Protein 6AJ5 (pdb70)

Radius of gyration: 39.09 Å; Cα contacts (8 Å, |Δi|>4): 3264; chains: 4; bounding box: 102×78×102 Å

Structure (mmCIF, N/CA/C/O backbone):
data_6AJ5
#
_entry.id   6AJ5
#
_cell.length_a   248.808
_cell.length_b   248.808
_cell.length_c   248.808
_cell.angle_alpha   90.00
_cell.angle_beta   90.00
_cell.angle_gamma   90.00
#
_symmetry.space_group_name_H-M   'I 2 3'
#
loop_
_entity.id
_entity.type
_entity.pdbx_description
1 polymer 'Dihydroorotate dehydrogenase (quinone), mitochondrial'
2 non-polymer 'FLAVIN MONONUCLEOTIDE'
3 non-polymer 'OROTIC ACID'
#
loop_
_atom_site.group_PDB
_atom_site.id
_atom_site.type_symbol
_atom_site.label_atom_id
_atom_site.label_alt_id
_atom_site.label_comp_id
_atom_site.label_asym_id
_atom_site.label_entity_id
_atom_site.label_seq_id
_atom_site.pdbx_PDB_ins_code
_atom_site.Cartn_x
_atom_site.Cartn_y
_atom_site.Cartn_z
_atom_site.occupancy
_atom_site.B_iso_or_equiv
_atom_site.auth_seq_id
_atom_site.auth_comp_id
_atom_site.auth_asym_id
_atom_site.auth_atom_id
_atom_site.pdbx_PDB_model_num
ATOM 1 N N . ASP A 1 40 ? 23.163 252.009 263.902 1.00 75.50 18 ASP A N 1
ATOM 2 C CA . ASP A 1 40 ? 23.767 253.174 264.641 1.00 74.28 18 ASP A CA 1
ATOM 3 C C . ASP A 1 40 ? 23.572 252.950 266.134 1.00 72.61 18 ASP A C 1
ATOM 4 O O . ASP A 1 40 ? 22.471 252.595 266.547 1.00 72.42 18 ASP A O 1
ATOM 9 N N . PRO A 1 41 ? 24.637 253.144 266.942 1.00 71.58 19 PRO A N 1
ATOM 10 C CA . PRO A 1 41 ? 24.465 253.015 268.396 1.00 70.02 19 PRO A CA 1
ATOM 11 C C . PRO A 1 41 ? 23.699 254.152 269.088 1.00 67.49 19 PRO A C 1
ATOM 12 O O . PRO A 1 41 ? 23.072 253.892 270.120 1.00 67.75 19 PRO A O 1
ATOM 16 N N . GLU A 1 42 ? 23.763 255.378 268.557 1.00 64.40 20 GLU A N 1
ATOM 17 C CA . GLU A 1 42 ? 23.170 256.555 269.223 1.00 62.21 20 GLU A CA 1
ATOM 18 C C . GLU A 1 42 ? 21.683 256.413 269.522 1.00 61.50 20 GLU A C 1
ATOM 19 O O . GLU A 1 42 ? 21.247 256.681 270.640 1.00 61.00 20 GLU A O 1
ATOM 25 N N . LEU A 1 43 ? 20.911 256.008 268.521 1.00 61.59 21 LEU A N 1
ATOM 26 C CA . LEU A 1 43 ? 19.468 255.814 268.690 1.00 61.80 21 LEU A CA 1
ATOM 27 C C . LEU A 1 43 ? 19.101 254.390 269.129 1.00 61.33 21 LEU A C 1
ATOM 28 O O . LEU A 1 43 ? 18.011 254.175 269.659 1.00 61.04 21 LEU A O 1
ATOM 33 N N . ALA A 1 44 ? 20.005 253.430 268.924 1.00 60.70 22 ALA A N 1
ATOM 34 C CA . ALA A 1 44 ? 19.903 252.118 269.563 1.00 59.57 22 ALA A CA 1
ATOM 35 C C . ALA A 1 44 ? 19.947 252.319 271.066 1.00 58.76 22 ALA A C 1
ATOM 36 O O . ALA A 1 44 ? 19.113 251.789 271.788 1.00 58.78 22 ALA A O 1
ATOM 38 N N . HIS A 1 45 ? 20.914 253.104 271.532 1.00 58.42 23 HIS A N 1
ATOM 39 C CA . HIS A 1 45 ? 20.951 253.504 272.924 1.00 58.09 23 HIS A CA 1
ATOM 40 C C . HIS A 1 45 ? 19.666 254.210 273.304 1.00 59.51 23 HIS A C 1
ATOM 41 O O . HIS A 1 45 ? 19.054 253.864 274.307 1.00 60.70 23 HIS A O 1
ATOM 48 N N . ASP A 1 46 ? 19.259 255.189 272.506 1.00 61.45 24 ASP A N 1
ATOM 49 C CA . ASP A 1 46 ? 18.088 256.005 272.854 1.00 64.22 24 ASP A CA 1
ATOM 50 C C . ASP A 1 46 ? 16.692 255.329 272.740 1.00 67.11 24 ASP A C 1
ATOM 51 O O . ASP A 1 46 ? 15.837 255.581 273.599 1.00 69.17 24 ASP A O 1
ATOM 56 N N . MET A 1 47 ? 16.436 254.486 271.733 1.00 68.94 25 MET A N 1
ATOM 57 C CA . MET A 1 47 ? 15.117 253.803 271.640 1.00 70.42 25 MET A CA 1
ATOM 58 C C . MET A 1 47 ? 14.974 252.712 272.708 1.00 67.84 25 MET A C 1
ATOM 59 O O . MET A 1 47 ? 13.912 252.578 273.305 1.00 67.63 25 MET A O 1
ATOM 64 N N . VAL A 1 48 ? 16.061 251.991 272.985 1.00 64.94 26 VAL A N 1
ATOM 65 C CA . VAL A 1 48 ? 16.123 251.016 274.086 1.00 62.49 26 VAL A CA 1
ATOM 66 C C . VAL A 1 48 ? 15.848 251.692 275.432 1.00 60.10 26 VAL A C 1
ATOM 67 O O . VAL A 1 48 ? 15.162 251.143 276.283 1.00 59.17 26 VAL A O 1
ATOM 71 N N . MET A 1 49 ? 16.397 252.882 275.609 1.00 58.82 27 MET A N 1
ATOM 72 C CA . MET A 1 49 ? 16.078 253.732 276.750 1.00 58.74 27 MET A CA 1
ATOM 73 C C . MET A 1 49 ? 14.616 254.235 276.741 1.00 59.95 27 MET A C 1
ATOM 74 O O . MET A 1 49 ? 14.010 254.391 277.807 1.00 60.03 27 MET A O 1
ATOM 79 N N . TRP A 1 50 ? 14.075 254.524 275.553 1.00 60.66 28 TRP A N 1
ATOM 80 C CA . TRP A 1 50 ? 12.676 254.935 275.405 1.00 61.97 28 TRP A CA 1
ATOM 81 C C . TRP A 1 50 ? 11.715 253.777 275.612 1.00 61.99 28 TRP A C 1
ATOM 82 O O . TRP A 1 50 ? 10.733 253.907 276.340 1.00 62.73 28 TRP A O 1
ATOM 93 N N . LEU A 1 51 ? 11.977 252.669 274.925 1.00 61.17 29 LEU A N 1
ATOM 94 C CA . LEU A 1 51 ? 11.228 251.427 275.116 1.00 61.08 29 LEU A CA 1
ATOM 95 C C . LEU A 1 51 ? 11.319 250.977 276.588 1.00 61.20 29 LEU A C 1
ATOM 96 O O . LEU A 1 51 ? 10.367 250.404 277.121 1.00 62.81 29 LEU A O 1
ATOM 101 N N . ALA A 1 52 ? 12.455 251.242 277.241 1.00 60.10 30 ALA A N 1
ATOM 102 C CA . ALA A 1 52 ? 12.593 251.006 278.682 1.00 59.36 30 ALA A CA 1
ATOM 103 C C . ALA A 1 52 ? 11.781 252.008 279.500 1.00 59.84 30 ALA A C 1
ATOM 104 O O . ALA A 1 52 ? 11.116 251.606 280.447 1.00 60.32 30 ALA A O 1
ATOM 106 N N . ALA A 1 53 ? 11.838 253.295 279.130 1.00 60.16 31 ALA A N 1
ATOM 107 C CA . ALA A 1 53 ? 11.162 254.400 279.863 1.00 60.41 31 ALA A CA 1
ATOM 108 C C . ALA A 1 53 ? 9.648 254.232 280.008 1.00 61.83 31 ALA A C 1
ATOM 109 O O . ALA A 1 53 ? 9.095 254.482 281.075 1.00 61.33 31 ALA A O 1
ATOM 111 N N . LYS A 1 54 ? 8.993 253.808 278.933 1.00 63.79 32 LYS A N 1
ATOM 112 C CA . LYS A 1 54 ? 7.570 253.438 278.965 1.00 66.06 32 LYS A CA 1
ATOM 113 C C . LYS A 1 54 ? 7.389 251.940 279.300 1.00 67.19 32 LYS A C 1
ATOM 114 O O . LYS A 1 54 ? 6.289 251.500 279.661 1.00 68.47 32 LYS A O 1
ATOM 120 N N . GLY A 1 55 ? 8.465 251.164 279.148 1.00 66.91 33 GLY A N 1
ATOM 121 C CA . GLY A 1 55 ? 8.583 249.831 279.738 1.00 66.66 33 GLY A CA 1
ATOM 122 C C . GLY A 1 55 ? 8.178 248.672 278.868 1.00 67.67 33 GLY A C 1
ATOM 123 O O . GLY A 1 55 ? 8.028 247.554 279.346 1.00 68.20 33 GLY A O 1
ATOM 124 N N . TYR A 1 56 ? 8.058 248.923 277.575 1.00 68.62 34 TYR A N 1
ATOM 125 C CA . TYR A 1 56 ? 7.534 247.930 276.660 1.00 70.43 34 TYR A CA 1
ATOM 126 C C . TYR A 1 56 ? 8.497 246.737 276.395 1.00 70.46 34 TYR A C 1
ATOM 127 O O . TYR A 1 56 ? 8.063 245.714 275.849 1.00 71.70 34 TYR A O 1
ATOM 136 N N . LEU A 1 57 ? 9.775 246.862 276.794 1.00 68.80 35 LEU A N 1
ATOM 137 C CA . LEU A 1 57 ? 10.795 245.789 276.643 1.00 67.61 35 LEU A CA 1
ATOM 138 C C . LEU A 1 57 ? 10.482 244.536 277.496 1.00 68.20 35 LEU A C 1
ATOM 139 O O . LEU A 1 57 ? 9.715 244.631 278.457 1.00 67.56 35 LEU A O 1
ATOM 144 N N . PRO A 1 58 ? 11.072 243.362 277.139 1.00 69.20 36 PRO A N 1
ATOM 145 C CA . PRO A 1 58 ? 10.619 242.114 277.753 1.00 70.06 36 PRO A CA 1
ATOM 146 C C . PRO A 1 58 ? 11.185 241.949 279.148 1.00 68.89 36 PRO A C 1
ATOM 147 O O . PRO A 1 58 ? 12.344 242.281 279.379 1.00 67.35 36 PRO A O 1
ATOM 151 N N . TYR A 1 59 ? 10.370 241.438 280.061 1.00 69.85 37 TYR A N 1
ATOM 152 C CA . TYR A 1 59 ? 10.751 241.364 281.466 1.00 69.76 37 TYR A CA 1
ATOM 153 C C . TYR A 1 59 ? 11.374 240.029 281.797 1.00 72.61 37 TYR A C 1
ATOM 154 O O . TYR A 1 59 ? 11.346 239.082 280.993 1.00 74.90 37 TYR A O 1
ATOM 163 N N . ASP A 1 60 ? 11.946 239.971 282.994 1.00 73.56 38 ASP A N 1
ATOM 164 C CA . ASP A 1 60 ? 12.452 238.730 283.548 1.00 75.21 38 ASP A CA 1
ATOM 165 C C . ASP A 1 60 ? 11.263 237.935 284.090 1.00 78.30 38 ASP A C 1
ATOM 166 O O . ASP A 1 60 ? 10.114 238.386 283.994 1.00 79.24 38 ASP A O 1
ATOM 171 N N . LEU A 1 61 ? 11.520 236.751 284.636 1.00 79.97 39 LEU A N 1
ATOM 172 C CA . LEU A 1 61 ? 10.448 235.959 285.214 1.00 82.73 39 LEU A CA 1
ATOM 173 C C . LEU A 1 61 ? 10.928 234.997 286.279 1.00 83.03 39 LEU A C 1
ATOM 174 O O . LEU A 1 61 ? 10.629 235.224 287.449 1.00 84.56 39 LEU A O 1
ATOM 179 N N . GLU A 1 62 ? 11.715 233.981 285.885 1.00 83.56 40 GLU A N 1
ATOM 180 C CA . GLU A 1 62 ? 12.088 232.779 286.732 1.00 82.32 40 GLU A CA 1
ATOM 181 C C . GLU A 1 62 ? 12.643 233.024 288.171 1.00 78.58 40 GLU A C 1
ATOM 182 O O . GLU A 1 62 ? 12.965 232.075 288.895 1.00 76.40 40 GLU A O 1
ATOM 188 N N . ARG A 1 63 ? 12.779 234.299 288.540 1.00 75.91 41 ARG A N 1
ATOM 189 C CA . ARG A 1 63 ? 13.070 234.771 289.897 1.00 72.89 41 ARG A CA 1
ATOM 190 C C . ARG A 1 63 ? 14.472 234.416 290.379 1.00 70.19 41 ARG A C 1
ATOM 191 O O . ARG A 1 63 ? 14.747 234.538 291.578 1.00 71.59 41 ARG A O 1
ATOM 199 N N . ASP A 1 64 ? 15.346 233.995 289.450 1.00 65.96 42 ASP A N 1
ATOM 200 C CA . ASP A 1 64 ? 16.794 233.917 289.669 1.00 60.94 42 ASP A CA 1
ATOM 201 C C . ASP A 1 64 ? 17.170 233.076 290.889 1.00 57.55 42 ASP A C 1
ATOM 202 O O . ASP A 1 64 ? 16.763 233.357 292.020 1.00 56.35 42 ASP A O 1
ATOM 207 N N . ASP A 1 65 ? 17.962 232.043 290.656 1.00 54.85 43 ASP A N 1
ATOM 208 C CA . ASP A 1 65 ? 18.315 231.141 291.736 1.00 52.87 43 ASP A CA 1
ATOM 209 C C . ASP A 1 65 ? 19.214 231.863 292.724 1.00 50.23 43 ASP A C 1
ATOM 210 O O . ASP A 1 65 ? 19.902 232.829 292.362 1.00 49.55 43 ASP A O 1
ATOM 215 N N . PRO A 1 66 ? 19.175 231.431 293.986 1.00 48.24 44 PRO A N 1
ATOM 216 C CA . PRO A 1 66 ? 19.904 232.143 295.011 1.00 46.44 44 PRO A CA 1
ATOM 217 C C . PRO A 1 66 ? 21.422 231.944 294.979 1.00 45.29 44 PRO A C 1
ATOM 218 O O . PRO A 1 66 ? 22.118 232.626 295.727 1.00 44.69 44 PRO A O 1
ATOM 222 N N . GLU A 1 67 ? 21.931 231.046 294.129 1.00 45.10 45 GLU A N 1
ATOM 223 C CA . GLU A 1 67 ? 23.376 230.959 293.834 1.00 44.44 45 GLU A CA 1
ATOM 224 C C . GLU A 1 67 ? 23.981 232.327 293.491 1.00 42.29 45 GLU A C 1
ATOM 225 O O . GLU A 1 67 ? 25.087 232.661 293.910 1.00 41.78 45 GLU A O 1
ATOM 231 N N . LEU A 1 68 ? 23.227 233.121 292.745 1.00 40.88 46 LEU A N 1
ATOM 232 C CA . LEU A 1 68 ? 23.645 234.471 292.388 1.00 39.10 46 LEU A CA 1
ATOM 233 C C . LEU A 1 68 ? 23.633 235.500 293.536 1.00 37.06 46 LEU A C 1
ATOM 234 O O . LEU A 1 68 ? 24.239 236.546 293.381 1.00 36.40 46 LEU A O 1
ATOM 239 N N . SER A 1 69 ? 22.968 235.233 294.665 1.00 35.78 47 SER A N 1
ATOM 240 C CA . SER A 1 69 ? 22.928 236.194 295.784 1.00 34.17 47 SER A CA 1
ATOM 241 C C . SER A 1 69 ? 24.365 236.618 296.065 1.00 32.80 47 SER A C 1
ATOM 242 O O . SER A 1 69 ? 25.220 235.749 296.199 1.00 33.12 47 SER A O 1
ATOM 245 N N . VAL A 1 70 ? 24.644 237.928 296.068 1.00 31.16 48 VAL A N 1
ATOM 246 C CA . VAL A 1 70 ? 25.981 238.474 296.417 1.00 30.02 48 VAL A CA 1
ATOM 247 C C . VAL A 1 70 ? 25.873 239.612 297.424 1.00 29.20 48 VAL A C 1
ATOM 248 O O . VAL A 1 70 ? 25.339 240.701 297.133 1.00 28.80 48 VAL A O 1
ATOM 252 N N . ASN A 1 71 ? 26.385 239.340 298.616 1.00 28.79 49 ASN A N 1
ATOM 253 C CA . ASN A 1 71 ? 26.494 240.342 299.625 1.00 28.22 49 ASN A CA 1
ATOM 254 C C . ASN A 1 71 ? 27.808 240.949 299.410 1.00 27.57 49 ASN A C 1
ATOM 255 O O . ASN A 1 71 ? 28.785 240.225 299.263 1.00 27.72 49 ASN A O 1
ATOM 260 N N . ILE A 1 72 ? 27.826 242.277 299.437 1.00 26.87 50 ILE A N 1
ATOM 261 C CA . ILE A 1 72 ? 29.004 243.060 299.094 1.00 26.37 50 ILE A CA 1
ATOM 262 C C . ILE A 1 72 ? 29.031 244.289 300.020 1.00 26.16 50 ILE A C 1
ATOM 263 O O . ILE A 1 72 ? 28.177 245.141 299.941 1.00 25.95 50 ILE A O 1
ATOM 268 N N . LYS A 1 73 ? 29.993 244.281 300.950 1.00 26.36 51 LYS A N 1
ATOM 269 C CA . LYS A 1 73 ? 30.099 245.157 302.146 1.00 26.49 51 LYS A CA 1
ATOM 270 C C . LYS A 1 73 ? 28.775 245.637 302.827 1.00 26.65 51 LYS A C 1
ATOM 271 O O . LYS A 1 73 ? 28.686 246.759 303.358 1.00 26.75 51 LYS A O 1
ATOM 277 N N . GLY A 1 74 ? 27.783 244.737 302.858 1.00 26.79 52 GLY A N 1
ATOM 278 C CA . GLY A 1 74 ? 26.452 245.014 303.420 1.00 27.07 52 GLY A CA 1
ATOM 279 C C . GLY A 1 74 ? 25.329 245.313 302.422 1.00 26.95 52 GLY A C 1
ATOM 280 O O . GLY A 1 74 ? 24.190 245.561 302.836 1.00 27.21 52 GLY A O 1
ATOM 281 N N . LEU A 1 75 ? 25.633 245.315 301.124 1.00 26.65 53 LEU A N 1
ATOM 282 C CA . LEU A 1 75 ? 24.636 245.529 300.094 1.00 26.62 53 LEU A CA 1
ATOM 283 C C . LEU A 1 75 ? 24.361 244.157 299.503 1.00 26.89 53 LEU A C 1
ATOM 284 O O . LEU A 1 75 ? 25.260 243.498 298.981 1.00 26.87 53 LEU A O 1
ATOM 289 N N . THR A 1 76 ? 23.131 243.701 299.661 1.00 27.38 54 THR A N 1
ATOM 290 C CA . THR A 1 76 ? 22.639 242.484 299.035 1.00 27.72 54 THR A CA 1
ATOM 291 C C . THR A 1 76 ? 22.232 242.708 297.572 1.00 27.71 54 THR A C 1
ATOM 292 O O . THR A 1 76 ? 21.210 243.350 297.282 1.00 27.76 54 THR A O 1
ATOM 296 N N . PHE A 1 77 ? 23.048 242.187 296.659 1.00 27.73 55 PHE A N 1
ATOM 297 C CA . PHE A 1 77 ? 22.745 242.206 295.228 1.00 27.99 55 PHE A CA 1
ATOM 298 C C . PHE A 1 77 ? 22.110 240.871 294.882 1.00 29.24 55 PHE A C 1
ATOM 299 O O . PHE A 1 77 ? 22.660 239.838 295.268 1.00 29.72 55 PHE A O 1
ATOM 307 N N . HIS A 1 78 ? 20.995 240.854 294.148 1.00 30.28 56 HIS A N 1
ATOM 308 C CA . HIS A 1 78 ? 20.402 239.565 293.728 1.00 31.51 56 HIS A CA 1
ATOM 309 C C . HIS A 1 78 ? 21.172 238.921 292.627 1.00 31.48 56 HIS A C 1
ATOM 310 O O . HIS A 1 78 ? 21.388 237.702 292.657 1.00 32.02 56 HIS A O 1
ATOM 317 N N . THR A 1 79 ? 21.541 239.740 291.638 1.00 30.90 57 THR A N 1
ATOM 318 C CA . THR A 1 79 ? 22.311 239.280 290.491 1.00 30.82 57 THR A CA 1
ATOM 319 C C . THR A 1 79 ? 23.606 240.095 290.422 1.00 29.82 57 THR A C 1
ATOM 320 O O . THR A 1 79 ? 23.556 241.311 290.592 1.00 29.16 57 THR A O 1
ATOM 324 N N . PRO A 1 80 ? 24.767 239.418 290.193 1.00 29.64 58 PRO A N 1
ATOM 325 C CA . PRO A 1 80 ? 26.072 240.098 289.977 1.00 29.03 58 PRO A CA 1
ATOM 326 C C . PRO A 1 80 ? 26.202 240.865 288.652 1.00 28.68 58 PRO A C 1
ATOM 327 O O . PRO A 1 80 ? 27.035 241.761 288.544 1.00 28.14 58 PRO A O 1
ATOM 331 N N . VAL A 1 81 ? 25.413 240.475 287.658 1.00 28.96 59 VAL A N 1
ATOM 332 C CA . VAL A 1 81 ? 25.232 241.247 286.429 1.00 28.82 59 VAL A CA 1
ATOM 333 C C . VAL A 1 81 ? 24.432 242.507 286.761 1.00 28.28 59 VAL A C 1
ATOM 334 O O . VAL A 1 81 ? 23.494 242.435 287.543 1.00 28.42 59 VAL A O 1
ATOM 338 N N . GLY A 1 82 ? 24.815 243.655 286.195 1.00 27.80 60 GLY A N 1
ATOM 339 C CA . GLY A 1 82 ? 24.008 244.900 286.276 1.00 27.46 60 GLY A CA 1
ATOM 340 C C . GLY A 1 82 ? 24.042 245.709 284.981 1.00 27.45 60 GLY A C 1
ATOM 341 O O . GLY A 1 82 ? 24.490 245.199 283.959 1.00 27.93 60 GLY A O 1
ATOM 342 N N . LEU A 1 83 ? 23.546 246.947 284.992 1.00 27.06 61 LEU A N 1
ATOM 343 C CA . LEU A 1 83 ? 23.761 247.879 283.865 1.00 26.91 61 LEU A CA 1
ATOM 344 C C . LEU A 1 83 ? 24.836 248.922 284.174 1.00 26.44 61 LEU A C 1
ATOM 345 O O . LEU A 1 83 ? 24.902 249.468 285.268 1.00 26.00 61 LEU A O 1
ATOM 350 N N . ALA A 1 84 ? 25.669 249.199 283.185 1.00 26.69 62 ALA A N 1
ATOM 351 C CA . ALA A 1 84 ? 26.873 249.993 283.392 1.00 26.71 62 ALA A CA 1
ATOM 352 C C . ALA A 1 84 ? 26.584 251.453 283.416 1.00 26.89 62 ALA A C 1
ATOM 353 O O . ALA A 1 84 ? 25.538 251.888 282.939 1.00 27.25 62 ALA A O 1
ATOM 355 N N . ALA A 1 85 ? 27.547 252.229 283.898 1.00 27.03 63 ALA A N 1
ATOM 356 C CA . ALA A 1 85 ? 27.284 253.628 284.237 1.00 27.32 63 ALA A CA 1
ATOM 357 C C . ALA A 1 85 ? 27.197 254.598 283.012 1.00 27.96 63 ALA A C 1
ATOM 358 O O . ALA A 1 85 ? 27.713 255.703 283.069 1.00 28.05 63 ALA A O 1
ATOM 360 N N . GLY A 1 86 ? 26.534 254.202 281.919 1.00 28.66 64 GLY A N 1
ATOM 361 C CA . GLY A 1 86 ? 26.267 255.132 280.778 1.00 29.22 64 GLY A CA 1
ATOM 362 C C . GLY A 1 86 ? 24.936 255.048 280.012 1.00 29.76 64 GLY A C 1
ATOM 363 O O . GLY A 1 86 ? 24.669 255.864 279.102 1.00 29.64 64 GLY A O 1
ATOM 364 N N . PHE A 1 87 ? 24.112 254.062 280.375 1.00 30.17 65 PHE A N 1
ATOM 365 C CA . PHE A 1 87 ? 22.942 253.732 279.608 1.00 30.93 65 PHE A CA 1
ATOM 366 C C . PHE A 1 87 ? 21.817 254.606 280.075 1.00 31.02 65 PHE A C 1
ATOM 367 O O . PHE A 1 87 ? 21.277 255.372 279.268 1.00 31.90 65 PHE A O 1
ATOM 375 N N . ASP A 1 88 ? 21.474 254.512 281.363 1.00 30.17 66 ASP A N 1
ATOM 376 C CA . ASP A 1 88 ? 20.414 255.339 281.898 1.00 30.02 66 ASP A CA 1
ATOM 377 C C . ASP A 1 88 ? 20.969 256.592 282.565 1.00 29.40 66 ASP A C 1
ATOM 378 O O . ASP A 1 88 ? 20.986 256.714 283.796 1.00 29.05 66 ASP A O 1
ATOM 383 N N . LYS A 1 89 ? 21.380 257.528 281.705 1.00 29.19 67 LYS A N 1
ATOM 384 C CA . LYS A 1 89 ? 22.048 258.788 282.084 1.00 28.81 67 LYS A CA 1
ATOM 385 C C . LYS A 1 89 ? 21.340 259.605 283.139 1.00 28.74 67 LYS A C 1
ATOM 386 O O . LYS A 1 89 ? 21.928 259.967 284.141 1.00 28.33 67 LYS A O 1
ATOM 392 N N . ASN A 1 90 ? 20.078 259.913 282.878 1.00 29.21 68 ASN A N 1
ATOM 393 C CA . ASN A 1 90 ? 19.352 260.915 283.646 1.00 29.67 68 ASN A CA 1
ATOM 394 C C . ASN A 1 90 ? 18.236 260.281 284.445 1.00 30.06 68 ASN A C 1
ATOM 395 O O . ASN A 1 90 ? 17.134 260.803 284.528 1.00 30.60 68 ASN A O 1
ATOM 400 N N . ALA A 1 91 ? 18.582 259.143 285.044 1.00 29.87 69 ALA A N 1
ATOM 401 C CA . ALA A 1 91 ? 17.761 258.442 286.012 1.00 30.35 69 ALA A CA 1
ATOM 402 C C . ALA A 1 91 ? 16.380 258.042 285.511 1.00 31.34 69 ALA A C 1
ATOM 403 O O . ALA A 1 91 ? 15.444 257.916 286.301 1.00 32.01 69 ALA A O 1
ATOM 405 N N . GLU A 1 92 ? 16.276 257.785 284.211 1.00 31.84 70 GLU A N 1
ATOM 406 C CA . GLU A 1 92 ? 14.977 257.683 283.535 1.00 32.92 70 GLU A CA 1
ATOM 407 C C . GLU A 1 92 ? 14.218 256.434 284.016 1.00 33.41 70 GLU A C 1
ATOM 408 O O . GLU A 1 92 ? 13.185 256.557 284.671 1.00 34.33 70 GLU A O 1
ATOM 414 N N . ALA A 1 93 ? 14.741 255.247 283.731 1.00 33.17 71 ALA A N 1
ATOM 415 C CA . ALA A 1 93 ? 13.981 254.025 283.904 1.00 33.79 71 ALA A CA 1
ATOM 416 C C . ALA A 1 93 ? 14.797 252.958 284.577 1.00 33.44 71 ALA A C 1
ATOM 417 O O . ALA A 1 93 ? 14.791 251.816 284.124 1.00 33.62 71 ALA A O 1
ATOM 419 N N . PRO A 1 94 ? 15.488 253.309 285.684 1.00 33.24 72 PRO A N 1
ATOM 420 C CA . PRO A 1 94 ? 16.368 252.296 286.291 1.00 32.93 72 PRO A CA 1
ATOM 421 C C . PRO A 1 94 ? 15.636 250.985 286.516 1.00 33.87 72 PRO A C 1
ATOM 422 O O . PRO A 1 94 ? 16.048 249.958 285.978 1.00 33.72 72 PRO A O 1
ATOM 426 N N . LEU A 1 95 ? 14.503 251.076 287.215 1.00 35.19 73 LEU A N 1
ATOM 427 C CA . LEU A 1 95 ? 13.769 249.918 287.739 1.00 36.26 73 LEU A CA 1
ATOM 428 C C . LEU A 1 95 ? 13.206 249.020 286.649 1.00 37.45 73 LEU A C 1
ATOM 429 O O . LEU A 1 95 ? 12.978 247.833 286.896 1.00 37.70 73 LEU A O 1
ATOM 434 N N . ASN A 1 96 ? 12.986 249.574 285.456 1.00 38.46 74 ASN A N 1
ATOM 435 C CA . ASN A 1 96 ? 12.631 248.742 284.300 1.00 39.90 74 ASN A CA 1
ATOM 436 C C . ASN A 1 96 ? 13.736 247.736 283.911 1.00 40.00 74 ASN A C 1
ATOM 437 O O . ASN A 1 96 ? 13.537 246.526 284.060 1.00 40.76 74 ASN A O 1
ATOM 442 N N . PHE A 1 97 ? 14.888 248.233 283.448 1.00 39.64 75 PHE A N 1
ATOM 443 C CA . PHE A 1 97 ? 16.060 247.391 283.148 1.00 39.52 75 PHE A CA 1
ATOM 444 C C . PHE A 1 97 ? 16.310 246.412 284.284 1.00 39.87 75 PHE A C 1
ATOM 445 O O . PHE A 1 97 ? 16.601 245.251 284.052 1.00 40.36 75 PHE A O 1
ATOM 453 N N . CYS A 1 98 ? 16.193 246.905 285.514 1.00 40.19 76 CYS A N 1
ATOM 454 C CA . CYS A 1 98 ? 16.195 246.077 286.725 1.00 40.54 76 CYS A CA 1
ATOM 455 C C . CYS A 1 98 ? 15.243 244.901 286.716 1.00 40.82 76 CYS A C 1
ATOM 456 O O . CYS A 1 98 ? 15.674 243.767 286.876 1.00 40.73 76 CYS A O 1
ATOM 459 N N . LYS A 1 99 ? 13.952 245.176 286.544 1.00 41.19 77 LYS A N 1
ATOM 460 C CA . LYS A 1 99 ? 12.946 244.116 286.426 1.00 42.06 77 LYS A CA 1
ATOM 461 C C . LYS A 1 99 ? 13.166 243.210 285.191 1.00 42.18 77 LYS A C 1
ATOM 462 O O . LYS A 1 99 ? 12.690 242.063 285.181 1.00 43.33 77 LYS A O 1
ATOM 468 N N . MET A 1 100 ? 13.877 243.730 284.172 1.00 41.07 78 MET A N 1
ATOM 469 C CA . MET A 1 100 ? 14.310 242.970 282.970 1.00 40.79 78 MET A CA 1
ATOM 470 C C . MET A 1 100 ? 15.508 242.007 283.132 1.00 39.48 78 MET A C 1
ATOM 471 O O . MET A 1 100 ? 15.967 241.450 282.140 1.00 39.51 78 MET A O 1
ATOM 476 N N . GLY A 1 101 ? 16.045 241.833 284.341 1.00 38.04 79 GLY A N 1
ATOM 477 C CA . GLY A 1 101 ? 17.036 240.775 284.610 1.00 37.23 79 GLY A CA 1
ATOM 478 C C . GLY A 1 101 ? 18.376 241.228 285.160 1.00 35.61 79 GLY A C 1
ATOM 479 O O . GLY A 1 101 ? 19.197 240.386 285.551 1.00 35.60 79 GLY A O 1
ATOM 480 N N . PHE A 1 102 ? 18.624 242.541 285.159 1.00 34.16 80 PHE A N 1
ATOM 481 C CA . PHE A 1 102 ? 19.785 243.109 285.847 1.00 32.58 80 PHE A CA 1
ATOM 482 C C . PHE A 1 102 ? 19.492 243.153 287.312 1.00 31.77 80 PHE A C 1
ATOM 483 O O . PHE A 1 102 ? 18.442 243.625 287.710 1.00 32.08 80 PHE A O 1
ATOM 491 N N . GLY A 1 103 ? 20.433 242.684 288.110 1.00 30.76 81 GLY A N 1
ATOM 492 C CA . GLY A 1 103 ? 20.336 242.808 289.551 1.00 29.96 81 GLY A CA 1
ATOM 493 C C . GLY A 1 103 ? 20.561 244.233 289.995 1.00 28.83 81 GLY A C 1
ATOM 494 O O . GLY A 1 103 ? 20.174 244.578 291.101 1.00 28.68 81 GLY A O 1
ATOM 495 N N . PHE A 1 104 ? 21.207 245.050 289.159 1.00 27.92 82 PHE A N 1
ATOM 496 C CA . PHE A 1 104 ? 21.358 246.486 289.435 1.00 27.17 82 PHE A CA 1
ATOM 497 C C . PHE A 1 104 ? 21.505 247.344 288.180 1.00 26.79 82 PHE A C 1
ATOM 498 O O . PHE A 1 104 ? 21.882 246.844 287.116 1.00 27.01 82 PHE A O 1
ATOM 506 N N . VAL A 1 105 ? 21.160 248.623 288.296 1.00 26.22 83 VAL A N 1
ATOM 507 C CA . VAL A 1 105 ? 21.600 249.599 287.309 1.00 25.83 83 VAL A CA 1
ATOM 508 C C . VAL A 1 105 ? 22.403 250.656 288.032 1.00 25.23 83 VAL A C 1
ATOM 509 O O . VAL A 1 105 ? 22.444 250.689 289.284 1.00 25.13 83 VAL A O 1
ATOM 513 N N . GLU A 1 106 ? 23.061 251.487 287.221 1.00 24.80 84 GLU A N 1
ATOM 514 C CA . GLU A 1 106 ? 23.934 252.540 287.708 1.00 24.36 84 GLU A CA 1
ATOM 515 C C . GLU A 1 106 ? 23.662 253.825 286.903 1.00 24.33 84 GLU A C 1
ATOM 516 O O . GLU A 1 106 ? 24.108 253.939 285.748 1.00 24.38 84 GLU A O 1
ATOM 522 N N . VAL A 1 107 ? 22.953 254.781 287.525 1.00 24.27 85 VAL A N 1
ATOM 523 C CA . VAL A 1 107 ? 22.391 255.939 286.802 1.00 24.41 85 VAL A CA 1
ATOM 524 C C . VAL A 1 107 ? 23.452 256.957 286.290 1.00 24.30 85 VAL A C 1
ATOM 525 O O . VAL A 1 107 ? 24.120 257.642 287.086 1.00 24.24 85 VAL A O 1
ATOM 529 N N . GLY A 1 108 ? 23.613 256.986 284.950 1.00 24.31 86 GLY A N 1
ATOM 530 C CA . GLY A 1 108 ? 24.396 257.979 284.175 1.00 24.25 86 GLY A CA 1
ATOM 531 C C . GLY A 1 108 ? 25.762 258.280 284.663 1.00 23.93 86 GLY A C 1
ATOM 532 O O . GLY A 1 108 ? 26.430 257.394 285.125 1.00 23.87 86 GLY A O 1
ATOM 533 N N . THR A 1 109 ? 26.206 259.507 284.461 1.00 23.94 87 THR A N 1
ATOM 534 C CA . THR A 1 109 ? 26.988 260.202 285.469 1.00 23.90 87 THR A CA 1
ATOM 535 C C . THR A 1 109 ? 26.102 261.387 285.614 1.00 24.15 87 THR A C 1
ATOM 536 O O . THR A 1 109 ? 25.649 261.930 284.612 1.00 24.41 87 THR A O 1
ATOM 540 N N . ILE A 1 110 ? 25.826 261.785 286.837 1.00 24.18 88 ILE A N 1
ATOM 541 C CA . ILE A 1 110 ? 25.074 262.999 287.070 1.00 24.57 88 ILE A CA 1
ATOM 542 C C . ILE A 1 110 ? 26.058 264.113 287.397 1.00 24.80 88 ILE A C 1
ATOM 543 O O . ILE A 1 110 ? 26.785 264.077 288.386 1.00 24.89 88 ILE A O 1
ATOM 548 N N . THR A 1 111 ? 26.097 265.106 286.537 1.00 24.99 89 THR A N 1
ATOM 549 C CA . THR A 1 111 ? 26.829 266.315 286.832 1.00 25.39 89 THR A CA 1
ATOM 550 C C . THR A 1 111 ? 25.896 267.207 287.683 1.00 25.90 89 THR A C 1
ATOM 551 O O . THR A 1 111 ? 24.717 266.867 287.874 1.00 25.92 89 THR A O 1
ATOM 555 N N . PRO A 1 112 ? 26.403 268.331 288.213 1.00 26.39 90 PRO A N 1
ATOM 556 C CA . PRO A 1 112 ? 25.514 269.167 289.032 1.00 27.03 90 PRO A CA 1
ATOM 557 C C . PRO A 1 112 ? 24.644 270.177 288.233 1.00 27.57 90 PRO A C 1
ATOM 558 O O . PRO A 1 112 ? 23.431 270.282 288.489 1.00 27.87 90 PRO A O 1
ATOM 562 N N . LYS A 1 113 ? 25.275 270.930 287.322 1.00 27.70 91 LYS A N 1
ATOM 563 C CA . LYS A 1 113 ? 24.582 271.758 286.317 1.00 28.06 91 LYS A CA 1
ATOM 564 C C . LYS A 1 113 ? 24.400 270.994 285.004 1.00 27.35 91 LYS A C 1
ATOM 565 O O . LYS A 1 113 ? 25.310 270.289 284.596 1.00 26.71 91 LYS A O 1
ATOM 571 N N . PRO A 1 114 ? 23.237 271.156 284.328 1.00 27.58 92 PRO A N 1
ATOM 572 C CA . PRO A 1 114 ? 22.979 270.528 283.018 1.00 27.18 92 PRO A CA 1
ATOM 573 C C . PRO A 1 114 ? 24.027 270.780 281.940 1.00 27.08 92 PRO A C 1
ATOM 574 O O . PRO A 1 114 ? 24.474 271.913 281.783 1.00 27.59 92 PRO A O 1
ATOM 578 N N . GLN A 1 115 ? 24.381 269.717 281.207 1.00 26.52 93 GLN A N 1
ATOM 579 C CA . GLN A 1 115 ? 25.338 269.772 280.100 1.00 26.47 93 GLN A CA 1
ATOM 580 C C . GLN A 1 115 ? 24.808 269.123 278.842 1.00 26.33 93 GLN A C 1
ATOM 581 O O . GLN A 1 115 ? 23.973 268.204 278.891 1.00 26.06 93 GLN A O 1
ATOM 587 N N . LEU A 1 116 ? 25.324 269.626 277.722 1.00 26.61 94 LEU A N 1
ATOM 588 C CA . LEU A 1 116 ? 24.987 269.143 276.388 1.00 26.68 94 LEU A CA 1
ATOM 589 C C . LEU A 1 116 ? 26.135 268.347 275.784 1.00 26.41 94 LEU A C 1
ATOM 590 O O . LEU A 1 116 ? 25.939 267.592 274.821 1.00 26.35 94 LEU A O 1
ATOM 595 N N . GLY A 1 117 ? 27.326 268.494 276.359 1.00 26.40 95 GLY A N 1
ATOM 596 C CA . GLY A 1 117 ? 28.462 267.716 275.931 1.00 26.29 95 GLY A CA 1
ATOM 597 C C . GLY A 1 117 ? 28.893 268.103 274.529 1.00 26.91 95 GLY A C 1
ATOM 598 O O . GLY A 1 117 ? 28.827 269.283 274.130 1.00 27.50 95 GLY A O 1
ATOM 599 N N . ASN A 1 118 ? 29.312 267.101 273.766 1.00 26.95 96 ASN A N 1
ATOM 600 C CA . ASN A 1 118 ? 29.967 267.351 272.502 1.00 27.52 96 ASN A CA 1
ATOM 601 C C . ASN A 1 118 ? 29.057 267.134 271.362 1.00 28.03 96 ASN A C 1
ATOM 602 O O . ASN A 1 118 ? 28.129 266.340 271.461 1.00 27.87 96 ASN A O 1
ATOM 607 N N . PRO A 1 119 ? 29.338 267.814 270.257 1.00 28.89 97 PRO A N 1
ATOM 608 C CA . PRO A 1 119 ? 28.496 267.665 269.096 1.00 29.59 97 PRO A CA 1
ATOM 609 C C . PRO A 1 119 ? 28.425 266.236 268.641 1.00 29.81 97 PRO A C 1
ATOM 610 O O . PRO A 1 119 ? 29.364 265.487 268.858 1.00 29.52 97 PRO A O 1
ATOM 614 N N . LYS A 1 120 ? 27.303 265.883 268.030 1.00 30.69 98 LYS A N 1
ATOM 615 C CA . LYS A 1 120 ? 27.111 264.588 267.372 1.00 31.35 98 LYS A CA 1
ATOM 616 C C . LYS A 1 120 ? 27.793 264.672 265.974 1.00 32.31 98 LYS A C 1
ATOM 617 O O . LYS A 1 120 ? 27.921 265.781 265.430 1.00 32.67 98 LYS A O 1
ATOM 623 N N . PRO A 1 121 ? 28.264 263.556 265.392 1.00 33.04 99 PRO A N 1
ATOM 624 C CA . PRO A 1 121 ? 28.145 262.175 265.894 1.00 33.04 99 PRO A CA 1
ATOM 625 C C . PRO A 1 121 ? 29.200 261.788 266.945 1.00 32.91 99 PRO A C 1
ATOM 626 O O . PRO A 1 121 ? 30.388 261.798 266.638 1.00 33.05 99 PRO A O 1
ATOM 630 N N . ARG A 1 122 ? 28.769 261.388 268.141 1.00 33.00 100 ARG A N 1
ATOM 631 C CA . ARG A 1 122 ? 29.673 261.353 269.318 1.00 33.08 100 ARG A CA 1
ATOM 632 C C . ARG A 1 122 ? 29.970 259.937 269.892 1.00 33.34 100 ARG A C 1
ATOM 633 O O . ARG A 1 122 ? 30.543 259.771 270.986 1.00 32.72 100 ARG A O 1
ATOM 641 N N . ILE A 1 123 ? 29.644 258.915 269.113 1.00 34.47 101 ILE A N 1
ATOM 642 C CA . ILE A 1 123 ? 29.633 257.558 269.619 1.00 34.89 101 ILE A CA 1
ATOM 643 C C . ILE A 1 123 ? 29.410 256.621 268.444 1.00 36.19 101 ILE A C 1
ATOM 644 O O . ILE A 1 123 ? 28.363 256.655 267.799 1.00 36.80 101 ILE A O 1
ATOM 649 N N . PHE A 1 124 ? 30.390 255.767 268.202 1.00 37.12 102 PHE A N 1
ATOM 650 C CA . PHE A 1 124 ? 30.468 254.993 266.984 1.00 38.75 102 PHE A CA 1
ATOM 651 C C . PHE A 1 124 ? 30.396 253.543 267.377 1.00 40.23 102 PHE A C 1
ATOM 652 O O . PHE A 1 124 ? 30.875 253.187 268.445 1.00 39.74 102 PHE A O 1
ATOM 660 N N . ARG A 1 125 ? 29.776 252.708 266.551 1.00 42.73 103 ARG A N 1
ATOM 661 C CA . ARG A 1 125 ? 29.980 251.282 266.693 1.00 44.72 103 ARG A CA 1
ATOM 662 C C . ARG A 1 125 ? 31.276 250.934 265.963 1.00 46.52 103 ARG A C 1
ATOM 663 O O . ARG A 1 125 ? 31.579 251.542 264.933 1.00 47.04 103 ARG A O 1
ATOM 671 N N . LEU A 1 126 ? 32.047 250.003 266.541 1.00 48.25 104 LEU A N 1
ATOM 672 C CA . LEU A 1 126 ? 33.213 249.366 265.892 1.00 50.71 104 LEU A CA 1
ATOM 673 C C . LEU A 1 126 ? 32.896 247.871 265.642 1.00 53.13 104 LEU A C 1
ATOM 674 O O . LEU A 1 126 ? 33.708 246.978 265.970 1.00 54.35 104 LEU A O 1
ATOM 679 N N . ALA A 1 127 ? 31.725 247.638 265.020 1.00 54.74 105 ALA A N 1
ATOM 680 C CA . ALA A 1 127 ? 31.121 246.304 264.756 1.00 55.92 105 ALA A CA 1
ATOM 681 C C . ALA A 1 127 ? 32.112 245.149 264.643 1.00 56.63 105 ALA A C 1
ATOM 682 O O . ALA A 1 127 ? 32.025 244.165 265.391 1.00 56.80 105 ALA A O 1
ATOM 684 N N . LYS A 1 128 ? 33.067 245.312 263.727 1.00 57.13 106 LYS A N 1
ATOM 685 C CA . LYS A 1 128 ? 34.014 244.253 263.363 1.00 57.69 106 LYS A CA 1
ATOM 686 C C . LYS A 1 128 ? 34.805 243.647 264.530 1.00 56.06 106 LYS A C 1
ATOM 687 O O . LYS A 1 128 ? 35.249 242.508 264.424 1.00 57.29 106 LYS A O 1
ATOM 693 N N . ASP A 1 129 ? 34.949 244.355 265.643 1.00 53.56 107 ASP A N 1
ATOM 694 C CA . ASP A 1 129 ? 35.552 243.742 266.836 1.00 52.78 107 ASP A CA 1
ATOM 695 C C . ASP A 1 129 ? 34.746 243.992 268.117 1.00 50.28 107 ASP A C 1
ATOM 696 O O . ASP A 1 129 ? 35.314 244.047 269.210 1.00 49.67 107 ASP A O 1
ATOM 701 N N . HIS A 1 130 ? 33.423 244.093 267.968 1.00 48.63 108 HIS A N 1
ATOM 702 C CA . HIS A 1 130 ? 32.483 244.274 269.083 1.00 46.74 108 HIS A CA 1
ATOM 703 C C . HIS A 1 130 ? 32.961 245.334 270.063 1.00 44.50 108 HIS A C 1
ATOM 704 O O . HIS A 1 130 ? 33.266 245.045 271.223 1.00 43.97 108 HIS A O 1
ATOM 711 N N . ALA A 1 131 ? 33.029 246.564 269.572 1.00 42.82 109 ALA A N 1
ATOM 712 C CA . ALA A 1 131 ? 33.574 247.671 270.344 1.00 40.98 109 ALA A CA 1
ATOM 713 C C . ALA A 1 131 ? 32.824 248.973 270.031 1.00 39.54 109 ALA A C 1
ATOM 714 O O . ALA A 1 131 ? 32.154 249.053 269.000 1.00 39.87 109 ALA A O 1
ATOM 716 N N . ILE A 1 132 ? 32.917 249.951 270.950 1.00 37.55 110 ILE A N 1
ATOM 717 C CA . ILE A 1 132 ? 32.279 251.281 270.837 1.00 36.22 110 ILE A CA 1
ATOM 718 C C . ILE A 1 132 ? 33.254 252.358 271.327 1.00 35.55 110 ILE A C 1
ATOM 719 O O . ILE A 1 132 ? 33.603 252.371 272.505 1.00 35.20 110 ILE A O 1
ATOM 724 N N . ILE A 1 133 ? 33.706 253.236 270.426 1.00 35.46 111 ILE A N 1
ATOM 725 C CA . ILE A 1 133 ? 34.353 254.503 270.796 1.00 34.73 111 ILE A CA 1
ATOM 726 C C . ILE A 1 133 ? 33.193 255.441 271.089 1.00 33.99 111 ILE A C 1
ATOM 727 O O . ILE A 1 133 ? 32.198 255.442 270.348 1.00 34.32 111 ILE A O 1
ATOM 732 N N . ASN A 1 134 ? 33.300 256.208 272.176 1.00 33.01 112 ASN A N 1
ATOM 733 C CA . ASN A 1 134 ? 32.300 257.239 272.510 1.00 32.26 112 ASN A CA 1
ATOM 734 C C . ASN A 1 134 ? 32.947 258.498 273.027 1.00 31.85 112 ASN A C 1
ATOM 735 O O . ASN A 1 134 ? 34.044 258.453 273.579 1.00 31.80 112 ASN A O 1
ATOM 740 N N . ARG A 1 135 ? 32.257 259.614 272.845 1.00 31.54 113 ARG A N 1
ATOM 741 C CA . ARG A 1 135 ? 32.748 260.903 273.303 1.00 31.33 113 ARG A CA 1
ATOM 742 C C . ARG A 1 135 ? 31.565 261.804 273.636 1.00 30.98 113 ARG A C 1
ATOM 743 O O . ARG A 1 135 ? 31.349 262.853 273.022 1.00 31.24 113 ARG A O 1
ATOM 751 N N . CYS A 1 136 ? 30.796 261.374 274.630 1.00 30.31 114 CYS A N 1
ATOM 752 C CA . CYS A 1 136 ? 29.720 262.197 275.168 1.00 30.13 114 CYS A CA 1
ATOM 753 C C . CYS A 1 136 ? 30.221 263.364 276.054 1.00 30.05 114 CYS A C 1
ATOM 754 O O . CYS A 1 136 ? 29.463 264.291 276.335 1.00 30.10 114 CYS A O 1
ATOM 757 N N . GLY A 1 137 ? 31.495 263.334 276.453 1.00 30.00 115 GLY A N 1
ATOM 758 C CA . GLY A 1 137 ? 32.118 264.400 277.249 1.00 30.20 115 GLY A CA 1
ATOM 759 C C . GLY A 1 137 ? 31.285 264.881 278.420 1.00 30.09 115 GLY A C 1
ATOM 760 O O . GLY A 1 137 ? 31.284 266.088 278.722 1.00 30.51 115 GLY A O 1
ATOM 761 N N . PHE A 1 138 ? 30.613 263.916 279.078 1.00 29.57 116 PHE A N 1
ATOM 762 C CA . PHE A 1 138 ? 29.460 264.125 279.981 1.00 29.27 116 PHE A CA 1
ATOM 763 C C . PHE A 1 138 ? 28.310 264.901 279.312 1.00 29.21 116 PHE A C 1
ATOM 764 O O . PHE A 1 138 ? 28.564 265.778 278.485 1.00 29.58 116 PHE A O 1
ATOM 772 N N . ASN A 1 139 ? 27.053 264.561 279.634 1.00 28.74 117 ASN A N 1
ATOM 773 C CA . ASN A 1 139 ? 25.876 265.312 279.096 1.00 28.91 117 ASN A CA 1
ATOM 774 C C . ASN A 1 139 ? 24.542 265.207 279.883 1.00 28.81 117 ASN A C 1
ATOM 775 O O . ASN A 1 139 ? 23.462 265.042 279.306 1.00 29.05 117 ASN A O 1
ATOM 780 N N . SER A 1 140 ? 24.642 265.399 281.199 1.00 28.58 118 SER A N 1
ATOM 781 C CA . SER A 1 140 ? 23.508 265.246 282.136 1.00 28.53 118 SER A CA 1
ATOM 782 C C . SER A 1 140 ? 22.476 266.398 282.043 1.00 29.04 118 SER A C 1
ATOM 783 O O . SER A 1 140 ? 22.681 267.404 281.359 1.00 29.30 118 SER A O 1
ATOM 786 N N . ALA A 1 141 ? 21.363 266.182 282.736 1.00 29.11 119 ALA A N 1
ATOM 787 C CA . ALA A 1 141 ? 20.322 267.155 282.942 1.00 29.79 119 ALA A CA 1
ATOM 788 C C . ALA A 1 141 ? 20.552 267.929 284.259 1.00 30.11 119 ALA A C 1
ATOM 789 O O . ALA A 1 141 ? 20.121 269.077 284.385 1.00 30.90 119 ALA A O 1
ATOM 791 N N . GLY A 1 142 ? 21.198 267.301 285.246 1.00 29.64 120 GLY A N 1
ATOM 792 C CA . GLY A 1 142 ? 21.636 267.992 286.470 1.00 29.95 120 GLY A CA 1
ATOM 793 C C . GLY A 1 142 ? 21.035 267.442 287.738 1.00 30.01 120 GLY A C 1
ATOM 794 O O . GLY A 1 142 ? 20.009 266.766 287.705 1.00 29.99 120 GLY A O 1
ATOM 795 N N . LEU A 1 143 ? 21.666 267.754 288.866 1.00 30.23 121 LEU A N 1
ATOM 796 C CA . LEU A 1 143 ? 21.134 267.351 290.170 1.00 30.51 121 LEU A CA 1
ATOM 797 C C . LEU A 1 143 ? 19.822 268.056 290.497 1.00 31.67 121 LEU A C 1
ATOM 798 O O . LEU A 1 143 ? 19.112 267.598 291.378 1.00 31.99 121 LEU A O 1
ATOM 803 N N . ASP A 1 144 ? 19.519 269.179 289.834 1.00 32.56 122 ASP A N 1
ATOM 804 C CA . ASP A 1 144 ? 18.189 269.794 289.951 1.00 33.68 122 ASP A CA 1
ATOM 805 C C . ASP A 1 144 ? 17.113 268.912 289.357 1.00 33.55 122 ASP A C 1
ATOM 806 O O . ASP A 1 144 ? 15.984 268.924 289.844 1.00 34.24 122 ASP A O 1
ATOM 811 N N . VAL A 1 145 ? 17.472 268.169 288.304 1.00 32.84 123 VAL A N 1
ATOM 812 C CA . VAL A 1 145 ? 16.526 267.386 287.490 1.00 32.80 123 VAL A CA 1
ATOM 813 C C . VAL A 1 145 ? 16.378 265.934 287.963 1.00 32.36 123 VAL A C 1
ATOM 814 O O . VAL A 1 145 ? 15.264 265.393 287.988 1.00 32.70 123 VAL A O 1
ATOM 818 N N . VAL A 1 146 ? 17.500 265.318 288.329 1.00 31.72 124 VAL A N 1
ATOM 819 C CA . VAL A 1 146 ? 17.543 263.914 288.726 1.00 31.27 124 VAL A CA 1
ATOM 820 C C . VAL A 1 146 ? 17.177 263.710 290.222 1.00 31.84 124 VAL A C 1
ATOM 821 O O . VAL A 1 146 ? 16.671 262.649 290.596 1.00 31.80 124 VAL A O 1
ATOM 825 N N . GLU A 1 147 ? 17.396 264.724 291.062 1.00 32.60 125 GLU A N 1
ATOM 826 C CA . GLU A 1 147 ? 17.042 264.667 292.494 1.00 33.25 125 GLU A CA 1
ATOM 827 C C . GLU A 1 147 ? 15.609 264.160 292.751 1.00 33.95 125 GLU A C 1
ATOM 828 O O . GLU A 1 147 ? 15.433 263.169 293.470 1.00 33.62 125 GLU A O 1
ATOM 834 N N . PRO A 1 148 ? 14.590 264.822 292.150 1.00 35.06 126 PRO A N 1
ATOM 835 C CA . PRO A 1 148 ? 13.234 264.262 292.255 1.00 35.86 126 PRO A CA 1
ATOM 836 C C . PRO A 1 148 ? 12.992 262.981 291.441 1.00 35.52 126 PRO A C 1
ATOM 837 O O . PRO A 1 148 ? 12.034 262.274 291.736 1.00 36.03 126 PRO A O 1
ATOM 841 N N . ARG A 1 149 ? 13.799 262.715 290.407 1.00 35.02 127 ARG A N 1
ATOM 842 C CA . ARG A 1 149 ? 13.697 261.463 289.617 1.00 34.74 127 ARG A CA 1
ATOM 843 C C . ARG A 1 149 ? 14.091 260.258 290.427 1.00 34.41 127 ARG A C 1
ATOM 844 O O . ARG A 1 149 ? 13.609 259.166 290.146 1.00 34.23 127 ARG A O 1
ATOM 852 N N . LEU A 1 150 ? 15.001 260.478 291.385 1.00 34.56 128 LEU A N 1
ATOM 853 C CA . LEU A 1 150 ? 15.376 259.495 292.409 1.00 34.58 128 LEU A CA 1
ATOM 854 C C . LEU A 1 150 ? 14.393 259.530 293.575 1.00 35.92 128 LEU A C 1
ATOM 855 O O . LEU A 1 150 ? 13.917 258.482 293.985 1.00 36.12 128 LEU A O 1
ATOM 860 N N . GLU A 1 151 ? 14.070 260.713 294.096 1.00 37.29 129 GLU A N 1
ATOM 861 C CA . GLU A 1 151 ? 12.952 260.843 295.038 1.00 39.01 129 GLU A CA 1
ATOM 862 C C . GLU A 1 151 ? 11.756 259.983 294.611 1.00 39.64 129 GLU A C 1
ATOM 863 O O . GLU A 1 151 ? 11.225 259.232 295.403 1.00 39.97 129 GLU A O 1
ATOM 869 N N . LYS A 1 152 ? 11.355 260.126 293.346 1.00 40.18 130 LYS A N 1
ATOM 870 C CA . LYS A 1 152 ? 10.382 259.252 292.660 1.00 40.64 130 LYS A CA 1
ATOM 871 C C . LYS A 1 152 ? 10.765 257.775 292.787 1.00 40.65 130 LYS A C 1
ATOM 872 O O . LYS A 1 152 ? 10.021 257.003 293.392 1.00 41.51 130 LYS A O 1
ATOM 878 N N . VAL A 1 153 ? 11.921 257.393 292.238 1.00 40.25 131 VAL A N 1
ATOM 879 C CA . VAL A 1 153 ? 12.363 255.985 292.257 1.00 40.23 131 VAL A CA 1
ATOM 880 C C . VAL A 1 153 ? 12.581 255.470 293.690 1.00 40.84 131 VAL A C 1
ATOM 881 O O . VAL A 1 153 ? 12.306 254.306 293.956 1.00 41.05 131 VAL A O 1
ATOM 885 N N . SER A 1 154 ? 12.999 256.335 294.612 1.00 41.81 132 SER A N 1
ATOM 886 C CA . SER A 1 154 ? 13.250 255.920 295.989 1.00 42.78 132 SER A CA 1
ATOM 887 C C . SER A 1 154 ? 11.960 255.556 296.702 1.00 45.39 132 SER A C 1
ATOM 888 O O . SER A 1 154 ? 11.944 254.609 297.475 1.00 46.29 132 SER A O 1
ATOM 891 N N . ARG A 1 155 ? 10.892 256.313 296.460 1.00 48.10 133 ARG A N 1
ATOM 892 C CA . ARG A 1 155 ? 9.586 256.031 297.089 1.00 50.77 133 ARG A CA 1
ATOM 893 C C . ARG A 1 155 ? 8.866 254.854 296.430 1.00 50.49 133 ARG A C 1
ATOM 894 O O . ARG A 1 155 ? 8.315 254.004 297.131 1.00 51.06 133 ARG A O 1
ATOM 902 N N . ASP A 1 156 ? 8.866 254.814 295.098 1.00 49.86 134 ASP A N 1
ATOM 903 C CA . ASP A 1 156 ? 8.022 253.878 294.364 1.00 50.41 134 ASP A CA 1
ATOM 904 C C . ASP A 1 156 ? 8.647 252.508 294.179 1.00 49.93 134 ASP A C 1
ATOM 905 O O . ASP A 1 156 ? 7.960 251.591 293.734 1.00 49.95 134 ASP A O 1
ATOM 910 N N . ARG A 1 157 ? 9.938 252.371 294.499 1.00 49.96 135 ARG A N 1
ATOM 911 C CA . ARG A 1 157 ? 10.636 251.071 294.369 1.00 50.62 135 ARG A CA 1
ATOM 912 C C . ARG A 1 157 ? 10.179 250.004 295.375 1.00 52.22 135 ARG A C 1
ATOM 913 O O . ARG A 1 157 ? 10.358 248.812 295.136 1.00 52.04 135 ARG A O 1
ATOM 921 N N . TRP A 1 158 ? 9.598 250.443 296.488 1.00 54.30 136 TRP A N 1
ATOM 922 C CA . TRP A 1 158 ? 9.174 249.551 297.562 1.00 55.97 136 TRP A CA 1
ATOM 923 C C . TRP A 1 158 ? 7.740 249.033 297.375 1.00 59.26 136 TRP A C 1
ATOM 924 O O . TRP A 1 158 ? 7.410 247.933 297.826 1.00 59.47 136 TRP A O 1
ATOM 935 N N . HIS A 1 159 ? 6.916 249.798 296.666 1.00 62.62 137 HIS A N 1
ATOM 936 C CA . HIS A 1 159 ? 5.489 249.529 296.579 1.00 66.61 137 HIS A CA 1
ATOM 937 C C . HIS A 1 159 ? 5.220 248.271 295.746 1.00 69.22 137 HIS A C 1
ATOM 938 O O . HIS A 1 159 ? 5.537 247.168 296.193 1.00 68.74 137 HIS A O 1
ATOM 945 N N . ASP A 1 160 ? 4.691 248.432 294.533 1.00 73.35 138 ASP A N 1
ATOM 946 C CA . ASP A 1 160 ? 4.082 247.321 293.791 1.00 77.07 138 ASP A CA 1
ATOM 947 C C . ASP A 1 160 ? 5.114 246.238 293.442 1.00 79.22 138 ASP A C 1
ATOM 948 O O . ASP A 1 160 ? 6.343 246.487 293.431 1.00 76.83 138 ASP A O 1
ATOM 953 N N . ARG A 1 161 ? 4.592 245.020 293.249 1.00 83.07 139 ARG A N 1
ATOM 954 C CA . ARG A 1 161 ? 5.381 243.831 292.915 1.00 84.12 139 ARG A CA 1
ATOM 955 C C . ARG A 1 161 ? 6.220 243.335 294.110 1.00 82.00 139 ARG A C 1
ATOM 956 O O . ARG A 1 161 ? 6.816 242.266 294.024 1.00 80.93 139 ARG A O 1
ATOM 964 N N . LEU A 1 162 ? 6.250 244.100 295.210 1.00 81.18 140 LEU A N 1
ATOM 965 C CA . LEU A 1 162 ? 6.824 243.669 296.467 1.00 80.24 140 LEU A CA 1
ATOM 966 C C . LEU A 1 162 ? 8.220 243.127 296.152 1.00 80.78 140 LEU A C 1
ATOM 967 O O . LEU A 1 162 ? 8.502 241.930 296.298 1.00 81.71 140 LEU A O 1
ATOM 972 N N . GLU A 1 163 ? 9.075 244.039 295.682 1.00 81.52 141 GLU A N 1
ATOM 973 C CA . GLU A 1 163 ? 10.358 243.678 295.028 1.00 80.46 141 GLU A CA 1
ATOM 974 C C . GLU A 1 163 ? 11.417 242.956 295.886 1.00 79.45 141 GLU A C 1
ATOM 975 O O . GLU A 1 163 ? 11.625 243.256 297.075 1.00 78.67 141 GLU A O 1
ATOM 981 N N . ARG A 1 164 ? 12.092 242.019 295.210 1.00 77.82 142 ARG A N 1
ATOM 982 C CA . ARG A 1 164 ? 13.340 241.404 295.658 1.00 72.94 142 ARG A CA 1
ATOM 983 C C . ARG A 1 164 ? 14.375 242.481 295.244 1.00 67.38 142 ARG A C 1
ATOM 984 O O . ARG A 1 164 ? 15.104 242.323 294.249 1.00 65.35 142 ARG A O 1
ATOM 992 N N . HIS A 1 165 ? 14.390 243.585 296.008 1.00 62.39 143 HIS A N 1
ATOM 993 C CA . HIS A 1 165 ? 14.942 244.863 295.555 1.00 58.91 143 HIS A CA 1
ATOM 994 C C . HIS A 1 165 ? 16.154 244.728 294.614 1.00 54.27 143 HIS A C 1
ATOM 995 O O . HIS A 1 165 ? 17.210 244.199 294.994 1.00 53.79 143 HIS A O 1
ATOM 1002 N N . CYS A 1 166 ? 15.969 245.202 293.387 1.00 49.38 144 CYS A N 1
ATOM 1003 C CA . CYS A 1 166 ? 17.071 245.470 292.490 1.00 45.44 144 CYS A CA 1
ATOM 1004 C C . CYS A 1 166 ? 17.835 246.746 292.931 1.00 41.75 144 CYS A C 1
ATOM 1005 O O . CYS A 1 166 ? 17.281 247.838 292.946 1.00 41.34 144 CYS A O 1
ATOM 1008 N N . VAL A 1 167 ? 19.127 246.569 293.202 1.00 38.18 145 VAL A N 1
ATOM 1009 C CA . VAL A 1 167 ? 20.052 247.572 293.759 1.00 35.58 145 VAL A CA 1
ATOM 1010 C C . VAL A 1 167 ? 20.250 248.794 292.833 1.00 33.68 145 VAL A C 1
ATOM 1011 O O . VAL A 1 167 ? 20.303 248.640 291.615 1.00 33.44 145 VAL A O 1
ATOM 1015 N N . LEU A 1 168 ? 20.366 249.994 293.415 1.00 31.80 146 LEU A N 1
ATOM 1016 C CA . LEU A 1 168 ? 20.601 251.259 292.662 1.00 30.31 146 LEU A CA 1
ATOM 1017 C C . LEU A 1 168 ? 21.961 251.918 292.912 1.00 29.16 146 LEU A C 1
ATOM 1018 O O . LEU A 1 168 ? 22.252 252.352 294.024 1.00 28.95 146 LEU A O 1
ATOM 1023 N N . GLY A 1 169 ? 22.767 252.032 291.860 1.00 28.18 147 GLY A N 1
ATOM 1024 C CA . GLY A 1 169 ? 24.026 252.775 291.924 1.00 27.48 147 GLY A CA 1
ATOM 1025 C C . GLY A 1 169 ? 23.911 254.183 291.388 1.00 27.15 147 GLY A C 1
ATOM 1026 O O . GLY A 1 169 ? 23.472 254.370 290.266 1.00 27.10 147 GLY A O 1
ATOM 1027 N N . VAL A 1 170 ? 24.311 255.183 292.156 1.00 26.89 148 VAL A N 1
ATOM 1028 C CA . VAL A 1 170 ? 24.282 256.548 291.639 1.00 26.97 148 VAL A CA 1
ATOM 1029 C C . VAL A 1 170 ? 25.679 256.995 291.247 1.00 26.91 148 VAL A C 1
ATOM 1030 O O . VAL A 1 170 ? 26.560 257.052 292.101 1.00 27.07 148 VAL A O 1
ATOM 1034 N N . ASN A 1 171 ? 25.877 257.319 289.961 1.00 26.86 149 ASN A N 1
ATOM 1035 C CA . ASN A 1 171 ? 27.186 257.770 289.435 1.00 26.73 149 ASN A CA 1
ATOM 1036 C C . ASN A 1 171 ? 27.219 259.297 289.211 1.00 27.07 149 ASN A C 1
ATOM 1037 O O . ASN A 1 171 ? 26.327 259.842 288.562 1.00 27.15 149 ASN A O 1
ATOM 1042 N N . ILE A 1 172 ? 28.258 259.967 289.725 1.00 27.35 150 ILE A N 1
ATOM 1043 C CA . ILE A 1 172 ? 28.291 261.441 289.803 1.00 27.93 150 ILE A CA 1
ATOM 1044 C C . ILE A 1 172 ? 29.630 262.094 289.409 1.00 28.47 150 ILE A C 1
ATOM 1045 O O . ILE A 1 172 ? 30.693 261.574 289.711 1.00 28.44 150 ILE A O 1
ATOM 1050 N N . GLY A 1 173 ? 29.568 263.242 288.737 1.00 29.34 151 GLY A N 1
ATOM 1051 C CA . GLY A 1 173 ? 30.766 263.842 288.141 1.00 30.19 151 GLY A CA 1
ATOM 1052 C C . GLY A 1 173 ? 30.734 265.352 288.053 1.00 31.44 151 GLY A C 1
ATOM 1053 O O . GLY A 1 173 ? 29.901 265.987 288.697 1.00 31.67 151 GLY A O 1
ATOM 1054 N N . LYS A 1 174 ? 31.643 265.908 287.241 1.00 32.64 152 LYS A N 1
ATOM 1055 C CA . LYS A 1 174 ? 31.885 267.364 287.164 1.00 34.26 152 LYS A CA 1
ATOM 1056 C C . LYS A 1 174 ? 31.460 268.016 285.831 1.00 35.09 152 LYS A C 1
ATOM 1057 O O . LYS A 1 174 ? 31.537 267.392 284.753 1.00 34.52 152 LYS A O 1
ATOM 1063 N N . ASN A 1 175 ? 31.032 269.282 285.936 1.00 36.60 153 ASN A N 1
ATOM 1064 C CA . ASN A 1 175 ? 30.717 270.105 284.775 1.00 37.73 153 ASN A CA 1
ATOM 1065 C C . ASN A 1 175 ? 32.020 270.446 284.042 1.00 39.15 153 ASN A C 1
ATOM 1066 O O . ASN A 1 175 ? 32.852 271.185 284.568 1.00 39.58 153 ASN A O 1
ATOM 1071 N N . LYS A 1 176 ? 32.180 269.906 282.829 1.00 40.55 154 LYS A N 1
ATOM 1072 C CA . LYS A 1 176 ? 33.397 270.032 281.985 1.00 42.29 154 LYS A CA 1
ATOM 1073 C C . LYS A 1 176 ? 34.507 270.862 282.622 1.00 43.74 154 LYS A C 1
ATOM 1074 O O . LYS A 1 176 ? 35.585 270.360 282.964 1.00 43.74 154 LYS A O 1
ATOM 1080 N N . ASP A 1 177 ? 34.156 272.119 282.853 1.00 45.48 155 ASP A N 1
ATOM 1081 C CA . ASP A 1 177 ? 35.089 273.203 283.051 1.00 47.50 155 ASP A CA 1
ATOM 1082 C C . ASP A 1 177 ? 34.991 273.721 284.472 1.00 48.41 155 ASP A C 1
ATOM 1083 O O . ASP A 1 177 ? 35.190 274.904 284.724 1.00 48.80 155 ASP A O 1
ATOM 1088 N N . THR A 1 178 ? 34.707 272.826 285.413 1.00 49.20 156 THR A N 1
ATOM 1089 C CA . THR A 1 178 ? 34.630 273.233 286.805 1.00 50.99 156 THR A CA 1
ATOM 1090 C C . THR A 1 178 ? 36.035 273.457 287.375 1.00 52.99 156 THR A C 1
ATOM 1091 O O . THR A 1 178 ? 36.880 272.535 287.383 1.00 52.05 156 THR A O 1
ATOM 1095 N N . VAL A 1 179 ? 36.252 274.717 287.779 1.00 55.76 157 VAL A N 1
ATOM 1096 C CA . VAL A 1 179 ? 37.269 275.166 288.773 1.00 57.88 157 VAL A CA 1
ATOM 1097 C C . VAL A 1 179 ? 37.849 274.057 289.732 1.00 58.26 157 VAL A C 1
ATOM 1098 O O . VAL A 1 179 ? 38.755 273.298 289.336 1.00 57.18 157 VAL A O 1
ATOM 1102 N N . ASN A 1 180 ? 37.333 273.959 290.966 1.00 58.97 158 ASN A N 1
ATOM 1103 C CA . ASN A 1 180 ? 37.798 272.979 291.936 1.00 58.41 158 ASN A CA 1
ATOM 1104 C C . ASN A 1 180 ? 36.793 271.828 291.844 1.00 56.44 158 ASN A C 1
ATOM 1105 O O . ASN A 1 180 ? 35.612 271.980 292.187 1.00 55.50 158 ASN A O 1
ATOM 1110 N N . ALA A 1 181 ? 37.257 270.692 291.333 1.00 55.56 159 ALA A N 1
ATOM 1111 C CA . ALA A 1 181 ? 36.429 269.480 291.236 1.00 54.47 159 ALA A CA 1
ATOM 1112 C C . ALA A 1 181 ? 36.063 268.900 292.598 1.00 54.44 159 ALA A C 1
ATOM 1113 O O . ALA A 1 181 ? 35.139 268.096 292.670 1.00 54.31 159 ALA A O 1
ATOM 1115 N N . GLU A 1 182 ? 36.780 269.296 293.665 1.00 55.10 160 GLU A N 1
ATOM 1116 C CA . GLU A 1 182 ? 36.408 268.943 295.053 1.00 54.18 160 GLU A CA 1
ATOM 1117 C C . GLU A 1 182 ? 35.045 269.540 295.434 1.00 53.17 160 GLU A C 1
ATOM 1118 O O . GLU A 1 182 ? 34.374 268.991 296.298 1.00 52.85 160 GLU A O 1
ATOM 1124 N N . ASP A 1 183 ? 34.635 270.620 294.750 1.00 52.37 161 ASP A N 1
ATOM 1125 C CA . ASP A 1 183 ? 33.357 271.332 295.001 1.00 51.71 161 ASP A CA 1
ATOM 1126 C C . ASP A 1 183 ? 32.121 270.707 294.315 1.00 48.79 161 ASP A C 1
ATOM 1127 O O . ASP A 1 183 ? 30.991 270.929 294.767 1.00 48.34 161 ASP A O 1
ATOM 1132 N N . ASP A 1 184 ? 32.334 269.970 293.219 1.00 45.84 162 ASP A N 1
ATOM 1133 C CA . ASP A 1 184 ? 31.237 269.342 292.454 1.00 43.53 162 ASP A CA 1
ATOM 1134 C C . ASP A 1 184 ? 30.895 267.924 292.893 1.00 41.45 162 ASP A C 1
ATOM 1135 O O . ASP A 1 184 ? 29.739 267.520 292.778 1.00 41.01 162 ASP A O 1
ATOM 1140 N N . ILE A 1 185 ? 31.884 267.166 293.368 1.00 39.93 163 ILE A N 1
ATOM 1141 C CA . ILE A 1 185 ? 31.627 265.831 293.909 1.00 38.38 163 ILE A CA 1
ATOM 1142 C C . ILE A 1 185 ? 30.789 266.012 295.185 1.00 38.35 163 ILE A C 1
ATOM 1143 O O . ILE A 1 185 ? 29.818 265.275 295.420 1.00 37.69 163 ILE A O 1
ATOM 1148 N N . ARG A 1 186 ? 31.166 267.029 295.972 1.00 38.67 164 ARG A N 1
ATOM 1149 C CA . ARG A 1 186 ? 30.482 267.440 297.221 1.00 38.75 164 ARG A CA 1
ATOM 1150 C C . ARG A 1 186 ? 28.999 267.710 297.121 1.00 38.00 164 ARG A C 1
ATOM 1151 O O . ARG A 1 186 ? 28.334 267.715 298.144 1.00 38.28 164 ARG A O 1
ATOM 1159 N N . GLU A 1 187 ? 28.516 268.034 295.920 1.00 37.04 165 GLU A N 1
ATOM 1160 C CA . GLU A 1 187 ? 27.094 268.293 295.662 1.00 36.64 165 GLU A CA 1
ATOM 1161 C C . GLU A 1 187 ? 26.346 267.028 295.275 1.00 35.04 165 GLU A C 1
ATOM 1162 O O . GLU A 1 187 ? 25.218 266.827 295.693 1.00 34.95 165 GLU A O 1
ATOM 1168 N N . GLY A 1 188 ? 26.961 266.178 294.468 1.00 33.67 166 GLY A N 1
ATOM 1169 C CA . GLY A 1 188 ? 26.356 264.891 294.158 1.00 32.64 166 GLY A CA 1
ATOM 1170 C C . GLY A 1 188 ? 26.037 264.068 295.405 1.00 32.34 166 GLY A C 1
ATOM 1171 O O . GLY A 1 188 ? 25.056 263.322 295.435 1.00 32.04 166 GLY A O 1
ATOM 1172 N N . VAL A 1 189 ? 26.874 264.203 296.433 1.00 32.40 167 VAL A N 1
ATOM 1173 C CA . VAL A 1 189 ? 26.643 263.546 297.719 1.00 32.19 167 VAL A CA 1
ATOM 1174 C C . VAL A 1 189 ? 25.536 264.321 298.430 1.00 32.57 167 VAL A C 1
ATOM 1175 O O . VAL A 1 189 ? 24.433 263.800 298.569 1.00 32.48 167 VAL A O 1
ATOM 1179 N N . LYS A 1 190 ? 25.806 265.567 298.828 1.00 33.08 168 LYS A N 1
ATOM 1180 C CA . LYS A 1 190 ? 24.785 266.444 299.454 1.00 33.83 168 LYS A CA 1
ATOM 1181 C C . LYS A 1 190 ? 23.379 266.253 298.826 1.00 33.40 168 LYS A C 1
ATOM 1182 O O . LYS A 1 190 ? 22.389 266.135 299.557 1.00 33.88 168 LYS A O 1
ATOM 1188 N N . ARG A 1 191 ? 23.304 266.176 297.495 1.00 32.47 169 ARG A N 1
ATOM 1189 C CA . ARG A 1 191 ? 22.022 266.034 296.796 1.00 32.15 169 ARG A CA 1
ATOM 1190 C C . ARG A 1 191 ? 21.590 264.549 296.651 1.00 31.23 169 ARG A C 1
ATOM 1191 O O . ARG A 1 191 ? 20.884 264.007 297.519 1.00 31.42 169 ARG A O 1
ATOM 1199 N N . VAL A 1 192 ? 22.074 263.883 295.608 1.00 30.27 170 VAL A N 1
ATOM 1200 C CA . VAL A 1 192 ? 21.525 262.601 295.154 1.00 29.67 170 VAL A CA 1
ATOM 1201 C C . VAL A 1 192 ? 22.164 261.351 295.775 1.00 29.13 170 VAL A C 1
ATOM 1202 O O . VAL A 1 192 ? 21.977 260.234 295.286 1.00 28.45 170 VAL A O 1
ATOM 1206 N N . GLY A 1 193 ? 22.915 261.551 296.849 1.00 29.50 171 GLY A N 1
ATOM 1207 C CA . GLY A 1 193 ? 23.693 260.500 297.481 1.00 29.23 171 GLY A CA 1
ATOM 1208 C C . GLY A 1 193 ? 22.944 259.761 298.556 1.00 29.54 171 GLY A C 1
ATOM 1209 O O . GLY A 1 193 ? 23.291 258.640 298.873 1.00 29.14 171 GLY A O 1
ATOM 1210 N N . ARG A 1 194 ? 21.926 260.392 299.131 1.00 30.37 172 ARG A N 1
ATOM 1211 C CA . ARG A 1 194 ? 21.079 259.708 300.108 1.00 30.81 172 ARG A CA 1
ATOM 1212 C C . ARG A 1 194 ? 20.079 258.756 299.489 1.00 30.44 172 ARG A C 1
ATOM 1213 O O . ARG A 1 194 ? 19.462 257.996 300.208 1.00 30.57 172 ARG A O 1
ATOM 1221 N N . PHE A 1 195 ? 19.914 258.809 298.169 1.00 30.13 173 PHE A N 1
ATOM 1222 C CA . PHE A 1 195 ? 19.014 257.902 297.434 1.00 29.98 173 PHE A CA 1
ATOM 1223 C C . PHE A 1 195 ? 19.745 256.620 296.956 1.00 29.10 173 PHE A C 1
ATOM 1224 O O . PHE A 1 195 ? 19.104 255.686 296.442 1.00 28.92 173 PHE A O 1
ATOM 1232 N N . ALA A 1 196 ? 21.066 256.570 297.155 1.00 28.58 174 ALA A N 1
ATOM 1233 C CA . ALA A 1 196 ? 21.922 255.556 296.537 1.00 27.90 174 ALA A CA 1
ATOM 1234 C C . ALA A 1 196 ? 22.102 254.274 297.365 1.00 27.75 174 ALA A C 1
ATOM 1235 O O . ALA A 1 196 ? 22.288 254.313 298.585 1.00 28.07 174 ALA A O 1
ATOM 1237 N N . ASP A 1 197 ? 22.050 253.135 296.686 1.00 27.32 175 ASP A N 1
ATOM 1238 C CA . ASP A 1 197 ? 22.565 251.918 297.260 1.00 27.16 175 ASP A CA 1
ATOM 1239 C C . ASP A 1 197 ? 24.098 251.924 297.174 1.00 26.79 175 ASP A C 1
ATOM 1240 O O . ASP A 1 197 ? 24.755 251.335 298.043 1.00 26.96 175 ASP A O 1
ATOM 1245 N N . TYR A 1 198 ? 24.670 252.594 296.164 1.00 26.42 176 TYR A N 1
ATOM 1246 C CA . TYR A 1 198 ? 26.125 252.838 296.126 1.00 26.16 176 TYR A CA 1
ATOM 1247 C C . TYR A 1 198 ? 26.513 254.018 295.208 1.00 26.34 176 TYR A C 1
ATOM 1248 O O . TYR A 1 198 ? 26.146 254.037 294.032 1.00 26.14 176 TYR A O 1
ATOM 1257 N N . LEU A 1 199 ? 27.238 255.002 295.763 1.00 26.94 177 LEU A N 1
ATOM 1258 C CA . LEU A 1 199 ? 27.637 256.241 295.037 1.00 27.30 177 LEU A CA 1
ATOM 1259 C C . LEU A 1 199 ? 28.925 256.026 294.316 1.00 27.45 177 LEU A C 1
ATOM 1260 O O . LEU A 1 199 ? 29.859 255.515 294.886 1.00 27.67 177 LEU A O 1
ATOM 1265 N N . VAL A 1 200 ? 29.015 256.452 293.077 1.00 27.76 178 VAL A N 1
ATOM 1266 C CA . VAL A 1 200 ? 30.229 256.198 292.350 1.00 28.14 178 VAL A CA 1
ATOM 1267 C C . VAL A 1 200 ? 30.782 257.514 291.861 1.00 28.75 178 VAL A C 1
ATOM 1268 O O . VAL A 1 200 ? 30.209 258.152 290.979 1.00 28.59 178 VAL A O 1
ATOM 1272 N N . ILE A 1 201 ? 31.905 257.902 292.455 1.00 29.61 179 ILE A N 1
ATOM 1273 C CA . ILE A 1 201 ? 32.598 259.110 292.072 1.00 30.51 179 ILE A CA 1
ATOM 1274 C C . ILE A 1 201 ? 33.273 258.754 290.757 1.00 31.01 179 ILE A C 1
ATOM 1275 O O . ILE A 1 201 ? 34.114 257.862 290.723 1.00 30.89 179 ILE A O 1
ATOM 1280 N N . ASN A 1 202 ? 32.862 259.422 289.675 1.00 32.04 180 ASN A N 1
ATOM 1281 C CA . ASN A 1 202 ? 33.450 259.211 288.338 1.00 32.83 180 ASN A CA 1
ATOM 1282 C C . ASN A 1 202 ? 34.655 260.109 288.113 1.00 34.37 180 ASN A C 1
ATOM 1283 O O . ASN A 1 202 ? 34.518 261.341 288.041 1.00 34.93 180 ASN A O 1
ATOM 1288 N N . LEU A 1 203 ? 35.812 259.464 287.966 1.00 35.67 181 LEU A N 1
ATOM 1289 C CA . LEU A 1 203 ? 37.087 260.132 287.854 1.00 37.29 181 LEU A CA 1
ATOM 1290 C C . LEU A 1 203 ? 37.926 259.491 286.721 1.00 38.78 181 LEU A C 1
ATOM 1291 O O . LEU A 1 203 ? 39.142 259.288 286.868 1.00 40.03 181 LEU A O 1
ATOM 1296 N N . SER A 1 204 ? 37.292 259.176 285.589 1.00 39.57 182 SER A N 1
ATOM 1297 C CA . SER A 1 204 ? 38.019 258.461 284.516 1.00 41.03 182 SER A CA 1
ATOM 1298 C C . SER A 1 204 ? 37.422 258.456 283.089 1.00 42.62 182 SER A C 1
ATOM 1299 O O . SER A 1 204 ? 37.891 257.713 282.205 1.00 42.43 182 SER A O 1
ATOM 1302 N N . SER A 1 205 ? 36.410 259.289 282.856 1.00 45.01 183 SER A N 1
ATOM 1303 C CA . SER A 1 205 ? 35.876 259.492 281.522 1.00 47.04 183 SER A CA 1
ATOM 1304 C C . SER A 1 205 ? 36.957 260.180 280.731 1.00 49.48 183 SER A C 1
ATOM 1305 O O . SER A 1 205 ? 37.316 261.325 281.033 1.00 50.25 183 SER A O 1
ATOM 1308 N N . PRO A 1 206 ? 37.477 259.501 279.703 1.00 51.89 184 PRO A N 1
ATOM 1309 C CA . PRO A 1 206 ? 38.569 260.102 278.958 1.00 53.76 184 PRO A CA 1
ATOM 1310 C C . PRO A 1 206 ? 38.148 261.346 278.153 1.00 55.47 184 PRO A C 1
ATOM 1311 O O . PRO A 1 206 ? 39.021 262.008 277.569 1.00 56.96 184 PRO A O 1
ATOM 1315 N N . ASN A 1 207 ? 36.845 261.669 278.160 1.00 56.43 185 ASN A N 1
ATOM 1316 C CA . ASN A 1 207 ? 36.262 262.742 277.339 1.00 58.15 185 ASN A CA 1
ATOM 1317 C C . ASN A 1 207 ? 35.888 264.069 278.054 1.00 59.02 185 ASN A C 1
ATOM 1318 O O . ASN A 1 207 ? 35.356 264.996 277.415 1.00 58.48 185 ASN A O 1
ATOM 1323 N N . THR A 1 208 ? 36.168 264.169 279.353 1.00 59.71 186 THR A N 1
ATOM 1324 C CA . THR A 1 208 ? 35.884 265.385 280.100 1.00 60.90 186 THR A CA 1
ATOM 1325 C C . THR A 1 208 ? 37.203 266.063 280.490 1.00 63.27 186 THR A C 1
ATOM 1326 O O . THR A 1 208 ? 38.230 265.395 280.662 1.00 63.57 186 THR A O 1
ATOM 1330 N N . LYS A 1 209 ? 37.154 267.393 280.602 1.00 65.99 187 LYS A N 1
ATOM 1331 C CA . LYS A 1 209 ? 38.350 268.260 280.641 1.00 68.96 187 LYS A CA 1
ATOM 1332 C C . LYS A 1 209 ? 39.296 267.966 281.812 1.00 69.73 187 LYS A C 1
ATOM 1333 O O . LYS A 1 209 ? 39.089 268.446 282.943 1.00 68.34 187 LYS A O 1
ATOM 1339 N N . GLY A 1 210 ? 40.332 267.178 281.513 1.00 71.19 188 GLY A N 1
ATOM 1340 C CA . GLY A 1 210 ? 41.350 266.781 282.491 1.00 73.01 188 GLY A CA 1
ATOM 1341 C C . GLY A 1 210 ? 40.796 266.088 283.729 1.00 73.16 188 GLY A C 1
ATOM 1342 O O . GLY A 1 210 ? 41.258 266.342 284.854 1.00 72.83 188 GLY A O 1
ATOM 1343 N N . LEU A 1 211 ? 39.806 265.217 283.513 1.00 72.56 189 LEU A N 1
ATOM 1344 C CA . LEU A 1 211 ? 39.102 264.533 284.605 1.00 71.63 189 LEU A CA 1
ATOM 1345 C C . LEU A 1 211 ? 39.837 263.259 285.039 1.00 72.25 189 LEU A C 1
ATOM 1346 O O . LEU A 1 211 ? 39.979 262.985 286.237 1.00 71.85 189 LEU A O 1
ATOM 1351 N N . ARG A 1 212 ? 40.281 262.479 284.052 1.00 72.33 190 ARG A N 1
ATOM 1352 C CA . ARG A 1 212 ? 41.142 261.310 284.303 1.00 71.47 190 ARG A CA 1
ATOM 1353 C C . ARG A 1 212 ? 42.441 261.621 285.096 1.00 71.47 190 ARG A C 1
ATOM 1354 O O . ARG A 1 212 ? 43.065 260.696 285.592 1.00 74.55 190 ARG A O 1
ATOM 1362 N N . THR A 1 213 ? 42.828 262.895 285.235 1.00 69.82 191 THR A N 1
ATOM 1363 C CA . THR A 1 213 ? 44.019 263.293 286.004 1.00 69.58 191 THR A CA 1
ATOM 1364 C C . THR A 1 213 ? 43.786 263.533 287.496 1.00 67.18 191 THR A C 1
ATOM 1365 O O . THR A 1 213 ? 44.702 263.957 288.205 1.00 66.50 191 THR A O 1
ATOM 1369 N N . LEU A 1 214 ? 42.574 263.263 287.976 1.00 65.56 192 LEU A N 1
ATOM 1370 C CA . LEU A 1 214 ? 42.228 263.448 289.404 1.00 65.33 192 LEU A CA 1
ATOM 1371 C C . LEU A 1 214 ? 42.619 262.244 290.314 1.00 63.77 192 LEU A C 1
ATOM 1372 O O . LEU A 1 214 ? 42.534 262.353 291.546 1.00 63.82 192 LEU A O 1
ATOM 1377 N N . GLN A 1 215 ? 43.109 261.145 289.711 1.00 61.36 193 GLN A N 1
ATOM 1378 C CA . GLN A 1 215 ? 43.372 259.852 290.398 1.00 59.24 193 GLN A CA 1
ATOM 1379 C C . GLN A 1 215 ? 44.799 259.737 291.030 1.00 59.11 193 GLN A C 1
ATOM 1380 O O . GLN A 1 215 ? 45.327 258.625 291.205 1.00 58.23 193 GLN A O 1
ATOM 1386 N N . GLN A 1 216 ? 45.392 260.885 291.375 1.00 58.70 194 GLN A N 1
ATOM 1387 C CA . GLN A 1 216 ? 46.725 260.979 291.973 1.00 58.76 194 GLN A CA 1
ATOM 1388 C C . GLN A 1 216 ? 46.619 260.944 293.487 1.00 56.73 194 GLN A C 1
ATOM 1389 O O . GLN A 1 216 ? 45.757 261.603 294.066 1.00 56.92 194 GLN A O 1
ATOM 1395 N N . ARG A 1 217 ? 47.537 260.241 294.134 1.00 54.83 195 ARG A N 1
ATOM 1396 C CA . ARG A 1 217 ? 47.507 260.064 295.585 1.00 53.54 195 ARG A CA 1
ATOM 1397 C C . ARG A 1 217 ? 46.953 261.262 296.348 1.00 52.50 195 ARG A C 1
ATOM 1398 O O . ARG A 1 217 ? 46.129 261.098 297.232 1.00 51.29 195 ARG A O 1
ATOM 1406 N N . ASP A 1 218 ? 47.407 262.463 295.998 1.00 52.50 196 ASP A N 1
ATOM 1407 C CA . ASP A 1 218 ? 47.013 263.679 296.730 1.00 52.51 196 ASP A CA 1
ATOM 1408 C C . ASP A 1 218 ? 45.625 264.141 296.336 1.00 50.54 196 ASP A C 1
ATOM 1409 O O . ASP A 1 218 ? 44.865 264.544 297.201 1.00 50.48 196 ASP A O 1
ATOM 1414 N N . HIS A 1 219 ? 45.293 264.099 295.052 1.00 49.10 197 HIS A N 1
ATOM 1415 C CA . HIS A 1 219 ? 43.952 264.516 294.626 1.00 48.03 197 HIS A CA 1
ATOM 1416 C C . HIS A 1 219 ? 42.883 263.490 294.979 1.00 46.13 197 HIS A C 1
ATOM 1417 O O . HIS A 1 219 ? 41.824 263.839 295.490 1.00 45.51 197 HIS A O 1
ATOM 1424 N N . LEU A 1 220 ? 43.177 262.226 294.720 1.00 45.23 198 LEU A N 1
ATOM 1425 C CA . LEU A 1 220 ? 42.247 261.120 294.978 1.00 43.76 198 LEU A CA 1
ATOM 1426 C C . LEU A 1 220 ? 41.776 261.112 296.426 1.00 43.64 198 LEU A C 1
ATOM 1427 O O . LEU A 1 220 ? 40.587 261.111 296.701 1.00 43.04 198 LEU A O 1
ATOM 1432 N N . ARG A 1 221 ? 42.744 261.148 297.331 1.00 44.43 199 ARG A N 1
ATOM 1433 C CA . ARG A 1 221 ? 42.536 261.217 298.789 1.00 44.63 199 ARG A CA 1
ATOM 1434 C C . ARG A 1 221 ? 41.681 262.386 299.248 1.00 43.61 199 ARG A C 1
ATOM 1435 O O . ARG A 1 221 ? 40.885 262.247 300.157 1.00 43.03 199 ARG A O 1
ATOM 1443 N N . SER A 1 222 ? 41.866 263.531 298.610 1.00 43.23 200 SER A N 1
ATOM 1444 C CA . SER A 1 222 ? 41.091 264.737 298.909 1.00 43.18 200 SER A CA 1
ATOM 1445 C C . SER A 1 222 ? 39.613 264.561 298.528 1.00 41.48 200 SER A C 1
ATOM 1446 O O . SER A 1 222 ? 38.712 264.846 299.324 1.00 41.44 200 SER A O 1
ATOM 1449 N N . ILE A 1 223 ? 39.385 264.082 297.308 1.00 39.82 201 ILE A N 1
ATOM 1450 C CA . ILE A 1 223 ? 38.042 263.895 296.790 1.00 38.20 201 ILE A CA 1
ATOM 1451 C C . ILE A 1 223 ? 37.319 262.801 297.539 1.00 36.96 201 ILE A C 1
ATOM 1452 O O . ILE A 1 223 ? 36.167 262.987 297.855 1.00 36.66 201 ILE A O 1
ATOM 1457 N N . ILE A 1 224 ? 37.990 261.683 297.822 1.00 36.26 202 ILE A N 1
ATOM 1458 C CA . ILE A 1 224 ? 37.400 260.597 298.615 1.00 35.45 202 ILE A CA 1
ATOM 1459 C C . ILE A 1 224 ? 37.042 261.085 300.028 1.00 36.07 202 ILE A C 1
ATOM 1460 O O . ILE A 1 224 ? 35.975 260.740 300.536 1.00 35.59 202 ILE A O 1
ATOM 1465 N N . THR A 1 225 ? 37.927 261.860 300.664 1.00 37.14 203 THR A N 1
ATOM 1466 C CA . THR A 1 225 ? 37.667 262.347 302.027 1.00 38.16 203 THR A CA 1
ATOM 1467 C C . THR A 1 225 ? 36.503 263.306 302.038 1.00 38.53 203 THR A C 1
ATOM 1468 O O . THR A 1 225 ? 35.575 263.134 302.814 1.00 38.70 203 THR A O 1
ATOM 1472 N N . ALA A 1 226 ? 36.579 264.318 301.177 1.00 39.13 204 ALA A N 1
ATOM 1473 C CA . ALA A 1 226 ? 35.519 265.331 301.000 1.00 39.48 204 ALA A CA 1
ATOM 1474 C C . ALA A 1 226 ? 34.153 264.722 300.742 1.00 38.83 204 ALA A C 1
ATOM 1475 O O . ALA A 1 226 ? 33.161 265.217 301.258 1.00 39.14 204 ALA A O 1
ATOM 1477 N N . ALA A 1 227 ? 34.119 263.658 299.935 1.00 38.39 205 ALA A N 1
ATOM 1478 C CA . ALA A 1 227 ? 32.899 262.877 299.676 1.00 38.18 205 ALA A CA 1
ATOM 1479 C C . ALA A 1 227 ? 32.394 262.211 300.935 1.00 39.09 205 ALA A C 1
ATOM 1480 O O . ALA A 1 227 ? 31.229 262.380 301.302 1.00 39.42 205 ALA A O 1
ATOM 1482 N N . GLN A 1 228 ? 33.269 261.463 301.605 1.00 40.00 206 GLN A N 1
ATOM 1483 C CA . GLN A 1 228 ? 32.879 260.829 302.877 1.00 40.82 206 GLN A CA 1
ATOM 1484 C C . GLN A 1 228 ? 32.736 261.792 304.091 1.00 42.26 206 GLN A C 1
ATOM 1485 O O . GLN A 1 228 ? 32.151 261.416 305.108 1.00 43.07 206 GLN A O 1
ATOM 1491 N N . SER A 1 229 ? 33.211 263.032 303.962 1.00 43.22 207 SER A N 1
ATOM 1492 C CA . SER A 1 229 ? 32.793 264.135 304.841 1.00 44.49 207 SER A CA 1
ATOM 1493 C C . SER A 1 229 ? 31.339 264.502 304.590 1.00 44.11 207 SER A C 1
ATOM 1494 O O . SER A 1 229 ? 30.623 264.856 305.522 1.00 44.89 207 SER A O 1
ATOM 1497 N N . GLU A 1 230 ? 30.914 264.465 303.329 1.00 43.21 208 GLU A N 1
ATOM 1498 C CA . GLU A 1 230 ? 29.520 264.750 302.998 1.00 43.33 208 GLU A CA 1
ATOM 1499 C C . GLU A 1 230 ? 28.543 263.634 303.385 1.00 43.55 208 GLU A C 1
ATOM 1500 O O . GLU A 1 230 ? 27.446 263.920 303.861 1.00 44.38 208 GLU A O 1
ATOM 1506 N N . LEU A 1 231 ? 28.931 262.371 303.212 1.00 43.30 209 LEU A N 1
ATOM 1507 C CA . LEU A 1 231 ? 28.092 261.238 303.654 1.00 43.00 209 LEU A CA 1
ATOM 1508 C C . LEU A 1 231 ? 27.946 261.261 305.164 1.00 44.78 209 LEU A C 1
ATOM 1509 O O . LEU A 1 231 ? 26.950 260.795 305.703 1.00 45.26 209 LEU A O 1
ATOM 1514 N N . GLU A 1 232 ? 28.941 261.834 305.837 1.00 46.46 210 GLU A N 1
ATOM 1515 C CA . GLU A 1 232 ? 28.822 262.212 307.245 1.00 48.07 210 GLU A CA 1
ATOM 1516 C C . GLU A 1 232 ? 27.744 263.258 307.550 1.00 48.78 210 GLU A C 1
ATOM 1517 O O . GLU A 1 232 ? 27.604 263.643 308.699 1.00 49.97 210 GLU A O 1
ATOM 1523 N N . LYS A 1 233 ? 26.988 263.716 306.560 1.00 48.57 211 LYS A N 1
ATOM 1524 C CA . LYS A 1 233 ? 25.747 264.430 306.839 1.00 49.95 211 LYS A CA 1
ATOM 1525 C C . LYS A 1 233 ? 24.621 263.411 307.058 1.00 49.90 211 LYS A C 1
ATOM 1526 O O . LYS A 1 233 ? 23.903 263.020 306.122 1.00 48.28 211 LYS A O 1
ATOM 1532 N N . LEU A 1 234 ? 24.538 262.961 308.317 1.00 51.55 212 LEU A N 1
ATOM 1533 C CA . LEU A 1 234 ? 23.454 262.118 308.832 1.00 51.96 212 LEU A CA 1
ATOM 1534 C C . LEU A 1 234 ? 22.555 262.930 309.745 1.00 53.80 212 LEU A C 1
ATOM 1535 O O . LEU A 1 234 ? 23.020 263.561 310.700 1.00 54.27 212 LEU A O 1
ATOM 1540 N N . GLU A 1 235 ? 21.261 262.873 309.426 1.00 54.62 213 GLU A N 1
ATOM 1541 C CA . GLU A 1 235 ? 20.245 263.732 309.990 1.00 56.12 213 GLU A CA 1
ATOM 1542 C C . GLU A 1 235 ? 19.030 262.868 310.443 1.00 57.68 213 GLU A C 1
ATOM 1543 O O . GLU A 1 235 ? 19.028 261.631 310.268 1.00 55.31 213 GLU A O 1
ATOM 1549 N N . GLU A 1 236 ? 18.022 263.545 311.022 1.00 61.23 214 GLU A N 1
ATOM 1550 C CA . GLU A 1 236 ? 16.959 262.952 311.877 1.00 63.14 214 GLU A CA 1
ATOM 1551 C C . GLU A 1 236 ? 15.577 262.770 311.222 1.00 65.31 214 GLU A C 1
ATOM 1552 O O . GLU A 1 236 ? 15.319 263.245 310.121 1.00 65.01 214 GLU A O 1
ATOM 1558 N N . ARG A 1 237 ? 14.694 262.065 311.921 1.00 68.79 215 ARG A N 1
ATOM 1559 C CA . ARG A 1 237 ? 13.359 261.743 311.399 1.00 71.58 215 ARG A CA 1
ATOM 1560 C C . ARG A 1 237 ? 12.425 261.322 312.554 1.00 75.26 215 ARG A C 1
ATOM 1561 O O . ARG A 1 237 ? 12.868 260.633 313.495 1.00 76.13 215 ARG A O 1
ATOM 1569 N N . SER A 1 238 ? 11.152 261.760 312.480 1.00 77.50 216 SER A N 1
ATOM 1570 C CA . SER A 1 238 ? 10.169 261.685 313.597 1.00 78.59 216 SER A CA 1
ATOM 1571 C C . SER A 1 238 ? 10.676 262.345 314.907 1.00 80.66 216 SER A C 1
ATOM 1572 O O . SER A 1 238 ? 10.067 262.166 315.970 1.00 82.52 216 SER A O 1
ATOM 1575 N N . ARG A 1 239 ? 11.748 263.148 314.793 1.00 80.70 217 ARG A N 1
ATOM 1576 C CA . ARG A 1 239 ? 12.575 263.618 315.914 1.00 81.01 217 ARG A CA 1
ATOM 1577 C C . ARG A 1 239 ? 12.700 265.141 315.846 1.00 82.01 217 ARG A C 1
ATOM 1578 O O . ARG A 1 239 ? 12.003 265.801 315.064 1.00 81.82 217 ARG A O 1
ATOM 1586 N N . ALA A 1 266 ? 11.626 250.369 303.100 1.00 71.75 244 ALA A N 1
ATOM 1587 C CA . ALA A 1 266 ? 12.182 251.522 303.817 1.00 71.16 244 ALA A CA 1
ATOM 1588 C C . ALA A 1 266 ? 11.366 252.820 303.537 1.00 69.95 244 ALA A C 1
ATOM 1589 O O . ALA A 1 266 ? 11.087 253.593 304.459 1.00 69.32 244 ALA A O 1
ATOM 1591 N N . GLU A 1 267 ? 11.002 253.019 302.264 1.00 68.13 245 GLU A N 1
ATOM 1592 C CA . GLU A 1 267 ? 9.932 253.945 301.769 1.00 67.58 245 GLU A CA 1
ATOM 1593 C C . GLU A 1 267 ? 9.992 255.424 302.202 1.00 66.22 245 GLU A C 1
ATOM 1594 O O . GLU A 1 267 ? 10.154 256.301 301.356 1.00 64.69 245 GLU A O 1
ATOM 1600 N N . GLN A 1 268 ? 9.859 255.690 303.501 1.00 65.73 246 GLN A N 1
ATOM 1601 C CA . GLN A 1 268 ? 10.109 257.018 304.084 1.00 64.37 246 GLN A CA 1
ATOM 1602 C C . GLN A 1 268 ? 11.604 257.010 304.388 1.00 62.08 246 GLN A C 1
ATOM 1603 O O . GLN A 1 268 ? 12.313 256.054 304.025 1.00 59.31 246 GLN A O 1
ATOM 1609 N N . PHE A 1 269 ? 12.074 258.058 305.066 1.00 61.73 247 PHE A N 1
ATOM 1610 C CA . PHE A 1 269 ? 13.494 258.222 305.433 1.00 61.01 247 PHE A CA 1
ATOM 1611 C C . PHE A 1 269 ? 14.494 258.032 304.263 1.00 56.56 247 PHE A C 1
ATOM 1612 O O . PHE A 1 269 ? 14.077 257.792 303.137 1.00 56.58 247 PHE A O 1
ATOM 1620 N N . PHE A 1 270 ? 15.793 258.192 304.515 1.00 52.31 248 PHE A N 1
ATOM 1621 C CA . PHE A 1 270 ? 16.824 258.105 303.455 1.00 48.56 248 PHE A CA 1
ATOM 1622 C C . PHE A 1 270 ? 17.052 256.619 303.009 1.00 45.82 248 PHE A C 1
ATOM 1623 O O . PHE A 1 270 ? 17.946 255.943 303.534 1.00 43.89 248 PHE A O 1
ATOM 1631 N N . PRO A 1 271 ? 16.263 256.136 302.000 1.00 44.12 249 PRO A N 1
ATOM 1632 C CA . PRO A 1 271 ? 15.834 254.743 301.888 1.00 43.11 249 PRO A CA 1
ATOM 1633 C C . PRO A 1 271 ? 16.616 253.905 300.895 1.00 41.23 249 PRO A C 1
ATOM 1634 O O . PRO A 1 271 ? 16.501 254.150 299.704 1.00 40.74 249 PRO A O 1
ATOM 1638 N N . THR A 1 272 ? 17.343 252.887 301.347 1.00 39.97 250 THR A N 1
ATOM 1639 C CA . THR A 1 272 ? 18.323 252.263 300.453 1.00 38.69 250 THR A CA 1
ATOM 1640 C C . THR A 1 272 ? 18.606 250.780 300.711 1.00 37.84 250 THR A C 1
ATOM 1641 O O . THR A 1 272 ? 19.736 250.326 300.513 1.00 37.50 250 THR A O 1
ATOM 1645 N N . GLN A 1 273 ? 17.596 250.018 301.128 1.00 37.40 251 GLN A N 1
ATOM 1646 C CA . GLN A 1 273 ? 17.791 248.582 301.381 1.00 36.54 251 GLN A CA 1
ATOM 1647 C C . GLN A 1 273 ? 18.854 248.535 302.468 1.00 36.16 251 GLN A C 1
ATOM 1648 O O . GLN A 1 273 ? 19.926 248.004 302.271 1.00 35.84 251 GLN A O 1
ATOM 1654 N N . THR A 1 274 ? 18.544 249.176 303.588 1.00 36.36 252 THR A N 1
ATOM 1655 C CA . THR A 1 274 ? 19.466 249.530 304.689 1.00 36.15 252 THR A CA 1
ATOM 1656 C C . THR A 1 274 ? 18.945 250.849 305.272 1.00 36.78 252 THR A C 1
ATOM 1657 O O . THR A 1 274 ? 18.140 251.561 304.629 1.00 36.82 252 THR A O 1
ATOM 1661 N N . GLY A 1 275 ? 19.390 251.146 306.494 1.00 37.17 253 GLY A N 1
ATOM 1662 C CA . GLY A 1 275 ? 19.276 252.477 307.072 1.00 37.79 253 GLY A CA 1
ATOM 1663 C C . GLY A 1 275 ? 19.666 253.483 306.012 1.00 37.50 253 GLY A C 1
ATOM 1664 O O . GLY A 1 275 ? 18.787 253.963 305.279 1.00 37.73 253 GLY A O 1
ATOM 1665 N N . LYS A 1 276 ? 20.966 253.780 305.901 1.00 37.11 254 LYS A N 1
ATOM 1666 C CA . LYS A 1 276 ? 21.475 254.605 304.771 1.00 36.74 254 LYS A CA 1
ATOM 1667 C C . LYS A 1 276 ? 23.027 254.580 304.630 1.00 36.20 254 LYS A C 1
ATOM 1668 O O . LYS A 1 276 ? 23.649 253.602 305.044 1.00 36.21 254 LYS A O 1
ATOM 1674 N N . ARG A 1 277 ? 23.593 255.636 304.012 1.00 35.76 255 ARG A N 1
ATOM 1675 C CA . ARG A 1 277 ? 25.015 255.891 303.816 1.00 35.17 255 ARG A CA 1
ATOM 1676 C C . ARG A 1 277 ? 25.462 254.923 302.763 1.00 33.84 255 ARG A C 1
ATOM 1677 O O . ARG A 1 277 ? 25.856 253.823 303.074 1.00 33.81 255 ARG A O 1
ATOM 1685 N N . PRO A 1 278 ? 25.347 255.310 301.492 1.00 33.00 256 PRO A N 1
ATOM 1686 C CA . PRO A 1 278 ? 25.717 254.402 300.412 1.00 32.08 256 PRO A CA 1
ATOM 1687 C C . PRO A 1 278 ? 27.154 253.948 300.497 1.00 31.51 256 PRO A C 1
ATOM 1688 O O . PRO A 1 278 ? 28.052 254.732 300.813 1.00 31.80 256 PRO A O 1
ATOM 1692 N N . LEU A 1 279 ? 27.368 252.692 300.175 1.00 30.67 257 LEU A N 1
ATOM 1693 C CA . LEU A 1 279 ? 28.701 252.183 300.131 1.00 30.39 257 LEU A CA 1
ATOM 1694 C C . LEU A 1 279 ? 29.371 252.967 299.007 1.00 30.04 257 LEU A C 1
ATOM 1695 O O . LEU A 1 279 ? 28.964 252.855 297.860 1.00 29.62 257 LEU A O 1
ATOM 1700 N N . LEU A 1 280 ? 30.336 253.814 299.357 1.00 30.22 258 LEU A N 1
ATOM 1701 C CA . LEU A 1 280 ? 31.018 254.680 298.383 1.00 30.07 258 LEU A CA 1
ATOM 1702 C C . LEU A 1 280 ? 31.911 253.924 297.377 1.00 29.86 258 LEU A C 1
ATOM 1703 O O . LEU A 1 280 ? 32.349 252.806 297.624 1.00 29.85 258 LEU A O 1
ATOM 1708 N N . PHE A 1 281 ? 32.139 254.543 296.222 1.00 29.86 259 PHE A N 1
ATOM 1709 C CA . PHE A 1 281 ? 32.923 253.955 295.156 1.00 29.79 259 PHE A CA 1
ATOM 1710 C C . PHE A 1 281 ? 33.631 254.987 294.325 1.00 30.30 259 PHE A C 1
ATOM 1711 O O . PHE A 1 281 ? 33.116 256.106 294.135 1.00 30.23 259 PHE A O 1
ATOM 1719 N N . VAL A 1 282 ? 34.788 254.561 293.797 1.00 30.87 260 VAL A N 1
ATOM 1720 C CA . VAL A 1 282 ? 35.577 255.331 292.820 1.00 31.37 260 VAL A CA 1
ATOM 1721 C C . VAL A 1 282 ? 35.683 254.565 291.494 1.00 31.20 260 VAL A C 1
ATOM 1722 O O . VAL A 1 282 ? 35.877 253.353 291.485 1.00 31.20 260 VAL A O 1
ATOM 1726 N N . LYS A 1 283 ? 35.537 255.284 290.384 1.00 31.33 261 LYS A N 1
ATOM 1727 C CA . LYS A 1 283 ? 35.707 254.712 289.061 1.00 31.54 261 LYS A CA 1
ATOM 1728 C C . LYS A 1 283 ? 37.062 255.137 288.513 1.00 32.36 261 LYS A C 1
ATOM 1729 O O . LYS A 1 283 ? 37.375 256.331 288.501 1.00 32.76 261 LYS A O 1
ATOM 1735 N N . ILE A 1 284 ? 37.849 254.169 288.044 1.00 32.94 262 ILE A N 1
ATOM 1736 C CA . ILE A 1 284 ? 39.202 254.427 287.546 1.00 33.92 262 ILE A CA 1
ATOM 1737 C C . ILE A 1 284 ? 39.301 253.929 286.136 1.00 34.50 262 ILE A C 1
ATOM 1738 O O . ILE A 1 284 ? 38.601 252.974 285.758 1.00 33.95 262 ILE A O 1
ATOM 1743 N N . ALA A 1 285 ? 40.179 254.577 285.369 1.00 35.86 263 ALA A N 1
ATOM 1744 C CA . ALA A 1 285 ? 40.426 254.199 283.978 1.00 36.82 263 ALA A CA 1
ATOM 1745 C C . ALA A 1 285 ? 41.243 252.911 283.967 1.00 38.13 263 ALA A C 1
ATOM 1746 O O . ALA A 1 285 ? 42.037 252.682 284.894 1.00 38.80 263 ALA A O 1
ATOM 1748 N N . PRO A 1 286 ? 41.050 252.055 282.932 1.00 39.05 264 PRO A N 1
ATOM 1749 C CA . PRO A 1 286 ? 41.965 250.925 282.675 1.00 40.00 264 PRO A CA 1
ATOM 1750 C C . PRO A 1 286 ? 43.400 251.395 282.359 1.00 41.10 264 PRO A C 1
ATOM 1751 O O . PRO A 1 286 ? 44.377 250.674 282.651 1.00 41.81 264 PRO A O 1
ATOM 1755 N N . ASP A 1 287 ? 43.500 252.625 281.837 1.00 41.23 265 ASP A N 1
ATOM 1756 C CA . ASP A 1 287 ? 44.751 253.244 281.427 1.00 42.12 265 ASP A CA 1
ATOM 1757 C C . ASP A 1 287 ? 45.553 253.817 282.584 1.00 43.30 265 ASP A C 1
ATOM 1758 O O . ASP A 1 287 ? 46.150 254.875 282.467 1.00 43.46 265 ASP A O 1
ATOM 1763 N N . LEU A 1 288 ? 45.588 253.103 283.700 1.00 44.60 266 LEU A N 1
ATOM 1764 C CA . LEU A 1 288 ? 46.431 253.486 284.798 1.00 46.27 266 LEU A CA 1
ATOM 1765 C C . LEU A 1 288 ? 47.790 252.841 284.630 1.00 49.16 266 LEU A C 1
ATOM 1766 O O . LEU A 1 288 ? 47.934 251.808 283.972 1.00 49.27 266 LEU A O 1
ATOM 1771 N N . THR A 1 289 ? 48.784 253.492 285.224 1.00 52.35 267 THR A N 1
ATOM 1772 C CA . THR A 1 289 ? 50.097 252.905 285.447 1.00 55.41 267 THR A CA 1
ATOM 1773 C C . THR A 1 289 ? 50.050 251.892 286.608 1.00 56.91 267 THR A C 1
ATOM 1774 O O . THR A 1 289 ? 49.032 251.744 287.302 1.00 56.15 267 THR A O 1
ATOM 1778 N N . ASP A 1 290 ? 51.185 251.225 286.811 1.00 59.35 268 ASP A N 1
ATOM 1779 C CA . ASP A 1 290 ? 51.381 250.226 287.870 1.00 59.89 268 ASP A CA 1
ATOM 1780 C C . ASP A 1 290 ? 52.049 250.902 289.059 1.00 60.87 268 ASP A C 1
ATOM 1781 O O . ASP A 1 290 ? 51.785 250.549 290.212 1.00 60.76 268 ASP A O 1
ATOM 1786 N N . GLU A 1 291 ? 52.941 251.844 288.739 1.00 62.17 269 GLU A N 1
ATOM 1787 C CA . GLU A 1 291 ? 53.294 252.982 289.599 1.00 62.99 269 GLU A CA 1
ATOM 1788 C C . GLU A 1 291 ? 52.071 253.538 290.354 1.00 60.47 269 GLU A C 1
ATOM 1789 O O . GLU A 1 291 ? 52.124 253.729 291.564 1.00 60.26 269 GLU A O 1
ATOM 1795 N N . GLU A 1 292 ? 50.973 253.777 289.644 1.00 58.42 270 GLU A N 1
ATOM 1796 C CA . GLU A 1 292 ? 49.857 254.540 290.200 1.00 57.59 270 GLU A CA 1
ATOM 1797 C C . GLU A 1 292 ? 48.658 253.714 290.658 1.00 55.69 270 GLU A C 1
ATOM 1798 O O . GLU A 1 292 ? 47.900 254.162 291.522 1.00 54.58 270 GLU A O 1
ATOM 1804 N N . LYS A 1 293 ? 48.472 252.524 290.091 1.00 54.83 271 LYS A N 1
ATOM 1805 C CA . LYS A 1 293 ? 47.512 251.582 290.659 1.00 53.94 271 LYS A CA 1
ATOM 1806 C C . LYS A 1 293 ? 47.919 251.286 292.090 1.00 55.17 271 LYS A C 1
ATOM 1807 O O . LYS A 1 293 ? 47.046 251.126 292.933 1.00 55.57 271 LYS A O 1
ATOM 1813 N N . ARG A 1 294 ? 49.233 251.215 292.356 1.00 56.65 272 ARG A N 1
ATOM 1814 C CA . ARG A 1 294 ? 49.755 250.985 293.720 1.00 57.24 272 ARG A CA 1
ATOM 1815 C C . ARG A 1 294 ? 49.487 252.140 294.669 1.00 56.49 272 ARG A C 1
ATOM 1816 O O . ARG A 1 294 ? 49.196 251.911 295.839 1.00 55.90 272 ARG A O 1
ATOM 1824 N N . ASP A 1 295 ? 49.570 253.367 294.156 1.00 56.50 273 ASP A N 1
ATOM 1825 C CA . ASP A 1 295 ? 49.121 254.563 294.891 1.00 56.49 273 ASP A CA 1
ATOM 1826 C C . ASP A 1 295 ? 47.620 254.503 295.162 1.00 54.67 273 ASP A C 1
ATOM 1827 O O . ASP A 1 295 ? 47.195 254.426 296.316 1.00 54.65 273 ASP A O 1
ATOM 1832 N N . ILE A 1 296 ? 46.830 254.509 294.085 1.00 52.95 274 ILE A N 1
ATOM 1833 C CA . ILE A 1 296 ? 45.366 254.434 294.153 1.00 50.91 274 ILE A CA 1
ATOM 1834 C C . ILE A 1 296 ? 44.925 253.441 295.222 1.00 50.04 274 ILE A C 1
ATOM 1835 O O . ILE A 1 296 ? 44.030 253.737 296.002 1.00 49.81 274 ILE A O 1
ATOM 1840 N N . ALA A 1 297 ? 45.578 252.281 295.255 1.00 49.67 275 ALA A N 1
ATOM 1841 C CA . ALA A 1 297 ? 45.324 251.266 296.273 1.00 49.09 275 ALA A CA 1
ATOM 1842 C C . ALA A 1 297 ? 45.804 251.707 297.637 1.00 49.12 275 ALA A C 1
ATOM 1843 O O . ALA A 1 297 ? 45.026 251.725 298.590 1.00 48.39 275 ALA A O 1
ATOM 1845 N N . ASP A 1 298 ? 47.071 252.092 297.735 1.00 49.92 276 ASP A N 1
ATOM 1846 C CA . ASP A 1 298 ? 47.616 252.517 299.031 1.00 51.25 276 ASP A CA 1
ATOM 1847 C C . ASP A 1 298 ? 46.832 253.707 299.646 1.00 51.05 276 ASP A C 1
ATOM 1848 O O . ASP A 1 298 ? 46.924 253.948 300.865 1.00 51.57 276 ASP A O 1
ATOM 1853 N N . VAL A 1 299 ? 46.048 254.405 298.801 1.00 50.03 277 VAL A N 1
ATOM 1854 C CA . VAL A 1 299 ? 45.038 255.393 299.229 1.00 48.92 277 VAL A CA 1
ATOM 1855 C C . VAL A 1 299 ? 43.801 254.700 299.767 1.00 47.90 277 VAL A C 1
ATOM 1856 O O . VAL A 1 299 ? 43.377 254.993 300.880 1.00 48.09 277 VAL A O 1
ATOM 1860 N N . ALA A 1 300 ? 43.214 253.816 298.954 1.00 46.99 278 ALA A N 1
ATOM 1861 C CA . ALA A 1 300 ? 41.859 253.267 299.196 1.00 46.28 278 ALA A CA 1
ATOM 1862 C C . ALA A 1 300 ? 41.680 252.586 300.561 1.00 46.91 278 ALA A C 1
ATOM 1863 O O . ALA A 1 300 ? 40.688 252.857 301.261 1.00 46.90 278 ALA A O 1
ATOM 1865 N N . LEU A 1 301 ? 42.640 251.725 300.927 1.00 47.46 279 LEU A N 1
ATOM 1866 C CA . LEU A 1 301 ? 42.628 251.005 302.223 1.00 47.58 279 LEU A CA 1
ATOM 1867 C C . LEU A 1 301 ? 42.590 252.024 303.348 1.00 48.13 279 LEU A C 1
ATOM 1868 O O . LEU A 1 301 ? 41.723 251.946 304.234 1.00 47.39 279 LEU A O 1
ATOM 1873 N N . GLU A 1 302 ? 43.541 252.973 303.242 1.00 49.20 280 GLU A N 1
ATOM 1874 C CA . GLU A 1 302 ? 43.847 254.064 304.206 1.00 50.00 280 GLU A CA 1
ATOM 1875 C C . GLU A 1 302 ? 42.710 255.096 304.319 1.00 48.80 280 GLU A C 1
ATOM 1876 O O . GLU A 1 302 ? 42.381 255.560 305.420 1.00 49.57 280 GLU A O 1
ATOM 1882 N N . THR A 1 303 ? 42.112 255.450 303.189 1.00 46.79 281 THR A N 1
ATOM 1883 C CA . THR A 1 303 ? 40.912 256.269 303.210 1.00 45.76 281 THR A CA 1
ATOM 1884 C C . THR A 1 303 ? 39.686 255.478 303.683 1.00 44.45 281 THR A C 1
ATOM 1885 O O . THR A 1 303 ? 38.693 256.077 304.071 1.00 44.52 281 THR A O 1
ATOM 1889 N N . GLY A 1 304 ? 39.744 254.150 303.644 1.00 43.30 282 GLY A N 1
ATOM 1890 C CA . GLY A 1 304 ? 38.603 253.331 304.007 1.00 42.22 282 GLY A CA 1
ATOM 1891 C C . GLY A 1 304 ? 37.539 253.495 302.946 1.00 40.95 282 GLY A C 1
ATOM 1892 O O . GLY A 1 304 ? 36.356 253.604 303.256 1.00 40.43 282 GLY A O 1
ATOM 1893 N N . LEU A 1 305 ? 37.981 253.545 301.688 1.00 40.48 283 LEU A N 1
ATOM 1894 C CA . LEU A 1 305 ? 37.079 253.573 300.543 1.00 39.45 283 LEU A CA 1
ATOM 1895 C C . LEU A 1 305 ? 36.326 252.250 300.514 1.00 38.57 283 LEU A C 1
ATOM 1896 O O . LEU A 1 305 ? 36.935 251.191 300.714 1.00 38.68 283 LEU A O 1
ATOM 1901 N N . ASP A 1 306 ? 35.011 252.308 300.293 1.00 37.58 284 ASP A N 1
ATOM 1902 C CA . ASP A 1 306 ? 34.192 251.084 300.273 1.00 36.92 284 ASP A CA 1
ATOM 1903 C C . ASP A 1 306 ? 34.596 250.165 299.106 1.00 36.40 284 ASP A C 1
ATOM 1904 O O . ASP A 1 306 ? 35.028 249.019 299.332 1.00 36.72 284 ASP A O 1
ATOM 1909 N N . GLY A 1 307 ? 34.494 250.671 297.876 1.00 35.56 285 GLY A N 1
ATOM 1910 C CA . GLY A 1 307 ? 34.958 249.919 296.714 1.00 34.83 285 GLY A CA 1
ATOM 1911 C C . GLY A 1 307 ? 35.359 250.717 295.487 1.00 34.29 285 GLY A C 1
ATOM 1912 O O . GLY A 1 307 ? 35.175 251.927 295.407 1.00 34.21 285 GLY A O 1
ATOM 1913 N N . LEU A 1 308 ? 35.898 250.000 294.515 1.00 33.83 286 LEU A N 1
ATOM 1914 C CA . LEU A 1 308 ? 36.378 250.580 293.284 1.00 33.52 286 LEU A CA 1
ATOM 1915 C C . LEU A 1 308 ? 35.616 249.941 292.166 1.00 33.29 286 LEU A C 1
ATOM 1916 O O . LEU A 1 308 ? 35.615 248.733 292.039 1.00 33.51 286 LEU A O 1
ATOM 1921 N N . ILE A 1 309 ? 34.941 250.737 291.358 1.00 33.30 287 ILE A N 1
ATOM 1922 C CA . ILE A 1 309 ? 34.431 250.221 290.102 1.00 33.42 287 ILE A CA 1
ATOM 1923 C C . ILE A 1 309 ? 35.603 250.254 289.175 1.00 33.96 287 ILE A C 1
ATOM 1924 O O . ILE A 1 309 ? 36.068 251.330 288.827 1.00 34.20 287 ILE A O 1
ATOM 1929 N N . VAL A 1 310 ? 36.069 249.085 288.765 1.00 34.57 288 VAL A N 1
ATOM 1930 C CA . VAL A 1 310 ? 37.443 248.970 288.313 1.00 35.59 288 VAL A CA 1
ATOM 1931 C C . VAL A 1 310 ? 37.574 248.939 286.777 1.00 36.18 288 VAL A C 1
ATOM 1932 O O . VAL A 1 310 ? 38.430 248.232 286.247 1.00 37.41 288 VAL A O 1
ATOM 1936 N N . THR A 1 311 ? 36.754 249.715 286.058 1.00 35.91 289 THR A N 1
ATOM 1937 C CA . THR A 1 311 ? 36.993 249.969 284.627 1.00 35.90 289 THR A CA 1
ATOM 1938 C C . THR A 1 311 ? 36.081 250.976 284.004 1.00 35.52 289 THR A C 1
ATOM 1939 O O . THR A 1 311 ? 34.897 250.693 283.804 1.00 35.51 289 THR A O 1
ATOM 1943 N N . ASN A 1 312 ? 36.616 252.140 283.664 1.00 35.39 290 ASN A N 1
ATOM 1944 C CA . ASN A 1 312 ? 35.933 252.994 282.692 1.00 35.15 290 ASN A CA 1
ATOM 1945 C C . ASN A 1 312 ? 36.288 252.483 281.266 1.00 35.47 290 ASN A C 1
ATOM 1946 O O . ASN A 1 312 ? 36.693 251.308 281.123 1.00 35.97 290 ASN A O 1
ATOM 1951 N N . THR A 1 313 ? 36.100 253.304 280.228 1.00 35.16 291 THR A N 1
ATOM 1952 C CA . THR A 1 313 ? 36.668 253.015 278.912 1.00 35.65 291 THR A CA 1
ATOM 1953 C C . THR A 1 313 ? 38.162 253.307 278.816 1.00 36.24 291 THR A C 1
ATOM 1954 O O . THR A 1 313 ? 38.749 253.960 279.687 1.00 36.13 291 THR A O 1
ATOM 1958 N N . THR A 1 314 ? 38.758 252.812 277.733 1.00 36.92 292 THR A N 1
ATOM 1959 C CA . THR A 1 314 ? 40.160 253.018 277.456 1.00 37.67 292 THR A CA 1
ATOM 1960 C C . THR A 1 314 ? 40.348 253.969 276.272 1.00 38.77 292 THR A C 1
ATOM 1961 O O . THR A 1 314 ? 39.589 253.947 275.291 1.00 38.64 292 THR A O 1
ATOM 1965 N N . ILE A 1 315 ? 41.373 254.808 276.406 1.00 40.05 293 ILE A N 1
ATOM 1966 C CA . ILE A 1 315 ? 41.822 255.716 275.358 1.00 41.14 293 ILE A CA 1
ATOM 1967 C C . ILE A 1 315 ? 42.634 254.959 274.321 1.00 42.94 293 ILE A C 1
ATOM 1968 O O . ILE A 1 315 ? 42.740 255.401 273.176 1.00 43.44 293 ILE A O 1
ATOM 1973 N N . GLN A 1 316 ? 43.185 253.816 274.733 1.00 44.54 294 GLN A N 1
ATOM 1974 C CA . GLN A 1 316 ? 44.105 253.029 273.912 1.00 46.80 294 GLN A CA 1
ATOM 1975 C C . GLN A 1 316 ? 43.447 252.497 272.620 1.00 48.56 294 GLN A C 1
ATOM 1976 O O . GLN A 1 316 ? 42.214 252.343 272.533 1.00 47.74 294 GLN A O 1
ATOM 1982 N N . ARG A 1 317 ? 44.301 252.268 271.620 1.00 51.44 295 ARG A N 1
ATOM 1983 C CA . ARG A 1 317 ? 43.894 251.894 270.267 1.00 53.15 295 ARG A CA 1
ATOM 1984 C C . ARG A 1 317 ? 44.795 250.751 269.825 1.00 55.48 295 ARG A C 1
ATOM 1985 O O . ARG A 1 317 ? 45.769 250.973 269.106 1.00 56.48 295 ARG A O 1
ATOM 1993 N N . PRO A 1 318 ? 44.490 249.522 270.281 1.00 57.09 296 PRO A N 1
ATOM 1994 C CA . PRO A 1 318 ? 45.404 248.419 270.019 1.00 59.80 296 PRO A CA 1
ATOM 1995 C C . PRO A 1 318 ? 45.452 247.995 268.549 1.00 63.19 296 PRO A C 1
ATOM 1996 O O . PRO A 1 318 ? 44.458 248.114 267.834 1.00 63.16 296 PRO A O 1
ATOM 2000 N N . GLU A 1 319 ? 46.625 247.535 268.119 1.00 67.45 297 GLU A N 1
ATOM 2001 C CA . GLU A 1 319 ? 46.793 246.863 266.830 1.00 71.66 297 GLU A CA 1
ATOM 2002 C C . GLU A 1 319 ? 45.966 245.564 266.826 1.00 72.29 297 GLU A C 1
ATOM 2003 O O . GLU A 1 319 ? 45.793 244.927 267.877 1.00 72.24 297 GLU A O 1
ATOM 2009 N N . SER A 1 320 ? 45.482 245.192 265.635 1.00 72.51 298 SER A N 1
ATOM 2010 C CA . SER A 1 320 ? 44.582 244.035 265.386 1.00 71.38 298 SER A CA 1
ATOM 2011 C C . SER A 1 320 ? 43.085 244.420 265.420 1.00 67.99 298 SER A C 1
ATOM 2012 O O . SER A 1 320 ? 42.211 243.549 265.526 1.00 67.43 298 SER A O 1
ATOM 2015 N N . LEU A 1 321 ? 42.823 245.720 265.263 1.00 65.00 299 LEU A N 1
ATOM 2016 C CA . LEU A 1 321 ? 41.489 246.319 265.309 1.00 62.86 299 LEU A CA 1
ATOM 2017 C C . LEU A 1 321 ? 41.039 246.555 263.852 1.00 62.89 299 LEU A C 1
ATOM 2018 O O . LEU A 1 321 ? 41.846 247.028 263.047 1.00 63.54 299 LEU A O 1
ATOM 2023 N N . ARG A 1 322 ? 39.785 246.228 263.499 1.00 61.81 300 ARG A N 1
ATOM 2024 C CA . ARG A 1 322 ? 39.302 246.374 262.093 1.00 61.54 300 ARG A CA 1
ATOM 2025 C C . ARG A 1 322 ? 38.341 247.550 261.766 1.00 59.09 300 ARG A C 1
ATOM 2026 O O . ARG A 1 322 ? 38.728 248.405 260.968 1.00 59.54 300 ARG A O 1
ATOM 2034 N N . SER A 1 323 ? 37.123 247.613 262.336 1.00 56.17 301 SER A N 1
ATOM 2035 C CA . SER A 1 323 ? 36.074 248.527 261.772 1.00 54.27 301 SER A CA 1
ATOM 2036 C C . SER A 1 323 ? 36.653 249.934 261.621 1.00 53.09 301 SER A C 1
ATOM 2037 O O . SER A 1 323 ? 37.188 250.477 262.585 1.00 52.66 301 SER A O 1
ATOM 2040 N N . GLU A 1 324 ? 36.538 250.495 260.411 1.00 52.47 302 GLU A N 1
ATOM 2041 C CA . GLU A 1 324 ? 37.398 251.597 259.929 1.00 51.70 302 GLU A CA 1
ATOM 2042 C C . GLU A 1 324 ? 37.365 252.863 260.771 1.00 49.62 302 GLU A C 1
ATOM 2043 O O . GLU A 1 324 ? 38.316 253.637 260.753 1.00 49.40 302 GLU A O 1
ATOM 2049 N N . SER A 1 325 ? 36.277 253.058 261.511 1.00 47.90 303 SER A N 1
ATOM 2050 C CA . SER A 1 325 ? 36.185 254.113 262.529 1.00 46.33 303 SER A CA 1
ATOM 2051 C C . SER A 1 325 ? 37.166 253.997 263.720 1.00 44.96 303 SER A C 1
ATOM 2052 O O . SER A 1 325 ? 37.270 254.922 264.508 1.00 44.05 303 SER A O 1
ATOM 2055 N N . LYS A 1 326 ? 37.884 252.886 263.837 1.00 44.86 304 LYS A N 1
ATOM 2056 C CA . LYS A 1 326 ? 38.871 252.626 264.916 1.00 44.39 304 LYS A CA 1
ATOM 2057 C C . LYS A 1 326 ? 39.916 253.688 265.322 1.00 44.22 304 LYS A C 1
ATOM 2058 O O . LYS A 1 326 ? 40.672 253.466 266.261 1.00 43.78 304 LYS A O 1
ATOM 2064 N N . HIS A 1 327 ? 39.931 254.838 264.653 1.00 44.51 305 HIS A N 1
ATOM 2065 C CA . HIS A 1 327 ? 40.922 255.918 264.860 1.00 44.53 305 HIS A CA 1
ATOM 2066 C C . HIS A 1 327 ? 40.353 257.127 265.633 1.00 43.39 305 HIS A C 1
ATOM 2067 O O . HIS A 1 327 ? 41.061 258.114 265.883 1.00 42.98 305 HIS A O 1
ATOM 2074 N N . GLU A 1 328 ? 39.071 257.031 265.996 1.00 42.68 306 GLU A N 1
ATOM 2075 C CA . GLU A 1 328 ? 38.274 258.166 266.460 1.00 42.01 306 GLU A CA 1
ATOM 2076 C C . GLU A 1 328 ? 38.579 258.550 267.905 1.00 41.40 306 GLU A C 1
ATOM 2077 O O . GLU A 1 328 ? 38.793 257.669 268.758 1.00 41.25 306 GLU A O 1
ATOM 2083 N N . THR A 1 329 ? 38.581 259.867 268.166 1.00 40.91 307 THR A N 1
ATOM 2084 C CA . THR A 1 329 ? 38.831 260.409 269.498 1.00 39.88 307 THR A CA 1
ATOM 2085 C C . THR A 1 329 ? 37.658 260.058 270.354 1.00 38.87 307 THR A C 1
ATOM 2086 O O . THR A 1 329 ? 36.540 260.451 270.052 1.00 38.43 307 THR A O 1
ATOM 2090 N N . GLY A 1 330 ? 37.920 259.293 271.406 1.00 38.59 308 GLY A N 1
ATOM 2091 C CA . GLY A 1 330 ? 36.871 258.872 272.329 1.00 37.92 308 GLY A CA 1
ATOM 2092 C C . GLY A 1 330 ? 37.300 257.771 273.278 1.00 37.57 308 GLY A C 1
ATOM 2093 O O . GLY A 1 330 ? 38.486 257.403 273.310 1.00 38.06 308 GLY A O 1
ATOM 2094 N N . GLY A 1 331 ? 36.330 257.263 274.046 1.00 36.69 309 GLY A N 1
ATOM 2095 C CA . GLY A 1 331 ? 36.523 256.136 274.966 1.00 36.24 309 GLY A CA 1
ATOM 2096 C C . GLY A 1 331 ? 36.203 254.805 274.311 1.00 36.22 309 GLY A C 1
ATOM 2097 O O . GLY A 1 331 ? 35.040 254.494 274.075 1.00 35.88 309 GLY A O 1
ATOM 2098 N N . LEU A 1 332 ? 37.230 254.016 274.015 1.00 36.54 310 LEU A N 1
ATOM 2099 C CA . LEU A 1 332 ? 37.014 252.701 273.440 1.00 36.93 310 LEU A CA 1
ATOM 2100 C C . LEU A 1 332 ? 36.463 251.728 274.501 1.00 36.89 310 LEU A C 1
ATOM 2101 O O . LEU A 1 332 ? 37.097 251.504 275.531 1.00 36.98 310 LEU A O 1
ATOM 2106 N N . SER A 1 333 ? 35.282 251.164 274.240 1.00 37.00 311 SER A N 1
ATOM 2107 C CA . SER A 1 333 ? 34.686 250.100 275.066 1.00 36.78 311 SER A CA 1
ATOM 2108 C C . SER A 1 333 ? 34.584 248.769 274.280 1.00 37.54 311 SER A C 1
ATOM 2109 O O . SER A 1 333 ? 34.989 248.695 273.113 1.00 38.34 311 SER A O 1
ATOM 2112 N N . GLY A 1 334 ? 34.077 247.723 274.932 1.00 37.40 312 GLY A N 1
ATOM 2113 C CA . GLY A 1 334 ? 33.850 246.423 274.292 1.00 38.23 312 GLY A CA 1
ATOM 2114 C C . GLY A 1 334 ? 34.930 245.343 274.429 1.00 39.07 312 GLY A C 1
ATOM 2115 O O . GLY A 1 334 ? 35.689 245.291 275.408 1.00 38.66 312 GLY A O 1
ATOM 2116 N N . ARG A 1 335 ? 34.976 244.470 273.422 1.00 40.30 313 ARG A N 1
ATOM 2117 C CA . ARG A 1 335 ? 35.822 243.270 273.421 1.00 41.30 313 ARG A CA 1
ATOM 2118 C C . ARG A 1 335 ? 37.281 243.568 273.753 1.00 41.13 313 ARG A C 1
ATOM 2119 O O . ARG A 1 335 ? 37.818 242.980 274.672 1.00 41.02 313 ARG A O 1
ATOM 2127 N N . PRO A 1 336 ? 37.910 244.526 273.055 1.00 41.26 314 PRO A N 1
ATOM 2128 C CA . PRO A 1 336 ? 39.322 244.784 273.334 1.00 41.43 314 PRO A CA 1
ATOM 2129 C C . PRO A 1 336 ? 39.548 245.551 274.619 1.00 40.07 314 PRO A C 1
ATOM 2130 O O . PRO A 1 336 ? 40.666 245.974 274.891 1.00 40.19 314 PRO A O 1
ATOM 2134 N N . LEU A 1 337 ? 38.500 245.744 275.397 1.00 38.82 315 LEU A N 1
ATOM 2135 C CA . LEU A 1 337 ? 38.671 246.177 276.748 1.00 38.24 315 LEU A CA 1
ATOM 2136 C C . LEU A 1 337 ? 38.596 245.025 277.751 1.00 38.38 315 LEU A C 1
ATOM 2137 O O . LEU A 1 337 ? 38.619 245.279 278.941 1.00 37.78 315 LEU A O 1
ATOM 2142 N N . LYS A 1 338 ? 38.541 243.767 277.289 1.00 39.37 316 LYS A N 1
ATOM 2143 C CA . LYS A 1 338 ? 38.414 242.582 278.183 1.00 39.42 316 LYS 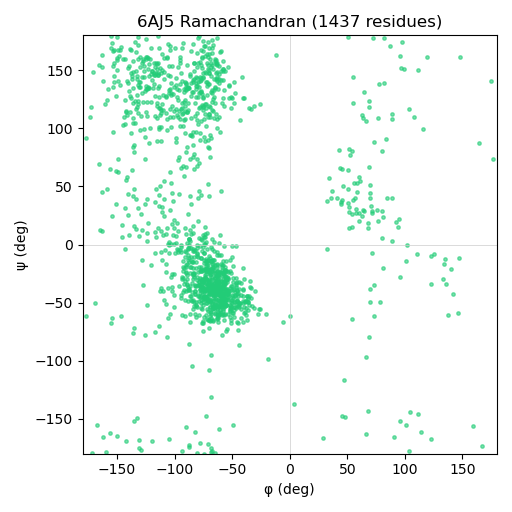A CA 1
ATOM 2144 C C . LYS A 1 338 ? 39.736 242.290 278.906 1.00 39.78 316 LYS A C 1
ATOM 2145 O O . LYS A 1 338 ? 39.815 242.368 280.126 1.00 39.22 316 LYS A O 1
ATOM 2151 N N . ALA A 1 339 ? 40.771 241.980 278.139 1.00 40.86 317 ALA A N 1
ATOM 2152 C CA . ALA A 1 339 ? 42.077 241.634 278.690 1.00 41.74 317 ALA A CA 1
ATOM 2153 C C . ALA A 1 339 ? 42.667 242.796 279.508 1.00 41.28 317 ALA A C 1
ATOM 2154 O O . ALA A 1 339 ? 43.088 242.625 280.652 1.00 41.15 317 ALA A O 1
ATOM 2156 N N . MET A 1 340 ? 42.730 243.959 278.865 1.00 41.18 318 MET A N 1
ATOM 2157 C CA . MET A 1 340 ? 42.864 245.276 279.506 1.00 40.70 318 MET A CA 1
ATOM 2158 C C . MET A 1 340 ? 42.286 245.362 280.933 1.00 40.54 318 MET A C 1
ATOM 2159 O O . MET A 1 340 ? 43.004 245.657 281.871 1.00 40.41 318 MET A O 1
ATOM 2164 N N . SER A 1 341 ? 40.982 245.090 281.046 1.00 40.94 319 SER A N 1
ATOM 2165 C CA . SER A 1 341 ? 40.160 245.290 282.256 1.00 40.97 319 SER A CA 1
ATOM 2166 C C . SER A 1 341 ? 40.254 244.171 283.274 1.00 42.64 319 SER A C 1
ATOM 2167 O O . SER A 1 341 ? 40.279 244.410 284.485 1.00 42.65 319 SER A O 1
ATOM 2170 N N . THR A 1 342 ? 40.240 242.945 282.758 1.00 44.71 320 THR A N 1
ATOM 2171 C CA . THR A 1 342 ? 40.272 241.736 283.568 1.00 46.22 320 THR A CA 1
ATOM 2172 C C . THR A 1 342 ? 41.601 241.592 284.354 1.00 48.04 320 THR A C 1
ATOM 2173 O O . THR A 1 342 ? 41.632 240.995 285.435 1.00 48.12 320 THR A O 1
ATOM 2177 N N . LYS A 1 343 ? 42.687 242.140 283.807 1.00 50.07 321 LYS A N 1
ATOM 2178 C CA . LYS A 1 343 ? 43.986 242.155 284.495 1.00 51.71 321 LYS A CA 1
ATOM 2179 C C . LYS A 1 343 ? 44.052 243.280 285.513 1.00 52.01 321 LYS A C 1
ATOM 2180 O O . LYS A 1 343 ? 44.754 243.166 286.521 1.00 52.77 321 LYS A O 1
ATOM 2186 N N . CYS A 1 344 ? 43.296 244.342 285.256 1.00 52.11 322 CYS A N 1
ATOM 2187 C CA . CYS A 1 344 ? 43.253 245.505 286.127 1.00 53.01 322 CYS A CA 1
ATOM 2188 C C . CYS A 1 344 ? 42.175 245.422 287.231 1.00 51.99 322 CYS A C 1
ATOM 2189 O O . CYS A 1 344 ? 42.115 246.275 288.108 1.00 51.50 322 CYS A O 1
ATOM 2192 N N . VAL A 1 345 ? 41.337 244.388 287.189 1.00 51.92 323 VAL A N 1
ATOM 2193 C CA . VAL A 1 345 ? 40.630 243.915 288.385 1.00 51.58 323 VAL A CA 1
ATOM 2194 C C . VAL A 1 345 ? 41.676 243.286 289.292 1.00 53.17 323 VAL A C 1
ATOM 2195 O O . VAL A 1 345 ? 41.968 243.834 290.346 1.00 52.99 323 VAL A O 1
ATOM 2199 N N . SER A 1 346 ? 42.259 242.170 288.821 1.00 55.36 324 SER A N 1
ATOM 2200 C CA . SER A 1 346 ? 43.217 241.304 289.554 1.00 57.02 324 SER A CA 1
ATOM 2201 C C . SER A 1 346 ? 44.241 242.051 290.388 1.00 57.89 324 SER A C 1
ATOM 2202 O O . SER A 1 346 ? 44.438 241.733 291.562 1.00 58.22 324 SER A O 1
ATOM 2205 N N . ASP A 1 347 ? 44.871 243.050 289.770 1.00 58.39 325 ASP A N 1
ATOM 2206 C CA . ASP A 1 347 ? 45.901 243.872 290.428 1.00 58.92 325 ASP A CA 1
ATOM 2207 C C . ASP A 1 347 ? 45.340 244.805 291.519 1.00 57.89 325 ASP A C 1
ATOM 2208 O O . ASP A 1 347 ? 46.099 245.423 292.245 1.00 57.66 325 ASP A O 1
ATOM 2213 N N . MET A 1 348 ? 44.022 244.930 291.610 1.00 56.89 326 MET A N 1
ATOM 2214 C CA . MET A 1 348 ? 43.390 245.734 292.637 1.00 57.03 326 MET A CA 1
ATOM 2215 C C . MET A 1 348 ? 42.747 244.876 293.741 1.00 56.49 326 MET A C 1
ATOM 2216 O O . MET A 1 348 ? 42.785 245.243 294.914 1.00 56.78 326 MET A O 1
ATOM 2221 N N . TYR A 1 349 ? 42.156 243.743 293.388 1.00 55.25 327 TYR A N 1
ATOM 2222 C CA . TYR A 1 349 ? 41.679 242.842 294.406 1.00 54.90 327 TYR A CA 1
ATOM 2223 C C . TYR A 1 349 ? 42.867 242.400 295.256 1.00 56.74 327 TYR A C 1
ATOM 2224 O O . TYR A 1 349 ? 42.831 242.554 296.478 1.00 58.59 327 TYR A O 1
ATOM 2233 N N . LYS A 1 350 ? 43.931 241.900 294.615 1.00 57.49 328 LYS A N 1
ATOM 2234 C CA . LYS A 1 350 ? 45.125 241.380 295.344 1.00 57.86 328 LYS A CA 1
ATOM 2235 C C . LYS A 1 350 ? 46.255 242.386 295.654 1.00 56.24 328 LYS A C 1
ATOM 2236 O O . LYS A 1 350 ? 47.347 241.989 296.068 1.00 56.76 328 LYS A O 1
ATOM 2242 N N . MET A 1 351 ? 46.002 243.668 295.425 1.00 53.71 329 MET A N 1
ATOM 2243 C CA . MET A 1 351 ? 46.838 244.736 295.949 1.00 53.12 329 MET A CA 1
ATOM 2244 C C . MET A 1 351 ? 46.074 245.440 297.069 1.00 51.57 329 MET A C 1
ATOM 2245 O O . MET A 1 351 ? 46.491 246.494 297.534 1.00 51.57 329 MET A O 1
ATOM 2250 N N . THR A 1 352 ? 44.937 244.869 297.479 1.00 49.70 330 THR A N 1
ATOM 2251 C CA . THR A 1 352 ? 44.138 245.405 298.574 1.00 48.24 330 THR A CA 1
ATOM 2252 C C . THR A 1 352 ? 43.646 244.336 299.552 1.00 47.71 330 THR A C 1
ATOM 2253 O O . THR A 1 352 ? 42.764 244.620 300.352 1.00 47.03 330 THR A O 1
ATOM 2257 N N . ASN A 1 353 ? 44.237 243.133 299.518 1.00 47.88 331 ASN A N 1
ATOM 2258 C CA . ASN A 1 353 ? 43.792 241.969 300.320 1.00 47.56 331 ASN A CA 1
ATOM 2259 C C . ASN A 1 353 ? 42.328 241.564 300.091 1.00 45.83 331 ASN A C 1
ATOM 2260 O O . ASN A 1 353 ? 41.676 241.020 300.993 1.00 45.56 331 ASN A O 1
ATOM 2265 N N . GLY A 1 354 ? 41.803 241.860 298.905 1.00 44.42 332 GLY A N 1
ATOM 2266 C CA . GLY A 1 354 ? 40.363 241.867 298.677 1.00 42.89 332 GLY A CA 1
ATOM 2267 C C . GLY A 1 354 ? 39.536 242.685 299.676 1.00 42.00 332 GLY A C 1
ATOM 2268 O O . GLY A 1 354 ? 38.323 242.523 299.711 1.00 41.68 332 GLY A O 1
ATOM 2269 N N . GLN A 1 355 ? 40.164 243.553 300.481 1.00 41.61 333 GLN A N 1
ATOM 2270 C CA . GLN A 1 355 ? 39.456 244.345 301.500 1.00 40.93 333 GLN A CA 1
ATOM 2271 C C . GLN A 1 355 ? 38.593 245.447 300.853 1.00 38.98 333 GLN A C 1
ATOM 2272 O O . GLN A 1 355 ? 37.540 245.795 301.381 1.00 38.70 333 GLN A O 1
ATOM 2278 N N . VAL A 1 356 ? 39.049 246.004 299.732 1.00 37.32 334 VAL A N 1
ATOM 2279 C CA . VAL A 1 356 ? 38.334 247.058 299.037 1.00 35.55 334 VAL A CA 1
ATOM 2280 C C . VAL A 1 356 ? 37.506 246.396 297.967 1.00 34.21 334 VAL A C 1
ATOM 2281 O O . VAL A 1 356 ? 38.075 245.808 297.062 1.00 34.12 334 VAL A O 1
ATOM 2285 N N . ALA A 1 357 ? 36.178 246.497 298.062 1.00 33.13 335 ALA A N 1
ATOM 2286 C CA . ALA A 1 357 ? 35.256 245.768 297.158 1.00 32.39 335 ALA A CA 1
ATOM 2287 C C . ALA A 1 357 ? 35.426 246.241 295.732 1.00 31.99 335 ALA A C 1
ATOM 2288 O O . ALA A 1 357 ? 35.913 247.350 295.528 1.00 32.29 335 ALA A O 1
ATOM 2290 N N . ILE A 1 358 ? 35.061 245.406 294.752 1.00 31.51 336 ILE A N 1
ATOM 2291 C CA . ILE A 1 358 ? 35.286 245.727 293.327 1.00 31.17 336 ILE A CA 1
ATOM 2292 C C . ILE A 1 358 ? 34.104 245.359 292.450 1.00 31.10 336 ILE A C 1
ATOM 2293 O O . ILE A 1 358 ? 33.670 244.214 292.453 1.00 31.45 336 ILE A O 1
ATOM 2298 N N . ILE A 1 359 ? 33.604 246.327 291.687 1.00 31.04 337 ILE A N 1
ATOM 2299 C CA . ILE A 1 359 ? 32.630 246.062 290.630 1.00 31.21 337 ILE A CA 1
ATOM 2300 C C . ILE A 1 359 ? 33.375 246.404 289.359 1.00 31.77 337 ILE A C 1
ATOM 2301 O O . ILE A 1 359 ? 33.925 247.494 289.264 1.00 32.10 337 ILE A O 1
ATOM 2306 N N . ALA A 1 360 ? 33.423 245.478 288.396 1.00 32.27 338 ALA A N 1
ATOM 2307 C CA . ALA A 1 360 ? 34.196 245.682 287.160 1.00 32.61 338 ALA A CA 1
ATOM 2308 C C . ALA A 1 360 ? 33.307 245.720 285.937 1.00 32.64 338 ALA A C 1
ATOM 2309 O O . ALA A 1 360 ? 32.280 245.057 285.895 1.00 32.20 338 ALA A O 1
ATOM 2311 N N . SER A 1 361 ? 33.723 246.510 284.951 1.00 33.20 339 SER A N 1
ATOM 2312 C CA . SER A 1 361 ? 33.115 246.515 283.611 1.00 33.81 339 SER A CA 1
ATOM 2313 C C . SER A 1 361 ? 34.217 246.407 282.538 1.00 34.74 339 SER A C 1
ATOM 2314 O O . SER A 1 361 ? 35.377 246.085 282.860 1.00 35.31 339 SER A O 1
ATOM 2317 N N . GLY A 1 362 ? 33.845 246.644 281.277 1.00 35.20 340 GLY A N 1
ATOM 2318 C CA . GLY A 1 362 ? 34.750 246.471 280.146 1.00 36.04 340 GLY A CA 1
ATOM 2319 C C . GLY A 1 362 ? 34.702 245.048 279.609 1.00 37.01 340 GLY A C 1
ATOM 2320 O O . GLY A 1 362 ? 35.132 244.100 280.284 1.00 37.16 340 GLY A O 1
ATOM 2321 N N . GLY A 1 363 ? 34.180 244.909 278.390 1.00 37.84 341 GLY A N 1
ATOM 2322 C CA . GLY A 1 363 ? 34.075 243.627 277.703 1.00 39.03 341 GLY A CA 1
ATOM 2323 C C . GLY A 1 363 ? 33.595 242.492 278.586 1.00 39.52 341 GLY A C 1
ATOM 2324 O O . GLY A 1 363 ? 34.365 241.576 278.875 1.00 40.42 341 GLY A O 1
ATOM 2325 N N . ILE A 1 364 ? 32.350 242.570 279.057 1.00 39.36 342 ILE A N 1
ATOM 2326 C CA . ILE A 1 364 ? 31.699 241.417 279.707 1.00 39.80 342 ILE A CA 1
ATOM 2327 C C . ILE A 1 364 ? 30.420 241.084 278.930 1.00 40.71 342 ILE A C 1
ATOM 2328 O O . ILE A 1 364 ? 29.391 241.763 279.096 1.00 40.66 342 ILE A O 1
ATOM 2333 N N . GLU A 1 365 ? 30.496 240.058 278.072 1.00 41.73 343 GLU A N 1
ATOM 2334 C CA . GLU A 1 365 ? 29.395 239.718 277.147 1.00 42.27 343 GLU A CA 1
ATOM 2335 C C . GLU A 1 365 ? 28.871 238.280 277.249 1.00 42.70 343 GLU A C 1
ATOM 2336 O O . GLU A 1 365 ? 27.967 237.894 276.498 1.00 43.29 343 GLU A O 1
ATOM 2342 N N . THR A 1 366 ? 29.413 237.514 278.193 1.00 42.37 344 THR A N 1
ATOM 2343 C CA . THR A 1 366 ? 29.121 236.084 278.336 1.00 43.15 344 THR A CA 1
ATOM 2344 C C . THR A 1 366 ? 29.307 235.662 279.794 1.00 42.20 344 THR A C 1
ATOM 2345 O O . THR A 1 366 ? 30.215 236.165 280.468 1.00 41.85 344 THR A O 1
ATOM 2349 N N . GLY A 1 367 ? 28.480 234.735 280.279 1.00 41.63 345 GLY A N 1
ATOM 2350 C CA . GLY A 1 367 ? 28.739 234.108 281.577 1.00 40.82 345 GLY A CA 1
ATOM 2351 C C . GLY A 1 367 ? 30.205 233.754 281.776 1.00 40.32 345 GLY A C 1
ATOM 2352 O O . GLY A 1 367 ? 30.770 234.025 282.838 1.00 39.45 345 GLY A O 1
ATOM 2353 N N . LEU A 1 368 ? 30.831 233.194 280.737 1.00 40.59 346 LEU A N 1
ATOM 2354 C CA . LEU A 1 368 ? 32.251 232.834 280.796 1.00 40.45 346 LEU A CA 1
ATOM 2355 C C . LEU A 1 368 ? 33.126 234.047 280.964 1.00 39.32 346 LEU A C 1
ATOM 2356 O O . LEU A 1 368 ? 34.086 233.991 281.715 1.00 39.04 346 LEU A O 1
ATOM 2361 N N . ASP A 1 369 ? 32.806 235.124 280.246 1.00 38.61 347 ASP A N 1
ATOM 2362 C CA . ASP A 1 369 ? 33.474 236.412 280.458 1.00 37.59 347 ASP A CA 1
ATOM 2363 C C . ASP A 1 369 ? 33.325 236.796 281.917 1.00 36.57 347 ASP A C 1
ATOM 2364 O O . ASP A 1 369 ? 34.305 237.175 282.561 1.00 36.35 347 ASP A O 1
ATOM 2369 N N . ALA A 1 370 ? 32.100 236.685 282.428 1.00 36.06 348 ALA A N 1
ATOM 2370 C CA . ALA A 1 370 ? 31.776 237.188 283.749 1.00 35.15 348 ALA A CA 1
ATOM 2371 C C . ALA A 1 370 ? 32.469 236.390 284.815 1.00 35.40 348 ALA A C 1
ATOM 2372 O O . ALA A 1 370 ? 33.268 236.961 285.563 1.00 34.99 348 ALA A O 1
ATOM 2374 N N . TYR A 1 371 ? 32.186 235.081 284.865 1.00 36.21 349 TYR A N 1
ATOM 2375 C CA . TYR A 1 371 ? 32.808 234.145 285.844 1.00 36.58 349 TYR A CA 1
ATOM 2376 C C . TYR A 1 371 ? 34.334 234.290 285.864 1.00 36.73 349 TYR A C 1
ATOM 2377 O O . TYR A 1 371 ? 34.956 234.381 286.931 1.00 36.36 349 TYR A O 1
ATOM 2386 N N . LYS A 1 372 ? 34.904 234.296 284.661 1.00 37.23 350 LYS A N 1
ATOM 2387 C CA . LYS A 1 372 ? 36.310 234.579 284.449 1.00 37.53 350 LYS A CA 1
ATOM 2388 C C . LYS A 1 372 ? 36.728 235.763 285.268 1.00 36.74 350 LYS A C 1
ATOM 2389 O O . LYS A 1 372 ? 37.683 235.676 286.012 1.00 36.94 350 LYS A O 1
ATOM 2395 N N . ARG A 1 373 ? 35.991 236.863 285.140 1.00 36.18 351 ARG A N 1
ATOM 2396 C CA . ARG A 1 373 ? 36.312 238.117 285.839 1.00 35.73 351 ARG A CA 1
ATOM 2397 C C . ARG A 1 373 ? 35.892 238.117 287.301 1.00 35.43 351 ARG A C 1
ATOM 2398 O O . ARG A 1 373 ? 36.562 238.767 288.132 1.00 35.32 351 ARG A O 1
ATOM 2406 N N . ILE A 1 374 ? 34.790 237.404 287.598 1.00 35.35 352 ILE A N 1
ATOM 2407 C CA . ILE A 1 374 ? 34.247 237.260 288.963 1.00 34.89 352 ILE A CA 1
ATOM 2408 C C . ILE A 1 374 ? 35.260 236.561 289.868 1.00 35.42 352 ILE A C 1
ATOM 2409 O O . ILE A 1 374 ? 35.606 237.078 290.951 1.00 35.19 352 ILE A O 1
ATOM 2414 N N . ARG A 1 375 ? 35.714 235.386 289.419 1.00 36.13 353 ARG A N 1
ATOM 2415 C CA . ARG A 1 375 ? 36.878 234.725 290.003 1.00 36.52 353 ARG A CA 1
ATOM 2416 C C . ARG A 1 375 ? 37.967 235.719 290.335 1.00 35.84 353 ARG A C 1
ATOM 2417 O O . ARG A 1 375 ? 38.416 235.775 291.470 1.00 35.86 353 ARG A O 1
ATOM 2425 N N . ALA A 1 376 ? 38.346 236.512 289.328 1.00 35.18 354 ALA A N 1
ATOM 2426 C CA . ALA A 1 376 ? 39.489 237.422 289.389 1.00 34.83 354 ALA A CA 1
ATOM 2427 C C . ALA A 1 376 ? 39.454 238.412 290.533 1.00 33.91 354 ALA A C 1
ATOM 2428 O O . ALA A 1 376 ? 40.514 238.835 290.980 1.00 34.20 354 ALA A O 1
ATOM 2430 N N . GLY A 1 377 ? 38.257 238.785 290.991 1.00 32.87 355 GLY A N 1
ATOM 2431 C CA . GLY A 1 377 ? 38.108 239.679 292.153 1.00 32.20 355 GLY A CA 1
ATOM 2432 C C . GLY A 1 377 ? 36.924 240.648 292.179 1.00 31.20 355 GLY A C 1
ATOM 2433 O O . GLY A 1 377 ? 36.660 241.285 293.219 1.00 30.93 355 GLY A O 1
ATOM 2434 N N . ALA A 1 378 ? 36.226 240.801 291.056 1.00 30.65 356 ALA A N 1
ATOM 2435 C CA . ALA A 1 378 ? 34.966 241.543 291.043 1.00 29.80 356 ALA A CA 1
ATOM 2436 C C . ALA A 1 378 ? 33.871 240.739 291.743 1.00 29.53 356 ALA A C 1
ATOM 2437 O O . ALA A 1 378 ? 33.796 239.537 291.527 1.00 30.17 356 ALA A O 1
ATOM 2439 N N . SER A 1 379 ? 33.049 241.371 292.587 1.00 28.75 357 SER A N 1
ATOM 2440 C CA . SER A 1 379 ? 31.827 240.719 293.098 1.00 28.54 357 SER A CA 1
ATOM 2441 C C . SER A 1 379 ? 30.611 241.076 292.243 1.00 28.36 357 SER A C 1
ATOM 2442 O O . SER A 1 379 ? 29.493 240.634 292.542 1.00 28.38 357 SER A O 1
ATOM 2445 N N . ALA A 1 380 ? 30.810 241.898 291.208 1.00 28.24 358 ALA A N 1
ATOM 2446 C CA . ALA A 1 380 ? 29.721 242.237 290.277 1.00 28.20 358 ALA A CA 1
ATOM 2447 C C . ALA A 1 380 ? 30.239 242.620 288.898 1.00 28.21 358 ALA A C 1
ATOM 2448 O O . ALA A 1 380 ? 31.432 242.884 288.720 1.00 28.23 358 ALA A O 1
ATOM 2450 N N . VAL A 1 381 ? 29.313 242.663 287.941 1.00 28.23 359 VAL A N 1
ATOM 2451 C CA . VAL A 1 381 ? 29.641 242.860 286.535 1.00 28.42 359 VAL A CA 1
ATOM 2452 C C . VAL A 1 381 ? 28.617 243.763 285.795 1.00 28.28 359 VAL A C 1
ATOM 2453 O O . VAL A 1 381 ? 27.451 243.404 285.600 1.00 28.35 359 VAL A O 1
ATOM 2457 N N . GLU A 1 382 ? 29.102 244.953 285.424 1.00 28.10 360 GLU A N 1
ATOM 2458 C CA . GLU A 1 382 ? 28.393 245.941 284.609 1.00 28.01 360 GLU A CA 1
ATOM 2459 C C . GLU A 1 382 ? 28.579 245.705 283.086 1.00 28.64 360 GLU A C 1
ATOM 2460 O O . GLU A 1 382 ? 29.652 245.275 282.615 1.00 28.89 360 GLU A O 1
ATOM 2466 N N . VAL A 1 383 ? 27.530 246.032 282.332 1.00 29.03 361 VAL A N 1
ATOM 2467 C CA . VAL A 1 383 ? 27.436 245.751 280.904 1.00 29.82 361 VAL A CA 1
ATOM 2468 C C . VAL A 1 383 ? 26.869 246.962 280.151 1.00 30.10 361 VAL A C 1
ATOM 2469 O O . VAL A 1 383 ? 26.042 247.683 280.680 1.00 29.81 361 VAL A O 1
ATOM 2473 N N . TYR A 1 384 ? 27.336 247.189 278.926 1.00 30.91 362 TYR A N 1
ATOM 2474 C CA . TYR A 1 384 ? 26.751 248.206 278.064 1.00 31.48 362 TYR A CA 1
ATOM 2475 C C . TYR A 1 384 ? 27.004 247.836 276.615 1.00 32.76 362 TYR A C 1
ATOM 2476 O O . TYR A 1 384 ? 26.059 247.601 275.868 1.00 33.30 362 TYR A O 1
ATOM 2485 N N . THR A 1 385 ? 28.267 247.788 276.213 1.00 33.65 363 THR A N 1
ATOM 2486 C CA . THR A 1 385 ? 28.614 247.448 274.826 1.00 35.22 363 THR A CA 1
ATOM 2487 C C . THR A 1 385 ? 28.066 246.066 274.415 1.00 36.63 363 THR A C 1
ATOM 2488 O O . THR A 1 385 ? 27.623 245.873 273.288 1.00 37.21 363 THR A O 1
ATOM 2492 N N . SER A 1 386 ? 28.087 245.118 275.343 1.00 37.50 364 SER A N 1
ATOM 2493 C CA . SER A 1 386 ? 27.360 243.856 275.175 1.00 39.03 364 SER A CA 1
ATOM 2494 C C . SER A 1 386 ? 25.881 244.128 274.925 1.00 39.82 364 SER A C 1
ATOM 2495 O O . SER A 1 386 ? 25.307 243.653 273.950 1.00 40.66 364 SER A O 1
ATOM 2498 N N . MET A 1 387 ? 25.294 244.913 275.825 1.00 39.93 365 MET A N 1
ATOM 2499 C CA . MET A 1 387 ? 23.881 245.289 275.782 1.00 40.86 365 MET A CA 1
ATOM 2500 C C . MET A 1 387 ? 23.431 245.920 274.450 1.00 42.09 365 MET A C 1
ATOM 2501 O O . MET A 1 387 ? 22.281 245.769 274.077 1.00 42.70 365 MET A O 1
ATOM 2506 N N . ILE A 1 388 ? 24.331 246.590 273.730 1.00 43.24 366 ILE A N 1
ATOM 2507 C CA . ILE A 1 388 ? 24.052 247.083 272.355 1.00 44.87 366 ILE A CA 1
ATOM 2508 C C . ILE A 1 388 ? 24.122 245.999 271.271 1.00 46.97 366 ILE A C 1
ATOM 2509 O O . ILE A 1 388 ? 23.300 246.008 270.351 1.00 47.52 366 ILE A O 1
ATOM 2514 N N . TYR A 1 389 ? 25.091 245.083 271.373 1.00 48.59 367 TYR A N 1
ATOM 2515 C CA . TYR A 1 389 ? 25.216 243.960 270.415 1.00 50.93 367 TYR A CA 1
ATOM 2516 C C . TYR A 1 389 ? 24.265 242.790 270.732 1.00 53.27 367 TYR A C 1
ATOM 2517 O O . TYR A 1 389 ? 23.381 242.492 269.924 1.00 54.96 367 TYR A O 1
ATOM 2526 N N . ARG A 1 390 ? 24.424 242.148 271.895 1.00 54.43 368 ARG A N 1
ATOM 2527 C CA . ARG A 1 390 ? 23.517 241.040 272.306 1.00 56.33 368 ARG A CA 1
ATOM 2528 C C . ARG A 1 390 ? 22.067 241.440 272.654 1.00 56.33 368 ARG A C 1
ATOM 2529 O O . ARG A 1 390 ? 21.235 240.553 272.800 1.00 57.22 368 ARG A O 1
ATOM 2537 N N . GLY A 1 391 ? 21.766 242.736 272.793 1.00 55.78 369 GLY A N 1
ATOM 2538 C CA . GLY A 1 391 ? 20.414 243.199 273.144 1.00 56.16 369 GLY A CA 1
ATOM 2539 C C . GLY A 1 391 ? 20.216 243.321 274.659 1.00 55.97 369 GLY A C 1
ATOM 2540 O O . GLY A 1 391 ? 21.196 243.290 275.413 1.00 55.61 369 GLY A O 1
ATOM 2541 N N . PRO A 1 392 ? 18.949 243.453 275.126 1.00 56.43 370 PRO A N 1
ATOM 2542 C CA . PRO A 1 392 ? 18.661 243.583 276.574 1.00 55.96 370 PRO A CA 1
ATOM 2543 C C . PRO A 1 392 ? 18.618 242.257 277.356 1.00 56.02 370 PRO A C 1
ATOM 2544 O O . PRO A 1 392 ? 18.464 242.271 278.586 1.00 54.69 370 PRO A O 1
ATOM 2548 N N . ILE A 1 393 ? 18.747 241.140 276.639 1.00 56.85 371 ILE A N 1
ATOM 2549 C CA . ILE A 1 393 ? 18.675 239.810 277.216 1.00 57.68 371 ILE A CA 1
ATOM 2550 C C . ILE A 1 393 ? 20.105 239.329 277.533 1.00 57.23 371 ILE A C 1
ATOM 2551 O O . ILE A 1 393 ? 20.296 238.252 278.106 1.00 58.12 371 ILE A O 1
ATOM 2556 N N . VAL A 1 394 ? 21.107 240.151 277.202 1.00 56.13 372 VAL A N 1
ATOM 2557 C CA . VAL A 1 394 ? 22.477 239.979 277.710 1.00 54.93 372 VAL A CA 1
ATOM 2558 C C . VAL A 1 394 ? 22.523 239.794 279.226 1.00 54.02 372 VAL A C 1
ATOM 2559 O O . VAL A 1 394 ? 23.433 239.162 279.726 1.00 53.98 372 VAL A O 1
ATOM 2563 N N . ALA A 1 395 ? 21.554 240.365 279.944 1.00 53.78 373 ALA A N 1
ATOM 2564 C CA . ALA A 1 395 ? 21.414 240.163 281.395 1.00 53.58 373 ALA A CA 1
ATOM 2565 C C . ALA A 1 395 ? 21.086 238.718 281.767 1.00 54.22 373 ALA A C 1
ATOM 2566 O O . ALA A 1 395 ? 21.795 238.125 282.588 1.00 53.11 373 ALA A O 1
ATOM 2568 N N . ARG A 1 396 ? 20.022 238.172 281.163 1.00 55.62 374 ARG A N 1
ATOM 2569 C CA . ARG A 1 396 ? 19.578 236.793 281.438 1.00 57.31 374 ARG A CA 1
ATOM 2570 C C . ARG A 1 396 ? 20.451 235.740 280.765 1.00 57.82 374 ARG A C 1
ATOM 2571 O O . ARG A 1 396 ? 20.611 234.643 281.302 1.00 57.77 374 ARG A O 1
ATOM 2579 N N . ARG A 1 397 ? 21.000 236.060 279.598 1.00 58.04 375 ARG A N 1
ATOM 2580 C CA . ARG A 1 397 ? 21.918 235.152 278.915 1.00 58.90 375 ARG A CA 1
ATOM 2581 C C . ARG A 1 397 ? 23.256 235.017 279.655 1.00 57.05 375 ARG A C 1
ATOM 2582 O O . ARG A 1 397 ? 23.838 233.947 279.668 1.00 57.63 375 ARG A O 1
ATOM 2590 N N . VAL A 1 398 ? 23.732 236.101 280.262 1.00 54.89 376 VAL A N 1
ATOM 2591 C CA . VAL A 1 398 ? 24.953 236.078 281.083 1.00 53.66 376 VAL A CA 1
ATOM 2592 C C . VAL A 1 398 ? 24.694 235.404 282.442 1.00 52.46 376 VAL A C 1
ATOM 2593 O O . VAL A 1 398 ? 25.518 234.606 282.901 1.00 52.69 376 VAL A O 1
ATOM 2597 N N . LYS A 1 399 ? 23.576 235.740 283.086 1.00 50.62 377 LYS A N 1
ATOM 2598 C CA . LYS A 1 399 ? 23.144 235.037 284.304 1.00 49.67 377 LYS A CA 1
ATOM 2599 C C . LYS A 1 399 ? 23.188 233.527 284.124 1.00 50.84 377 LYS A C 1
ATOM 2600 O O . LYS A 1 399 ? 23.737 232.831 284.977 1.00 51.43 377 LYS A O 1
ATOM 2606 N N . ASP A 1 400 ? 22.603 233.038 283.022 1.00 51.64 378 ASP A N 1
ATOM 2607 C CA . ASP A 1 400 ? 22.457 231.588 282.766 1.00 52.68 378 ASP A CA 1
ATOM 2608 C C . ASP A 1 400 ? 23.780 230.901 282.527 1.00 53.04 378 ASP A C 1
ATOM 2609 O O . ASP A 1 400 ? 24.053 229.871 283.129 1.00 54.25 378 ASP A O 1
ATOM 2614 N N . GLU A 1 401 ? 24.578 231.455 281.623 1.00 52.71 379 GLU A N 1
ATOM 2615 C CA . GLU A 1 401 ? 25.927 230.957 281.382 1.00 53.07 379 GLU A CA 1
ATOM 2616 C C . GLU A 1 401 ? 26.747 231.012 282.683 1.00 52.06 379 GLU A C 1
ATOM 2617 O O . GLU A 1 401 ? 27.391 230.033 283.031 1.00 53.29 379 GLU A O 1
ATOM 2623 N N . LEU A 1 402 ? 26.692 232.126 283.415 1.00 50.03 380 LEU A N 1
ATOM 2624 C CA . LEU A 1 402 ? 27.418 232.246 284.685 1.00 48.98 380 LEU A CA 1
ATOM 2625 C C . LEU A 1 402 ? 27.096 231.111 285.661 1.00 49.28 380 LEU A C 1
ATOM 2626 O O . LEU A 1 402 ? 27.999 230.575 286.289 1.00 49.46 380 LEU A O 1
ATOM 2631 N N . LEU A 1 403 ? 25.816 230.748 285.750 1.00 49.47 381 LEU A N 1
ATOM 2632 C CA . LEU A 1 403 ? 25.319 229.676 286.642 1.00 49.92 381 LEU A CA 1
ATOM 2633 C C . LEU A 1 403 ? 25.904 228.291 286.310 1.00 51.18 381 LEU A C 1
ATOM 2634 O O . LEU A 1 403 ? 26.448 227.608 287.193 1.00 51.05 381 LEU A O 1
ATOM 2639 N N . ASN A 1 404 ? 25.787 227.893 285.041 1.00 52.05 382 ASN A N 1
ATOM 2640 C CA . ASN A 1 404 ? 26.321 226.614 284.552 1.00 53.80 382 ASN A CA 1
ATOM 2641 C C . ASN A 1 404 ? 27.813 226.491 284.846 1.00 54.36 382 ASN A C 1
ATOM 2642 O O . ASN A 1 404 ? 28.257 225.437 285.298 1.00 54.86 382 ASN A O 1
ATOM 2647 N N . ILE A 1 405 ? 28.562 227.579 284.639 1.00 54.69 383 ILE A N 1
ATOM 2648 C CA . ILE A 1 405 ? 30.003 227.622 284.961 1.00 56.10 383 ILE A CA 1
ATOM 2649 C C . ILE A 1 405 ? 30.278 227.435 286.459 1.00 57.14 383 ILE A C 1
ATOM 2650 O O . ILE A 1 405 ? 31.409 227.140 286.833 1.00 57.64 383 ILE A O 1
ATOM 2655 N N . LEU A 1 406 ? 29.272 227.606 287.314 1.00 58.19 384 LEU A N 1
ATOM 2656 C CA . LEU A 1 406 ? 29.440 227.360 288.746 1.00 59.41 384 LEU A CA 1
ATOM 2657 C C . LEU A 1 406 ? 29.307 225.872 289.101 1.00 61.88 384 LEU A C 1
ATOM 2658 O O . LEU A 1 406 ? 30.040 225.363 289.969 1.00 62.33 384 LEU A O 1
ATOM 2663 N N . ASN A 1 407 ? 28.414 225.167 288.402 1.00 64.01 385 ASN A N 1
ATOM 2664 C CA . ASN A 1 407 ? 28.212 223.722 288.621 1.00 65.58 385 ASN A CA 1
ATOM 2665 C C . ASN A 1 407 ? 29.408 222.918 288.078 1.00 66.01 385 ASN A C 1
ATOM 2666 O O . ASN A 1 407 ? 30.136 222.307 288.854 1.00 64.17 385 ASN A O 1
ATOM 2671 N N . GLN A 1 408 ? 29.615 222.981 286.759 1.00 67.80 386 GLN A N 1
ATOM 2672 C CA . GLN A 1 408 ? 30.833 222.482 286.061 1.00 70.47 386 GLN A CA 1
ATOM 2673 C C . GLN A 1 408 ? 32.162 222.694 286.804 1.00 69.42 386 GLN A C 1
ATOM 2674 O O . GLN A 1 408 ? 33.004 221.796 286.812 1.00 69.91 386 GLN A O 1
ATOM 2680 N N . ALA A 1 409 ? 32.359 223.888 287.375 1.00 67.97 387 ALA A N 1
ATOM 2681 C CA . ALA A 1 409 ? 33.611 224.242 288.087 1.00 67.27 387 ALA A CA 1
ATOM 2682 C C . ALA A 1 409 ? 33.720 223.542 289.436 1.00 66.62 387 ALA A C 1
ATOM 2683 O O . ALA A 1 409 ? 34.795 223.017 289.786 1.00 67.28 387 ALA A O 1
ATOM 2685 N N . GLY A 1 410 ? 32.615 223.561 290.188 1.00 64.31 388 GLY A N 1
ATOM 2686 C CA . GLY A 1 410 ? 32.483 222.766 291.406 1.00 63.59 388 GLY A CA 1
ATOM 2687 C C . GLY A 1 410 ? 31.834 223.549 292.512 1.00 61.28 388 GLY A C 1
ATOM 2688 O O . GLY A 1 410 ? 30.784 223.159 293.034 1.00 61.41 388 GLY A O 1
ATOM 2689 N N . ILE A 1 411 ? 32.492 224.638 292.890 1.00 59.10 389 ILE A N 1
ATOM 2690 C CA . ILE A 1 411 ? 31.880 225.629 293.783 1.00 57.18 389 ILE A CA 1
ATOM 2691 C C . ILE A 1 411 ? 30.688 226.321 293.108 1.00 55.79 389 ILE A C 1
ATOM 2692 O O . ILE A 1 411 ? 30.841 227.127 292.196 1.00 55.04 389 ILE A O 1
ATOM 2697 N N . TYR A 1 412 ? 29.496 225.984 293.591 1.00 55.19 390 TYR A N 1
ATOM 2698 C CA . TYR A 1 412 ? 28.252 226.608 293.162 1.00 54.02 390 TYR A CA 1
ATOM 2699 C C . TYR A 1 412 ? 28.278 228.035 293.666 1.00 51.76 390 TYR A C 1
ATOM 2700 O O . TYR A 1 412 ? 29.241 228.431 294.308 1.00 51.17 390 TYR A O 1
ATOM 2709 N N . ASN A 1 413 ? 27.222 228.799 293.418 1.00 50.66 391 ASN A N 1
ATOM 2710 C CA . ASN A 1 413 ? 27.108 230.178 293.950 1.00 49.86 391 ASN A CA 1
ATOM 2711 C C . ASN A 1 413 ? 28.050 231.127 293.249 1.00 49.13 391 ASN A C 1
ATOM 2712 O O . ASN A 1 413 ? 28.866 230.721 292.430 1.00 50.30 391 ASN A O 1
ATOM 2717 N N . VAL A 1 414 ? 27.974 232.393 293.626 1.00 47.56 392 VAL A N 1
ATOM 2718 C CA . VAL A 1 414 ? 28.900 233.372 293.118 1.00 46.77 392 VAL A CA 1
ATOM 2719 C C . VAL A 1 414 ? 29.872 233.816 294.226 1.00 46.64 392 VAL A C 1
ATOM 2720 O O . VAL A 1 414 ? 31.081 233.834 293.983 1.00 47.22 392 VAL A O 1
ATOM 2724 N N . GLN A 1 415 ? 29.372 234.155 295.421 1.00 46.09 393 GLN A N 1
ATOM 2725 C CA . GLN A 1 415 ? 30.232 234.618 296.530 1.00 46.07 393 GLN A CA 1
ATOM 2726 C C . GLN A 1 415 ? 31.500 233.761 296.719 1.00 47.81 393 GLN A C 1
ATOM 2727 O O . GLN A 1 415 ? 32.595 234.288 296.955 1.00 48.08 393 GLN A O 1
ATOM 2733 N N . ASP A 1 416 ? 31.329 232.440 296.619 1.00 49.30 394 ASP A N 1
ATOM 2734 C CA . ASP A 1 416 ? 32.429 231.479 296.717 0.50 50.40 394 ASP A CA 1
ATOM 2735 C C . ASP A 1 416 ? 33.505 231.711 295.663 1.00 50.50 394 ASP A C 1
ATOM 2736 O O . ASP A 1 416 ? 34.695 231.699 295.969 1.00 50.79 394 ASP A O 1
ATOM 2741 N N . ALA A 1 417 ? 33.075 231.929 294.427 1.00 50.50 395 ALA A N 1
ATOM 2742 C CA . ALA A 1 417 ? 33.994 232.140 293.306 1.00 51.06 395 ALA A CA 1
ATOM 2743 C C . ALA A 1 417 ? 34.810 233.433 293.345 1.00 50.59 395 ALA A C 1
ATOM 2744 O O . ALA A 1 417 ? 35.735 233.559 292.555 1.00 50.78 395 ALA A O 1
ATOM 2746 N N . ILE A 1 418 ? 34.467 234.398 294.208 1.00 50.00 396 ILE A N 1
ATOM 2747 C CA . ILE A 1 418 ? 35.211 235.678 294.284 1.00 49.51 396 ILE A CA 1
ATOM 2748 C C . ILE A 1 418 ? 36.609 235.449 294.812 1.00 50.21 396 ILE A C 1
ATOM 2749 O O . ILE A 1 418 ? 36.767 234.821 295.852 1.00 50.59 396 ILE A O 1
ATOM 2754 N N . GLY A 1 419 ? 37.604 235.993 294.111 1.00 50.86 397 GLY A N 1
ATOM 2755 C CA . GLY A 1 419 ? 39.007 235.955 294.562 1.00 51.81 397 GLY A CA 1
ATOM 2756 C C . GLY A 1 419 ? 39.733 234.629 294.379 1.00 52.88 397 GLY A C 1
ATOM 2757 O O . GLY A 1 419 ? 40.771 234.398 295.006 1.00 53.52 397 GLY A O 1
ATOM 2758 N N . LEU A 1 420 ? 39.215 233.791 293.482 1.00 52.95 398 LEU A N 1
ATOM 2759 C CA . LEU A 1 420 ? 39.601 232.383 293.387 1.00 53.55 398 LEU A CA 1
ATOM 2760 C C . LEU A 1 420 ? 40.924 232.235 292.658 1.00 53.97 398 LEU A C 1
ATOM 2761 O O . LEU A 1 420 ? 41.568 231.205 292.782 1.00 54.78 398 LEU A O 1
ATOM 2766 N N . ASP A 1 421 ? 41.311 233.258 291.891 1.00 53.63 399 ASP A N 1
ATOM 2767 C CA . ASP A 1 421 ? 42.654 233.345 291.303 1.00 54.82 399 ASP A CA 1
ATOM 2768 C C . ASP A 1 421 ? 43.758 233.628 292.341 1.00 56.87 399 ASP A C 1
ATOM 2769 O O . ASP A 1 421 ? 44.936 233.404 292.042 1.00 58.45 399 ASP A O 1
ATOM 2774 N N . HIS A 1 422 ? 43.381 234.146 293.522 1.00 57.72 400 HIS A N 1
ATOM 2775 C CA . HIS A 1 422 ? 44.314 234.525 294.612 1.00 58.91 400 HIS A CA 1
ATOM 2776 C C . HIS A 1 422 ? 44.031 233.842 295.971 1.00 60.67 400 HIS A C 1
ATOM 2777 O O . HIS A 1 422 ? 44.619 234.206 296.995 1.00 60.47 400 HIS A O 1
ATOM 2784 N N . ARG A 1 423 ? 43.133 232.860 295.968 1.00 63.25 401 ARG A N 1
ATOM 2785 C CA . ARG A 1 423 ? 42.677 232.181 297.190 1.00 65.76 401 ARG A CA 1
ATOM 2786 C C . ARG A 1 423 ? 43.894 231.486 297.818 1.00 67.82 401 ARG A C 1
ATOM 2787 O O . ARG A 1 423 ? 44.686 230.890 297.075 1.00 69.96 401 ARG A O 1
ATOM 2795 N N . PRO A 1 424 ? 44.096 231.634 299.156 1.00 67.78 402 PRO A N 1
ATOM 2796 C CA . PRO A 1 424 ? 45.037 230.767 299.892 1.00 68.27 402 PRO A CA 1
ATOM 2797 C C . PRO A 1 424 ? 44.367 229.486 300.389 1.00 67.63 402 PRO A C 1
ATOM 2798 O O . PRO A 1 424 ? 44.309 228.501 299.649 1.00 67.20 402 PRO A O 1
ATOM 2802 N N . ASP B 1 40 ? 24.138 231.333 344.950 1.00 59.34 18 ASP B N 1
ATOM 2803 C CA . ASP B 1 40 ? 24.301 230.215 343.972 1.00 58.48 18 ASP B CA 1
ATOM 2804 C C . ASP B 1 40 ? 23.752 230.585 342.583 1.00 58.13 18 ASP B C 1
ATOM 2805 O O . ASP B 1 40 ? 22.576 230.943 342.479 1.00 59.51 18 ASP B O 1
ATOM 2810 N N . PRO B 1 41 ? 24.577 230.455 341.515 1.00 56.97 19 PRO B N 1
ATOM 2811 C CA . PRO B 1 41 ? 24.152 230.772 340.149 1.00 55.88 19 PRO B CA 1
ATOM 2812 C C . PRO B 1 41 ? 23.671 229.599 339.253 1.00 54.99 19 PRO B C 1
ATOM 2813 O O . PRO B 1 41 ? 23.250 229.870 338.121 1.00 54.86 19 PRO B O 1
ATOM 2817 N N . GLU B 1 42 ? 23.734 228.335 339.693 1.00 54.18 20 GLU B N 1
ATOM 2818 C CA . GLU B 1 42 ? 23.086 227.269 338.913 1.00 53.25 20 GLU B CA 1
ATOM 2819 C C . GLU B 1 42 ? 21.576 227.413 339.071 1.00 53.68 20 GLU B C 1
ATOM 2820 O O . GLU B 1 42 ? 20.872 227.441 338.069 1.00 53.42 20 GLU B O 1
ATOM 2826 N N . LEU B 1 43 ? 21.086 227.526 340.309 1.00 54.62 21 LEU B N 1
ATOM 2827 C CA . LEU B 1 43 ? 19.633 227.626 340.559 1.00 55.94 21 LEU B CA 1
ATOM 2828 C C . LEU B 1 43 ? 19.076 229.015 340.224 1.00 56.31 21 LEU B C 1
ATOM 2829 O O . LEU B 1 43 ? 17.902 229.132 339.838 1.00 56.88 21 LEU B O 1
ATOM 2834 N N . ALA B 1 44 ? 19.897 230.060 340.367 1.00 55.79 22 ALA B N 1
ATOM 2835 C CA . ALA B 1 44 ? 19.528 231.371 339.826 1.00 55.88 22 ALA B CA 1
ATOM 2836 C C . ALA B 1 44 ? 19.316 231.261 338.306 1.00 55.73 22 ALA B C 1
ATOM 2837 O O . ALA B 1 44 ? 18.198 231.472 337.835 1.00 56.51 22 ALA B O 1
ATOM 2839 N N . HIS B 1 45 ? 20.362 230.864 337.564 1.00 55.13 23 HIS B N 1
ATOM 2840 C CA . HIS B 1 45 ? 20.295 230.702 336.098 1.00 53.88 23 HIS B CA 1
ATOM 2841 C C . HIS B 1 45 ? 19.059 229.962 335.656 1.00 54.66 23 HIS B C 1
ATOM 2842 O O . HIS B 1 45 ? 18.397 230.413 334.750 1.00 55.63 23 HIS B O 1
ATOM 2849 N N . ASP B 1 46 ? 18.741 228.837 336.282 1.00 55.68 24 ASP B N 1
ATOM 2850 C CA . ASP B 1 46 ? 17.515 228.113 335.916 1.00 57.38 24 ASP B CA 1
ATOM 2851 C C . ASP B 1 46 ? 16.315 229.025 336.109 1.00 57.89 24 ASP B C 1
ATOM 2852 O O . ASP B 1 46 ? 15.468 229.134 335.220 1.00 57.55 24 ASP B O 1
ATOM 2857 N N . MET B 1 47 ? 16.280 229.716 337.244 1.00 58.57 25 MET B N 1
ATOM 2858 C CA . MET B 1 47 ? 15.221 230.679 337.507 1.00 60.33 25 MET B CA 1
ATOM 2859 C C . MET B 1 47 ? 15.271 231.944 336.609 1.00 59.64 25 MET B C 1
ATOM 2860 O O . MET B 1 47 ? 14.308 232.696 336.604 1.00 61.32 25 MET B O 1
ATOM 2865 N N . VAL B 1 48 ? 16.383 232.198 335.897 1.00 57.55 26 VAL B N 1
ATOM 2866 C CA . VAL B 1 48 ? 16.445 233.161 334.746 1.00 55.77 26 VAL B CA 1
ATOM 2867 C C . VAL B 1 48 ? 15.949 232.502 333.465 1.00 54.58 26 VAL B C 1
ATOM 2868 O O . VAL B 1 48 ? 15.262 233.117 332.664 1.00 54.16 26 VAL B O 1
ATOM 2872 N N . MET B 1 49 ? 16.341 231.245 333.302 1.00 53.92 27 MET B N 1
ATOM 2873 C CA . MET B 1 49 ? 16.287 230.507 332.056 1.00 53.13 27 MET B CA 1
ATOM 2874 C C . MET B 1 49 ? 14.901 229.966 331.787 1.00 53.20 27 MET B C 1
ATOM 2875 O O . MET B 1 49 ? 14.340 230.188 330.721 1.00 53.29 27 MET B O 1
ATOM 2880 N N . TRP B 1 50 ? 14.354 229.240 332.749 1.00 53.18 28 TRP B N 1
ATOM 2881 C CA . TRP B 1 50 ? 12.998 228.733 332.608 1.00 53.90 28 TRP B CA 1
ATOM 2882 C C . TRP B 1 50 ? 12.019 229.923 332.662 1.00 54.90 28 TRP B C 1
ATOM 2883 O O . TRP B 1 50 ? 10.978 229.902 332.002 1.00 55.81 28 TRP B O 1
ATOM 2894 N N . LEU B 1 51 ? 12.350 230.933 333.476 1.00 54.84 29 LEU B N 1
ATOM 2895 C CA . LEU B 1 51 ? 11.472 232.087 333.713 1.00 55.48 29 LEU B CA 1
ATOM 2896 C C . LEU B 1 51 ? 11.250 232.894 332.448 1.00 54.89 29 LEU B C 1
ATOM 2897 O O . LEU B 1 51 ? 10.197 233.483 332.280 1.00 55.52 29 LEU B O 1
ATOM 2902 N N . ALA B 1 52 ? 12.254 232.905 331.573 1.00 53.76 30 ALA B N 1
ATOM 2903 C CA . ALA B 1 52 ? 12.159 233.496 330.243 1.00 53.39 30 ALA B CA 1
ATOM 2904 C C . ALA B 1 52 ? 11.222 232.725 329.354 1.00 53.95 30 ALA B C 1
ATOM 2905 O O . ALA B 1 52 ? 10.346 233.320 328.741 1.00 55.59 30 ALA B O 1
ATOM 2907 N N . ALA B 1 53 ? 11.411 231.412 329.269 1.00 53.74 31 ALA B N 1
ATOM 2908 C CA . ALA B 1 53 ? 10.628 230.575 328.339 1.00 54.52 31 ALA B CA 1
ATOM 2909 C C . ALA B 1 53 ? 9.095 230.544 328.589 1.00 56.80 31 ALA B C 1
ATOM 2910 O O . ALA B 1 53 ? 8.339 230.305 327.648 1.00 57.41 31 ALA B O 1
ATOM 2912 N N . LYS B 1 54 ? 8.638 230.786 329.827 1.00 58.49 32 LYS B N 1
ATOM 2913 C CA . LYS B 1 54 ? 7.194 230.820 330.145 1.00 60.24 32 LYS B CA 1
ATOM 2914 C C . LYS B 1 54 ? 6.698 232.256 330.304 1.00 61.86 32 LYS B C 1
ATOM 2915 O O . LYS B 1 54 ? 6.065 232.605 331.306 1.00 62.69 32 LYS B O 1
ATOM 2921 N N . GLY B 1 55 ? 6.984 233.065 329.279 1.00 62.59 33 GLY B N 1
ATOM 2922 C CA . GLY B 1 55 ? 6.560 234.465 329.195 1.00 64.81 33 GLY B CA 1
ATOM 2923 C C . GLY B 1 55 ? 7.201 235.362 330.236 1.00 66.28 33 GLY B C 1
ATOM 2924 O O . GLY B 1 55 ? 8.286 235.905 330.003 1.00 64.42 33 GLY B O 1
ATOM 2925 N N . TYR B 1 56 ? 6.463 235.576 331.333 1.00 70.11 34 TYR B N 1
ATOM 2926 C CA . TYR B 1 56 ? 6.944 236.015 332.665 1.00 72.12 34 TYR B CA 1
ATOM 2927 C C . TYR B 1 56 ? 8.171 236.969 332.854 1.00 72.79 34 TYR B C 1
ATOM 2928 O O . TYR B 1 56 ? 8.447 237.342 334.003 1.00 73.84 34 TYR B O 1
ATOM 2937 N N . LEU B 1 57 ? 8.887 237.371 331.791 1.00 72.76 35 LEU B N 1
ATOM 2938 C CA . LEU B 1 57 ? 10.053 238.277 331.903 1.00 72.76 35 LEU B CA 1
ATOM 2939 C C . LEU B 1 57 ? 9.772 239.543 331.106 1.00 74.99 35 LEU B C 1
ATOM 2940 O O . LEU B 1 57 ? 9.069 239.484 330.088 1.00 77.13 35 LEU B O 1
ATOM 2945 N N . PRO B 1 58 ? 10.336 240.691 331.546 1.00 76.06 36 PRO B N 1
ATOM 2946 C CA . PRO B 1 58 ? 9.937 241.981 330.986 1.00 76.90 36 PRO B CA 1
ATOM 2947 C C . PRO B 1 58 ? 10.357 242.143 329.528 1.00 75.86 36 PRO B C 1
ATOM 2948 O O . PRO B 1 58 ? 11.021 241.270 328.968 1.00 74.53 36 PRO B O 1
ATOM 2952 N N . TYR B 1 59 ? 9.969 243.248 328.910 1.00 76.69 37 TYR B N 1
ATOM 2953 C CA . TYR B 1 59 ? 10.502 243.563 327.594 1.00 76.22 37 TYR B CA 1
ATOM 2954 C C . TYR B 1 59 ? 11.262 244.890 327.582 1.00 75.31 37 TYR B C 1
ATOM 2955 O O . TYR B 1 59 ? 10.992 245.810 328.373 1.00 75.86 37 TYR B O 1
ATOM 2964 N N . ASP B 1 60 ? 12.260 244.938 326.706 1.00 72.94 38 ASP B N 1
ATOM 2965 C CA . ASP B 1 60 ? 12.888 246.176 326.311 1.00 72.38 38 ASP B CA 1
ATOM 2966 C C . ASP B 1 60 ? 12.067 246.554 325.089 1.00 71.85 38 ASP B C 1
ATOM 2967 O O . ASP B 1 60 ? 11.762 245.700 324.255 1.00 70.62 38 ASP B O 1
ATOM 2972 N N . LEU B 1 61 ? 11.621 247.804 325.047 1.00 72.63 39 LEU B N 1
ATOM 2973 C CA . LEU B 1 61 ? 10.882 248.343 323.909 1.00 72.95 39 LEU B CA 1
ATOM 2974 C C . LEU B 1 61 ? 11.634 249.567 323.435 1.00 72.80 39 LEU B C 1
ATOM 2975 O O . LEU B 1 61 ? 11.048 250.577 323.050 1.00 72.34 39 LEU B O 1
ATOM 2980 N N . GLU B 1 62 ? 12.961 249.427 323.475 1.00 73.40 40 GLU B N 1
ATOM 2981 C CA . GLU B 1 62 ? 13.921 250.394 322.958 1.00 74.40 40 GLU B CA 1
ATOM 2982 C C . GLU B 1 62 ? 13.571 250.692 321.502 1.00 74.61 40 GLU B C 1
ATOM 2983 O O . GLU B 1 62 ? 12.973 249.856 320.813 1.00 74.91 40 GLU B O 1
ATOM 2989 N N . ARG B 1 63 ? 13.932 251.890 321.044 1.00 75.07 41 ARG B N 1
ATOM 2990 C CA . ARG B 1 63 ? 13.812 252.224 319.631 1.00 74.29 41 ARG B CA 1
ATOM 2991 C C . ARG B 1 63 ? 14.856 251.376 318.868 1.00 70.05 41 ARG B C 1
ATOM 2992 O O . ARG B 1 63 ? 14.553 250.858 317.791 1.00 69.49 41 ARG B O 1
ATOM 3000 N N . ASP B 1 64 ? 16.043 251.189 319.464 1.00 66.19 42 ASP B N 1
ATOM 3001 C CA . ASP B 1 64 ? 17.210 250.581 318.800 1.00 62.89 42 ASP B CA 1
ATOM 3002 C C . ASP B 1 64 ? 17.454 251.332 317.501 1.00 61.38 42 ASP B C 1
ATOM 3003 O O . ASP B 1 64 ? 17.073 250.876 316.413 1.00 60.68 42 ASP B O 1
ATOM 3008 N N . ASP B 1 65 ? 18.046 252.514 317.629 1.00 59.82 43 ASP B N 1
ATOM 3009 C CA . ASP B 1 65 ? 18.245 253.374 316.478 1.00 58.21 43 ASP B CA 1
ATOM 3010 C C . ASP B 1 65 ? 19.405 252.840 315.673 1.00 55.90 43 ASP B C 1
ATOM 3011 O O . ASP B 1 65 ? 20.376 252.375 316.255 1.00 56.03 43 ASP B O 1
ATOM 3016 N N . PRO B 1 66 ? 19.323 252.924 314.334 1.00 54.12 44 PRO B N 1
ATOM 3017 C CA . PRO B 1 66 ? 20.155 252.164 313.379 1.00 52.59 44 PRO B CA 1
ATOM 3018 C C . PRO B 1 66 ? 21.683 252.391 313.447 1.00 51.25 44 PRO B C 1
ATOM 3019 O O . PRO B 1 66 ? 22.424 251.937 312.558 1.00 50.79 44 PRO B O 1
ATOM 3023 N N . GLU B 1 67 ? 22.134 253.122 314.467 1.00 50.29 45 GLU B N 1
ATOM 3024 C CA . GLU B 1 67 ? 23.546 253.210 314.835 1.00 48.72 45 GLU B CA 1
ATOM 3025 C C . GLU B 1 67 ? 24.065 251.861 315.382 1.00 46.03 45 GLU B C 1
ATOM 3026 O O . GLU B 1 67 ? 25.187 251.449 315.071 1.00 45.15 45 GLU B O 1
ATOM 3032 N N . LEU B 1 68 ? 23.225 251.171 316.151 1.00 44.06 46 LEU B N 1
ATOM 3033 C CA . LEU B 1 68 ? 23.569 249.870 316.718 1.00 42.27 46 LEU B CA 1
ATOM 3034 C C . LEU B 1 68 ? 23.718 248.762 315.658 1.00 40.91 46 LEU B C 1
ATOM 3035 O O . LEU B 1 68 ? 24.470 247.814 315.883 1.00 40.43 46 LEU B O 1
ATOM 3040 N N . SER B 1 69 ? 23.019 248.866 314.520 1.00 39.99 47 SER B N 1
ATOM 3041 C CA . SER B 1 69 ? 23.110 247.845 313.437 1.00 38.65 47 SER B CA 1
ATOM 3042 C C . SER B 1 69 ? 24.515 247.657 312.857 1.00 37.21 47 SER B C 1
ATOM 3043 O O . SER B 1 69 ? 25.260 248.623 312.658 1.00 37.10 47 SER B O 1
ATOM 3046 N N . VAL B 1 70 ? 24.833 246.400 312.571 1.00 35.79 48 VAL B N 1
ATOM 3047 C CA . VAL B 1 70 ? 26.160 245.981 312.159 1.00 35.05 48 VAL B CA 1
ATOM 3048 C C . VAL B 1 70 ? 26.002 245.020 311.006 1.00 34.43 48 VAL B C 1
ATOM 3049 O O . VAL B 1 70 ? 24.956 244.403 310.870 1.00 34.41 48 VAL B O 1
ATOM 3053 N N . ASN B 1 71 ? 27.050 244.864 310.206 1.00 34.04 49 ASN B N 1
ATOM 3054 C CA . ASN B 1 71 ? 27.074 243.871 309.130 1.00 33.82 49 ASN B CA 1
ATOM 3055 C C . ASN B 1 71 ? 28.273 242.950 309.235 1.00 33.53 49 ASN B C 1
ATOM 3056 O O . ASN B 1 71 ? 29.351 243.249 308.718 1.00 33.72 49 ASN B O 1
ATOM 3061 N N . ILE B 1 72 ? 28.083 241.826 309.916 1.00 33.16 50 ILE B N 1
ATOM 3062 C CA . ILE B 1 72 ? 29.082 240.777 309.906 1.00 32.93 50 ILE B CA 1
ATOM 3063 C C . ILE B 1 72 ? 28.780 239.955 308.665 1.00 32.96 50 ILE B C 1
ATOM 3064 O O . ILE B 1 72 ? 27.757 239.299 308.557 1.00 32.53 50 ILE B O 1
ATOM 3069 N N . LYS B 1 73 ? 29.677 240.097 307.707 1.00 33.56 51 LYS B N 1
ATOM 3070 C CA . LYS B 1 73 ? 29.698 239.339 306.460 1.00 34.11 51 LYS B CA 1
ATOM 3071 C C . LYS B 1 73 ? 28.333 238.986 305.827 1.00 34.08 51 LYS B C 1
ATOM 3072 O O . LYS B 1 73 ? 28.174 237.898 305.288 1.00 34.37 51 LYS B O 1
ATOM 3078 N N . GLY B 1 74 ? 27.383 239.922 305.862 1.00 33.88 52 GLY B N 1
ATOM 3079 C CA . GLY B 1 74 ? 26.103 239.765 305.164 1.00 34.22 52 GLY B CA 1
ATOM 3080 C C . GLY B 1 74 ? 24.944 239.358 306.038 1.00 34.32 52 GLY B C 1
ATOM 3081 O O . GLY B 1 74 ? 23.779 239.423 305.625 1.00 34.69 52 GLY B O 1
ATOM 3082 N N . LEU B 1 75 ? 25.281 238.910 307.242 1.00 34.22 53 LEU B N 1
ATOM 3083 C CA . LEU B 1 75 ? 24.359 238.842 308.364 1.00 34.21 53 LEU B CA 1
ATOM 3084 C C . LEU B 1 75 ? 24.092 240.285 308.803 1.00 34.59 53 LEU B C 1
ATOM 3085 O O . LEU B 1 75 ? 24.960 241.141 308.598 1.00 34.87 53 LEU B O 1
ATOM 3090 N N . THR B 1 76 ? 22.939 240.559 309.422 1.00 34.93 54 THR B N 1
ATOM 3091 C CA . THR B 1 76 ? 22.615 241.918 309.906 1.00 35.23 54 THR B CA 1
ATOM 3092 C C . THR B 1 76 ? 22.245 241.831 311.368 1.00 35.30 54 THR B C 1
ATOM 3093 O O . THR B 1 76 ? 21.126 241.478 311.707 1.00 35.40 54 THR B O 1
ATOM 3097 N N . PHE B 1 77 ? 23.204 242.149 312.228 1.00 35.56 55 PHE B N 1
ATOM 3098 C CA . PHE B 1 77 ? 22.966 242.197 313.671 1.00 36.10 55 PHE B CA 1
ATOM 3099 C C . PHE B 1 77 ? 22.376 243.552 314.037 1.00 36.77 55 PHE B C 1
ATOM 3100 O O . PHE B 1 77 ? 23.110 244.528 314.212 1.00 36.72 55 PHE B O 1
ATOM 3108 N N . HIS B 1 78 ? 21.053 243.612 314.149 1.00 37.55 56 HIS B N 1
ATOM 3109 C CA . HIS B 1 78 ? 20.396 244.850 314.522 1.00 38.54 56 HIS B CA 1
ATOM 3110 C C . HIS B 1 78 ? 21.037 245.475 315.758 1.00 37.62 56 HIS B C 1
ATOM 3111 O O . HIS B 1 78 ? 21.284 246.672 315.753 1.00 37.81 56 HIS B O 1
ATOM 3118 N N . THR B 1 79 ? 21.325 244.660 316.782 1.00 36.41 57 THR B N 1
ATOM 3119 C CA . THR B 1 79 ? 22.055 245.091 317.990 1.00 35.70 57 THR B CA 1
ATOM 3120 C C . THR B 1 79 ? 23.330 244.250 318.084 1.00 34.68 57 THR B C 1
ATOM 3121 O O . THR B 1 79 ? 23.289 243.057 317.762 1.00 34.20 57 THR B O 1
ATOM 3125 N N . PRO B 1 80 ? 24.471 244.868 318.503 1.00 34.34 58 PRO B N 1
ATOM 3126 C CA . PRO B 1 80 ? 25.767 244.167 318.634 1.00 33.63 58 PRO B CA 1
ATOM 3127 C C . PRO B 1 80 ? 25.995 243.468 319.968 1.00 33.23 58 PRO B C 1
ATOM 3128 O O . PRO B 1 80 ? 26.793 242.544 320.020 1.00 32.88 58 PRO B O 1
ATOM 3132 N N . VAL B 1 81 ? 25.329 243.906 321.031 1.00 33.34 59 VAL B N 1
ATOM 3133 C CA . VAL B 1 81 ? 25.202 243.073 322.239 1.00 33.27 59 VAL B CA 1
ATOM 3134 C C . VAL B 1 81 ? 24.413 241.785 321.930 1.00 32.74 59 VAL B C 1
ATOM 3135 O O . VAL B 1 81 ? 23.483 241.787 321.127 1.00 32.86 59 VAL B O 1
ATOM 3139 N N . GLY B 1 82 ? 24.804 240.691 322.567 1.00 32.20 60 GLY B N 1
ATOM 3140 C CA . GLY B 1 82 ? 24.098 239.429 322.428 1.00 31.86 60 GLY B CA 1
ATOM 3141 C C . GLY B 1 82 ? 24.423 238.520 323.585 1.00 31.73 60 GLY B C 1
ATOM 3142 O O . GLY B 1 82 ? 25.167 238.902 324.490 1.00 32.06 60 GLY B O 1
ATOM 3143 N N . LEU B 1 83 ? 23.858 237.319 323.570 1.00 31.39 61 LEU B N 1
ATOM 3144 C CA . LEU B 1 83 ? 23.965 236.396 324.709 1.00 31.23 61 LEU B CA 1
ATOM 3145 C C . LEU B 1 83 ? 24.899 235.222 324.411 1.00 30.41 61 LEU B C 1
ATOM 3146 O O . LEU B 1 83 ? 24.563 234.340 323.619 1.00 30.09 61 LEU B O 1
ATOM 3151 N N . ALA B 1 84 ? 26.025 235.184 325.123 1.00 30.07 62 ALA B N 1
ATOM 3152 C CA . ALA B 1 84 ? 27.092 234.216 324.874 1.00 29.58 62 ALA B CA 1
ATOM 3153 C C . ALA B 1 84 ? 26.654 232.807 325.217 1.00 29.32 62 ALA B C 1
ATOM 3154 O O . ALA B 1 84 ? 25.620 232.585 325.842 1.00 29.42 62 ALA B O 1
ATOM 3156 N N . ALA B 1 85 ? 27.481 231.861 324.812 1.00 29.00 63 ALA B N 1
ATOM 3157 C CA . ALA B 1 85 ? 27.092 230.464 324.800 1.00 28.98 63 ALA B CA 1
ATOM 3158 C C . ALA B 1 85 ? 26.964 229.783 326.180 1.00 29.20 63 ALA B C 1
ATOM 3159 O O . ALA B 1 85 ? 27.562 230.186 327.187 1.00 29.28 63 ALA B O 1
ATOM 3161 N N . GLY B 1 86 ? 26.167 228.727 326.183 1.00 29.32 64 GLY B N 1
ATOM 3162 C CA . GLY B 1 86 ? 25.942 227.928 327.357 1.00 29.74 64 GLY B CA 1
ATOM 3163 C C . GLY B 1 86 ? 25.096 228.636 328.396 1.00 30.22 64 GLY B C 1
ATOM 3164 O O . GLY B 1 86 ? 25.240 228.355 329.579 1.00 30.65 64 GLY B O 1
ATOM 3165 N N . PHE B 1 87 ? 24.238 229.568 327.975 1.00 30.30 65 PHE B N 1
ATOM 3166 C CA . PHE B 1 87 ? 23.161 230.058 328.828 1.00 30.82 65 PHE B CA 1
ATOM 3167 C C . PHE B 1 87 ? 21.974 229.192 328.462 1.00 31.10 65 PHE B C 1
ATOM 3168 O O . PHE B 1 87 ? 21.476 228.438 329.288 1.00 31.38 65 PHE B O 1
ATOM 3176 N N . ASP B 1 88 ? 21.574 229.263 327.196 1.00 31.06 66 ASP B N 1
ATOM 3177 C CA . ASP B 1 88 ? 20.495 228.438 326.652 1.00 31.61 66 ASP B CA 1
ATOM 3178 C C . ASP B 1 88 ? 21.132 227.177 326.044 1.00 31.35 66 ASP B C 1
ATOM 3179 O O . ASP B 1 88 ? 21.114 226.940 324.830 1.00 31.09 66 ASP B O 1
ATOM 3184 N N . LYS B 1 89 ? 21.687 226.355 326.924 1.00 31.47 67 LYS B N 1
ATOM 3185 C CA . LYS B 1 89 ? 22.271 225.079 326.523 1.00 31.37 67 LYS B CA 1
ATOM 3186 C C . LYS B 1 89 ? 21.391 224.242 325.584 1.00 31.49 67 LYS B C 1
ATOM 3187 O O . LYS B 1 89 ? 21.909 223.478 324.775 1.00 31.40 67 LYS B O 1
ATOM 3193 N N . ASN B 1 90 ? 20.078 224.381 325.677 1.00 31.84 68 ASN B N 1
ATOM 3194 C CA . ASN B 1 90 ? 19.208 223.481 324.952 1.00 32.31 68 ASN B CA 1
ATOM 3195 C C . ASN B 1 90 ? 18.324 224.120 323.898 1.00 32.49 68 ASN B C 1
ATOM 3196 O O . ASN B 1 90 ? 17.686 223.406 323.121 1.00 32.84 68 ASN B O 1
ATOM 3201 N N . ALA B 1 91 ? 18.333 225.448 323.848 1.00 32.28 69 ALA B N 1
ATOM 3202 C CA . ALA B 1 91 ? 17.519 226.242 322.916 1.00 32.67 69 ALA B CA 1
ATOM 3203 C C . ALA B 1 91 ? 16.092 226.436 323.368 1.00 33.60 69 ALA B C 1
ATOM 3204 O O . ALA B 1 91 ? 15.217 226.708 322.555 1.00 34.01 69 ALA B O 1
ATOM 3206 N N . GLU B 1 92 ? 15.860 226.337 324.665 1.00 34.23 70 GLU B N 1
ATOM 3207 C CA . GLU B 1 92 ? 14.502 226.408 325.179 1.00 35.68 70 GLU B CA 1
ATOM 3208 C C . GLU B 1 92 ? 13.765 227.703 324.803 1.00 36.46 70 GLU B C 1
ATOM 3209 O O . GLU B 1 92 ? 12.538 227.671 324.605 1.00 37.37 70 GLU B O 1
ATOM 3215 N N . ALA B 1 93 ? 14.508 228.816 324.685 1.00 36.29 71 ALA B N 1
ATOM 3216 C CA . ALA B 1 93 ? 13.912 230.146 324.439 1.00 37.03 71 ALA B CA 1
ATOM 3217 C C . ALA B 1 93 ? 14.926 231.233 324.001 1.00 36.39 71 ALA B C 1
ATOM 3218 O O . ALA B 1 93 ? 15.191 232.171 324.753 1.00 36.29 71 ALA B O 1
ATOM 3220 N N . PRO B 1 94 ? 15.474 231.119 322.775 1.00 36.16 72 PRO B N 1
ATOM 3221 C CA . PRO B 1 94 ? 16.418 232.097 322.225 1.00 35.63 72 PRO B CA 1
ATOM 3222 C C . PRO B 1 94 ? 15.772 233.207 321.396 1.00 36.28 72 PRO B C 1
ATOM 3223 O O . PRO B 1 94 ? 16.407 234.212 321.175 1.00 35.94 72 PRO B O 1
ATOM 3227 N N . LEU B 1 95 ? 14.552 233.017 320.906 1.00 37.75 73 LEU B N 1
ATOM 3228 C CA . LEU B 1 95 ? 13.750 234.133 320.382 1.00 38.98 73 LEU B CA 1
ATOM 3229 C C . LEU B 1 95 ? 13.402 235.136 321.485 1.00 40.19 73 LEU B C 1
ATOM 3230 O O . LEU B 1 95 ? 13.384 236.331 321.228 1.00 40.29 73 LEU B O 1
ATOM 3235 N N . ASN B 1 96 ? 13.156 234.637 322.701 1.00 41.65 74 ASN B N 1
ATOM 3236 C CA . ASN B 1 96 ? 12.621 235.433 323.832 1.00 43.43 74 ASN B CA 1
ATOM 3237 C C . ASN B 1 96 ? 13.605 236.339 324.571 1.00 44.17 74 ASN B C 1
ATOM 3238 O O . ASN B 1 96 ? 13.263 237.467 324.929 1.00 44.70 74 ASN B O 1
ATOM 3243 N N . PHE B 1 97 ? 14.788 235.805 324.875 1.00 44.87 75 PHE B N 1
ATOM 3244 C CA . PHE B 1 97 ? 15.902 236.602 325.425 1.00 45.85 75 PHE B CA 1
ATOM 3245 C C . PHE B 1 97 ? 16.190 237.726 324.470 1.00 46.93 75 PHE B C 1
ATOM 3246 O O . PHE B 1 97 ? 16.412 238.869 324.843 1.00 47.43 75 PHE B O 1
ATOM 3254 N N . CYS B 1 98 ? 16.200 237.338 323.216 1.00 48.28 76 CYS B N 1
ATOM 3255 C CA . CYS B 1 98 ? 16.456 238.211 322.130 1.00 49.99 76 CYS B CA 1
ATOM 3256 C C . CYS B 1 98 ? 15.378 239.319 322.036 1.00 50.94 76 CYS B C 1
ATOM 3257 O O . CYS B 1 98 ? 15.720 240.493 321.856 1.00 50.82 76 CYS B O 1
ATOM 3260 N N . LYS B 1 99 ? 14.100 238.960 322.216 1.00 52.31 77 LYS B N 1
ATOM 3261 C CA . LYS B 1 99 ? 12.989 239.956 322.351 1.00 53.88 77 LYS B CA 1
ATOM 3262 C C . LYS B 1 99 ? 13.153 240.877 323.576 1.00 53.53 77 LYS B C 1
ATOM 3263 O O . LYS B 1 99 ? 12.647 242.012 323.607 1.00 54.08 77 LYS B O 1
ATOM 3269 N N . MET B 1 100 ? 13.829 240.328 324.586 1.00 52.41 78 MET B N 1
ATOM 3270 C CA . MET B 1 100 ? 14.228 241.015 325.824 1.00 51.91 78 MET B CA 1
ATOM 3271 C C . MET B 1 100 ? 15.358 242.050 325.667 1.00 50.10 78 MET B C 1
ATOM 3272 O O . MET B 1 100 ? 15.705 242.685 326.653 1.00 50.78 78 MET B O 1
ATOM 3277 N N . GLY B 1 101 ? 15.952 242.203 324.476 1.00 48.05 79 GLY B N 1
ATOM 3278 C CA . GLY B 1 101 ? 17.005 243.215 324.236 1.00 46.57 79 GLY B CA 1
ATOM 3279 C C . GLY B 1 101 ? 18.266 242.758 323.500 1.00 44.42 79 GLY B C 1
ATOM 3280 O O . GLY B 1 101 ? 18.905 243.571 322.820 1.00 44.36 79 GLY B O 1
ATOM 3281 N N . PHE B 1 102 ? 18.651 241.487 323.648 1.00 42.19 80 PHE B N 1
ATOM 3282 C CA . PHE B 1 102 ? 19.817 240.955 322.943 1.00 40.02 80 PHE B CA 1
ATOM 3283 C C . PHE B 1 102 ? 19.517 240.934 321.456 1.00 38.88 80 PHE B C 1
ATOM 3284 O O . PHE B 1 102 ? 18.531 240.354 321.024 1.00 39.00 80 PHE B O 1
ATOM 3292 N N . GLY B 1 103 ? 20.374 241.569 320.672 1.00 37.59 81 GLY B N 1
ATOM 3293 C CA . GLY B 1 103 ? 20.282 241.496 319.220 1.00 36.50 81 GLY B CA 1
ATOM 3294 C C . GLY B 1 103 ? 20.522 240.104 318.695 1.00 35.20 81 GLY B C 1
ATOM 3295 O O . GLY B 1 103 ? 20.064 239.777 317.613 1.00 35.22 81 GLY B O 1
ATOM 3296 N N . PHE B 1 104 ? 21.257 239.287 319.442 1.00 34.01 82 PHE B N 1
ATOM 3297 C CA . PHE B 1 104 ? 21.439 237.899 319.060 1.00 33.21 82 PHE B CA 1
ATOM 3298 C C . PHE B 1 104 ? 21.725 236.961 320.235 1.00 32.53 82 PHE B C 1
ATOM 3299 O O . PHE B 1 104 ? 22.233 237.389 321.271 1.00 32.41 82 PHE B O 1
ATOM 3307 N N . VAL B 1 105 ? 21.373 235.687 320.061 1.00 31.86 83 VAL B N 1
ATOM 3308 C CA . VAL B 1 105 ? 21.540 234.694 321.098 1.00 31.50 83 VAL B CA 1
ATOM 3309 C C . VAL B 1 105 ? 22.173 233.425 320.524 1.00 30.95 83 VAL B C 1
ATOM 3310 O O . VAL B 1 105 ? 21.584 232.764 319.673 1.00 30.85 83 VAL B O 1
ATOM 3314 N N . GLU B 1 106 ? 23.377 233.118 321.020 1.00 30.54 84 GLU B N 1
ATOM 3315 C CA . GLU B 1 106 ? 24.215 231.981 320.599 1.00 30.23 84 GLU B CA 1
ATOM 3316 C C . GLU B 1 106 ? 23.842 230.822 321.492 1.00 30.27 84 GLU B C 1
ATOM 3317 O O . GLU B 1 106 ? 24.014 230.910 322.700 1.00 30.36 84 GLU B O 1
ATOM 3323 N N . VAL B 1 107 ? 23.352 229.731 320.925 1.00 30.32 85 VAL B N 1
ATOM 3324 C CA . VAL B 1 107 ? 22.652 228.731 321.734 1.00 30.64 85 VAL B CA 1
ATOM 3325 C C . VAL B 1 107 ? 23.595 227.661 322.247 1.00 30.77 85 VAL B C 1
ATOM 3326 O O . VAL B 1 107 ? 24.318 227.034 321.470 1.00 30.56 85 VAL B O 1
ATOM 3330 N N . GLY B 1 108 ? 23.576 227.512 323.580 1.00 31.27 86 GLY B N 1
ATOM 3331 C CA . GLY B 1 108 ? 24.212 226.425 324.332 1.00 31.50 86 GLY B CA 1
ATOM 3332 C C . GLY B 1 108 ? 25.623 226.022 323.979 1.00 31.51 86 GLY B C 1
ATOM 3333 O O . GLY B 1 108 ? 26.449 226.848 323.632 1.00 31.70 86 GLY B O 1
ATOM 3334 N N . THR B 1 109 ? 25.908 224.743 324.152 1.00 31.75 87 THR B N 1
ATOM 3335 C CA . THR B 1 109 ? 26.770 224.003 323.226 1.00 31.75 87 THR B CA 1
ATOM 3336 C C . THR B 1 109 ? 25.868 222.787 322.912 1.00 32.03 87 THR B C 1
ATOM 3337 O O . THR B 1 109 ? 24.957 222.479 323.688 1.00 32.43 87 THR B O 1
ATOM 3341 N N . ILE B 1 110 ? 26.046 222.123 321.780 1.00 32.05 88 ILE B N 1
ATOM 3342 C CA . ILE B 1 110 ? 25.231 220.930 321.529 1.00 32.45 88 ILE B CA 1
ATOM 3343 C C . ILE B 1 110 ? 26.061 219.710 321.099 1.00 32.68 88 ILE B C 1
ATOM 3344 O O . ILE B 1 110 ? 26.427 219.543 319.907 1.00 32.76 88 ILE B O 1
ATOM 3349 N N . THR B 1 111 ? 26.327 218.854 322.091 1.00 32.74 89 THR B N 1
ATOM 3350 C CA . THR B 1 111 ? 27.017 217.589 321.876 1.00 33.15 89 THR B CA 1
ATOM 3351 C C . THR B 1 111 ? 26.080 216.605 321.176 1.00 33.77 89 THR B C 1
ATOM 3352 O O . THR B 1 111 ? 24.902 216.580 321.502 1.00 33.82 89 THR B O 1
ATOM 3356 N N . PRO B 1 112 ? 26.585 215.816 320.206 1.00 34.34 90 PRO B N 1
ATOM 3357 C CA . PRO B 1 112 ? 25.682 214.996 319.443 1.00 35.16 90 PRO B CA 1
ATOM 3358 C C . PRO B 1 112 ? 24.758 214.229 320.333 1.00 36.06 90 PRO B C 1
ATOM 3359 O O . PRO B 1 112 ? 23.554 214.432 320.237 1.00 36.72 90 PRO B O 1
ATOM 3363 N N . LYS B 1 113 ? 25.308 213.403 321.223 1.00 36.69 91 LYS B N 1
ATOM 3364 C CA . LYS B 1 113 ? 24.505 212.641 322.188 1.00 37.19 91 LYS B CA 1
ATOM 3365 C C . LYS B 1 113 ? 24.112 213.556 323.347 1.00 36.76 91 LYS B C 1
ATOM 3366 O O . LYS B 1 113 ? 24.510 214.714 323.390 1.00 36.04 91 LYS B O 1
ATOM 3372 N N . PRO B 1 114 ? 23.330 213.043 324.297 1.00 37.42 92 PRO B N 1
ATOM 3373 C CA . PRO B 1 114 ? 23.141 213.773 325.552 1.00 37.39 92 PRO B CA 1
ATOM 3374 C C . PRO B 1 114 ? 24.357 213.712 326.478 1.00 37.60 92 PRO B C 1
ATOM 3375 O O . PRO B 1 114 ? 25.294 212.971 326.193 1.00 37.75 92 PRO B O 1
ATOM 3379 N N . GLN B 1 115 ? 24.326 214.507 327.562 1.00 37.97 93 GLN B N 1
ATOM 3380 C CA . GLN B 1 115 ? 25.379 214.544 328.622 1.00 38.15 93 GLN B CA 1
ATOM 3381 C C . GLN B 1 115 ? 24.807 215.112 329.936 1.00 38.53 93 GLN B C 1
ATOM 3382 O O . GLN B 1 115 ? 24.106 216.135 329.917 1.00 38.49 93 GLN B O 1
ATOM 3388 N N . LEU B 1 116 ? 25.090 214.474 331.065 1.00 39.22 94 LEU B N 1
ATOM 3389 C CA . LEU B 1 116 ? 24.561 214.972 332.351 1.00 39.84 94 LEU B CA 1
ATOM 3390 C C . LEU B 1 116 ? 25.354 216.149 332.956 1.00 39.89 94 LEU B C 1
ATOM 3391 O O . LEU B 1 116 ? 24.767 216.993 333.672 1.00 40.48 94 LEU B O 1
ATOM 3396 N N . GLY B 1 117 ? 26.661 216.190 332.681 1.00 39.54 95 GLY B N 1
ATOM 3397 C CA . GLY B 1 117 ? 27.565 217.134 333.312 1.00 39.56 95 GLY B CA 1
ATOM 3398 C C . GLY B 1 117 ? 28.298 216.504 334.490 1.00 40.57 95 GLY B C 1
ATOM 3399 O O . GLY B 1 117 ? 28.038 215.338 334.845 1.00 40.83 95 GLY B O 1
ATOM 3400 N N . ASN B 1 118 ? 29.251 217.278 335.052 1.00 41.11 96 ASN B N 1
ATOM 3401 C CA . ASN B 1 118 ? 30.040 216.935 336.277 1.00 41.69 96 ASN B CA 1
ATOM 3402 C C . ASN B 1 118 ? 29.147 217.135 337.511 1.00 42.46 96 ASN B C 1
ATOM 3403 O O . ASN B 1 118 ? 28.237 217.976 337.501 1.00 42.68 96 ASN B O 1
ATOM 3408 N N . PRO B 1 119 ? 29.402 216.393 338.595 1.00 43.21 97 PRO B N 1
ATOM 3409 C CA . PRO B 1 119 ? 28.442 216.560 339.676 1.00 43.70 97 PRO B CA 1
ATOM 3410 C C . PRO B 1 119 ? 28.504 217.970 340.224 1.00 43.97 97 PRO B C 1
ATOM 3411 O O . PRO B 1 119 ? 29.511 218.675 340.043 1.00 43.83 97 PRO B O 1
ATOM 3415 N N . LYS B 1 120 ? 27.425 218.379 340.868 1.00 44.66 98 LYS B N 1
ATOM 3416 C CA . LYS B 1 120 ? 27.349 219.717 341.453 1.00 45.22 98 LYS B CA 1
ATOM 3417 C C . LYS B 1 120 ? 28.029 219.738 342.849 1.00 46.01 98 LYS B C 1
ATOM 3418 O O . LYS B 1 120 ? 28.004 218.715 343.539 1.00 46.36 98 LYS B O 1
ATOM 3424 N N . PRO B 1 121 ? 28.622 220.864 343.281 1.00 46.28 99 PRO B N 1
ATOM 3425 C CA . PRO B 1 121 ? 28.557 222.183 342.625 1.00 45.87 99 PRO B CA 1
ATOM 3426 C C . PRO B 1 121 ? 29.611 222.411 341.546 1.00 45.18 99 PRO B C 1
ATOM 3427 O O . PRO B 1 121 ? 30.748 221.963 341.682 1.00 44.63 99 PRO B O 1
ATOM 3431 N N . ARG B 1 122 ? 29.212 223.144 340.503 1.00 45.07 100 ARG B N 1
ATOM 3432 C CA . ARG B 1 122 ? 29.992 223.268 339.265 1.00 44.58 100 ARG B CA 1
ATOM 3433 C C . ARG B 1 122 ? 29.983 224.652 338.675 1.00 44.44 100 ARG B C 1
ATOM 3434 O O . ARG B 1 122 ? 30.211 224.800 337.489 1.00 43.31 100 ARG B O 1
ATOM 3442 N N . ILE B 1 123 ? 29.760 225.662 339.509 1.00 45.94 101 ILE B N 1
ATOM 3443 C CA . ILE B 1 123 ? 29.467 227.010 339.029 1.00 46.70 101 ILE B CA 1
ATOM 3444 C C . ILE B 1 123 ? 29.344 227.963 340.243 1.00 48.40 101 ILE B C 1
ATOM 3445 O O . ILE B 1 123 ? 28.270 228.108 340.822 1.00 48.88 101 ILE B O 1
ATOM 3450 N N . PHE B 1 124 ? 30.466 228.584 340.627 1.00 49.85 102 PHE B N 1
ATOM 3451 C CA . PHE B 1 124 ? 30.599 229.346 341.886 1.00 51.85 102 PHE B CA 1
ATOM 3452 C C . PHE B 1 124 ? 30.710 230.848 341.610 1.00 54.55 102 PHE B C 1
ATOM 3453 O O . PHE B 1 124 ? 31.570 231.268 340.822 1.00 54.52 102 PHE B O 1
ATOM 3461 N N . ARG B 1 125 ? 29.880 231.661 342.270 1.00 58.08 103 ARG B N 1
ATOM 3462 C CA . ARG B 1 125 ? 29.949 233.131 342.112 1.00 60.40 103 ARG B CA 1
ATOM 3463 C C . ARG B 1 125 ? 31.071 233.763 342.952 1.00 61.68 103 ARG B C 1
ATOM 3464 O O . ARG B 1 125 ? 31.265 233.404 344.120 1.00 62.05 103 ARG B O 1
ATOM 3472 N N . LEU B 1 126 ? 31.803 234.690 342.335 1.00 62.98 104 LEU B N 1
ATOM 3473 C CA . LEU B 1 126 ? 32.837 235.492 343.010 1.00 65.75 104 LEU B CA 1
ATOM 3474 C C . LEU B 1 126 ? 32.397 236.975 343.043 1.00 67.52 104 LEU B C 1
ATOM 3475 O O . LEU B 1 126 ? 32.503 237.706 342.041 1.00 67.35 104 LEU B O 1
ATOM 3480 N N . ALA B 1 127 ? 31.892 237.394 344.204 1.00 69.25 105 ALA B N 1
ATOM 3481 C CA . ALA B 1 127 ? 31.308 238.720 344.387 1.00 69.91 105 ALA B CA 1
ATOM 3482 C C . ALA B 1 127 ? 32.344 239.834 344.321 1.00 70.07 105 ALA B C 1
ATOM 3483 O O . ALA B 1 127 ? 32.099 240.884 343.712 1.00 69.28 105 ALA B O 1
ATOM 3485 N N . LYS B 1 128 ? 33.488 239.605 344.961 1.00 70.74 106 LYS B N 1
ATOM 3486 C CA . LYS B 1 128 ? 34.545 240.612 345.011 1.00 72.47 106 LYS B CA 1
ATOM 3487 C C . LYS B 1 128 ? 35.041 240.896 343.591 1.00 71.16 106 LYS B C 1
ATOM 3488 O O . LYS B 1 128 ? 35.117 242.066 343.168 1.00 73.37 106 LYS B O 1
ATOM 3494 N N . ASP B 1 129 ? 35.315 239.825 342.848 1.00 68.10 107 ASP B N 1
ATOM 3495 C CA . ASP B 1 129 ? 35.894 239.931 341.501 1.00 65.79 107 ASP B CA 1
ATOM 3496 C C . ASP B 1 129 ? 34.847 239.831 340.372 1.00 62.87 107 ASP B C 1
ATOM 3497 O O . ASP B 1 129 ? 35.207 239.546 339.225 1.00 61.37 107 ASP B O 1
ATOM 3502 N N . HIS B 1 130 ? 33.565 240.044 340.701 1.00 61.08 108 HIS B N 1
ATOM 3503 C CA . HIS B 1 130 ? 32.468 240.003 339.737 1.00 58.78 108 HIS B CA 1
ATOM 3504 C C . HIS B 1 130 ? 32.742 238.911 338.701 1.00 56.74 108 HIS B C 1
ATOM 3505 O O . HIS B 1 130 ? 32.617 239.136 337.498 1.00 56.57 108 HIS B O 1
ATOM 3512 N N . ALA B 1 131 ? 33.153 237.741 339.186 1.00 55.10 109 ALA B N 1
ATOM 3513 C CA . ALA B 1 131 ? 33.596 236.654 338.328 1.00 53.46 109 ALA B CA 1
ATOM 3514 C C . ALA B 1 131 ? 32.762 235.408 338.617 1.00 53.17 109 ALA B C 1
ATOM 3515 O O . ALA B 1 131 ? 32.121 235.323 339.668 1.00 54.44 109 ALA B O 1
ATOM 3517 N N . ILE B 1 132 ? 32.745 234.465 337.670 1.00 51.61 110 ILE B N 1
ATOM 3518 C CA . ILE B 1 132 ? 32.076 233.159 337.845 1.00 50.09 110 ILE B CA 1
ATOM 3519 C C . ILE B 1 132 ? 33.048 232.062 337.401 1.00 49.01 110 ILE B C 1
ATOM 3520 O O . ILE B 1 132 ? 33.511 232.064 336.256 1.00 48.23 110 ILE B O 1
ATOM 3525 N N . ILE B 1 133 ? 33.366 231.152 338.328 1.00 48.67 111 ILE B N 1
ATOM 3526 C CA . ILE B 1 133 ? 34.146 229.943 338.033 1.00 47.61 111 ILE B CA 1
ATOM 3527 C C . ILE B 1 133 ? 33.172 228.781 337.860 1.00 46.14 111 ILE B C 1
ATOM 3528 O O . ILE B 1 133 ? 32.225 228.631 338.638 1.00 46.05 111 ILE B O 1
ATOM 3533 N N . ASN B 1 134 ? 33.426 227.959 336.844 1.00 44.54 112 ASN B N 1
ATOM 3534 C CA . ASN B 1 134 ? 32.490 226.930 336.434 1.00 43.29 112 ASN B CA 1
ATOM 3535 C C . ASN B 1 134 ? 33.134 225.694 335.814 1.00 42.63 112 ASN B C 1
ATOM 3536 O O . ASN B 1 134 ? 34.266 225.729 335.327 1.00 42.73 112 ASN B O 1
ATOM 3541 N N . ARG B 1 135 ? 32.367 224.609 335.813 1.00 41.89 113 ARG B N 1
ATOM 3542 C CA . ARG B 1 135 ? 32.889 223.293 335.469 1.00 41.35 113 ARG B CA 1
ATOM 3543 C C . ARG B 1 135 ? 31.781 222.262 335.117 1.00 40.73 113 ARG B C 1
ATOM 3544 O O . ARG B 1 135 ? 31.828 221.102 335.546 1.00 40.99 113 ARG B O 1
ATOM 3552 N N . CYS B 1 136 ? 30.811 222.682 334.298 1.00 39.49 114 CYS B N 1
ATOM 3553 C CA . CYS B 1 136 ? 29.722 221.791 333.864 1.00 38.75 114 CYS B CA 1
ATOM 3554 C C . CYS B 1 136 ? 30.202 220.720 332.883 1.00 38.38 114 CYS B C 1
ATOM 3555 O O . CYS B 1 136 ? 29.693 219.592 332.896 1.00 38.47 114 CYS B O 1
ATOM 3558 N N . GLY B 1 137 ? 31.168 221.096 332.033 1.00 37.62 115 GLY B N 1
ATOM 3559 C CA . GLY B 1 137 ? 31.762 220.200 331.041 1.00 37.02 115 GLY B CA 1
ATOM 3560 C C . GLY B 1 137 ? 30.762 219.676 330.027 1.00 36.17 115 GLY B C 1
ATOM 3561 O O . GLY B 1 137 ? 30.611 218.461 329.881 1.00 36.71 115 GLY B O 1
ATOM 3562 N N . PHE B 1 138 ? 30.058 220.599 329.372 1.00 34.79 116 PHE B N 1
ATOM 3563 C CA . PHE B 1 138 ? 29.202 220.326 328.235 1.00 33.79 116 PHE B CA 1
ATOM 3564 C C . PHE B 1 138 ? 27.989 219.549 328.605 1.00 33.24 116 PHE B C 1
ATOM 3565 O O . PHE B 1 138 ? 27.827 218.429 328.174 1.00 33.29 116 PHE B O 1
ATOM 3573 N N . ASN B 1 139 ? 27.120 220.160 329.384 1.00 32.69 117 ASN B N 1
ATOM 3574 C CA . ASN B 1 139 ? 25.878 219.499 329.804 1.00 32.89 117 ASN B CA 1
ATOM 3575 C C . ASN B 1 139 ? 24.701 219.752 328.827 1.00 32.73 117 ASN B C 1
ATOM 3576 O O . ASN B 1 139 ? 23.739 220.429 329.204 1.00 33.16 117 ASN B O 1
ATOM 3581 N N . SER B 1 140 ? 24.781 219.236 327.580 1.00 32.23 118 SER B N 1
ATOM 3582 C CA . SER B 1 140 ? 23.718 219.437 326.558 1.00 31.73 118 SER B CA 1
ATOM 3583 C C . SER B 1 140 ? 22.716 218.298 326.592 1.00 32.07 118 SER B C 1
ATOM 3584 O O . SER B 1 140 ? 22.911 217.326 327.313 1.00 32.08 118 SER B O 1
ATOM 3587 N N . ALA B 1 141 ? 21.644 218.447 325.815 1.00 32.29 119 ALA B N 1
ATOM 3588 C CA . ALA B 1 141 ? 20.538 217.458 325.738 1.00 33.10 119 ALA B CA 1
ATOM 3589 C C . ALA B 1 141 ? 20.533 216.619 324.429 1.00 33.40 119 ALA B C 1
ATOM 3590 O O . ALA B 1 141 ? 19.670 215.744 324.226 1.00 34.06 119 ALA B O 1
ATOM 3592 N N . GLY B 1 142 ? 21.510 216.872 323.562 1.00 32.96 120 GLY B N 1
ATOM 3593 C CA . GLY B 1 142 ? 21.713 216.064 322.391 1.00 33.31 120 GLY B CA 1
ATOM 3594 C C . GLY B 1 142 ? 21.042 216.708 321.219 1.00 33.41 120 GLY B C 1
ATOM 3595 O O . GLY B 1 142 ? 20.057 217.426 321.386 1.00 33.48 120 GLY B O 1
ATOM 3596 N N . LEU B 1 143 ? 21.584 216.447 320.033 1.00 33.54 121 LEU B N 1
ATOM 3597 C CA . LEU B 1 143 ? 20.998 216.918 318.796 1.00 33.86 121 LEU B CA 1
ATOM 3598 C C . LEU B 1 143 ? 19.574 216.359 318.616 1.00 35.10 121 LEU B C 1
ATOM 3599 O O . LEU B 1 143 ? 18.679 217.110 318.216 1.00 35.32 121 LEU B O 1
ATOM 3604 N N . ASP B 1 144 ? 19.363 215.071 318.928 1.00 36.09 122 ASP B N 1
ATOM 3605 C CA . ASP B 1 144 ? 18.012 214.472 319.011 1.00 37.30 122 ASP B CA 1
ATOM 3606 C C . ASP B 1 144 ? 16.961 215.403 319.603 1.00 37.35 122 ASP B C 1
ATOM 3607 O O . ASP B 1 144 ? 15.857 215.548 319.063 1.00 37.99 122 ASP B O 1
ATOM 3612 N N . VAL B 1 145 ? 17.326 215.993 320.740 1.00 36.90 123 VAL B N 1
ATOM 3613 C CA . VAL B 1 145 ? 16.477 216.906 321.491 1.00 37.06 123 VAL B CA 1
ATOM 3614 C C . VAL B 1 145 ? 16.595 218.327 320.984 1.00 36.73 123 VAL B C 1
ATOM 3615 O O . VAL B 1 145 ? 15.579 218.985 320.783 1.00 37.37 123 VAL B O 1
ATOM 3619 N N . VAL B 1 146 ? 17.812 218.815 320.786 1.00 36.20 124 VAL B N 1
ATOM 3620 C CA . VAL B 1 146 ? 17.996 220.223 320.405 1.00 36.00 124 VAL B CA 1
ATOM 3621 C C . VAL B 1 146 ? 17.527 220.565 318.971 1.00 36.55 124 VAL B C 1
ATOM 3622 O O . VAL B 1 146 ? 17.063 221.687 318.751 1.00 36.70 124 VAL B O 1
ATOM 3626 N N . GLU B 1 147 ? 17.604 219.627 318.017 1.00 37.18 125 GLU B N 1
ATOM 3627 C CA . GLU B 1 147 ? 17.215 219.914 316.600 1.00 37.56 125 GLU B CA 1
ATOM 3628 C C . GLU B 1 147 ? 15.712 220.235 316.410 1.00 38.35 125 GLU B C 1
ATOM 3629 O O . GLU B 1 147 ? 15.383 221.285 315.853 1.00 37.93 125 GLU B O 1
ATOM 3635 N N . PRO B 1 148 ? 14.805 219.350 316.892 1.00 39.50 126 PRO B N 1
ATOM 3636 C CA . PRO B 1 148 ? 13.379 219.672 316.840 1.00 40.64 126 PRO B CA 1
ATOM 3637 C C . PRO B 1 148 ? 12.987 220.992 317.540 1.00 40.62 126 PRO B C 1
ATOM 3638 O O . PRO B 1 148 ? 11.931 221.557 317.221 1.00 41.40 126 PRO B O 1
ATOM 3642 N N . ARG B 1 149 ? 13.803 221.469 318.485 1.00 39.98 127 ARG B N 1
ATOM 3643 C CA . ARG B 1 149 ? 13.594 222.812 319.070 1.00 39.93 127 ARG B CA 1
ATOM 3644 C C . ARG B 1 149 ? 13.969 223.941 318.085 1.00 39.47 127 ARG B C 1
ATOM 3645 O O . ARG B 1 149 ? 13.230 224.915 317.968 1.00 39.93 127 ARG B O 1
ATOM 3653 N N . LEU B 1 150 ? 15.106 223.808 317.395 1.00 38.78 128 LEU B N 1
ATOM 3654 C CA . LEU B 1 150 ? 15.553 224.804 316.409 1.00 38.31 128 LEU B CA 1
ATOM 3655 C C . LEU B 1 150 ? 14.708 224.714 315.120 1.00 39.58 128 LEU B C 1
ATOM 3656 O O . LEU B 1 150 ? 14.555 225.704 314.411 1.00 39.49 128 LEU B O 1
ATOM 3661 N N . GLU B 1 151 ? 14.191 223.522 314.815 1.00 41.09 129 GLU B N 1
ATOM 3662 C CA . GLU B 1 151 ? 13.054 223.353 313.889 1.00 42.98 129 GLU B CA 1
ATOM 3663 C C . GLU B 1 151 ? 12.020 224.431 314.177 1.00 43.81 129 GLU B C 1
ATOM 3664 O O . GLU B 1 151 ? 11.799 225.291 313.346 1.00 43.64 129 GLU B O 1
ATOM 3670 N N . LYS B 1 152 ? 11.452 224.408 315.384 1.00 44.95 130 LYS B N 1
ATOM 3671 C CA . LYS B 1 152 ? 10.408 225.349 315.801 1.00 46.30 130 LYS B CA 1
ATOM 3672 C C . LYS B 1 152 ? 10.888 226.803 315.853 1.00 46.34 130 LYS B C 1
ATOM 3673 O O . LYS B 1 152 ? 10.161 227.700 315.420 1.00 47.56 130 LYS B O 1
ATOM 3679 N N . VAL B 1 153 ? 12.090 227.044 316.384 1.00 45.87 131 VAL B N 1
ATOM 3680 C CA . VAL B 1 153 ? 12.645 228.411 316.466 1.00 45.47 131 VAL B CA 1
ATOM 3681 C C . VAL B 1 153 ? 12.823 229.002 315.085 1.00 45.48 131 VAL B C 1
ATOM 3682 O O . VAL B 1 153 ? 12.715 230.204 314.925 1.00 44.86 131 VAL B O 1
ATOM 3686 N N . SER B 1 154 ? 13.096 228.151 314.104 1.00 46.55 132 SER B N 1
ATOM 3687 C CA . SER B 1 154 ? 13.049 228.571 312.717 1.00 47.95 132 SER B CA 1
ATOM 3688 C C . SER B 1 154 ? 11.648 229.052 312.319 1.00 50.57 132 SER B C 1
ATOM 3689 O O . SER B 1 154 ? 11.483 230.211 311.942 1.00 51.55 132 SER B O 1
ATOM 3692 N N . ARG B 1 155 ? 10.637 228.199 312.431 1.00 53.12 133 ARG B N 1
ATOM 3693 C CA . ARG B 1 155 ? 9.334 228.526 311.843 1.00 55.49 133 ARG B CA 1
ATOM 3694 C C . ARG B 1 155 ? 8.680 229.726 312.503 1.00 57.06 133 ARG B C 1
ATOM 3695 O O . ARG B 1 155 ? 8.344 230.678 311.816 1.00 57.69 133 ARG B O 1
ATOM 3703 N N . ASP B 1 156 ? 8.557 229.731 313.822 1.00 59.11 134 ASP B N 1
ATOM 3704 C CA . ASP B 1 156 ? 7.861 230.842 314.473 1.00 62.03 134 ASP B CA 1
ATOM 3705 C C . ASP B 1 156 ? 8.720 232.119 314.610 1.00 61.57 134 ASP B C 1
ATOM 3706 O O . ASP B 1 156 ? 8.269 233.075 315.210 1.00 61.82 134 ASP B O 1
ATOM 3711 N N . ARG B 1 157 ? 9.930 232.138 314.038 1.00 61.68 135 ARG B N 1
ATOM 3712 C CA . ARG B 1 157 ? 10.776 233.354 313.966 1.00 62.24 135 ARG B CA 1
ATOM 3713 C C . ARG B 1 157 ? 10.119 234.576 313.319 1.00 64.37 135 ARG B C 1
ATOM 3714 O O . ARG B 1 157 ? 10.434 235.710 313.675 1.00 63.70 135 ARG B O 1
ATOM 3722 N N . TRP B 1 158 ? 9.213 234.338 312.378 1.00 68.07 136 TRP B N 1
ATOM 3723 C CA . TRP B 1 158 ? 8.582 235.405 311.586 1.00 71.13 136 TRP B CA 1
ATOM 3724 C C . TRP B 1 158 ? 7.154 235.705 312.088 1.00 75.34 136 TRP B C 1
ATOM 3725 O O . TRP B 1 158 ? 6.753 236.873 312.189 1.00 74.73 136 TRP B O 1
ATOM 3736 N N . HIS B 1 159 ? 6.417 234.647 312.440 1.00 79.88 137 HIS B N 1
ATOM 3737 C CA . HIS B 1 159 ? 5.046 234.767 312.941 1.00 84.12 137 HIS B CA 1
ATOM 3738 C C . HIS B 1 159 ? 4.925 235.162 314.406 1.00 86.53 137 HIS B C 1
ATOM 3739 O O . HIS B 1 159 ? 3.870 235.663 314.794 1.00 87.72 137 HIS B O 1
ATOM 3746 N N . ASP B 1 160 ? 5.957 234.913 315.224 1.00 88.75 138 ASP B N 1
ATOM 3747 C CA . ASP B 1 160 ? 5.840 235.134 316.686 1.00 91.53 138 ASP B CA 1
ATOM 3748 C C . ASP B 1 160 ? 5.552 236.588 317.051 1.00 94.72 138 ASP B C 1
ATOM 3749 O O . ASP B 1 160 ? 4.774 236.835 317.974 1.00 98.08 138 ASP B O 1
ATOM 3754 N N . ARG B 1 161 ? 6.182 237.533 316.342 1.00 96.23 139 ARG B N 1
ATOM 3755 C CA . ARG B 1 161 ? 5.853 238.976 316.471 1.00 97.86 139 ARG B CA 1
ATOM 3756 C C . ARG B 1 161 ? 6.392 239.924 315.357 1.00 97.95 139 ARG B C 1
ATOM 3757 O O . ARG B 1 161 ? 6.325 241.151 315.512 1.00 98.24 139 ARG B O 1
ATOM 3765 N N . LEU B 1 162 ? 6.885 239.379 314.235 1.00 96.02 140 LEU B N 1
ATOM 3766 C CA . LEU B 1 162 ? 7.632 240.163 313.233 1.00 93.29 140 LEU B CA 1
ATOM 3767 C C . LEU B 1 162 ? 8.832 240.949 313.833 1.00 92.49 140 LEU B C 1
ATOM 3768 O O . LEU B 1 162 ? 9.242 241.974 313.272 1.00 92.35 140 LEU B O 1
ATOM 3773 N N . GLU B 1 163 ? 9.392 240.459 314.948 1.00 90.53 141 GLU B N 1
ATOM 3774 C CA . GLU B 1 163 ? 10.449 241.175 315.705 1.00 89.21 141 GLU B CA 1
ATOM 3775 C C . GLU B 1 163 ? 11.767 241.457 314.925 1.00 90.50 141 GLU B C 1
ATOM 3776 O O . GLU B 1 163 ? 12.005 240.882 313.841 1.00 90.15 141 GLU B O 1
ATOM 3782 N N . ARG B 1 164 ? 12.600 242.354 315.486 1.00 90.08 142 ARG B N 1
ATOM 3783 C CA . ARG B 1 164 ? 13.907 242.723 314.890 1.00 86.59 142 ARG B CA 1
ATOM 3784 C C . ARG B 1 164 ? 14.781 241.485 314.863 1.00 82.46 142 ARG B C 1
ATOM 3785 O O . ARG B 1 164 ? 15.237 241.011 315.914 1.00 79.11 142 ARG B O 1
ATOM 3793 N N . HIS B 1 165 ? 14.978 240.972 313.645 1.00 79.50 143 HIS B N 1
ATOM 3794 C CA . HIS B 1 165 ? 15.470 239.623 313.409 1.00 77.80 143 HIS B CA 1
ATOM 3795 C C . HIS B 1 165 ? 16.307 239.118 314.583 1.00 70.95 143 HIS B C 1
ATOM 3796 O O . HIS B 1 165 ? 17.313 239.727 314.976 1.00 68.85 143 HIS B O 1
ATOM 3803 N N . CYS B 1 166 ? 15.847 238.009 315.148 1.00 65.23 144 CYS B N 1
ATOM 3804 C CA . CYS B 1 166 ? 16.606 237.271 316.143 1.00 60.23 144 CYS B CA 1
ATOM 3805 C C . CYS B 1 166 ? 17.649 236.365 315.482 1.00 55.03 144 CYS B C 1
ATOM 3806 O O . CYS B 1 166 ? 17.347 235.242 315.056 1.00 54.41 144 CYS B O 1
ATOM 3809 N N . VAL B 1 167 ? 18.874 236.892 315.419 1.00 49.87 145 VAL B N 1
ATOM 3810 C CA . VAL B 1 167 ? 20.010 236.232 314.795 1.00 46.13 145 VAL B CA 1
ATOM 3811 C C . VAL B 1 167 ? 20.420 235.069 315.680 1.00 43.27 145 VAL B C 1
ATOM 3812 O O . VAL B 1 167 ? 20.936 235.258 316.775 1.00 42.49 145 VAL B O 1
ATOM 3816 N N . LEU B 1 168 ? 20.171 233.865 315.193 1.00 40.86 146 LEU B N 1
ATOM 3817 C CA . LEU B 1 168 ? 20.391 232.655 315.958 1.00 38.84 146 LEU B CA 1
ATOM 3818 C C . LEU B 1 168 ? 21.760 232.122 315.594 1.00 37.07 146 LEU B C 1
ATOM 3819 O O . LEU B 1 168 ? 21.959 231.628 314.490 1.00 36.65 146 LEU B O 1
ATOM 3824 N N . GLY B 1 169 ? 22.706 232.240 316.514 1.00 35.52 147 GLY B N 1
ATOM 3825 C CA . GLY B 1 169 ? 23.957 231.518 316.402 1.00 34.39 147 GLY B CA 1
ATOM 3826 C C . GLY B 1 169 ? 23.847 230.187 317.134 1.00 33.77 147 GLY B C 1
ATOM 3827 O O . GLY B 1 169 ? 23.554 230.172 318.328 1.00 33.69 147 GLY B O 1
ATOM 3828 N N . VAL B 1 170 ? 24.072 229.070 316.435 1.00 32.97 148 VAL B N 1
ATOM 3829 C CA . VAL B 1 170 ? 24.133 227.759 317.086 1.00 32.30 148 VAL B CA 1
ATOM 3830 C C . VAL B 1 170 ? 25.608 227.355 317.306 1.00 31.63 148 VAL B C 1
ATOM 3831 O O . VAL B 1 170 ? 26.486 227.664 316.494 1.00 31.32 148 VAL B O 1
ATOM 3835 N N . ASN B 1 171 ? 25.846 226.693 318.443 1.00 31.18 149 ASN B N 1
ATOM 3836 C CA . ASN B 1 171 ? 27.175 226.371 318.974 1.00 30.69 149 ASN B CA 1
ATOM 3837 C C . ASN B 1 171 ? 27.283 224.860 319.209 1.00 30.93 149 ASN B C 1
ATOM 3838 O O . ASN B 1 171 ? 26.601 224.330 320.075 1.00 30.91 149 ASN B O 1
ATOM 3843 N N . ILE B 1 172 ? 28.157 224.189 318.456 1.00 31.24 150 ILE B N 1
ATOM 3844 C CA . ILE B 1 172 ? 28.274 222.718 318.460 1.00 31.77 150 ILE B CA 1
ATOM 3845 C C . ILE B 1 172 ? 29.618 222.221 319.045 1.00 32.21 150 ILE B C 1
ATOM 3846 O O . ILE B 1 172 ? 30.623 222.927 318.966 1.00 32.29 150 ILE B O 1
ATOM 3851 N N . GLY B 1 173 ? 29.637 221.018 319.626 1.00 32.88 151 GLY B N 1
ATOM 3852 C CA . GLY B 1 173 ? 30.872 220.437 320.231 1.00 33.55 151 GLY B CA 1
ATOM 3853 C C . GLY B 1 173 ? 31.008 218.905 320.192 1.00 34.50 151 GLY B C 1
ATOM 3854 O O . GLY B 1 173 ? 30.041 218.201 319.881 1.00 34.84 151 GLY B O 1
ATOM 3855 N N . LYS B 1 174 ? 32.205 218.383 320.484 1.00 35.12 152 LYS B N 1
ATOM 3856 C CA . LYS B 1 174 ? 32.383 216.932 320.637 1.00 36.04 152 LYS B CA 1
ATOM 3857 C C . LYS B 1 174 ? 31.988 216.507 322.036 1.00 36.28 152 LYS B C 1
ATOM 3858 O O . LYS B 1 174 ? 32.017 217.328 322.950 1.00 35.72 152 LYS B O 1
ATOM 3864 N N . ASN B 1 175 ? 31.622 215.233 322.191 1.00 37.33 153 ASN B N 1
ATOM 3865 C CA . ASN B 1 175 ? 30.937 214.753 323.415 1.00 37.92 153 ASN B CA 1
ATOM 3866 C C . ASN B 1 175 ? 31.845 214.767 324.695 1.00 38.80 153 ASN B C 1
ATOM 3867 O O . ASN B 1 175 ? 31.971 215.807 325.385 1.00 38.42 153 ASN B O 1
ATOM 3872 N N . LYS B 1 176 ? 32.469 213.630 325.006 1.00 40.23 154 LYS B N 1
ATOM 3873 C CA . LYS B 1 176 ? 33.357 213.528 326.156 1.00 41.34 154 LYS B CA 1
ATOM 3874 C C . LYS B 1 176 ? 34.458 212.554 325.798 1.00 42.60 154 LYS B C 1
ATOM 3875 O O . LYS B 1 176 ? 35.618 212.940 325.708 1.00 42.99 154 LYS B O 1
ATOM 3881 N N . ASP B 1 177 ? 34.086 211.312 325.527 1.00 43.81 155 ASP B N 1
ATOM 3882 C CA . ASP B 1 177 ? 35.041 210.293 325.077 1.00 45.61 155 ASP B CA 1
ATOM 3883 C C . ASP B 1 177 ? 35.051 210.148 323.539 1.00 46.42 155 ASP B C 1
ATOM 3884 O O . ASP B 1 177 ? 35.083 209.022 323.006 1.00 47.01 155 ASP B O 1
ATOM 3889 N N . THR B 1 178 ? 35.033 211.279 322.820 1.00 46.63 156 THR B N 1
ATOM 3890 C CA . THR B 1 178 ? 34.869 211.223 321.362 1.00 47.17 156 THR B CA 1
ATOM 3891 C C . THR B 1 178 ? 36.204 210.867 320.715 1.00 48.98 156 THR B C 1
ATOM 3892 O O . THR B 1 178 ? 37.248 211.502 320.952 1.00 48.75 156 THR B O 1
ATOM 3896 N N . VAL B 1 179 ? 36.113 209.828 319.891 1.00 51.09 157 VAL B N 1
ATOM 3897 C CA . VAL B 1 179 ? 37.257 209.133 319.301 1.00 53.00 157 VAL B CA 1
ATOM 3898 C C . VAL B 1 179 ? 37.827 209.918 318.107 1.00 53.27 157 VAL B C 1
ATOM 3899 O O . VAL B 1 179 ? 39.039 209.862 317.839 1.00 54.79 157 VAL B O 1
ATOM 3903 N N . ASN B 1 180 ? 36.938 210.627 317.401 1.00 51.99 158 ASN B N 1
ATOM 3904 C CA . ASN B 1 180 ? 37.284 211.522 316.310 1.00 51.25 158 ASN B CA 1
ATOM 3905 C C . ASN B 1 180 ? 36.586 212.830 316.622 1.00 49.41 158 ASN B C 1
ATOM 3906 O O . ASN B 1 180 ? 35.352 212.892 316.591 1.00 48.55 158 ASN B O 1
ATOM 3911 N N . ALA B 1 181 ? 37.357 213.861 316.968 1.00 48.74 159 ALA B N 1
ATOM 3912 C CA . ALA B 1 181 ? 36.777 215.174 317.303 1.00 47.55 159 ALA B CA 1
ATOM 3913 C C . ALA B 1 181 ? 35.966 215.733 316.130 1.00 47.38 159 ALA B C 1
ATOM 3914 O O . ALA B 1 181 ? 34.912 216.334 316.329 1.00 46.46 159 ALA B O 1
ATOM 3916 N N . GLU B 1 182 ? 36.471 215.503 314.916 1.00 48.52 160 GLU B N 1
ATOM 3917 C CA . GLU B 1 182 ? 35.756 215.771 313.664 1.00 48.74 160 GLU B CA 1
ATOM 3918 C C . GLU B 1 182 ? 34.350 215.166 313.617 1.00 47.96 160 GLU B C 1
ATOM 3919 O O . GLU B 1 182 ? 33.372 215.880 313.385 1.00 46.96 160 GLU B O 1
ATOM 3925 N N . ASP B 1 183 ? 34.262 213.859 313.840 1.00 48.28 161 ASP B N 1
ATOM 3926 C CA . ASP B 1 183 ? 33.009 213.108 313.622 1.00 48.19 161 ASP B CA 1
ATOM 3927 C C . ASP B 1 183 ? 31.823 213.450 314.545 1.00 46.49 161 ASP B C 1
ATOM 3928 O O . ASP B 1 183 ? 30.678 213.159 314.178 1.00 46.49 161 ASP B O 1
ATOM 3933 N N . ASP B 1 184 ? 32.076 214.032 315.722 1.00 44.75 162 ASP B N 1
ATOM 3934 C CA . ASP B 1 184 ? 30.986 214.612 316.527 1.00 43.18 162 ASP B CA 1
ATOM 3935 C C . ASP B 1 184 ? 30.614 216.005 315.951 1.00 41.93 162 ASP B C 1
ATOM 3936 O O . ASP B 1 184 ? 29.437 216.387 315.959 1.00 41.57 162 ASP B O 1
ATOM 3941 N N . ILE B 1 185 ? 31.608 216.742 315.443 1.00 41.13 163 ILE B N 1
ATOM 3942 C CA . ILE B 1 185 ? 31.396 218.066 314.802 1.00 40.02 163 ILE B CA 1
ATOM 3943 C C . ILE B 1 185 ? 30.779 218.012 313.389 1.00 40.06 163 ILE B C 1
ATOM 3944 O O . ILE B 1 185 ? 29.926 218.842 313.042 1.00 39.63 163 ILE B O 1
ATOM 3949 N N . ARG B 1 186 ? 31.234 217.056 312.589 1.00 40.31 164 ARG B N 1
ATOM 3950 C CA . ARG B 1 186 ? 30.630 216.723 311.303 1.00 40.51 164 ARG B CA 1
ATOM 3951 C C . ARG B 1 186 ? 29.106 216.578 311.385 1.00 39.91 164 ARG B C 1
ATOM 3952 O O . ARG B 1 186 ? 28.381 217.029 310.511 1.00 39.60 164 ARG B O 1
ATOM 3960 N N . GLU B 1 187 ? 28.628 215.952 312.451 1.00 39.74 165 GLU B N 1
ATOM 3961 C CA . GLU B 1 187 ? 27.193 215.807 312.684 1.00 39.87 165 GLU B CA 1
ATOM 3962 C C . GLU B 1 187 ? 26.531 217.090 313.218 1.00 38.55 165 GLU B C 1
ATOM 3963 O O . GLU B 1 187 ? 25.398 217.404 312.848 1.00 38.42 165 GLU B O 1
ATOM 3969 N N . GLY B 1 188 ? 27.222 217.825 314.091 1.00 37.49 166 GLY B N 1
ATOM 3970 C CA . GLY B 1 188 ? 26.749 219.158 314.542 1.00 36.46 166 GLY B CA 1
ATOM 3971 C C . GLY B 1 188 ? 26.498 220.190 313.423 1.00 35.88 166 GLY B C 1
ATOM 3972 O O . GLY B 1 188 ? 25.746 221.177 313.588 1.00 35.21 166 GLY B O 1
ATOM 3973 N N . VAL B 1 189 ? 27.169 219.972 312.296 1.00 35.81 167 VAL B N 1
ATOM 3974 C CA . VAL B 1 189 ? 26.810 220.610 311.050 1.00 35.49 167 VAL B CA 1
ATOM 3975 C C . VAL B 1 189 ? 25.555 219.886 310.518 1.00 35.86 167 VAL B C 1
ATOM 3976 O O . VAL B 1 189 ? 24.463 220.458 310.545 1.00 35.51 167 VAL B O 1
ATOM 3980 N N . LYS B 1 190 ? 25.690 218.618 310.114 1.00 36.46 168 LYS B N 1
ATOM 3981 C CA . LYS B 1 190 ? 24.581 217.844 309.488 1.00 37.23 168 LYS B CA 1
ATOM 3982 C C . LYS B 1 190 ? 23.167 218.136 310.035 1.00 37.00 168 LYS B C 1
ATOM 3983 O O . LYS B 1 190 ? 22.211 218.282 309.279 1.00 37.27 168 LYS B O 1
ATOM 3989 N N . ARG B 1 191 ? 23.056 218.215 311.351 1.00 36.54 169 ARG B N 1
ATOM 3990 C CA . ARG B 1 191 ? 21.766 218.200 312.024 1.00 36.68 169 ARG B CA 1
ATOM 3991 C C . ARG B 1 191 ? 21.201 219.599 312.225 1.00 35.51 169 ARG B C 1
ATOM 3992 O O . ARG B 1 191 ? 20.135 219.925 311.700 1.00 35.61 169 ARG B O 1
ATOM 4000 N N . VAL B 1 192 ? 21.945 220.405 312.985 1.00 34.24 170 VAL B N 1
ATOM 4001 C CA . VAL B 1 192 ? 21.523 221.756 313.408 1.00 33.44 170 VAL B CA 1
ATOM 4002 C C . VAL B 1 192 ? 22.339 222.897 312.757 1.00 32.69 170 VAL B C 1
ATOM 4003 O O . VAL B 1 192 ? 22.548 223.955 313.361 1.00 31.95 170 VAL B O 1
ATOM 4007 N N . GLY B 1 193 ? 22.777 222.664 311.519 1.00 32.75 171 GLY B N 1
ATOM 4008 C CA . GLY B 1 193 ? 23.523 223.634 310.748 1.00 32.22 171 GLY B CA 1
ATOM 4009 C C . GLY B 1 193 ? 22.613 224.536 309.948 1.00 32.25 171 GLY B C 1
ATOM 4010 O O . GLY B 1 193 ? 22.980 225.677 309.707 1.00 31.88 171 GLY B O 1
ATOM 4011 N N . ARG B 1 194 ? 21.439 224.041 309.529 1.00 32.76 172 ARG B N 1
ATOM 4012 C CA . ARG B 1 194 ? 20.545 224.805 308.631 1.00 33.00 172 ARG B CA 1
ATOM 4013 C C . ARG B 1 194 ? 19.834 225.935 309.307 1.00 32.54 172 ARG B C 1
ATOM 4014 O O . ARG B 1 194 ? 19.508 226.929 308.684 1.00 32.59 172 ARG B O 1
ATOM 4022 N N . PHE B 1 195 ? 19.608 225.770 310.596 1.00 32.23 173 PHE B N 1
ATOM 4023 C CA . PHE B 1 195 ? 18.873 226.743 311.374 1.00 32.09 173 PHE B CA 1
ATOM 4024 C C . PHE B 1 195 ? 19.736 227.962 311.702 1.00 31.40 173 PHE B C 1
ATOM 4025 O O . PHE B 1 195 ? 19.207 229.041 311.989 1.00 31.43 173 PHE B O 1
ATOM 4033 N N . ALA B 1 196 ? 21.052 227.790 311.674 1.00 31.01 174 ALA B N 1
ATOM 4034 C CA . ALA B 1 196 ? 21.947 228.792 312.211 1.00 30.61 174 ALA B CA 1
ATOM 4035 C C . ALA B 1 196 ? 22.060 229.994 311.279 1.00 30.87 174 ALA B C 1
ATOM 4036 O O . ALA B 1 196 ? 21.943 229.870 310.054 1.00 31.49 174 ALA B O 1
ATOM 4038 N N . ASP B 1 197 ? 22.247 231.159 311.895 1.00 30.69 175 ASP B N 1
ATOM 4039 C CA . ASP B 1 197 ? 22.653 232.380 311.211 1.00 30.61 175 ASP B CA 1
ATOM 4040 C C . ASP B 1 197 ? 24.169 232.417 311.183 1.00 29.86 175 ASP B C 1
ATOM 4041 O O . ASP B 1 197 ? 24.744 232.665 310.149 1.00 29.92 175 ASP B O 1
ATOM 4046 N N . TYR B 1 198 ? 24.795 232.180 312.337 1.00 29.27 176 TYR B N 1
ATOM 4047 C CA . TYR B 1 198 ? 26.248 231.970 312.450 1.00 28.91 176 TYR B CA 1
ATOM 4048 C C . TYR B 1 198 ? 26.541 230.734 313.332 1.00 28.78 176 TYR B C 1
ATOM 4049 O O . TYR B 1 198 ? 26.174 230.699 314.500 1.00 28.55 176 TYR B O 1
ATOM 4058 N N . LEU B 1 199 ? 27.193 229.724 312.753 1.00 28.99 177 LEU B N 1
ATOM 4059 C CA . LEU B 1 199 ? 27.467 228.436 313.430 1.00 29.08 177 LEU B CA 1
ATOM 4060 C C . LEU B 1 199 ? 28.904 228.399 314.031 1.00 29.05 177 LEU B C 1
ATOM 4061 O O . LEU B 1 199 ? 29.904 228.596 313.319 1.00 29.12 177 LEU B O 1
ATOM 4066 N N . VAL B 1 200 ? 28.996 228.125 315.331 1.00 29.00 178 VAL B N 1
ATOM 4067 C CA . VAL B 1 200 ? 30.278 228.064 316.035 1.00 29.23 178 VAL B CA 1
ATOM 4068 C C . VAL B 1 200 ? 30.686 226.602 316.351 1.00 29.93 178 VAL B C 1
ATOM 4069 O O . VAL B 1 200 ? 29.833 225.750 316.582 1.00 29.94 178 VAL B O 1
ATOM 4073 N N . ILE B 1 201 ? 31.990 226.313 316.327 1.00 30.79 179 ILE B N 1
ATOM 4074 C CA . ILE B 1 201 ? 32.546 225.033 316.829 1.00 31.64 179 ILE B CA 1
ATOM 4075 C C . ILE B 1 201 ? 33.362 225.351 318.092 1.00 32.34 179 ILE B C 1
ATOM 4076 O O . ILE B 1 201 ? 34.367 226.069 318.022 1.00 32.60 179 ILE B O 1
ATOM 4081 N N . ASN B 1 202 ? 32.928 224.824 319.235 1.00 33.02 180 ASN B N 1
ATOM 4082 C CA . ASN B 1 202 ? 33.445 225.275 320.518 1.00 33.87 180 ASN B CA 1
ATOM 4083 C C . ASN B 1 202 ? 34.664 224.487 320.926 1.00 35.69 180 ASN B C 1
ATOM 4084 O O . ASN B 1 202 ? 34.556 223.544 321.714 1.00 36.05 180 ASN B O 1
ATOM 4089 N N . LEU B 1 203 ? 35.831 224.900 320.427 1.00 37.61 181 LEU B N 1
ATOM 4090 C CA . LEU B 1 203 ? 37.082 224.195 320.728 1.00 39.55 181 LEU B CA 1
ATOM 4091 C C . LEU B 1 203 ? 37.750 224.677 322.006 1.00 41.18 181 LEU B C 1
ATOM 4092 O O . LEU B 1 203 ? 38.767 224.120 322.410 1.00 41.93 181 LEU B O 1
ATOM 4097 N N . SER B 1 204 ? 37.143 225.656 322.676 1.00 42.74 182 SER B N 1
ATOM 4098 C CA . SER B 1 204 ? 37.819 226.437 323.708 1.00 44.74 182 SER B CA 1
ATOM 4099 C C . SER B 1 204 ? 37.347 226.240 325.156 1.00 46.99 182 SER B C 1
ATOM 4100 O O . SER B 1 204 ? 37.736 227.014 326.030 1.00 47.98 182 SER B O 1
ATOM 4103 N N . SER B 1 205 ? 36.541 225.221 325.437 1.00 49.58 183 SER B N 1
ATOM 4104 C CA . SER B 1 205 ? 36.107 224.982 326.818 1.00 51.89 183 SER B CA 1
ATOM 4105 C C . SER B 1 205 ? 37.232 224.375 327.621 1.00 54.21 183 SER B C 1
ATOM 4106 O O . SER B 1 205 ? 37.771 223.350 327.213 1.00 54.37 183 SER B O 1
ATOM 4109 N N . PRO B 1 206 ? 37.577 224.989 328.774 1.00 57.19 184 PRO B N 1
ATOM 4110 C CA . PRO B 1 206 ? 38.613 224.447 329.676 1.00 59.97 184 PRO B CA 1
ATOM 4111 C C . PRO B 1 206 ? 38.141 223.287 330.603 1.00 62.81 184 PRO B C 1
ATOM 4112 O O . PRO B 1 206 ? 38.798 223.006 331.634 1.00 63.48 184 PRO B O 1
ATOM 4116 N N . ASN B 1 207 ? 37.037 222.620 330.218 1.00 64.77 185 ASN B N 1
ATOM 4117 C CA . ASN B 1 207 ? 36.394 221.554 331.002 1.00 65.93 185 ASN B CA 1
ATOM 4118 C C . ASN B 1 207 ? 36.124 220.232 330.219 1.00 66.85 185 ASN B C 1
ATOM 4119 O O . ASN B 1 207 ? 35.386 219.378 330.712 1.00 67.38 185 ASN B O 1
ATOM 4124 N N . THR B 1 208 ? 36.697 220.064 329.019 1.00 67.67 186 THR B N 1
ATOM 4125 C CA . THR B 1 208 ? 36.687 218.763 328.310 1.00 68.36 186 THR B CA 1
ATOM 4126 C C . THR B 1 208 ? 38.097 218.397 327.843 1.00 68.27 186 THR B C 1
ATOM 4127 O O . THR B 1 208 ? 38.856 219.247 327.356 1.00 67.51 186 THR B O 1
ATOM 4131 N N . LYS B 1 209 ? 38.416 217.111 327.973 1.00 67.93 187 LYS B N 1
ATOM 4132 C CA . LYS B 1 209 ? 39.792 216.627 327.878 1.00 67.94 187 LYS B CA 1
ATOM 4133 C C . LYS B 1 209 ? 40.435 216.980 326.527 1.00 65.96 187 LYS B C 1
ATOM 4134 O O . LYS B 1 209 ? 39.861 216.693 325.479 1.00 65.97 187 LYS B O 1
ATOM 4140 N N . GLY B 1 210 ? 41.592 217.638 326.569 1.00 63.94 188 GLY B N 1
ATOM 4141 C CA . GLY B 1 210 ? 42.385 217.904 325.377 1.00 64.00 188 GLY B CA 1
ATOM 4142 C C . GLY B 1 210 ? 41.598 218.426 324.188 1.00 63.53 188 GLY B C 1
ATOM 4143 O O . GLY B 1 210 ? 41.694 217.881 323.078 1.00 63.23 188 GLY B O 1
ATOM 4144 N N . LEU B 1 211 ? 40.798 219.462 324.437 1.00 62.84 189 LEU B N 1
ATOM 4145 C CA . LEU B 1 211 ? 40.049 220.167 323.383 1.00 61.81 189 LEU B CA 1
ATOM 4146 C C . LEU B 1 211 ? 40.822 221.384 322.862 1.00 61.82 189 LEU B C 1
ATOM 4147 O O . LEU B 1 211 ? 40.684 221.746 321.695 1.00 61.42 189 LEU B O 1
ATOM 4152 N N . ARG B 1 212 ? 41.644 222.008 323.710 1.00 62.00 190 ARG B N 1
ATOM 4153 C CA . ARG B 1 212 ? 42.463 223.133 323.258 1.00 62.28 190 ARG B CA 1
ATOM 4154 C C . ARG B 1 212 ? 43.755 222.619 322.645 1.00 65.02 190 ARG B C 1
ATOM 4155 O O . ARG B 1 212 ? 44.555 223.424 322.168 1.00 66.94 190 ARG B O 1
ATOM 4163 N N . THR B 1 213 ? 43.982 221.300 322.661 1.00 66.25 191 THR B N 1
ATOM 4164 C CA . THR B 1 213 ? 44.952 220.700 321.739 1.00 68.50 191 THR B CA 1
ATOM 4165 C C . THR B 1 213 ? 44.330 220.416 320.359 1.00 68.74 191 THR B C 1
ATOM 4166 O O . THR B 1 213 ? 44.906 219.653 319.583 1.00 69.75 191 THR B O 1
ATOM 4170 N N . LEU B 1 214 ? 43.164 221.011 320.061 1.00 68.15 192 LEU B N 1
ATOM 4171 C CA . LEU B 1 214 ? 42.611 221.078 318.697 1.00 68.24 192 LEU B CA 1
ATOM 4172 C C . LEU B 1 214 ? 42.794 222.487 318.101 1.00 67.79 192 LEU B C 1
ATOM 4173 O O . LEU B 1 214 ? 41.977 222.938 317.287 1.00 66.81 192 LEU B O 1
ATOM 4178 N N . GLN B 1 215 ? 43.859 223.176 318.521 1.00 68.31 193 GLN B N 1
ATOM 4179 C CA . GLN B 1 215 ? 44.157 224.563 318.107 1.00 67.83 193 GLN B CA 1
ATOM 4180 C C . GLN B 1 215 ? 45.618 224.658 317.601 1.00 67.80 193 GLN B C 1
ATOM 4181 O O . GLN B 1 215 ? 46.241 225.739 317.586 1.00 66.36 193 GLN B O 1
ATOM 4187 N N . GLN B 1 216 ? 46.099 223.502 317.128 1.00 67.67 194 GLN B N 1
ATOM 4188 C CA . GLN B 1 216 ? 47.443 223.301 316.620 1.00 69.14 194 GLN B CA 1
ATOM 4189 C C . GLN B 1 216 ? 47.311 223.480 315.111 1.00 69.91 194 GLN B C 1
ATOM 4190 O O . GLN B 1 216 ? 46.207 223.339 314.589 1.00 68.26 194 GLN B O 1
ATOM 4196 N N . ARG B 1 217 ? 48.408 223.735 314.395 1.00 72.48 195 ARG B N 1
ATOM 4197 C CA . ARG B 1 217 ? 48.322 224.103 312.958 1.00 74.27 195 ARG B CA 1
ATOM 4198 C C . ARG B 1 217 ? 47.900 222.963 311.995 1.00 73.86 195 ARG B C 1
ATOM 4199 O O . ARG B 1 217 ? 48.432 222.844 310.882 1.00 75.73 195 ARG B O 1
ATOM 4207 N N . ASP B 1 218 ? 46.921 222.155 312.386 1.00 71.21 196 ASP B N 1
ATOM 4208 C CA . ASP B 1 218 ? 46.659 220.896 311.686 1.00 70.43 196 ASP B CA 1
ATOM 4209 C C . ASP B 1 218 ? 45.347 220.278 312.121 1.00 68.14 196 ASP B C 1
ATOM 4210 O O . ASP B 1 218 ? 44.552 219.892 311.278 1.00 66.85 196 ASP B O 1
ATOM 4215 N N . HIS B 1 219 ? 45.155 220.165 313.438 1.00 67.52 197 HIS B N 1
ATOM 4216 C CA . HIS B 1 219 ? 43.898 219.700 314.037 1.00 66.20 197 HIS B CA 1
ATOM 4217 C C . HIS B 1 219 ? 42.762 220.684 313.735 1.00 63.60 197 HIS B C 1
ATOM 4218 O O . HIS B 1 219 ? 41.717 220.290 313.214 1.00 64.10 197 HIS B O 1
ATOM 4225 N N . LEU B 1 220 ? 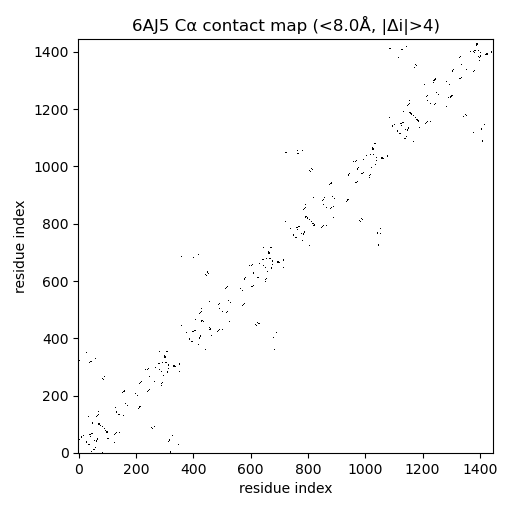42.973 221.955 314.071 1.00 60.65 198 LEU B N 1
ATOM 4226 C CA . LEU B 1 220 ? 41.985 223.010 313.816 1.00 57.53 198 LEU B CA 1
ATOM 4227 C C . LEU B 1 220 ? 41.710 223.173 312.337 1.00 56.19 198 LEU B C 1
ATOM 4228 O O . LEU B 1 220 ? 40.577 223.334 311.939 1.00 54.83 198 LEU B O 1
ATOM 4233 N N . ARG B 1 221 ? 42.770 223.161 311.540 1.00 56.41 199 ARG B N 1
ATOM 4234 C CA . ARG B 1 221 ? 42.674 223.286 310.094 1.00 56.62 199 ARG B CA 1
ATOM 4235 C C . ARG B 1 221 ? 41.832 222.164 309.511 1.00 55.52 199 ARG B C 1
ATOM 4236 O O . ARG B 1 221 ? 41.005 222.399 308.647 1.00 54.60 199 ARG B O 1
ATOM 4244 N N . SER B 1 222 ? 42.049 220.947 309.995 1.00 55.43 200 SER B N 1
ATOM 4245 C CA . SER B 1 222 ? 41.268 219.789 309.565 1.00 55.18 200 SER B CA 1
ATOM 4246 C C . SER B 1 222 ? 39.810 219.949 309.961 1.00 53.41 200 SER B C 1
ATOM 4247 O O . SER B 1 222 ? 38.929 219.812 309.119 1.00 53.22 200 SER B O 1
ATOM 4250 N N . ILE B 1 223 ? 39.569 220.258 311.235 1.00 52.31 201 ILE B N 1
ATOM 4251 C CA . ILE B 1 223 ? 38.207 220.475 311.760 1.00 51.12 201 ILE B CA 1
ATOM 4252 C C . ILE B 1 223 ? 37.423 221.445 310.880 1.00 50.22 201 ILE B C 1
ATOM 4253 O O . ILE B 1 223 ? 36.272 221.199 310.541 1.00 50.49 201 ILE B O 1
ATOM 4258 N N . ILE B 1 224 ? 38.061 222.543 310.510 1.00 49.70 202 ILE B N 1
ATOM 4259 C CA . ILE B 1 224 ? 37.420 223.579 309.709 1.00 48.42 202 ILE B CA 1
ATOM 4260 C C . ILE B 1 224 ? 37.078 223.009 308.332 1.00 48.54 202 ILE B C 1
ATOM 4261 O O . ILE B 1 224 ? 35.926 223.086 307.891 1.00 47.32 202 ILE B O 1
ATOM 4266 N N . THR B 1 225 ? 38.080 222.405 307.693 1.00 49.59 203 THR B N 1
ATOM 4267 C CA . THR B 1 225 ? 37.922 221.816 306.361 1.00 50.52 203 THR B CA 1
ATOM 4268 C C . THR B 1 225 ? 36.849 220.744 306.365 1.00 50.05 203 THR B C 1
ATOM 4269 O O . THR B 1 225 ? 36.110 220.597 305.392 1.00 50.59 203 THR B O 1
ATOM 4273 N N . ALA B 1 226 ? 36.777 219.995 307.458 1.00 49.32 204 ALA B N 1
ATOM 4274 C CA . ALA B 1 226 ? 35.815 218.907 307.575 1.00 49.15 204 ALA B CA 1
ATOM 4275 C C . ALA B 1 226 ? 34.391 219.417 307.785 1.00 47.47 204 ALA B C 1
ATOM 4276 O O . ALA B 1 226 ? 33.468 218.947 307.120 1.00 47.33 204 ALA B O 1
ATOM 4278 N N . ALA B 1 227 ? 34.217 220.372 308.702 1.00 46.05 205 ALA B N 1
ATOM 4279 C CA . ALA B 1 227 ? 32.897 220.968 308.963 1.00 44.88 205 ALA B CA 1
ATOM 4280 C C . ALA B 1 227 ? 32.378 221.660 307.705 1.00 44.82 205 ALA B C 1
ATOM 4281 O O . ALA B 1 227 ? 31.205 221.493 307.346 1.00 44.64 205 ALA B O 1
ATOM 4283 N N . GLN B 1 228 ? 33.267 222.391 307.017 1.00 44.85 206 GLN B N 1
ATOM 4284 C CA . GLN B 1 228 ? 32.906 223.101 305.771 1.00 44.77 206 GLN B CA 1
ATOM 4285 C C . GLN B 1 228 ? 32.583 222.182 304.569 1.00 45.04 206 GLN B C 1
ATOM 4286 O O . GLN B 1 228 ? 32.037 222.647 303.576 1.00 44.95 206 GLN B O 1
ATOM 4292 N N . SER B 1 229 ? 32.928 220.898 304.671 1.00 45.27 207 SER B N 1
ATOM 4293 C CA . SER B 1 229 ? 32.386 219.850 303.794 1.00 45.90 207 SER B CA 1
ATOM 4294 C C . SER B 1 229 ? 30.887 219.665 304.024 1.00 44.96 207 SER B C 1
ATOM 4295 O O . SER B 1 229 ? 30.085 219.727 303.085 1.00 45.30 207 SER B O 1
ATOM 4298 N N . GLU B 1 230 ? 30.523 219.449 305.282 1.00 43.58 208 GLU B N 1
ATOM 4299 C CA . GLU B 1 230 ? 29.132 219.220 305.647 1.00 42.76 208 GLU B CA 1
ATOM 4300 C C . GLU B 1 230 ? 28.221 220.417 305.340 1.00 42.08 208 GLU B C 1
ATOM 4301 O O . GLU B 1 230 ? 27.090 220.223 304.894 1.00 42.57 208 GLU B O 1
ATOM 4307 N N . LEU B 1 231 ? 28.699 221.646 305.550 1.00 40.92 209 LEU B N 1
ATOM 4308 C CA . LEU B 1 231 ? 27.969 222.813 305.056 1.00 40.10 209 LEU B CA 1
ATOM 4309 C C . LEU B 1 231 ? 27.875 222.692 303.546 1.00 41.22 209 LEU B C 1
ATOM 4310 O O . LEU B 1 231 ? 26.797 222.856 302.974 1.00 41.52 209 LEU B O 1
ATOM 4315 N N . GLU B 1 232 ? 28.979 222.299 302.908 1.00 42.13 210 GLU B N 1
ATOM 4316 C CA . GLU B 1 232 ? 28.973 222.060 301.458 1.00 43.33 210 GLU B CA 1
ATOM 4317 C C . GLU B 1 232 ? 27.940 221.032 301.020 1.00 43.91 210 GLU B C 1
ATOM 4318 O O . GLU B 1 232 ? 27.835 220.776 299.822 1.00 45.02 210 GLU B O 1
ATOM 4324 N N . LYS B 1 233 ? 27.190 220.454 301.966 1.00 43.36 211 LYS B N 1
ATOM 4325 C CA . LYS B 1 233 ? 26.012 219.661 301.650 1.00 44.02 211 LYS B CA 1
ATOM 4326 C C . LYS B 1 233 ? 24.860 220.660 301.558 1.00 43.84 211 LYS B C 1
ATOM 4327 O O . LYS B 1 233 ? 24.251 221.060 302.566 1.00 42.46 211 LYS B O 1
ATOM 4333 N N . LEU B 1 234 ? 24.631 221.085 300.311 1.00 45.29 212 LEU B N 1
ATOM 4334 C CA . LEU B 1 234 ? 23.571 221.998 299.929 1.00 45.76 212 LEU B CA 1
ATOM 4335 C C . LEU B 1 234 ? 22.594 221.249 299.028 1.00 47.83 212 LEU B C 1
ATOM 4336 O O . LEU B 1 234 ? 22.968 220.336 298.271 1.00 47.93 212 LEU B O 1
ATOM 4341 N N . GLU B 1 235 ? 21.328 221.630 299.174 1.00 49.61 213 GLU B N 1
ATOM 4342 C CA . GLU B 1 235 ? 20.189 220.827 298.735 1.00 52.20 213 GLU B CA 1
ATOM 4343 C C . GLU B 1 235 ? 19.041 221.690 298.174 1.00 54.47 213 GLU B C 1
ATOM 4344 O O . GLU B 1 235 ? 18.938 222.897 298.470 1.00 53.19 213 GLU B O 1
ATOM 4350 N N . GLU B 1 236 ? 18.182 221.033 297.375 1.00 58.43 214 GLU B N 1
ATOM 4351 C CA . GLU B 1 236 ? 17.247 221.707 296.427 1.00 61.14 214 GLU B CA 1
ATOM 4352 C C . GLU B 1 236 ? 15.751 221.811 296.783 1.00 63.24 214 GLU B C 1
ATOM 4353 O O . GLU B 1 236 ? 15.247 221.141 297.710 1.00 62.80 214 GLU B O 1
ATOM 4359 N N . ARG B 1 237 ? 15.065 222.662 296.004 1.00 65.31 215 ARG B N 1
ATOM 4360 C CA . ARG B 1 237 ? 13.878 223.381 296.470 1.00 66.46 215 ARG B CA 1
ATOM 4361 C C . ARG B 1 237 ? 12.589 223.186 295.626 1.00 68.73 215 ARG B C 1
ATOM 4362 O O . ARG B 1 237 ? 11.549 222.801 296.192 1.00 70.46 215 ARG B O 1
ATOM 4370 N N . SER B 1 238 ? 12.630 223.381 294.305 1.00 69.02 216 SER B N 1
ATOM 4371 C CA . SER B 1 238 ? 11.383 223.330 293.504 1.00 70.24 216 SER B CA 1
ATOM 4372 C C . SER B 1 238 ? 10.571 222.017 293.553 1.00 70.74 216 SER B C 1
ATOM 4373 O O . SER B 1 238 ? 9.371 222.033 293.260 1.00 70.19 216 SER B O 1
ATOM 4376 N N . ARG B 1 239 ? 11.217 220.932 293.998 1.00 70.84 217 ARG B N 1
ATOM 4377 C CA . ARG B 1 239 ? 10.730 219.549 293.869 1.00 72.73 217 ARG B CA 1
ATOM 4378 C C . ARG B 1 239 ? 10.299 218.984 295.228 1.00 72.01 217 ARG B C 1
ATOM 4379 O O . ARG B 1 239 ? 9.848 217.838 295.322 1.00 72.38 217 ARG B O 1
ATOM 4387 N N . THR B 1 263 ? 7.008 236.247 302.517 1.00 68.45 241 THR B N 1
ATOM 4388 C CA . THR B 1 263 ? 8.086 236.784 303.349 1.00 67.86 241 THR B CA 1
ATOM 4389 C C . THR B 1 263 ? 8.037 236.177 304.765 1.00 68.39 241 THR B C 1
ATOM 4390 O O . THR B 1 263 ? 9.067 235.771 305.314 1.00 66.39 241 THR B O 1
ATOM 4394 N N . ARG B 1 264 ? 6.833 236.108 305.339 1.00 71.25 242 ARG B N 1
ATOM 4395 C CA . ARG B 1 264 ? 6.585 235.390 306.612 1.00 71.81 242 ARG B CA 1
ATOM 4396 C C . ARG B 1 264 ? 6.846 233.877 306.462 1.00 70.82 242 ARG B C 1
ATOM 4397 O O . ARG B 1 264 ? 7.250 233.218 307.429 1.00 70.25 242 ARG B O 1
ATOM 4405 N N . LYS B 1 265 ? 6.622 233.348 305.250 1.00 70.40 243 LYS B N 1
ATOM 4406 C CA . LYS B 1 265 ? 7.003 231.977 304.891 1.00 69.35 243 LYS B CA 1
ATOM 4407 C C . LYS B 1 265 ? 8.456 231.896 304.376 1.00 67.45 243 LYS B C 1
ATOM 4408 O O . LYS B 1 265 ? 8.757 231.158 303.423 1.00 67.31 243 LYS B O 1
ATOM 4414 N N . ALA B 1 266 ? 9.363 232.623 305.046 1.00 65.20 244 ALA B N 1
ATOM 4415 C CA . ALA B 1 266 ? 10.801 232.387 304.936 1.00 62.43 244 ALA B CA 1
ATOM 4416 C C . ALA B 1 266 ? 11.210 231.124 305.701 1.00 61.29 244 ALA B C 1
ATOM 4417 O O . ALA B 1 266 ? 12.390 230.834 305.795 1.00 59.61 244 ALA B O 1
ATOM 4419 N N . GLU B 1 267 ? 10.235 230.371 306.224 1.00 62.15 245 GLU B N 1
ATOM 4420 C CA . GLU B 1 267 ? 10.471 229.286 307.160 1.00 62.17 245 GLU B CA 1
ATOM 4421 C C . GLU B 1 267 ? 10.858 227.973 306.499 1.00 60.40 245 GLU B C 1
ATOM 4422 O O . GLU B 1 267 ? 11.280 227.022 307.176 1.00 59.83 245 GLU B O 1
ATOM 4428 N N . GLN B 1 268 ? 10.717 227.922 305.181 1.00 58.94 246 GLN B N 1
ATOM 4429 C CA . GLN B 1 268 ? 11.054 226.741 304.412 1.00 57.84 246 GLN B CA 1
ATOM 4430 C C . GLN B 1 268 ? 12.544 226.906 304.028 1.00 55.87 246 GLN B C 1
ATOM 4431 O O . GLN B 1 268 ? 13.271 227.611 304.716 1.00 54.42 246 GLN B O 1
ATOM 4437 N N . PHE B 1 269 ? 13.006 226.247 302.966 1.00 55.70 247 PHE B N 1
ATOM 4438 C CA . PHE B 1 269 ? 14.349 226.475 302.362 1.00 54.57 247 PHE B CA 1
ATOM 4439 C C . PHE B 1 269 ? 15.560 226.679 303.323 1.00 52.11 247 PHE B C 1
ATOM 4440 O O . PHE B 1 269 ? 16.454 227.509 303.035 1.00 52.33 247 PHE B O 1
ATOM 4448 N N . PHE B 1 270 ? 15.636 225.914 304.423 1.00 49.24 248 PHE B N 1
ATOM 4449 C CA . PHE B 1 270 ? 16.782 226.036 305.349 1.00 46.31 248 PHE B CA 1
ATOM 4450 C C . PHE B 1 270 ? 16.918 227.515 305.784 1.00 44.29 248 PHE B C 1
ATOM 4451 O O . PHE B 1 270 ? 17.720 228.273 305.272 1.00 42.25 248 PHE B O 1
ATOM 4459 N N . PRO B 1 271 ? 16.100 227.913 306.752 1.00 44.00 249 PRO B N 1
ATOM 4460 C CA . PRO B 1 271 ? 15.583 229.260 306.871 1.00 43.59 249 PRO B CA 1
ATOM 4461 C C . PRO B 1 271 ? 16.395 230.159 307.774 1.00 41.93 249 PRO B C 1
ATOM 4462 O O . PRO B 1 271 ? 15.922 230.588 308.835 1.00 41.63 249 PRO B O 1
ATOM 4466 N N . THR B 1 272 ? 17.612 230.444 307.349 1.00 40.69 250 THR B N 1
ATOM 4467 C CA . THR B 1 272 ? 18.421 231.480 307.977 1.00 39.30 250 THR B CA 1
ATOM 4468 C C . THR B 1 272 ? 17.864 232.847 307.517 1.00 39.04 250 THR B C 1
ATOM 4469 O O . THR B 1 272 ? 17.060 232.898 306.583 1.00 39.91 250 THR B O 1
ATOM 4473 N N . GLN B 1 273 ? 18.267 233.935 308.182 1.00 37.86 251 GLN B N 1
ATOM 4474 C CA . GLN B 1 273 ? 18.088 235.317 307.677 1.00 37.28 251 GLN B CA 1
ATOM 4475 C C . GLN B 1 273 ? 18.254 235.385 306.167 1.00 37.06 251 GLN B C 1
ATOM 4476 O O . GLN B 1 273 ? 17.442 235.988 305.471 1.00 37.64 251 GLN B O 1
ATOM 4482 N N . THR B 1 274 ? 19.302 234.728 305.678 1.00 36.17 252 THR B N 1
ATOM 4483 C CA . THR B 1 274 ? 19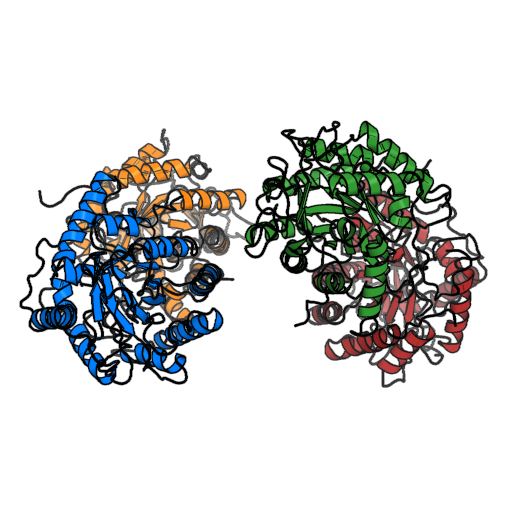.689 234.729 304.273 1.00 36.06 252 THR B CA 1
ATOM 4484 C C . THR B 1 274 ? 19.337 233.425 303.545 1.00 36.07 252 THR B C 1
ATOM 4485 O O . THR B 1 274 ? 18.518 232.630 303.995 1.00 35.91 252 THR B O 1
ATOM 4489 N N . GLY B 1 275 ? 19.911 233.298 302.355 1.00 36.13 253 GLY B N 1
ATOM 4490 C CA . GLY B 1 275 ? 20.182 232.025 301.706 1.00 36.35 253 GLY B CA 1
ATOM 4491 C C . GLY B 1 275 ? 21.129 231.166 302.531 1.00 35.53 253 GLY B C 1
ATOM 4492 O O . GLY B 1 275 ? 22.347 231.383 302.613 1.00 34.81 253 GLY B O 1
ATOM 4493 N N . LYS B 1 276 ? 20.524 230.124 303.063 1.00 35.60 254 LYS B N 1
ATOM 4494 C CA . LYS B 1 276 ? 20.966 229.411 304.261 1.00 34.92 254 LYS B CA 1
ATOM 4495 C C . LYS B 1 276 ? 22.442 229.556 304.709 1.00 34.09 254 LYS B C 1
ATOM 4496 O O . LYS B 1 276 ? 22.699 230.058 305.817 1.00 33.25 254 LYS B O 1
ATOM 4502 N N . ARG B 1 277 ? 23.388 229.168 303.853 1.00 34.29 255 ARG B N 1
ATOM 4503 C CA . ARG B 1 277 ? 24.680 228.690 304.358 1.00 33.98 255 ARG B CA 1
ATOM 4504 C C . ARG B 1 277 ? 25.268 229.676 305.360 1.00 32.83 255 ARG B C 1
ATOM 4505 O O . ARG B 1 277 ? 25.559 230.809 304.999 1.00 32.86 255 ARG B O 1
ATOM 4513 N N . PRO B 1 278 ? 25.449 229.253 306.617 1.00 31.88 256 PRO B N 1
ATOM 4514 C CA . PRO B 1 278 ? 25.793 230.210 307.654 1.00 30.91 256 PRO B CA 1
ATOM 4515 C C . PRO B 1 278 ? 27.280 230.519 307.790 1.00 30.34 256 PRO B C 1
ATOM 4516 O O . PRO B 1 278 ? 28.143 229.803 307.275 1.00 30.40 256 PRO B O 1
ATOM 4520 N N . LEU B 1 279 ? 27.539 231.585 308.534 1.00 29.70 257 LEU B N 1
ATOM 4521 C CA . LEU B 1 279 ? 28.876 232.058 308.788 1.00 29.61 257 LEU B CA 1
ATOM 4522 C C . LEU B 1 279 ? 29.511 231.095 309.762 1.00 29.64 257 LEU B C 1
ATOM 4523 O O . LEU B 1 279 ? 29.059 231.014 310.903 1.00 29.32 257 LEU B O 1
ATOM 4528 N N . LEU B 1 280 ? 30.524 230.355 309.291 1.00 30.17 258 LEU B N 1
ATOM 4529 C CA . LEU B 1 280 ? 31.311 229.414 310.104 1.00 30.31 258 LEU B CA 1
ATOM 4530 C C . LEU B 1 280 ? 32.307 230.110 311.014 1.00 30.20 258 LEU B C 1
ATOM 4531 O O . LEU B 1 280 ? 33.140 230.867 310.540 1.00 30.51 258 LEU B O 1
ATOM 4536 N N . PHE B 1 281 ? 32.258 229.798 312.306 1.00 30.06 259 PHE B N 1
ATOM 4537 C CA . PHE B 1 281 ? 33.124 230.429 313.319 1.00 30.11 259 PHE B CA 1
ATOM 4538 C C . PHE B 1 281 ? 33.862 229.368 314.166 1.00 30.77 259 PHE B C 1
ATOM 4539 O O . PHE B 1 281 ? 33.414 228.212 314.267 1.00 31.04 259 PHE B O 1
ATOM 4547 N N . VAL B 1 282 ? 34.955 229.778 314.813 1.00 31.22 260 VAL B N 1
ATOM 4548 C CA . VAL B 1 282 ? 35.622 228.965 315.835 1.00 31.70 260 VAL B CA 1
ATOM 4549 C C . VAL B 1 282 ? 35.740 229.805 317.119 1.00 31.89 260 VAL B C 1
ATOM 4550 O O . VAL B 1 282 ? 36.141 230.954 317.077 1.00 31.89 260 VAL B O 1
ATOM 4554 N N . LYS B 1 283 ? 35.374 229.248 318.263 1.00 32.38 261 LYS B N 1
ATOM 4555 C CA . LYS B 1 283 ? 35.572 229.950 319.526 1.00 32.89 261 LYS B CA 1
ATOM 4556 C C . LYS B 1 283 ? 36.899 229.517 320.111 1.00 33.96 261 LYS B C 1
ATOM 4557 O O . LYS B 1 283 ? 37.102 228.320 320.343 1.00 34.17 261 LYS B O 1
ATOM 4563 N N . ILE B 1 284 ? 37.802 230.470 320.345 1.00 34.93 262 ILE B N 1
ATOM 4564 C CA . ILE B 1 284 ? 39.119 230.146 320.941 1.00 36.30 262 ILE B CA 1
ATOM 4565 C C . ILE B 1 284 ? 39.231 230.665 322.369 1.00 37.16 262 ILE B C 1
ATOM 4566 O O . ILE B 1 284 ? 38.463 231.533 322.791 1.00 36.78 262 ILE B O 1
ATOM 4571 N N . ALA B 1 285 ? 40.183 230.086 323.100 1.00 38.65 263 ALA B N 1
ATOM 4572 C CA . ALA B 1 285 ? 40.374 230.358 324.519 1.00 39.62 263 ALA B CA 1
ATOM 4573 C C . ALA B 1 285 ? 41.439 231.444 324.689 1.00 41.10 263 ALA B C 1
ATOM 4574 O O . ALA B 1 285 ? 42.299 231.595 323.822 1.00 42.15 263 ALA B O 1
ATOM 4576 N N . PRO B 1 286 ? 41.416 232.176 325.818 1.00 41.86 264 PRO B N 1
ATOM 4577 C CA . PRO B 1 286 ? 42.299 233.323 326.050 1.00 43.06 264 PRO B CA 1
ATOM 4578 C C . PRO B 1 286 ? 43.730 233.034 326.514 1.00 45.12 264 PRO B C 1
ATOM 4579 O O . PRO B 1 286 ? 44.519 233.968 326.609 1.00 45.57 264 PRO B O 1
ATOM 4583 N N . ASP B 1 287 ? 44.043 231.774 326.816 1.00 46.97 265 ASP B N 1
ATOM 4584 C CA . ASP B 1 287 ? 45.343 231.390 327.359 1.00 49.68 265 ASP B CA 1
ATOM 4585 C C . ASP B 1 287 ? 46.039 230.578 326.297 1.00 51.69 265 ASP B C 1
ATOM 4586 O O . ASP B 1 287 ? 45.609 229.471 325.963 1.00 51.40 265 ASP B O 1
ATOM 4591 N N . LEU B 1 288 ? 47.114 231.149 325.769 1.00 54.82 266 LEU B N 1
ATOM 4592 C CA . LEU B 1 288 ? 47.858 230.613 324.630 1.00 56.91 266 LEU B CA 1
ATOM 4593 C C . LEU B 1 288 ? 49.236 231.309 324.642 1.00 59.42 266 LEU B C 1
ATOM 4594 O O . LEU B 1 288 ? 49.615 231.910 325.661 1.00 60.86 266 LEU B O 1
ATOM 4599 N N . THR B 1 289 ? 49.982 231.217 323.538 1.00 60.77 267 THR B N 1
ATOM 4600 C CA . THR B 1 289 ? 51.131 232.103 323.273 1.00 62.72 267 THR B CA 1
ATOM 4601 C C . THR B 1 289 ? 50.943 232.805 321.927 1.00 62.58 267 THR B C 1
ATOM 4602 O O . THR B 1 289 ? 50.152 232.341 321.094 1.00 60.82 267 THR B O 1
ATOM 4606 N N . ASP B 1 290 ? 51.672 233.909 321.714 1.00 64.03 268 ASP B N 1
ATOM 4607 C CA . ASP B 1 290 ? 51.657 234.617 320.405 1.00 64.69 268 ASP B CA 1
ATOM 4608 C C . ASP B 1 290 ? 52.028 233.649 319.272 1.00 64.67 268 ASP B C 1
ATOM 4609 O O . ASP B 1 290 ? 51.441 233.671 318.182 1.00 63.58 268 ASP B O 1
ATOM 4614 N N . GLU B 1 291 ? 53.023 232.819 319.568 1.00 65.49 269 GLU B N 1
ATOM 4615 C CA . GLU B 1 291 ? 53.347 231.615 318.808 1.00 65.33 269 GLU B CA 1
ATOM 4616 C C . GLU B 1 291 ? 52.059 230.896 318.338 1.00 62.93 269 GLU B C 1
ATOM 4617 O O . GLU B 1 291 ? 51.900 230.581 317.161 1.00 62.28 269 GLU B O 1
ATOM 4623 N N . GLU B 1 292 ? 51.138 230.690 319.273 1.00 61.21 270 GLU B N 1
ATOM 4624 C CA . GLU B 1 292 ? 49.877 230.005 319.012 1.00 59.87 270 GLU B CA 1
ATOM 4625 C C . GLU B 1 292 ? 48.824 230.890 318.336 1.00 58.01 270 GLU B C 1
ATOM 4626 O O . GLU B 1 292 ? 48.164 230.442 317.409 1.00 57.38 270 GLU B O 1
ATOM 4632 N N . LYS B 1 293 ? 48.646 232.127 318.794 1.00 57.17 271 LYS B N 1
ATOM 4633 C CA . LYS B 1 293 ? 47.669 233.038 318.162 1.00 55.88 271 LYS B CA 1
ATOM 4634 C C . LYS B 1 293 ? 48.041 233.434 316.723 1.00 56.33 271 LYS B C 1
ATOM 4635 O O . LYS B 1 293 ? 47.151 233.569 315.887 1.00 54.73 271 LYS B O 1
ATOM 4641 N N . ARG B 1 294 ? 49.341 233.646 316.455 1.00 58.10 272 ARG B N 1
ATOM 4642 C CA . ARG B 1 294 ? 49.879 233.794 315.065 1.00 59.01 272 ARG B CA 1
ATOM 4643 C C . ARG B 1 294 ? 49.668 232.528 314.180 1.00 58.06 272 ARG B C 1
ATOM 4644 O O . ARG B 1 294 ? 49.643 232.616 312.942 1.00 58.29 272 ARG B O 1
ATOM 4652 N N . ASP B 1 295 ? 49.539 231.371 314.829 1.00 56.50 273 ASP B N 1
ATOM 4653 C CA . ASP B 1 295 ? 49.155 230.116 314.182 1.00 55.13 273 ASP B CA 1
ATOM 4654 C C . ASP B 1 295 ? 47.661 230.134 313.781 1.00 52.56 273 ASP B C 1
ATOM 4655 O O . ASP B 1 295 ? 47.329 229.961 312.602 1.00 52.11 273 ASP B O 1
ATOM 4660 N N . ILE B 1 296 ? 46.787 230.383 314.764 1.00 50.36 274 ILE B N 1
ATOM 4661 C CA . ILE B 1 296 ? 45.321 230.252 314.613 1.00 48.49 274 ILE B CA 1
ATOM 4662 C C . ILE B 1 296 ? 44.725 231.216 313.591 1.00 47.72 274 ILE B C 1
ATOM 4663 O O . ILE B 1 296 ? 43.671 230.958 313.019 1.00 46.51 274 ILE B O 1
ATOM 4668 N N . ALA B 1 297 ? 45.401 232.335 313.384 1.00 48.50 275 ALA B N 1
ATOM 4669 C CA . ALA B 1 297 ? 45.095 233.236 312.283 1.00 48.48 275 ALA B CA 1
ATOM 4670 C C . ALA B 1 297 ? 45.442 232.566 310.972 1.00 49.27 275 ALA B C 1
ATOM 4671 O O . ALA B 1 297 ? 44.577 232.425 310.112 1.00 48.99 275 ALA B O 1
ATOM 4673 N N . ASP B 1 298 ? 46.693 232.122 310.836 1.00 50.55 276 ASP B N 1
ATOM 4674 C CA . ASP B 1 298 ? 47.169 231.507 309.581 1.00 51.65 276 ASP B CA 1
ATOM 4675 C C . ASP B 1 298 ? 46.325 230.295 309.128 1.00 50.79 276 ASP B C 1
ATOM 4676 O O . ASP B 1 298 ? 46.235 230.011 307.926 1.00 51.35 276 ASP B O 1
ATOM 4681 N N . VAL B 1 299 ? 45.688 229.604 310.076 1.00 49.13 277 VAL B N 1
ATOM 4682 C CA . VAL B 1 299 ? 44.726 228.560 309.736 1.00 47.90 277 VAL B CA 1
ATOM 4683 C C . VAL B 1 299 ? 43.393 229.157 309.315 1.00 46.21 277 VAL B C 1
ATOM 4684 O O . VAL B 1 299 ? 42.731 228.601 308.445 1.00 46.09 277 VAL B O 1
ATOM 4688 N N . ALA B 1 300 ? 42.992 230.262 309.944 1.00 44.99 278 ALA B N 1
ATOM 4689 C CA . ALA B 1 300 ? 41.778 231.000 309.543 1.00 43.66 278 ALA B CA 1
ATOM 4690 C C . ALA B 1 300 ? 41.854 231.504 308.109 1.00 43.79 278 ALA B C 1
ATOM 4691 O O . ALA B 1 300 ? 40.933 231.273 307.321 1.00 43.42 278 ALA B O 1
ATOM 4693 N N . LEU B 1 301 ? 42.959 232.171 307.778 1.00 44.29 279 LEU B N 1
ATOM 4694 C CA . LEU B 1 301 ? 43.076 232.877 306.500 1.00 44.68 279 LEU B CA 1
ATOM 4695 C C . LEU B 1 301 ? 43.265 231.950 305.298 1.00 45.57 279 LEU B C 1
ATOM 4696 O O . LEU B 1 301 ? 42.968 232.348 304.173 1.00 46.10 279 LEU B O 1
ATOM 4701 N N . GLU B 1 302 ? 43.721 230.720 305.537 1.00 46.08 280 GLU B N 1
ATOM 4702 C CA . GLU B 1 302 ? 43.964 229.722 304.462 1.00 47.08 280 GLU B CA 1
ATOM 4703 C C . GLU B 1 302 ? 42.689 228.927 304.063 1.00 46.31 280 GLU B C 1
ATOM 4704 O O . GLU B 1 302 ? 42.437 228.675 302.873 1.00 46.69 280 GLU B O 1
ATOM 4710 N N . THR B 1 303 ? 41.908 228.562 305.082 1.00 45.09 281 THR B N 1
ATOM 4711 C CA . THR B 1 303 ? 40.652 227.815 304.953 1.00 44.31 281 THR B CA 1
ATOM 4712 C C . THR B 1 303 ? 39.473 228.618 304.441 1.00 43.46 281 THR B C 1
ATOM 4713 O O . THR B 1 303 ? 38.592 228.065 303.788 1.00 43.52 281 THR B O 1
ATOM 4717 N N . GLY B 1 304 ? 39.436 229.901 304.800 1.00 42.62 282 GLY B N 1
ATOM 4718 C CA . GLY B 1 304 ? 38.292 230.773 304.532 1.00 41.55 282 GLY B CA 1
ATOM 4719 C C . GLY B 1 304 ? 37.355 230.824 305.714 1.00 40.12 282 GLY B C 1
ATOM 4720 O O . GLY B 1 304 ? 36.178 231.144 305.565 1.00 39.47 282 GLY B O 1
ATOM 4721 N N . LEU B 1 305 ? 37.879 230.494 306.891 1.00 39.67 283 LEU B N 1
ATOM 4722 C CA . LEU B 1 305 ? 37.133 230.605 308.135 1.00 38.45 283 LEU B CA 1
ATOM 4723 C C . LEU B 1 305 ? 36.466 231.980 308.202 1.00 37.45 283 LEU B C 1
ATOM 4724 O O . LEU B 1 305 ? 37.149 233.003 308.148 1.00 37.37 283 LEU B O 1
ATOM 4729 N N . ASP B 1 306 ? 35.139 231.982 308.320 1.00 36.56 284 ASP B N 1
ATOM 4730 C CA . ASP B 1 306 ? 34.339 233.214 308.232 1.00 35.94 284 ASP B CA 1
ATOM 4731 C C . ASP B 1 306 ? 34.501 234.082 309.479 1.00 35.45 284 ASP B C 1
ATOM 4732 O O . ASP B 1 306 ? 34.277 235.303 309.412 1.00 35.12 284 ASP B O 1
ATOM 4737 N N . GLY B 1 307 ? 34.904 233.462 310.600 1.00 35.36 285 GLY B N 1
ATOM 4738 C CA . GLY B 1 307 ? 35.089 234.181 311.862 1.00 35.04 285 GLY B CA 1
ATOM 4739 C C . GLY B 1 307 ? 35.723 233.461 313.044 1.00 35.00 285 GLY B C 1
ATOM 4740 O O . GLY B 1 307 ? 36.098 232.295 312.942 1.00 35.22 285 GLY B O 1
ATOM 4741 N N . LEU B 1 308 ? 35.841 234.208 314.158 1.00 34.89 286 LEU B N 1
ATOM 4742 C CA . LEU B 1 308 ? 36.291 233.740 315.512 1.00 34.83 286 LEU B CA 1
ATOM 4743 C C . LEU B 1 308 ? 35.364 234.250 316.650 1.00 34.38 286 LEU B C 1
ATOM 4744 O O . LEU B 1 308 ? 34.754 235.309 316.530 1.00 34.41 286 LEU B O 1
ATOM 4749 N N . ILE B 1 309 ? 35.228 233.491 317.734 1.00 34.32 287 ILE B N 1
ATOM 4750 C CA . ILE B 1 309 ? 34.605 234.017 318.956 1.00 34.19 287 ILE B CA 1
ATOM 4751 C C . ILE B 1 309 ? 35.721 234.076 319.989 1.00 35.02 287 ILE B C 1
ATOM 4752 O O . ILE B 1 309 ? 36.228 233.022 320.445 1.00 35.28 287 ILE B O 1
ATOM 4757 N N . VAL B 1 310 ? 36.094 235.321 320.336 1.00 35.36 288 VAL B N 1
ATOM 4758 C CA . VAL B 1 310 ? 37.334 235.602 321.050 1.00 35.98 288 VAL B CA 1
ATOM 4759 C C . VAL B 1 310 ? 37.130 235.593 322.557 1.00 36.12 288 VAL B C 1
ATOM 4760 O O . VAL B 1 310 ? 36.424 236.447 323.121 1.00 35.66 288 VAL B O 1
ATOM 4764 N N . THR B 1 311 ? 37.811 234.595 323.144 1.00 36.75 289 THR B N 1
ATOM 4765 C CA . THR B 1 311 ? 37.873 234.209 324.573 1.00 37.10 289 THR B CA 1
ATOM 4766 C C . THR B 1 311 ? 36.650 233.455 325.101 1.00 36.27 289 THR B C 1
ATOM 4767 O O . THR B 1 311 ? 35.536 233.987 325.240 1.00 35.44 289 THR B O 1
ATOM 4771 N N . ASN B 1 312 ? 36.914 232.172 325.341 1.00 36.25 290 ASN B N 1
ATOM 4772 C CA . ASN B 1 312 ? 36.145 231.355 326.256 1.00 35.94 290 ASN B CA 1
ATOM 4773 C C . ASN B 1 312 ? 36.568 231.697 327.693 1.00 36.23 290 ASN B C 1
ATOM 4774 O O . ASN B 1 312 ? 37.271 232.686 327.940 1.00 36.57 290 ASN B O 1
ATOM 4779 N N . THR B 1 313 ? 36.099 230.907 328.640 1.00 36.03 291 THR B N 1
ATOM 4780 C CA . THR B 1 313 ? 36.535 231.019 330.002 1.00 36.62 291 THR B CA 1
ATOM 4781 C C . THR B 1 313 ? 38.029 230.689 330.125 1.00 37.36 291 THR B C 1
ATOM 4782 O O . THR B 1 313 ? 38.596 230.020 329.251 1.00 37.11 291 THR B O 1
ATOM 4786 N N . THR B 1 314 ? 38.646 231.167 331.210 1.00 38.26 292 THR B N 1
ATOM 4787 C CA . THR B 1 314 ? 40.105 231.094 331.404 1.00 39.41 292 THR B CA 1
ATOM 4788 C C . THR B 1 314 ? 40.544 230.286 332.625 1.00 40.81 292 THR B C 1
ATOM 4789 O O . THR B 1 314 ? 39.990 230.443 333.719 1.00 40.93 292 THR B O 1
ATOM 4793 N N . ILE B 1 315 ? 41.553 229.436 332.409 1.00 42.26 293 ILE B N 1
ATOM 4794 C CA . ILE B 1 315 ? 42.269 228.695 333.477 1.00 43.91 293 ILE B CA 1
ATOM 4795 C C . ILE B 1 315 ? 42.996 229.607 334.484 1.00 45.87 293 ILE B C 1
ATOM 4796 O O . ILE B 1 315 ? 42.987 229.377 335.706 1.00 46.19 293 ILE B O 1
ATOM 4801 N N . GLN B 1 316 ? 43.603 230.657 333.944 1.00 47.49 294 GLN B N 1
ATOM 4802 C CA . GLN B 1 316 ? 44.448 231.560 334.701 1.00 49.57 294 GLN B CA 1
ATOM 4803 C C . GLN B 1 316 ? 43.646 232.140 335.854 1.00 50.57 294 GLN B C 1
ATOM 4804 O O . GLN B 1 316 ? 42.512 232.562 335.659 1.00 49.45 294 GLN B O 1
ATOM 4810 N N . ARG B 1 317 ? 44.228 232.140 337.047 1.00 53.55 295 ARG B N 1
ATOM 4811 C CA . ARG B 1 317 ? 43.606 232.757 338.230 1.00 55.59 295 ARG B CA 1
ATOM 4812 C C . ARG B 1 317 ? 44.622 233.593 339.021 1.00 58.87 295 ARG B C 1
ATOM 4813 O O . ARG B 1 317 ? 45.209 233.110 339.999 1.00 59.98 295 ARG B O 1
ATOM 4821 N N . PRO B 1 318 ? 44.806 234.865 338.621 1.00 61.31 296 PRO B N 1
ATOM 4822 C CA . PRO B 1 318 ? 45.963 235.626 339.089 1.00 64.61 296 PRO B CA 1
ATOM 4823 C C . PRO B 1 318 ? 45.947 235.987 340.583 1.00 67.51 296 PRO B C 1
ATOM 4824 O O . PRO B 1 318 ? 45.068 235.554 341.348 1.00 67.54 296 PRO B O 1
ATOM 4828 N N . GLU B 1 319 ? 46.954 236.763 340.977 1.00 70.38 297 GLU B N 1
ATOM 4829 C CA . GLU B 1 319 ? 46.921 237.507 342.230 1.00 72.05 297 GLU B CA 1
ATOM 4830 C C . GLU B 1 319 ? 45.903 238.641 342.020 1.00 71.12 297 GLU B C 1
ATOM 4831 O O . GLU B 1 319 ? 45.853 239.235 340.927 1.00 70.86 297 GLU B O 1
ATOM 4837 N N . SER B 1 320 ? 45.112 238.898 343.068 1.00 70.51 298 SER B N 1
ATOM 4838 C CA . SER B 1 320 ? 44.013 239.887 343.134 1.00 69.47 298 SER B CA 1
ATOM 4839 C C . SER B 1 320 ? 42.678 239.225 343.510 1.00 68.70 298 SER B C 1
ATOM 4840 O O . SER B 1 320 ? 41.878 239.829 344.219 1.00 68.09 298 SER B O 1
ATOM 4843 N N . LEU B 1 321 ? 42.450 237.986 343.068 1.00 68.87 299 LEU B N 1
ATOM 4844 C CA . LEU B 1 321 ? 41.103 237.363 343.133 1.00 68.97 299 LEU B CA 1
ATOM 4845 C C . LEU B 1 321 ? 40.667 236.917 344.558 1.00 70.20 299 LEU B C 1
ATOM 4846 O O . LEU B 1 321 ? 40.920 235.778 344.964 1.00 71.75 299 LEU B O 1
ATOM 4851 N N . ARG B 1 322 ? 39.965 237.791 345.290 1.00 70.12 300 ARG B N 1
ATOM 4852 C CA . ARG B 1 322 ? 39.785 237.624 346.754 1.00 70.27 300 ARG B CA 1
ATOM 4853 C C . ARG B 1 322 ? 38.664 236.688 347.324 1.00 67.99 300 ARG B C 1
ATOM 4854 O O . ARG B 1 322 ? 38.849 236.193 348.440 1.00 68.85 300 ARG B O 1
ATOM 4862 N N . SER B 1 323 ? 37.553 236.410 346.611 1.00 64.45 301 SER B N 1
ATOM 4863 C CA . SER B 1 323 ? 36.357 235.747 347.243 1.00 62.13 301 SER B CA 1
ATOM 4864 C C . SER B 1 323 ? 36.487 234.227 347.427 1.00 61.41 301 SER B C 1
ATOM 4865 O O . SER B 1 323 ? 35.563 233.481 347.107 1.00 60.44 301 SER B O 1
ATOM 4868 N N . GLU B 1 324 ? 37.635 233.779 347.947 1.00 61.78 302 GLU B N 1
ATOM 4869 C CA . GLU B 1 324 ? 37.851 232.421 348.523 1.00 61.58 302 GLU B CA 1
ATOM 4870 C C . GLU B 1 324 ? 37.858 231.263 347.535 1.00 59.40 302 GLU B C 1
ATOM 4871 O O . GLU B 1 324 ? 38.771 230.427 347.548 1.00 59.62 302 GLU B O 1
ATOM 4877 N N . SER B 1 325 ? 36.845 231.226 346.684 1.00 56.96 303 SER B N 1
ATOM 4878 C CA . SER B 1 325 ? 36.694 230.200 345.675 1.00 55.19 303 SER B CA 1
ATOM 4879 C C . SER B 1 325 ? 37.656 230.295 344.481 1.00 53.81 303 SER B C 1
ATOM 4880 O O . SER B 1 325 ? 37.561 229.470 343.569 1.00 52.99 303 SER B O 1
ATOM 4883 N N . LYS B 1 326 ? 38.569 231.275 344.483 1.00 53.35 304 LYS B N 1
ATOM 4884 C CA . LYS B 1 326 ? 39.599 231.414 343.449 1.00 52.49 304 LYS B CA 1
ATOM 4885 C C . LYS B 1 326 ? 40.416 230.160 343.144 1.00 51.95 304 LYS B C 1
ATOM 4886 O O . LYS B 1 326 ? 40.994 230.086 342.092 1.00 51.77 304 LYS B O 1
ATOM 4892 N N . HIS B 1 327 ? 40.529 229.226 344.083 1.00 52.06 305 HIS B N 1
ATOM 4893 C CA . HIS B 1 327 ? 41.143 227.889 343.838 1.00 51.64 305 HIS B CA 1
ATOM 4894 C C . HIS B 1 327 ? 40.439 226.969 342.812 1.00 49.35 305 HIS B C 1
ATOM 4895 O O . HIS B 1 327 ? 41.110 226.199 342.096 1.00 48.47 305 HIS B O 1
ATOM 4902 N N . GLU B 1 328 ? 39.102 227.054 342.773 1.00 47.69 306 GLU B N 1
ATOM 4903 C CA . GLU B 1 328 ? 38.242 226.118 342.036 1.00 46.15 306 GLU B CA 1
ATOM 4904 C C . GLU B 1 328 ? 38.753 225.902 340.618 1.00 45.13 306 GLU B C 1
ATOM 4905 O O . GLU B 1 328 ? 39.055 226.881 339.928 1.00 44.92 306 GLU B O 1
ATOM 4911 N N . THR B 1 329 ? 38.871 224.629 340.208 1.00 44.30 307 THR B N 1
ATOM 4912 C CA . THR B 1 329 ? 39.387 224.271 338.878 1.00 43.35 307 THR B CA 1
ATOM 4913 C C . THR B 1 329 ? 38.304 224.538 337.883 1.00 41.77 307 THR B C 1
ATOM 4914 O O . THR B 1 329 ? 37.148 224.653 338.256 1.00 41.16 307 THR B O 1
ATOM 4918 N N . GLY B 1 330 ? 38.686 224.643 336.620 1.00 41.15 308 GLY B N 1
ATOM 4919 C CA . GLY B 1 330 ? 37.741 224.953 335.548 1.00 40.24 308 GLY B CA 1
ATOM 4920 C C . GLY B 1 330 ? 37.967 226.335 334.964 1.00 39.83 308 GLY B C 1
ATOM 4921 O O . GLY B 1 330 ? 39.112 226.790 334.903 1.00 40.54 308 GLY B O 1
ATOM 4922 N N . GLY B 1 331 ? 36.888 227.007 334.549 1.00 38.75 309 GLY B N 1
ATOM 4923 C CA . GLY B 1 331 ? 36.977 228.254 333.774 1.00 38.18 309 GLY B CA 1
ATOM 4924 C C . GLY B 1 331 ? 36.548 229.539 334.475 1.00 38.07 309 GLY B C 1
ATOM 4925 O O . GLY B 1 331 ? 35.376 229.702 334.806 1.00 37.60 309 GLY B O 1
ATOM 4926 N N . LEU B 1 332 ? 37.495 230.459 334.679 1.00 38.50 310 LEU B N 1
ATOM 4927 C CA . LEU B 1 332 ? 37.191 231.799 335.193 1.00 38.67 310 LEU B CA 1
ATOM 4928 C C . LEU B 1 332 ? 36.556 232.681 334.094 1.00 38.33 310 LEU B C 1
ATOM 4929 O O . LEU B 1 332 ? 36.907 232.591 332.905 1.00 37.95 310 LEU B O 1
ATOM 4934 N N . SER B 1 333 ? 35.610 233.521 334.513 1.00 38.46 311 SER B N 1
ATOM 4935 C CA . SER B 1 333 ? 34.819 234.343 333.607 1.00 37.89 311 SER B CA 1
ATOM 4936 C C . SER B 1 333 ? 34.439 235.613 334.333 1.00 38.68 311 SER B C 1
ATOM 4937 O O . SER B 1 333 ? 34.427 235.638 335.566 1.00 39.25 311 SER B O 1
ATOM 4940 N N . GLY B 1 334 ? 34.114 236.648 333.554 1.00 38.91 312 GLY B N 1
ATOM 4941 C CA . GLY B 1 334 ? 33.727 237.976 334.072 1.00 39.57 312 GLY B CA 1
ATOM 4942 C C . GLY B 1 334 ? 34.858 238.983 333.991 1.00 40.12 312 GLY B C 1
ATOM 4943 O O . GLY B 1 334 ? 35.768 238.817 333.185 1.00 39.83 312 GLY B O 1
ATOM 4944 N N . ARG B 1 335 ? 34.808 240.004 334.852 1.00 41.16 313 ARG B N 1
ATOM 4945 C CA . ARG B 1 335 ? 35.793 241.135 334.857 1.00 42.19 313 ARG B CA 1
ATOM 4946 C C . ARG B 1 335 ? 37.305 240.806 334.776 1.00 42.45 313 ARG B C 1
ATOM 4947 O O . ARG B 1 335 ? 38.072 241.582 334.189 1.00 42.32 313 ARG B O 1
ATOM 4955 N N . PRO B 1 336 ? 37.741 239.694 335.393 1.00 42.68 314 PRO B N 1
ATOM 4956 C CA . PRO B 1 336 ? 39.146 239.355 335.215 1.00 43.43 314 PRO B CA 1
ATOM 4957 C C . PRO B 1 336 ? 39.497 239.179 333.741 1.00 43.02 314 PRO B C 1
ATOM 4958 O O . PRO B 1 336 ? 40.431 239.818 333.244 1.00 43.86 314 PRO B O 1
ATOM 4962 N N . LEU B 1 337 ? 38.683 238.386 333.051 1.00 42.21 315 LEU B N 1
ATOM 4963 C CA . LEU B 1 337 ? 38.809 238.122 331.598 1.00 41.66 315 LEU B CA 1
ATOM 4964 C C . LEU B 1 337 ? 38.797 239.403 330.704 1.00 41.38 315 LEU B C 1
ATOM 4965 O O . LEU B 1 337 ? 39.295 239.393 329.560 1.00 40.74 315 LEU B O 1
ATOM 4970 N N . LYS B 1 338 ? 38.228 240.483 331.253 1.00 41.54 316 LYS B N 1
ATOM 4971 C CA . LYS B 1 338 ? 38.071 241.769 330.585 1.00 41.58 316 LYS B CA 1
ATOM 4972 C C . LYS B 1 338 ? 39.338 242.169 329.851 1.00 41.95 316 LYS B C 1
ATOM 4973 O O . LYS B 1 338 ? 39.297 242.480 328.670 1.00 41.39 316 LYS B O 1
ATOM 4979 N N . ALA B 1 339 ? 40.466 242.121 330.542 1.00 43.06 317 ALA B N 1
ATOM 4980 C CA . ALA B 1 339 ? 41.734 242.468 329.920 1.00 44.08 317 ALA B CA 1
ATOM 4981 C C . ALA B 1 339 ? 42.126 241.416 328.855 1.00 43.99 317 ALA B C 1
ATOM 4982 O O . ALA B 1 339 ? 42.178 241.684 327.640 1.00 43.43 317 ALA B O 1
ATOM 4984 N N . MET B 1 340 ? 42.337 240.203 329.345 1.00 44.60 318 MET B N 1
ATOM 4985 C CA . MET B 1 340 ? 42.826 239.056 328.564 1.00 44.58 318 MET B CA 1
ATOM 4986 C C . MET B 1 340 ? 42.285 239.032 327.155 1.00 43.74 318 MET B C 1
ATOM 4987 O O . MET B 1 340 ? 43.038 238.903 326.207 1.00 43.56 318 MET B O 1
ATOM 4992 N N . SER B 1 341 ? 40.967 239.179 327.065 1.00 43.37 319 SER B N 1
ATOM 4993 C CA . SER B 1 341 ? 40.229 239.211 325.806 1.00 43.23 319 SER B CA 1
ATOM 4994 C C . SER B 1 341 ? 40.451 240.464 324.973 1.00 44.08 319 SER B C 1
ATOM 4995 O O . SER B 1 341 ? 40.664 240.356 323.761 1.00 44.29 319 SER B O 1
ATOM 4998 N N . THR B 1 342 ? 40.388 241.641 325.601 1.00 44.71 320 THR B N 1
ATOM 4999 C CA . THR B 1 342 ? 40.663 242.892 324.901 1.00 45.18 320 THR B CA 1
ATOM 5000 C C . THR B 1 342 ? 41.915 242.649 324.069 1.00 45.93 320 THR B C 1
ATOM 5001 O O . THR B 1 342 ? 41.880 242.825 322.847 1.00 45.43 320 THR B O 1
ATOM 5005 N N . LYS B 1 343 ? 42.972 242.161 324.730 1.00 47.05 321 LYS B N 1
ATOM 5006 C CA . LYS B 1 343 ? 44.239 241.766 324.064 1.00 48.27 321 LYS B CA 1
ATOM 5007 C C . LYS B 1 343 ? 44.049 240.701 322.962 1.00 47.47 321 LYS B C 1
ATOM 5008 O O . LYS B 1 343 ? 44.622 240.802 321.878 1.00 47.46 321 LYS B O 1
ATOM 5014 N N . CYS B 1 344 ? 43.270 239.668 323.260 1.00 46.77 322 CYS B N 1
ATOM 5015 C CA . CYS B 1 344 ? 43.044 238.575 322.313 1.00 46.33 322 CYS B CA 1
ATOM 5016 C C . CYS B 1 344 ? 42.239 238.995 321.076 1.00 45.34 322 CYS B C 1
ATOM 5017 O O . CYS B 1 344 ? 42.355 238.344 320.035 1.00 45.34 322 CYS B O 1
ATOM 5020 N N . VAL B 1 345 ? 41.450 240.076 321.180 1.00 44.50 323 VAL B N 1
ATOM 5021 C CA . VAL B 1 345 ? 40.729 240.633 320.022 1.00 43.51 323 VAL B CA 1
ATOM 5022 C C . VAL B 1 345 ? 41.769 241.308 319.129 1.00 44.40 323 VAL B C 1
ATOM 5023 O O . VAL B 1 345 ? 41.954 240.906 317.981 1.00 43.86 323 VAL B O 1
ATOM 5027 N N . SER B 1 346 ? 42.461 242.308 319.685 1.00 45.63 324 SER B N 1
ATOM 5028 C CA . SER B 1 346 ? 43.543 243.036 318.979 1.00 46.95 324 SER B CA 1
ATOM 5029 C C . SER B 1 346 ? 44.627 242.113 318.414 1.00 48.15 324 SER B C 1
ATOM 5030 O O . SER B 1 346 ? 45.038 242.282 317.264 1.00 48.58 324 SER B O 1
ATOM 5033 N N . ASP B 1 347 ? 45.073 241.142 319.216 1.00 48.86 325 ASP B N 1
ATOM 5034 C CA . ASP B 1 347 ? 46.139 240.242 318.783 1.00 49.68 325 ASP B CA 1
ATOM 5035 C C . ASP B 1 347 ? 45.663 239.398 317.597 1.00 48.84 325 ASP B C 1
ATOM 5036 O O . ASP B 1 347 ? 46.394 239.229 316.630 1.00 49.27 325 ASP B O 1
ATOM 5041 N N . MET B 1 348 ? 44.423 238.920 317.649 1.00 47.49 326 MET B N 1
ATOM 5042 C CA . MET B 1 348 ? 43.850 238.162 316.526 1.00 46.88 326 MET B CA 1
ATOM 5043 C C . MET B 1 348 ? 43.242 239.019 315.403 1.00 46.78 326 MET B C 1
ATOM 5044 O O . MET B 1 348 ? 43.062 238.514 314.295 1.00 46.82 326 MET B O 1
ATOM 5049 N N . TYR B 1 349 ? 42.907 240.280 315.681 1.00 46.56 327 TYR B N 1
ATOM 5050 C CA . TYR B 1 349 ? 42.374 241.169 314.661 1.00 46.46 327 TYR B CA 1
ATOM 5051 C C . TYR B 1 349 ? 43.460 241.558 313.678 1.00 48.19 327 TYR B C 1
ATOM 5052 O O . TYR B 1 349 ? 43.252 241.482 312.473 1.00 48.22 327 TYR B O 1
ATOM 5061 N N . LYS B 1 350 ? 44.613 241.977 314.205 1.00 50.05 328 LYS B N 1
ATOM 5062 C CA . LYS B 1 350 ? 45.711 242.492 313.387 1.00 52.01 328 LYS B CA 1
ATOM 5063 C C . LYS B 1 350 ? 46.612 241.395 312.820 1.00 53.54 328 LYS B C 1
ATOM 5064 O O . LYS B 1 350 ? 47.689 241.690 312.318 1.00 55.11 328 LYS B O 1
ATOM 5070 N N . MET B 1 351 ? 46.204 240.135 312.944 1.00 54.22 329 MET B N 1
ATOM 5071 C CA . MET B 1 351 ? 46.766 239.033 312.149 1.00 56.05 329 MET B CA 1
ATOM 5072 C C . MET B 1 351 ? 45.808 238.624 311.005 1.00 56.39 329 MET B C 1
ATOM 5073 O O . MET B 1 351 ? 46.240 238.150 309.953 1.00 57.31 329 MET B O 1
ATOM 5078 N N . THR B 1 352 ? 44.509 238.839 311.202 1.00 56.26 330 THR B N 1
ATOM 5079 C CA . THR B 1 352 ? 43.492 238.543 310.191 1.00 55.96 330 THR B CA 1
ATOM 5080 C C . THR B 1 352 ? 43.247 239.694 309.214 1.00 57.04 330 THR B C 1
ATOM 5081 O O . THR B 1 352 ? 42.331 239.607 308.391 1.00 56.78 330 THR B O 1
ATOM 5085 N N . ASN B 1 353 ? 44.032 240.774 309.322 1.00 58.55 331 ASN B N 1
ATOM 5086 C CA . ASN B 1 353 ? 43.791 242.040 308.601 1.00 59.22 331 ASN B CA 1
ATOM 5087 C C . ASN B 1 353 ? 42.361 242.588 308.766 1.00 57.74 331 ASN B C 1
ATOM 5088 O O . ASN B 1 353 ? 41.862 243.279 307.876 1.00 59.18 331 ASN B O 1
ATOM 5093 N N . GLY B 1 354 ? 41.709 242.276 309.888 1.00 55.71 332 GLY B N 1
ATOM 5094 C CA . GLY B 1 354 ? 40.269 242.508 310.043 1.00 53.52 332 GLY B CA 1
ATOM 5095 C C . GLY B 1 354 ? 39.352 241.791 309.047 1.00 51.76 332 GLY B C 1
ATOM 5096 O O . GLY B 1 354 ? 38.201 242.201 308.879 1.00 50.76 332 GLY B O 1
ATOM 5097 N N . GLN B 1 355 ? 39.850 240.728 308.404 1.00 50.43 333 GLN B N 1
ATOM 5098 C CA . GLN B 1 355 ? 39.092 239.946 307.419 1.00 49.06 333 GLN B CA 1
ATOM 5099 C C . GLN B 1 355 ? 38.359 238.743 308.043 1.00 46.68 333 GLN B C 1
ATOM 5100 O O . GLN B 1 355 ? 37.495 238.132 307.416 1.00 45.84 333 GLN B O 1
ATOM 5106 N N . VAL B 1 356 ? 38.724 238.393 309.267 1.00 44.82 334 VAL B N 1
ATOM 5107 C CA . VAL B 1 356 ? 38.046 237.349 310.000 1.00 43.00 334 VAL B CA 1
ATOM 5108 C C . VAL B 1 356 ? 37.196 238.072 311.025 1.00 40.91 334 VAL B C 1
ATOM 5109 O O . VAL B 1 356 ? 37.684 238.968 311.719 1.00 40.59 334 VAL B O 1
ATOM 5113 N N . ALA B 1 357 ? 35.919 237.682 311.081 1.00 39.05 335 ALA B N 1
ATOM 5114 C CA . ALA B 1 357 ? 34.947 238.199 312.053 1.00 37.53 335 ALA B CA 1
ATOM 5115 C C . ALA B 1 357 ? 35.416 237.950 313.463 1.00 36.75 335 ALA B C 1
ATOM 5116 O O . ALA B 1 357 ? 36.249 237.091 313.685 1.00 36.90 335 ALA B O 1
ATOM 5118 N N . ILE B 1 358 ? 34.907 238.720 314.412 1.00 35.88 336 ILE B N 1
ATOM 5119 C CA . ILE B 1 358 ? 35.404 238.659 315.776 1.00 35.63 336 ILE B CA 1
ATOM 5120 C C . ILE B 1 358 ? 34.277 238.976 316.775 1.00 35.58 336 ILE B C 1
ATOM 5121 O O . ILE B 1 358 ? 34.260 240.044 317.356 1.00 35.86 336 ILE B O 1
ATOM 5126 N N . ILE B 1 359 ? 33.332 238.052 316.978 1.00 35.69 337 ILE B N 1
ATOM 5127 C CA . ILE B 1 359 ? 32.239 238.251 317.977 1.00 35.88 337 ILE B CA 1
ATOM 5128 C C . ILE B 1 359 ? 32.768 238.000 319.413 1.00 36.63 337 ILE B C 1
ATOM 5129 O O . ILE B 1 359 ? 32.782 236.857 319.882 1.00 36.89 337 ILE B O 1
ATOM 5134 N N . ALA B 1 360 ? 33.157 239.060 320.123 1.00 37.38 338 ALA B N 1
ATOM 5135 C CA . ALA B 1 360 ? 34.027 238.924 321.321 1.00 38.22 338 ALA B CA 1
ATOM 5136 C C . ALA B 1 360 ? 33.323 238.925 322.697 1.00 38.34 338 ALA B C 1
ATOM 5137 O O . ALA B 1 360 ? 32.501 239.802 322.959 1.00 38.37 338 ALA B O 1
ATOM 5139 N N . SER B 1 361 ? 33.692 237.979 323.579 1.00 38.55 339 SER B N 1
ATOM 5140 C CA . SER B 1 361 ? 33.110 237.869 324.947 1.00 38.85 339 SER B CA 1
ATOM 5141 C C . SER B 1 361 ? 34.187 238.024 326.047 1.00 39.49 339 SER B C 1
ATOM 5142 O O . SER B 1 361 ? 35.315 238.448 325.750 1.00 40.13 339 SER B O 1
ATOM 5145 N N . GLY B 1 362 ? 33.833 237.718 327.302 1.00 39.56 340 GLY B N 1
ATOM 5146 C CA . GLY B 1 362 ? 34.761 237.809 328.429 1.00 40.07 340 GLY B CA 1
ATOM 5147 C C . GLY B 1 362 ? 34.723 239.188 329.041 1.00 40.82 340 GLY B C 1
ATOM 5148 O O . GLY B 1 362 ? 35.182 240.149 328.420 1.00 41.05 340 GLY B O 1
ATOM 5149 N N . GLY B 1 363 ? 34.130 239.289 330.233 1.00 41.30 341 GLY B N 1
ATOM 5150 C CA . GLY B 1 363 ? 34.042 240.547 331.001 1.00 42.19 341 GLY B CA 1
ATOM 5151 C C . GLY B 1 363 ? 33.696 241.815 330.241 1.00 42.24 341 GLY B C 1
ATOM 5152 O O . GLY B 1 363 ? 34.576 242.586 329.894 1.00 41.96 341 GLY B O 1
ATOM 5153 N N . ILE B 1 364 ? 32.406 242.011 329.990 1.00 42.64 342 ILE B N 1
ATOM 5154 C CA . ILE B 1 364 ? 31.892 243.111 329.159 1.00 43.41 342 ILE B CA 1
ATOM 5155 C C . ILE B 1 364 ? 30.673 243.658 329.906 1.00 44.86 342 ILE B C 1
ATOM 5156 O O . ILE B 1 364 ? 29.530 243.554 329.429 1.00 45.24 342 ILE B O 1
ATOM 5161 N N . GLU B 1 365 ? 30.904 244.214 331.094 1.00 46.52 343 GLU B N 1
ATOM 5162 C CA . GLU B 1 365 ? 29.787 244.592 331.964 1.00 47.89 343 GLU B CA 1
ATOM 5163 C C . GLU B 1 365 ? 29.051 245.861 331.527 1.00 47.99 343 GLU B C 1
ATOM 5164 O O . GLU B 1 365 ? 27.878 246.019 331.877 1.00 47.90 343 GLU B O 1
ATOM 5170 N N . THR B 1 366 ? 29.720 246.712 330.733 1.00 48.20 344 THR B N 1
ATOM 5171 C CA . THR B 1 366 ? 29.175 248.010 330.258 1.00 49.02 344 THR B CA 1
ATOM 5172 C C . THR B 1 366 ? 29.318 248.321 328.750 1.00 48.21 344 THR B C 1
ATOM 5173 O O . THR B 1 366 ? 30.190 247.804 328.054 1.00 46.80 344 THR B O 1
ATOM 5177 N N . GLY B 1 367 ? 28.485 249.244 328.282 1.00 48.79 345 GLY B N 1
ATOM 5178 C CA . GLY B 1 367 ? 28.626 249.823 326.947 1.00 48.88 345 GLY B CA 1
ATOM 5179 C C . GLY B 1 367 ? 29.889 250.635 326.752 1.00 49.48 345 GLY B C 1
ATOM 5180 O O . GLY B 1 367 ? 30.264 250.933 325.620 1.00 49.33 345 GLY B O 1
ATOM 5181 N N . LEU B 1 368 ? 30.521 251.029 327.851 1.00 50.77 346 LEU B N 1
ATOM 5182 C CA . LEU B 1 368 ? 31.893 251.508 327.811 1.00 51.83 346 LEU B CA 1
ATOM 5183 C C . LEU B 1 368 ? 32.810 250.403 327.283 1.00 51.03 346 LEU B C 1
ATOM 5184 O O . LEU B 1 368 ? 33.694 250.669 326.462 1.00 50.78 346 LEU B O 1
ATOM 5189 N N . ASP B 1 369 ? 32.585 249.168 327.739 1.00 50.42 347 ASP B N 1
ATOM 5190 C CA . ASP B 1 369 ? 33.450 248.028 327.369 1.00 49.75 347 ASP B CA 1
ATOM 5191 C C . ASP B 1 369 ? 33.245 247.606 325.921 1.00 47.75 347 ASP B C 1
ATOM 5192 O O . ASP B 1 369 ? 34.203 247.371 325.164 1.00 46.54 347 ASP B O 1
ATOM 5197 N N . ALA B 1 370 ? 31.977 247.486 325.556 1.00 46.82 348 ALA B N 1
ATOM 5198 C CA . ALA B 1 370 ? 31.622 247.091 324.211 1.00 45.93 348 ALA B CA 1
ATOM 5199 C C . ALA B 1 370 ? 32.201 248.115 323.254 1.00 45.83 348 ALA B C 1
ATOM 5200 O O . ALA B 1 370 ? 32.821 247.726 322.268 1.00 46.07 348 ALA B O 1
ATOM 5202 N N . TYR B 1 371 ? 32.044 249.408 323.565 1.00 45.27 349 TYR B N 1
ATOM 5203 C CA . TYR B 1 371 ? 32.696 250.445 322.785 1.00 44.43 349 TYR B CA 1
ATOM 5204 C C . TYR B 1 371 ? 34.176 250.106 322.547 1.00 44.17 349 TYR B C 1
ATOM 5205 O O . TYR B 1 371 ? 34.586 250.037 321.399 1.00 43.80 349 TYR B O 1
ATOM 5214 N N . LYS B 1 372 ? 34.953 249.833 323.599 1.00 44.27 350 LYS B N 1
ATOM 5215 C CA . LYS B 1 372 ? 36.428 249.651 323.430 1.00 44.36 350 LYS B CA 1
ATOM 5216 C C . LYS B 1 372 ? 36.942 248.268 323.062 1.00 43.29 350 LYS B C 1
ATOM 5217 O O . LYS B 1 372 ? 38.068 248.148 322.565 1.00 42.85 350 LYS B O 1
ATOM 5223 N N . ARG B 1 373 ? 36.126 247.242 323.302 1.00 42.61 351 ARG B N 1
ATOM 5224 C CA . ARG B 1 373 ? 36.348 245.918 322.700 1.00 41.94 351 ARG B CA 1
ATOM 5225 C C . ARG B 1 373 ? 35.953 245.887 321.203 1.00 40.72 351 ARG B C 1
ATOM 5226 O O . ARG B 1 373 ? 36.574 245.156 320.422 1.00 40.26 351 ARG B O 1
ATOM 5234 N N . ILE B 1 374 ? 34.930 246.668 320.820 1.00 39.82 352 ILE B N 1
ATOM 5235 C CA . ILE B 1 374 ? 34.541 246.846 319.404 1.00 38.80 352 ILE B CA 1
ATOM 5236 C C . ILE B 1 374 ? 35.654 247.563 318.641 1.00 39.16 352 ILE B C 1
ATOM 5237 O O . ILE B 1 374 ? 35.948 247.211 317.491 1.00 39.12 352 ILE B O 1
ATOM 5242 N N . ARG B 1 375 ? 36.240 248.577 319.287 1.00 39.52 353 ARG B N 1
ATOM 5243 C CA . ARG B 1 375 ? 37.452 249.261 318.800 1.00 39.74 353 ARG B CA 1
ATOM 5244 C C . ARG B 1 375 ? 38.637 248.323 318.705 1.00 39.13 353 ARG B C 1
ATOM 5245 O O . ARG B 1 375 ? 39.428 248.437 317.785 1.00 39.68 353 ARG B O 1
ATOM 5253 N N . ALA B 1 376 ? 38.778 247.432 319.683 1.00 37.92 354 ALA B N 1
ATOM 5254 C CA . ALA B 1 376 ? 39.841 246.448 319.662 1.00 37.51 354 ALA B CA 1
ATOM 5255 C C . ALA B 1 376 ? 39.805 245.465 318.475 1.00 36.33 354 ALA B C 1
ATOM 5256 O O . ALA B 1 376 ? 40.760 244.730 318.280 1.00 36.60 354 ALA B O 1
ATOM 5258 N N . GLY B 1 377 ? 38.734 245.474 317.681 1.00 34.91 355 GLY B N 1
ATOM 5259 C CA . GLY B 1 377 ? 38.580 244.591 316.526 1.00 34.03 355 GLY B CA 1
ATOM 5260 C C . GLY B 1 377 ? 37.224 243.921 316.439 1.00 32.76 355 GLY B C 1
ATOM 5261 O O . GLY B 1 377 ? 36.850 243.411 315.392 1.00 32.18 355 GLY B O 1
ATOM 5262 N N . ALA B 1 378 ? 36.487 243.926 317.543 1.00 32.26 356 ALA B N 1
ATOM 5263 C CA . ALA B 1 378 ? 35.283 243.138 317.672 1.00 31.51 356 ALA B CA 1
ATOM 5264 C C . ALA B 1 378 ? 34.091 243.785 316.976 1.00 31.19 356 ALA B C 1
ATOM 5265 O O . ALA B 1 378 ? 33.809 244.953 317.192 1.00 31.50 356 ALA B O 1
ATOM 5267 N N . SER B 1 379 ? 33.395 242.999 316.153 1.00 30.75 357 SER B N 1
ATOM 5268 C CA . SER B 1 379 ? 32.211 243.441 315.393 1.00 30.50 357 SER B CA 1
ATOM 5269 C C . SER B 1 379 ? 30.886 243.195 316.128 1.00 30.16 357 SER B C 1
ATOM 5270 O O . SER B 1 379 ? 29.861 243.801 315.796 1.00 30.23 357 SER B O 1
ATOM 5273 N N . ALA B 1 380 ? 30.899 242.290 317.099 1.00 29.87 358 ALA B N 1
ATOM 5274 C CA . ALA B 1 380 ? 29.803 242.169 318.054 1.00 29.71 358 ALA B CA 1
ATOM 5275 C C . ALA B 1 380 ? 30.365 241.721 319.411 1.00 29.74 358 ALA B C 1
ATOM 5276 O O . ALA B 1 380 ? 31.530 241.322 319.504 1.00 29.80 358 ALA B O 1
ATOM 5278 N N . VAL B 1 381 ? 29.535 241.809 320.451 1.00 29.78 359 VAL B N 1
ATOM 5279 C CA . VAL B 1 381 ? 29.924 241.465 321.820 1.00 29.92 359 VAL B CA 1
ATOM 5280 C C . VAL B 1 381 ? 28.907 240.478 322.435 1.00 29.85 359 VAL B C 1
ATOM 5281 O O . VAL B 1 381 ? 27.727 240.544 322.128 1.00 29.74 359 VAL B O 1
ATOM 5285 N N . GLU B 1 382 ? 29.368 239.536 323.251 1.00 30.12 360 GLU B N 1
ATOM 5286 C CA . GLU B 1 382 ? 28.469 238.599 323.926 1.00 30.47 360 GLU B CA 1
ATOM 5287 C C . GLU B 1 382 ? 28.617 238.693 325.426 1.00 31.44 360 GLU B C 1
ATOM 5288 O O . GLU B 1 382 ? 29.644 239.103 325.934 1.00 31.68 360 GLU B O 1
ATOM 5294 N N . VAL B 1 383 ? 27.593 238.221 326.123 1.00 32.43 361 VAL B N 1
ATOM 5295 C CA . VAL B 1 383 ? 27.470 238.408 327.561 1.00 33.66 361 VAL B CA 1
ATOM 5296 C C . VAL B 1 383 ? 26.958 237.150 328.301 1.00 34.27 361 VAL B C 1
ATOM 5297 O O . VAL B 1 383 ? 25.938 236.581 327.921 1.00 34.13 361 VAL B O 1
ATOM 5301 N N . TYR B 1 384 ? 27.688 236.731 329.342 1.00 35.36 362 TYR B N 1
ATOM 5302 C CA . TYR B 1 384 ? 27.195 235.776 330.350 1.00 36.63 362 TYR B CA 1
ATOM 5303 C C . TYR B 1 384 ? 27.351 236.383 331.776 1.00 38.35 362 TYR B C 1
ATOM 5304 O O . TYR B 1 384 ? 26.366 236.840 332.359 1.00 39.03 362 TYR B O 1
ATOM 5313 N N . THR B 1 385 ? 28.558 236.380 332.344 1.00 39.53 363 THR B N 1
ATOM 5314 C CA . THR B 1 385 ? 28.748 236.740 333.749 1.00 41.14 363 THR B CA 1
ATOM 5315 C C . THR B 1 385 ? 28.202 238.139 334.103 1.00 43.49 363 THR B C 1
ATOM 5316 O O . THR B 1 385 ? 27.807 238.377 335.256 1.00 44.49 363 THR B O 1
ATOM 5320 N N . SER B 1 386 ? 28.160 239.049 333.116 1.00 45.37 364 SER B N 1
ATOM 5321 C CA . SER B 1 386 ? 27.425 240.343 333.231 1.00 47.26 364 SER B CA 1
ATOM 5322 C C . SER B 1 386 ? 25.951 240.139 333.632 1.00 48.49 364 SER B C 1
ATOM 5323 O O . SER B 1 386 ? 25.473 240.782 334.562 1.00 49.70 364 SER B O 1
ATOM 5326 N N . MET B 1 387 ? 25.266 239.214 332.952 1.00 48.73 365 MET B N 1
ATOM 5327 C CA . MET B 1 387 ? 23.843 238.896 333.212 1.00 49.85 365 MET B CA 1
ATOM 5328 C C . MET B 1 387 ? 23.460 238.533 334.651 1.00 51.68 365 MET B C 1
ATOM 5329 O O . MET B 1 387 ? 22.326 238.804 335.062 1.00 52.43 365 MET B O 1
ATOM 5334 N N . ILE B 1 388 ? 24.385 237.941 335.408 1.00 52.96 366 ILE B N 1
ATOM 5335 C CA . ILE B 1 388 ? 24.057 237.384 336.732 1.00 54.58 366 ILE B CA 1
ATOM 5336 C C . ILE B 1 388 ? 24.048 238.503 337.781 1.00 55.73 366 ILE B C 1
ATOM 5337 O O . ILE B 1 388 ? 23.076 238.634 338.538 1.00 56.57 366 ILE B O 1
ATOM 5342 N N . TYR B 1 389 ? 25.105 239.316 337.803 1.00 55.68 367 TYR B N 1
ATOM 5343 C CA . TYR B 1 389 ? 25.183 240.433 338.740 1.00 57.20 367 TYR B CA 1
ATOM 5344 C C . TYR B 1 389 ? 24.299 241.572 338.289 1.00 58.12 367 TYR B C 1
ATOM 5345 O O . TYR B 1 389 ? 23.651 242.193 339.116 1.00 60.29 367 TYR B O 1
ATOM 5354 N N . ARG B 1 390 ? 24.283 241.857 336.989 1.00 57.51 368 ARG B N 1
ATOM 5355 C CA . ARG B 1 390 ? 23.496 242.970 336.460 1.00 58.29 368 ARG B CA 1
ATOM 5356 C C . ARG B 1 390 ? 22.017 242.605 336.381 1.00 58.15 368 ARG B C 1
ATOM 5357 O O . ARG B 1 390 ? 21.184 243.326 336.932 1.00 59.51 368 ARG B O 1
ATOM 5365 N N . GLY B 1 391 ? 21.709 241.494 335.695 1.00 56.37 369 GLY B N 1
ATOM 5366 C CA . GLY B 1 391 ? 20.327 241.085 335.336 1.00 55.43 369 GLY B CA 1
ATOM 5367 C C . GLY B 1 391 ? 20.184 240.920 333.826 1.00 53.72 369 GLY B C 1
ATOM 5368 O O . GLY B 1 391 ? 21.177 240.887 333.128 1.00 52.75 369 GLY B O 1
ATOM 5369 N N . PRO B 1 392 ? 18.949 240.814 333.306 1.00 53.71 370 PRO B N 1
ATOM 5370 C CA . PRO B 1 392 ? 18.750 240.793 331.856 1.00 53.16 370 PRO B CA 1
ATOM 5371 C C . PRO B 1 392 ? 18.582 242.197 331.278 1.00 54.13 370 PRO B C 1
ATOM 5372 O O . PRO B 1 392 ? 18.457 242.341 330.050 1.00 53.75 370 PRO B O 1
ATOM 5376 N N . ILE B 1 393 ? 18.566 243.215 332.155 1.00 55.36 371 ILE B N 1
ATOM 5377 C CA . ILE B 1 393 ? 18.573 244.622 331.755 1.00 55.75 371 ILE B CA 1
ATOM 5378 C C . ILE B 1 393 ? 19.975 244.943 331.240 1.00 54.67 371 ILE B C 1
ATOM 5379 O O . ILE B 1 393 ? 20.157 245.941 330.550 1.00 55.15 371 ILE B O 1
ATOM 5384 N N . VAL B 1 394 ? 20.952 244.079 331.535 1.00 53.60 372 VAL B N 1
ATOM 5385 C CA . VAL B 1 394 ? 22.281 244.144 330.912 1.00 52.88 372 VAL B CA 1
ATOM 5386 C C . VAL B 1 394 ? 22.267 244.435 329.397 1.00 52.35 372 VAL B C 1
ATOM 5387 O O . VAL B 1 394 ? 23.166 245.094 328.893 1.00 51.47 372 VAL B O 1
ATOM 5391 N N . ALA B 1 395 ? 21.251 243.954 328.683 1.00 53.19 373 ALA B N 1
ATOM 5392 C CA . ALA B 1 395 ? 21.089 244.277 327.262 1.00 53.96 373 ALA B CA 1
ATOM 5393 C C . ALA B 1 395 ? 20.781 245.771 327.063 1.00 55.77 373 ALA B C 1
ATOM 5394 O O . ALA B 1 395 ? 21.606 246.514 326.544 1.00 54.78 373 ALA B O 1
ATOM 5396 N N . ARG B 1 396 ? 19.610 246.189 327.545 1.00 59.16 374 ARG B N 1
ATOM 5397 C CA . ARG B 1 396 ? 19.070 247.579 327.452 1.00 61.74 374 ARG B CA 1
ATOM 5398 C C . ARG B 1 396 ? 20.011 248.704 327.948 1.00 61.77 374 ARG B C 1
ATOM 5399 O O . ARG B 1 396 ? 19.848 249.855 327.539 1.00 61.99 374 ARG B O 1
ATOM 5407 N N . ARG B 1 397 ? 20.981 248.372 328.808 1.00 61.37 375 ARG B N 1
ATOM 5408 C CA . ARG B 1 397 ? 21.925 249.349 329.360 1.00 62.09 375 ARG B CA 1
ATOM 5409 C C . ARG B 1 397 ? 23.221 249.398 328.549 1.00 59.58 375 ARG B C 1
ATOM 5410 O O . ARG B 1 397 ? 23.697 250.483 328.222 1.00 59.15 375 ARG B O 1
ATOM 5418 N N . VAL B 1 398 ? 23.775 248.225 328.219 1.00 57.37 376 VAL B N 1
ATOM 5419 C CA . VAL B 1 398 ? 24.999 248.110 327.390 1.00 55.46 376 VAL B CA 1
ATOM 5420 C C . VAL B 1 398 ? 24.681 248.533 325.953 1.00 54.46 376 VAL B C 1
ATOM 5421 O O . VAL B 1 398 ? 25.563 248.977 325.224 1.00 53.79 376 VAL B O 1
ATOM 5425 N N . LYS B 1 399 ? 23.415 248.403 325.564 1.00 54.43 377 LYS B N 1
ATOM 5426 C CA . LYS B 1 399 ? 22.914 248.901 324.281 1.00 54.14 377 LYS B CA 1
ATOM 5427 C C . LYS B 1 399 ? 22.719 250.433 324.262 1.00 54.67 377 LYS B C 1
ATOM 5428 O O . LYS B 1 399 ? 22.972 251.059 323.232 1.00 54.39 377 LYS B O 1
ATOM 5434 N N . ASP B 1 400 ? 22.272 251.021 325.382 1.00 55.50 378 ASP B N 1
ATOM 5435 C CA . ASP B 1 400 ? 22.050 252.485 325.489 1.00 56.64 378 ASP B CA 1
ATOM 5436 C C . ASP B 1 400 ? 23.267 253.274 325.970 1.00 56.66 378 ASP B C 1
ATOM 5437 O O . ASP B 1 400 ? 23.347 254.465 325.696 1.00 57.24 378 ASP B O 1
ATOM 5442 N N . GLU B 1 401 ? 24.186 252.642 326.705 1.00 56.43 379 GLU B N 1
ATOM 5443 C CA . GLU B 1 401 ? 25.492 253.266 327.013 1.00 56.61 379 GLU B CA 1
ATOM 5444 C C . GLU B 1 401 ? 26.325 253.358 325.717 1.00 55.72 379 GLU B C 1
ATOM 5445 O O . GLU B 1 401 ? 26.829 254.427 325.380 1.00 56.08 379 GLU B O 1
ATOM 5451 N N . LEU B 1 402 ? 26.424 252.247 324.983 1.00 54.33 380 LEU B N 1
ATOM 5452 C CA . LEU B 1 402 ? 27.135 252.203 323.695 1.00 53.87 380 LEU B CA 1
ATOM 5453 C C . LEU B 1 402 ? 26.590 253.189 322.670 1.00 54.41 380 LEU B C 1
ATOM 5454 O O . LEU B 1 402 ? 27.319 253.613 321.771 1.00 53.95 380 LEU B O 1
ATOM 5459 N N . LEU B 1 403 ? 25.310 253.532 322.785 1.00 55.30 381 LEU B N 1
ATOM 5460 C CA . LEU B 1 403 ? 24.757 254.599 321.966 1.00 56.35 381 LEU B CA 1
ATOM 5461 C C . LEU B 1 403 ? 25.374 255.919 322.446 1.00 58.21 381 LEU B C 1
ATOM 5462 O O . LEU B 1 403 ? 26.118 256.538 321.699 1.00 59.02 381 LEU B O 1
ATOM 5467 N N . ASN B 1 404 ? 25.149 256.290 323.709 1.00 59.97 382 ASN B N 1
ATOM 5468 C CA . ASN B 1 404 ? 25.600 257.601 324.264 1.00 62.23 382 ASN B CA 1
ATOM 5469 C C . ASN B 1 404 ? 27.148 257.833 324.382 1.00 62.11 382 ASN B C 1
ATOM 5470 O O . ASN B 1 404 ? 27.591 258.876 324.890 1.00 62.20 382 ASN B O 1
ATOM 5475 N N . ILE B 1 405 ? 27.946 256.861 323.940 1.00 61.25 383 ILE B N 1
ATOM 5476 C CA . ILE B 1 405 ? 29.409 256.928 323.982 1.00 61.78 383 ILE B CA 1
ATOM 5477 C C . ILE B 1 405 ? 30.008 257.021 322.575 1.00 60.92 383 ILE B C 1
ATOM 5478 O O . ILE B 1 405 ? 31.014 257.704 322.381 1.00 61.80 383 ILE B O 1
ATOM 5483 N N . LEU B 1 406 ? 29.423 256.317 321.606 1.00 59.59 384 LEU B N 1
ATOM 5484 C CA . LEU B 1 406 ? 29.768 256.514 320.197 1.00 59.20 384 LEU B CA 1
ATOM 5485 C C . LEU B 1 406 ? 29.289 257.880 319.727 1.00 60.46 384 LEU B C 1
ATOM 5486 O O . LEU B 1 406 ? 29.941 258.514 318.905 1.00 60.91 384 LEU B O 1
ATOM 5491 N N . ASN B 1 407 ? 28.151 258.322 320.268 1.00 61.89 385 ASN B N 1
ATOM 5492 C CA . ASN B 1 407 ? 27.560 259.655 319.988 1.00 62.93 385 ASN B CA 1
ATOM 5493 C C . ASN B 1 407 ? 28.422 260.773 320.602 1.00 63.69 385 ASN B C 1
ATOM 5494 O O . ASN B 1 407 ? 28.753 261.755 319.943 1.00 64.11 385 ASN B O 1
ATOM 5499 N N . GLN B 1 408 ? 28.777 260.585 321.875 1.00 64.11 386 GLN B N 1
ATOM 5500 C CA . GLN B 1 408 ? 29.667 261.486 322.643 1.00 64.98 386 GLN B CA 1
ATOM 5501 C C . GLN B 1 408 ? 31.034 261.678 322.005 1.00 63.19 386 GLN B C 1
ATOM 5502 O O . GLN B 1 408 ? 31.622 262.740 322.128 1.00 63.34 386 GLN B O 1
ATOM 5508 N N . ALA B 1 409 ? 31.514 260.644 321.321 1.00 61.63 387 ALA B N 1
ATOM 5509 C CA . ALA B 1 409 ? 3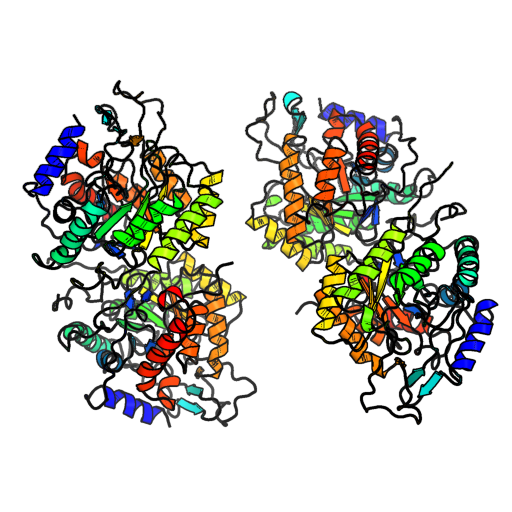2.865 260.588 320.787 1.00 61.75 387 ALA B CA 1
ATOM 5510 C C . ALA B 1 409 ? 32.936 260.863 319.272 1.00 61.44 387 ALA B C 1
ATOM 5511 O O . ALA B 1 409 ? 33.654 260.170 318.548 1.00 61.08 387 ALA B O 1
ATOM 5513 N N . GLY B 1 410 ? 32.214 261.876 318.792 1.00 61.81 388 GLY B N 1
ATOM 5514 C CA . GLY B 1 410 ? 32.221 262.223 317.364 1.00 61.60 388 GLY B CA 1
ATOM 5515 C C . GLY B 1 410 ? 31.548 261.168 316.496 1.00 60.37 388 GLY B C 1
ATOM 5516 O O . GLY B 1 410 ? 30.393 261.333 316.100 1.00 61.17 388 GLY B O 1
ATOM 5517 N N . ILE B 1 411 ? 32.276 260.087 316.207 1.00 59.06 389 ILE B N 1
ATOM 5518 C CA . ILE B 1 411 ? 31.802 258.991 315.310 1.00 57.74 389 ILE B CA 1
ATOM 5519 C C . ILE B 1 411 ? 30.687 258.103 315.865 1.00 55.96 389 ILE B C 1
ATOM 5520 O O . ILE B 1 411 ? 30.970 257.053 316.454 1.00 55.62 389 ILE B O 1
ATOM 5525 N N . TYR B 1 412 ? 29.429 258.478 315.627 1.00 54.56 390 TYR B N 1
ATOM 5526 C CA . TYR B 1 412 ? 28.296 257.598 316.007 1.00 53.24 390 TYR B CA 1
ATOM 5527 C C . TYR B 1 412 ? 28.281 256.458 314.985 1.00 51.24 390 TYR B C 1
ATOM 5528 O O . TYR B 1 412 ? 29.162 256.423 314.125 1.00 51.30 390 TYR B O 1
ATOM 5537 N N . ASN B 1 413 ? 27.347 255.514 315.098 1.00 49.32 391 ASN B N 1
ATOM 5538 C CA . ASN B 1 413 ? 27.215 254.390 314.137 1.00 47.85 391 ASN B CA 1
ATOM 5539 C C . ASN B 1 413 ? 28.228 253.250 314.420 1.00 46.51 391 ASN B C 1
ATOM 5540 O O . ASN B 1 413 ? 29.242 253.141 313.721 1.00 45.95 391 ASN B O 1
ATOM 5545 N N . VAL B 1 414 ? 27.910 252.390 315.406 1.00 45.74 392 VAL B N 1
ATOM 5546 C CA . VAL B 1 414 ? 28.760 251.231 315.881 1.00 45.09 392 VAL B CA 1
ATOM 5547 C C . VAL B 1 414 ? 29.609 250.518 314.820 1.00 44.89 392 VAL B C 1
ATOM 5548 O O . VAL B 1 414 ? 30.719 250.066 315.119 1.00 45.36 392 VAL B O 1
ATOM 5552 N N . GLN B 1 415 ? 29.078 250.366 313.611 1.00 44.33 393 GLN B N 1
ATOM 5553 C CA . GLN B 1 415 ? 29.805 249.681 312.552 1.00 43.58 393 GLN B CA 1
ATOM 5554 C C . GLN B 1 415 ? 31.077 250.410 312.126 1.00 44.11 393 GLN B C 1
ATOM 5555 O O . GLN B 1 415 ? 32.029 249.765 311.700 1.00 44.05 393 GLN B O 1
ATOM 5561 N N . ASP B 1 416 ? 31.103 251.736 312.267 1.00 44.72 394 ASP B N 1
ATOM 5562 C CA . ASP B 1 416 ? 32.300 252.538 311.950 0.50 45.48 394 ASP B CA 1
ATOM 5563 C C . ASP B 1 416 ? 33.365 252.533 313.055 1.00 45.12 394 ASP B C 1
ATOM 5564 O O . ASP B 1 416 ? 34.484 253.004 312.853 1.00 44.95 394 ASP B O 1
ATOM 5569 N N . ALA B 1 417 ? 32.994 251.983 314.211 1.00 44.74 395 ALA B N 1
ATOM 5570 C CA . ALA B 1 417 ? 33.883 251.769 315.354 1.00 45.03 395 ALA B CA 1
ATOM 5571 C C . ALA B 1 417 ? 34.767 250.520 315.279 1.00 44.85 395 ALA B C 1
ATOM 5572 O O . ALA B 1 417 ? 35.717 250.410 316.058 1.00 45.47 395 ALA B O 1
ATOM 5574 N N . ILE B 1 418 ? 34.466 249.582 314.374 1.00 44.15 396 ILE B N 1
ATOM 5575 C CA . ILE B 1 418 ? 35.161 248.274 314.353 1.00 43.64 396 ILE B CA 1
ATOM 5576 C C . ILE B 1 418 ? 36.641 248.389 313.956 1.00 44.58 396 ILE B C 1
ATOM 5577 O O . ILE B 1 418 ? 36.975 248.760 312.829 1.00 45.05 396 ILE B O 1
ATOM 5582 N N . GLY B 1 419 ? 37.522 248.054 314.887 1.00 45.16 397 GLY B N 1
ATOM 5583 C CA . GLY B 1 419 ? 38.942 248.037 314.600 1.00 46.40 397 GLY B CA 1
ATOM 5584 C C . GLY B 1 419 ? 39.506 249.426 314.396 1.00 47.66 397 GLY B C 1
ATOM 5585 O O . GLY B 1 419 ? 40.174 249.678 313.399 1.00 48.76 397 GLY B O 1
ATOM 5586 N N . LEU B 1 420 ? 39.246 250.323 315.343 1.00 48.19 398 LEU B N 1
ATOM 5587 C CA . LEU B 1 420 ? 39.726 251.710 315.247 1.00 49.16 398 LEU B CA 1
ATOM 5588 C C . LEU B 1 420 ? 41.218 251.795 315.560 1.00 50.71 398 LEU B C 1
ATOM 5589 O O . LEU B 1 420 ? 41.910 252.636 314.993 1.00 51.89 398 LEU B O 1
ATOM 5594 N N . ASP B 1 421 ? 41.719 250.896 316.409 1.00 51.46 399 ASP B N 1
ATOM 5595 C CA . ASP B 1 421 ? 43.106 250.972 316.910 1.00 53.58 399 ASP B CA 1
ATOM 5596 C C . ASP B 1 421 ? 44.154 250.301 315.995 1.00 55.65 399 ASP B C 1
ATOM 5597 O O . ASP B 1 421 ? 45.297 250.109 316.421 1.00 56.43 399 ASP B O 1
ATOM 5602 N N . HIS B 1 422 ? 43.779 249.957 314.756 1.00 57.31 400 HIS B N 1
ATOM 5603 C CA . HIS B 1 422 ? 44.579 249.037 313.912 1.00 59.53 400 HIS B CA 1
ATOM 5604 C C . HIS B 1 422 ? 44.947 249.489 312.497 1.00 62.01 400 HIS B C 1
ATOM 5605 O O . HIS B 1 422 ? 45.788 248.844 311.861 1.00 63.17 400 HIS B O 1
ATOM 5612 N N . ARG B 1 423 ? 44.313 250.551 311.994 1.00 63.76 401 ARG B N 1
ATOM 5613 C CA . ARG B 1 423 ? 44.881 251.313 310.875 1.00 66.11 401 ARG B CA 1
ATOM 5614 C C . ARG B 1 423 ? 46.188 251.946 311.423 1.00 69.46 401 ARG B C 1
ATOM 5615 O O . ARG B 1 423 ? 46.202 252.398 312.589 1.00 69.77 401 ARG B O 1
ATOM 5623 N N . PRO B 1 424 ? 47.303 251.876 310.637 1.00 72.09 402 PRO B N 1
ATOM 5624 C CA . PRO B 1 424 ? 48.457 252.764 310.787 1.00 73.47 402 PRO B CA 1
ATOM 5625 C C . PRO B 1 424 ? 48.621 253.716 309.588 1.00 72.86 402 PRO B C 1
ATOM 5626 O O . PRO B 1 424 ? 47.825 254.643 309.418 1.00 70.84 402 PRO B O 1
ATOM 5630 N N . ASP C 1 40 ? 88.032 245.321 277.364 1.00 67.86 18 ASP C N 1
ATOM 5631 C CA . ASP C 1 40 ? 87.372 244.189 278.107 1.00 67.46 18 ASP C CA 1
ATOM 5632 C C . ASP C 1 40 ? 87.568 244.280 279.633 1.00 68.35 18 ASP C C 1
ATOM 5633 O O . ASP C 1 40 ? 88.700 244.478 280.083 1.00 70.44 18 ASP C O 1
ATOM 5638 N N . PRO C 1 41 ? 86.483 244.107 280.434 1.00 67.95 19 PRO C N 1
ATOM 5639 C CA . PRO C 1 41 ? 86.607 244.168 281.903 1.00 66.78 19 PRO C CA 1
ATOM 5640 C C . PRO C 1 41 ? 87.285 242.987 282.619 1.00 66.12 19 PRO C C 1
ATOM 5641 O O . PRO C 1 41 ? 87.727 243.177 283.756 1.00 67.09 19 PRO C O 1
ATOM 5645 N N . GLU C 1 42 ? 87.345 241.799 282.003 1.00 65.05 20 GLU C N 1
ATOM 5646 C CA . GLU C 1 42 ? 88.083 240.648 282.578 1.00 63.95 20 GLU C CA 1
ATOM 5647 C C . GLU C 1 42 ? 89.620 240.805 282.452 1.00 64.87 20 GLU C C 1
ATOM 5648 O O . GLU C 1 42 ? 90.375 240.529 283.394 1.00 64.01 20 GLU C O 1
ATOM 5654 N N . LEU C 1 43 ? 90.071 241.224 281.272 1.00 65.99 21 LEU C N 1
ATOM 5655 C CA . LEU C 1 43 ? 91.474 241.600 281.050 1.00 66.31 21 LEU C CA 1
ATOM 5656 C C . LEU C 1 43 ? 91.829 242.830 281.901 1.00 66.07 21 LEU C C 1
ATOM 5657 O O . LEU C 1 43 ? 92.903 242.874 282.498 1.00 66.56 21 LEU C O 1
ATOM 5662 N N . ALA C 1 44 ? 90.910 243.805 281.952 1.00 65.51 22 ALA C N 1
ATOM 5663 C CA . ALA C 1 44 ? 91.094 245.064 282.694 1.00 65.74 22 ALA C CA 1
ATOM 5664 C C . ALA C 1 44 ? 91.200 244.853 284.197 1.00 65.83 22 ALA C C 1
ATOM 5665 O O . ALA C 1 44 ? 92.068 245.436 284.848 1.00 65.69 22 ALA C O 1
ATOM 5667 N N . HIS C 1 45 ? 90.294 244.041 284.736 1.00 66.36 23 HIS C N 1
ATOM 5668 C CA . HIS C 1 45 ? 90.378 243.556 286.118 1.00 66.57 23 HIS C CA 1
ATOM 5669 C C . HIS C 1 45 ? 91.708 242.787 286.335 1.00 68.00 23 HIS C C 1
ATOM 5670 O O . HIS C 1 45 ? 92.485 243.132 287.230 1.00 67.85 23 HIS C O 1
ATOM 5677 N N . ASP C 1 46 ? 91.981 241.784 285.499 1.00 69.38 24 ASP C N 1
ATOM 5678 C CA . ASP C 1 46 ? 93.200 240.961 285.655 1.00 71.04 24 ASP C CA 1
ATOM 5679 C C . ASP C 1 46 ? 94.544 241.711 285.492 1.00 71.92 24 ASP C C 1
ATOM 5680 O O . ASP C 1 46 ? 95.559 241.283 286.070 1.00 72.94 24 ASP C O 1
ATOM 5685 N N . MET C 1 47 ? 94.566 242.805 284.723 1.00 71.35 25 MET C N 1
ATOM 5686 C CA . MET C 1 47 ? 95.804 243.585 284.560 1.00 71.35 25 MET C CA 1
ATOM 5687 C C . MET C 1 47 ? 95.967 244.658 285.647 1.00 69.09 25 MET C C 1
ATOM 5688 O O . MET C 1 47 ? 97.089 244.849 286.147 1.00 69.75 25 MET C O 1
ATOM 5693 N N . VAL C 1 48 ? 94.869 245.325 286.035 1.00 65.41 26 VAL C N 1
ATOM 5694 C CA . VAL C 1 48 ? 94.912 246.314 287.139 1.00 62.82 26 VAL C CA 1
ATOM 5695 C C . VAL C 1 48 ? 95.125 245.595 288.475 1.00 61.00 26 VAL C C 1
ATOM 5696 O O . VAL C 1 48 ? 95.632 246.192 289.427 1.00 59.99 26 VAL C O 1
ATOM 5700 N N . MET C 1 49 ? 94.756 244.312 288.531 1.00 59.87 27 MET C N 1
ATOM 5701 C CA . MET C 1 49 ? 95.127 243.452 289.654 1.00 59.13 27 MET C CA 1
ATOM 5702 C C . MET C 1 49 ? 96.635 243.204 289.709 1.00 60.92 27 MET C C 1
ATOM 5703 O O . MET C 1 49 ? 97.270 243.463 290.739 1.00 61.40 27 MET C O 1
ATOM 5708 N N . TRP C 1 50 ? 97.187 242.716 288.596 1.00 62.00 28 TRP C N 1
ATOM 5709 C CA . TRP C 1 50 ? 98.610 242.371 288.481 1.00 63.33 28 TRP C CA 1
ATOM 5710 C C . TRP C 1 50 ? 99.568 243.550 288.751 1.00 63.87 28 TRP C C 1
ATOM 5711 O O . TRP C 1 50 ? 100.498 243.415 289.554 1.00 64.87 28 TRP C O 1
ATOM 5722 N N . LEU C 1 51 ? 99.353 244.683 288.078 1.00 62.97 29 LEU C N 1
ATOM 5723 C CA . LEU C 1 51 ? 100.187 245.881 288.285 1.00 63.24 29 LEU C CA 1
ATOM 5724 C C . LEU C 1 51 ? 100.294 246.271 289.756 1.00 62.57 29 LEU C C 1
ATOM 5725 O O . LEU C 1 51 ? 101.388 246.362 290.302 1.00 63.21 29 LEU C O 1
ATOM 5730 N N . ALA C 1 52 ? 99.134 246.479 290.376 1.00 61.68 30 ALA C N 1
ATOM 5731 C CA . ALA C 1 52 ? 99.011 246.866 291.795 1.00 61.19 30 ALA C CA 1
ATOM 5732 C C . ALA C 1 52 ? 99.680 245.891 292.730 1.00 61.05 30 ALA C C 1
ATOM 5733 O O . ALA C 1 52 ? 100.404 246.284 293.643 1.00 61.11 30 ALA C O 1
ATOM 5735 N N . ALA C 1 53 ? 99.391 244.617 292.500 1.00 60.66 31 ALA C N 1
ATOM 5736 C CA . ALA C 1 53 ? 99.756 243.566 293.426 1.00 61.02 31 ALA C CA 1
ATOM 5737 C C . ALA C 1 53 ? 101.254 243.329 293.549 1.00 63.18 31 ALA C C 1
ATOM 5738 O O . ALA C 1 53 ? 101.687 242.782 294.561 1.00 63.79 31 ALA C O 1
ATOM 5740 N N . LYS C 1 54 ? 102.036 243.718 292.537 1.00 65.24 32 LYS C N 1
ATOM 5741 C CA . LYS C 1 54 ? 103.518 243.638 292.612 1.00 67.34 32 LYS C CA 1
ATOM 5742 C C . LYS C 1 54 ? 104.161 244.959 293.101 1.00 65.88 32 LYS C C 1
ATOM 5743 O O . LYS C 1 54 ? 105.225 244.925 293.723 1.00 65.99 32 LYS C O 1
ATOM 5749 N N . GLY C 1 55 ? 103.490 246.088 292.852 1.00 63.50 33 GLY C N 1
ATOM 5750 C CA . GLY C 1 55 ? 103.939 247.409 293.294 1.00 62.63 33 GLY C CA 1
ATOM 5751 C C . GLY C 1 55 ? 103.790 248.441 292.204 1.00 62.24 33 GLY C C 1
ATOM 5752 O O . GLY C 1 55 ? 103.469 249.591 292.485 1.00 60.80 33 GLY C O 1
ATOM 5753 N N . TYR C 1 56 ? 103.992 248.006 290.957 1.00 62.97 34 TYR C N 1
ATOM 5754 C CA . TYR C 1 56 ? 104.105 248.875 289.768 1.00 63.92 34 TYR C CA 1
ATOM 5755 C C . TYR C 1 56 ? 102.890 249.791 289.405 1.00 63.42 34 TYR C C 1
ATOM 5756 O O . TYR C 1 56 ? 102.490 249.879 288.251 1.00 62.97 34 TYR C O 1
ATOM 5765 N N . LEU C 1 57 ? 102.318 250.488 290.374 1.00 63.82 35 LEU C N 1
ATOM 5766 C CA . LEU C 1 57 ? 101.302 251.490 290.092 1.00 64.52 35 LEU C CA 1
ATOM 5767 C C . LEU C 1 57 ? 101.780 252.765 290.709 1.00 67.09 35 LEU C C 1
ATOM 5768 O O . LEU C 1 57 ? 102.658 252.730 291.578 1.00 68.97 35 LEU C O 1
ATOM 5773 N N . PRO C 1 58 ? 101.218 253.907 290.270 1.00 69.03 36 PRO C N 1
ATOM 5774 C CA . PRO C 1 58 ? 101.388 255.139 291.064 1.00 69.73 36 PRO C CA 1
ATOM 5775 C C . PRO C 1 58 ? 100.720 255.081 292.470 1.00 67.55 36 PRO C C 1
ATOM 5776 O O . PRO C 1 58 ? 100.159 254.046 292.844 1.00 66.60 36 PRO C O 1
ATOM 5780 N N . TYR C 1 59 ? 100.821 256.173 293.231 1.00 66.86 37 TYR C N 1
ATOM 5781 C CA . TYR C 1 59 ? 100.169 256.303 294.536 1.00 65.63 37 TYR C CA 1
ATOM 5782 C C . TYR C 1 59 ? 99.567 257.705 294.724 1.00 65.72 37 TYR C C 1
ATOM 5783 O O . TYR C 1 59 ? 99.842 258.637 293.955 1.00 66.93 37 TYR C O 1
ATOM 5792 N N . ASP C 1 60 ? 98.751 257.837 295.767 1.00 64.37 38 ASP C N 1
ATOM 5793 C CA . ASP C 1 60 ? 98.198 259.120 296.172 1.00 63.65 38 ASP C CA 1
ATOM 5794 C C . ASP C 1 60 ? 99.270 259.879 296.939 1.00 64.53 38 ASP C C 1
ATOM 5795 O O . ASP C 1 60 ? 99.727 259.433 297.998 1.00 63.94 38 ASP C O 1
ATOM 5800 N N . LEU C 1 61 ? 99.670 261.018 296.382 1.00 65.87 39 LEU C N 1
ATOM 5801 C CA . LEU C 1 61 ? 100.606 261.944 297.022 1.00 66.79 39 LEU C CA 1
ATOM 5802 C C . LEU C 1 61 ? 99.882 263.251 297.466 1.00 67.16 39 LEU C C 1
ATOM 5803 O O . LEU C 1 61 ? 100.455 264.346 297.352 1.00 68.27 39 LEU C O 1
ATOM 5808 N N . GLU C 1 62 ? 98.643 263.120 297.979 1.00 66.25 40 GLU C N 1
ATOM 5809 C CA . GLU C 1 62 ? 97.745 264.263 298.344 1.00 66.24 40 GLU C CA 1
ATOM 5810 C C . GLU C 1 62 ? 97.743 264.577 299.861 1.00 65.19 40 GLU C C 1
ATOM 5811 O O . GLU C 1 62 ? 97.128 265.564 300.300 1.00 65.35 40 GLU C O 1
ATOM 5817 N N . ARG C 1 63 ? 98.397 263.732 300.661 1.00 63.95 41 ARG C N 1
ATOM 5818 C CA . ARG C 1 63 ? 98.474 263.897 302.119 1.00 62.82 41 ARG C CA 1
ATOM 5819 C C . ARG C 1 63 ? 97.139 263.556 302.831 1.00 59.37 41 ARG C C 1
ATOM 5820 O O . ARG C 1 63 ? 97.184 263.002 303.934 1.00 59.70 41 ARG C O 1
ATOM 5828 N N . ASP C 1 64 ? 95.981 263.851 302.216 1.00 55.74 42 ASP C N 1
ATOM 5829 C CA . ASP C 1 64 ? 94.653 263.533 302.768 1.00 52.26 42 ASP C CA 1
ATOM 5830 C C . ASP C 1 64 ? 94.323 264.234 304.100 1.00 50.36 42 ASP C C 1
ATOM 5831 O O . ASP C 1 64 ? 94.887 263.921 305.164 1.00 50.21 42 ASP C O 1
ATOM 5836 N N . ASP C 1 65 ? 93.373 265.162 304.030 1.00 48.21 43 ASP C N 1
ATOM 5837 C CA . ASP C 1 65 ? 92.989 265.969 305.176 1.00 46.59 43 ASP C CA 1
ATOM 5838 C C . ASP C 1 65 ? 92.251 265.167 306.246 1.00 44.63 43 ASP C C 1
ATOM 5839 O O . ASP C 1 65 ? 91.891 264.011 306.039 1.00 43.79 43 ASP C O 1
ATOM 5844 N N . PRO C 1 66 ? 92.068 265.766 307.420 1.00 43.58 44 PRO C N 1
ATOM 5845 C CA . PRO C 1 66 ? 91.211 265.191 308.434 1.00 41.99 44 PRO C CA 1
ATOM 5846 C C . PRO C 1 66 ? 89.764 265.628 308.288 1.00 40.58 44 PRO C C 1
ATOM 5847 O O . PRO C 1 66 ? 88.907 265.079 308.970 1.00 40.20 44 PRO C O 1
ATOM 5851 N N . GLU C 1 67 ? 89.473 266.591 307.420 1.00 39.89 45 GLU C N 1
ATOM 5852 C CA . GLU C 1 67 ? 88.079 266.869 307.079 1.00 39.01 45 GLU C CA 1
ATOM 5853 C C . GLU C 1 67 ? 87.353 265.618 306.489 1.00 37.79 45 GLU C C 1
ATOM 5854 O O . GLU C 1 67 ? 86.130 265.502 306.628 1.00 37.58 45 GLU C O 1
ATOM 5860 N N . LEU C 1 68 ? 88.098 264.679 305.880 1.00 36.93 46 LEU C N 1
ATOM 5861 C CA . LEU C 1 68 ? 87.524 263.444 305.294 1.00 35.76 46 LEU C CA 1
ATOM 5862 C C . LEU C 1 68 ? 87.482 262.217 306.193 1.00 34.40 46 LEU C C 1
ATOM 5863 O O . LEU C 1 68 ? 86.693 261.323 305.937 1.00 33.83 46 LEU C O 1
ATOM 5868 N N . SER C 1 69 ? 88.331 262.165 307.218 1.00 33.80 47 SER C N 1
ATOM 5869 C CA . SER C 1 69 ? 88.317 261.063 308.189 1.00 32.82 47 SER C CA 1
ATOM 5870 C C . SER C 1 69 ? 86.972 260.888 308.858 1.00 32.09 47 SER C C 1
ATOM 5871 O O . SER C 1 69 ? 86.494 261.791 309.547 1.00 32.37 47 SER C O 1
ATOM 5874 N N . VAL C 1 70 ? 86.377 259.718 308.670 1.00 31.25 48 VAL C N 1
ATOM 5875 C CA . VAL C 1 70 ? 85.127 259.350 309.335 1.00 30.66 48 VAL C CA 1
ATOM 5876 C C . VAL C 1 70 ? 85.491 258.323 310.404 1.00 30.11 48 VAL C C 1
ATOM 5877 O O . VAL C 1 70 ? 86.586 257.744 310.387 1.00 30.08 48 VAL C O 1
ATOM 5881 N N . ASN C 1 71 ? 84.601 258.161 311.372 1.00 29.74 49 ASN C N 1
ATOM 5882 C CA . ASN C 1 71 ? 84.718 257.126 312.380 1.00 29.33 49 ASN C CA 1
ATOM 5883 C C . ASN C 1 71 ? 83.386 256.448 312.455 1.00 29.07 49 ASN C C 1
ATOM 5884 O O . ASN C 1 71 ? 82.380 257.113 312.701 1.00 29.19 49 ASN C O 1
ATOM 5889 N N . ILE C 1 72 ? 83.378 255.134 312.249 1.00 28.74 50 ILE C N 1
ATOM 5890 C CA . ILE C 1 72 ? 82.138 254.374 312.235 1.00 28.60 50 ILE C CA 1
ATOM 5891 C C . ILE C 1 72 ? 82.316 253.282 313.277 1.00 28.55 50 ILE C C 1
ATOM 5892 O O . ILE C 1 72 ? 83.276 252.530 313.215 1.00 28.46 50 ILE C O 1
ATOM 5897 N N . LYS C 1 73 ? 81.404 253.266 314.255 1.00 28.77 51 LYS C N 1
ATOM 5898 C CA . LYS C 1 73 ? 81.407 252.366 315.431 1.00 28.88 51 LYS C CA 1
ATOM 5899 C C . LYS C 1 73 ? 82.828 252.032 315.941 1.00 28.93 51 LYS C C 1
ATOM 5900 O O . LYS C 1 73 ? 83.218 250.876 315.986 1.00 29.09 51 LYS C O 1
ATOM 5906 N N . GLY C 1 74 ? 83.607 253.058 316.282 1.00 29.02 52 GLY C N 1
ATOM 5907 C CA . GLY C 1 74 ? 84.924 252.861 316.885 1.00 29.26 52 GLY C CA 1
ATOM 5908 C C . GLY C 1 74 ? 86.084 252.518 315.959 1.00 29.34 52 GLY C C 1
ATOM 5909 O O . GLY C 1 74 ? 87.187 252.253 316.443 1.00 29.49 52 GLY C O 1
ATOM 5910 N N . LEU C 1 75 ? 85.841 252.541 314.645 1.00 29.42 53 LEU C N 1
ATOM 5911 C CA . LEU C 1 75 ? 86.838 252.209 313.607 1.00 29.73 53 LEU C CA 1
ATOM 5912 C C . LEU C 1 75 ? 86.931 253.435 312.702 1.00 30.08 53 LEU C C 1
ATOM 5913 O O . LEU C 1 75 ? 85.899 254.015 312.348 1.00 29.97 53 LEU C O 1
ATOM 5918 N N . THR C 1 76 ? 88.156 253.831 312.344 1.00 30.78 54 THR C N 1
ATOM 5919 C CA . THR C 1 76 ? 88.424 255.133 311.712 1.00 31.29 54 THR C CA 1
ATOM 5920 C C . THR C 1 76 ? 88.919 255.002 310.273 1.00 31.79 54 THR C C 1
ATOM 5921 O O . THR C 1 76 ? 90.098 254.758 309.988 1.00 31.81 54 THR C O 1
ATOM 5925 N N . PHE C 1 77 ? 87.962 255.201 309.382 1.00 32.38 55 PHE C N 1
ATOM 5926 C CA . PHE C 1 77 ? 88.180 255.229 307.963 1.00 33.27 55 PHE C CA 1
ATOM 5927 C C . PHE C 1 77 ? 88.864 256.583 307.739 1.00 35.05 55 PHE C C 1
ATOM 5928 O O . PHE C 1 77 ? 88.224 257.622 307.875 1.00 35.21 55 PHE C O 1
ATOM 5936 N N . HIS C 1 78 ? 90.165 256.581 307.433 1.00 37.32 56 HIS C N 1
ATOM 5937 C CA . HIS C 1 78 ? 90.966 257.842 307.318 1.00 39.32 56 HIS C CA 1
ATOM 5938 C C . HIS C 1 78 ? 90.505 258.602 306.105 1.00 39.49 56 HIS C C 1
ATOM 5939 O O . HIS C 1 78 ? 90.676 259.808 306.033 1.00 40.45 56 HIS C O 1
ATOM 5946 N N . THR C 1 79 ? 89.972 257.850 305.144 1.00 38.96 57 THR C N 1
ATOM 5947 C CA . THR C 1 79 ? 89.302 258.341 303.957 1.00 38.76 57 THR C CA 1
ATOM 5948 C C . THR C 1 79 ? 87.968 257.542 303.885 1.00 37.94 57 THR C C 1
ATOM 5949 O O . THR C 1 79 ? 87.963 256.347 304.189 1.00 38.15 57 THR C O 1
ATOM 5953 N N . PRO C 1 80 ? 86.837 258.178 303.514 1.00 37.24 58 PRO C N 1
ATOM 5954 C CA . PRO C 1 80 ? 85.610 257.384 303.393 1.00 36.47 58 PRO C CA 1
ATOM 5955 C C . PRO C 1 80 ? 85.365 256.810 301.991 1.00 36.27 58 PRO C C 1
ATOM 5956 O O . PRO C 1 80 ? 84.447 255.989 301.839 1.00 36.03 58 PRO C O 1
ATOM 5960 N N . VAL C 1 81 ? 86.131 257.246 300.983 1.00 36.25 59 VAL C N 1
ATOM 5961 C CA . VAL C 1 81 ? 86.052 256.659 299.637 1.00 36.13 59 VAL C CA 1
ATOM 5962 C C . VAL C 1 81 ? 87.034 255.483 299.528 1.00 35.70 59 VAL C C 1
ATOM 5963 O O . VAL C 1 81 ? 88.250 255.685 299.569 1.00 36.18 59 VAL C O 1
ATOM 5967 N N . GLY C 1 82 ? 86.499 254.269 299.369 1.00 34.69 60 GLY C N 1
ATOM 5968 C CA . GLY C 1 82 ? 87.299 253.048 299.354 1.00 34.13 60 GLY C CA 1
ATOM 5969 C C . GLY C 1 82 ? 86.947 252.149 298.199 1.00 33.74 60 GLY C C 1
ATOM 5970 O O . GLY C 1 82 ? 85.993 252.403 297.481 1.00 33.76 60 GLY C O 1
ATOM 5971 N N . LEU C 1 83 ? 87.744 251.103 298.026 1.00 33.38 61 LEU C N 1
ATOM 5972 C CA . LEU C 1 83 ? 87.542 250.094 296.984 1.00 33.15 61 LEU C CA 1
ATOM 5973 C C . LEU C 1 83 ? 86.575 248.989 297.448 1.00 32.35 61 LEU C C 1
ATOM 5974 O O . LEU C 1 83 ? 86.651 248.512 298.575 1.00 31.92 61 LEU C O 1
ATOM 5979 N N . ALA C 1 84 ? 85.686 248.566 296.561 1.00 32.13 62 ALA C N 1
ATOM 5980 C CA . ALA C 1 84 ? 84.579 247.676 296.932 1.00 31.73 62 ALA C CA 1
ATOM 5981 C C . ALA C 1 84 ? 84.963 246.192 296.857 1.00 31.66 62 ALA C C 1
ATOM 5982 O O . ALA C 1 84 ? 86.116 245.867 296.585 1.00 32.06 62 ALA C O 1
ATOM 5984 N N . ALA C 1 85 ? 83.990 245.300 297.059 1.00 31.28 63 ALA C N 1
ATOM 5985 C CA . ALA C 1 85 ? 84.272 243.916 297.450 1.00 31.23 63 ALA C CA 1
ATOM 5986 C C . ALA C 1 85 ? 84.538 242.878 296.326 1.00 31.60 63 ALA C C 1
ATOM 5987 O O . ALA C 1 85 ? 84.830 241.707 296.617 1.00 32.02 63 ALA C O 1
ATOM 5989 N N . GLY C 1 86 ? 84.446 243.250 295.055 1.00 31.65 64 GLY C N 1
ATOM 5990 C CA . GLY C 1 86 ? 84.709 242.262 293.987 1.00 31.85 64 GLY C CA 1
ATOM 5991 C C . GLY C 1 86 ? 86.159 242.145 293.580 1.00 32.23 64 GLY C C 1
ATOM 5992 O O . GLY C 1 86 ? 86.654 241.043 293.389 1.00 32.33 64 GLY C O 1
ATOM 5993 N N . PHE C 1 87 ? 86.822 243.308 293.549 1.00 32.49 65 PHE C N 1
ATOM 5994 C CA . PHE C 1 87 ? 88.118 243.587 292.874 1.00 33.16 65 PHE C CA 1
ATOM 5995 C C . PHE C 1 87 ? 89.278 242.725 293.345 1.00 33.70 65 PHE C C 1
ATOM 5996 O O . PHE C 1 87 ? 89.652 241.760 292.658 1.00 34.35 65 PHE C O 1
ATOM 6004 N N . ASP C 1 88 ? 89.844 243.054 294.509 1.00 33.59 66 ASP C N 1
ATOM 6005 C CA . ASP C 1 88 ? 91.008 242.350 294.988 1.00 34.15 66 ASP C CA 1
ATOM 6006 C C . ASP C 1 88 ? 90.466 241.119 295.681 1.00 33.75 66 ASP C C 1
ATOM 6007 O O . ASP C 1 88 ? 90.431 241.040 296.907 1.00 33.53 66 ASP C O 1
ATOM 6012 N N . LYS C 1 89 ? 90.038 240.157 294.863 1.00 33.73 67 LYS C N 1
ATOM 6013 C CA . LYS C 1 89 ? 89.184 239.068 295.324 1.00 33.24 67 LYS C CA 1
ATOM 6014 C C . LYS C 1 89 ? 89.926 238.071 296.229 1.00 33.42 67 LYS C C 1
ATOM 6015 O O . LYS C 1 89 ? 89.329 237.492 297.130 1.00 32.99 67 LYS C O 1
ATOM 6021 N N . ASN C 1 90 ? 91.228 237.909 296.006 1.00 34.07 68 ASN C N 1
ATOM 6022 C CA . ASN C 1 90 ? 92.026 236.947 296.748 1.00 34.72 68 ASN C CA 1
ATOM 6023 C C . ASN C 1 90 ? 93.146 237.581 297.594 1.00 35.31 68 ASN C C 1
ATOM 6024 O O . ASN C 1 90 ? 94.237 237.022 297.696 1.00 36.27 68 ASN C O 1
ATOM 6029 N N . ALA C 1 91 ? 92.905 238.743 298.190 1.00 35.07 69 ALA C N 1
ATOM 6030 C CA . ALA C 1 91 ? 93.934 239.451 299.000 1.00 35.72 69 ALA C CA 1
ATOM 6031 C C . ALA C 1 91 ? 95.267 239.628 298.265 1.00 37.07 69 ALA C C 1
ATOM 6032 O O . ALA C 1 91 ? 96.327 239.665 298.874 1.00 37.51 69 ALA C O 1
ATOM 6034 N N . GLU C 1 92 ? 95.176 239.776 296.945 1.00 37.99 70 GLU C N 1
ATOM 6035 C CA . GLU C 1 92 ? 96.335 239.862 296.067 1.00 39.66 70 GLU C CA 1
ATOM 6036 C C . GLU C 1 92 ? 97.115 241.140 296.326 1.00 40.49 70 GLU C C 1
ATOM 6037 O O . GLU C 1 92 ? 98.217 241.260 295.825 1.00 41.83 70 GLU C O 1
ATOM 6043 N N . ALA C 1 93 ? 96.532 242.093 297.058 1.00 40.20 71 ALA C N 1
ATOM 6044 C CA . ALA C 1 93 ? 97.231 243.277 297.535 1.00 41.26 71 ALA C CA 1
ATOM 6045 C C . ALA C 1 93 ? 96.218 244.320 297.980 1.00 40.93 71 ALA C C 1
ATOM 6046 O O . ALA C 1 93 ? 95.831 245.183 297.193 1.00 40.66 71 ALA C O 1
ATOM 6048 N N . PRO C 1 94 ? 95.785 244.251 299.247 1.00 41.36 72 PRO C N 1
ATOM 6049 C CA . PRO C 1 94 ? 94.948 245.321 299.760 1.00 41.36 72 PRO C CA 1
ATOM 6050 C C . PRO C 1 94 ? 95.746 246.625 299.981 1.00 43.19 72 PRO C C 1
ATOM 6051 O O . PRO C 1 94 ? 95.306 247.686 299.523 1.00 43.79 72 PRO C O 1
ATOM 6055 N N . LEU C 1 95 ? 96.919 246.538 300.627 1.00 45.20 73 LEU C N 1
ATOM 6056 C CA . LEU C 1 95 ? 97.651 247.735 301.117 1.00 46.16 73 LEU C CA 1
ATOM 6057 C C . LEU C 1 95 ? 98.293 248.539 299.989 1.00 47.60 73 LEU C C 1
ATOM 6058 O O . LEU C 1 95 ? 98.551 249.717 300.156 1.00 48.32 73 LEU C O 1
ATOM 6063 N N . ASN C 1 96 ? 98.547 247.919 298.847 1.00 48.65 74 ASN C N 1
ATOM 6064 C CA . ASN C 1 96 ? 98.916 248.690 297.678 1.00 50.21 74 ASN C CA 1
ATOM 6065 C C . ASN C 1 96 ? 97.713 249.496 297.223 1.00 50.02 74 ASN C C 1
ATOM 6066 O O . ASN C 1 96 ? 97.783 250.727 297.181 1.00 49.80 74 ASN C O 1
ATOM 6071 N N . PHE C 1 97 ? 96.609 248.787 296.922 1.00 50.09 75 PHE C N 1
ATOM 6072 C CA . PHE C 1 97 ? 95.364 249.395 296.381 1.00 50.28 75 PHE C CA 1
ATOM 6073 C C . PHE C 1 97 ? 94.925 250.609 297.115 1.00 52.13 75 PHE C C 1
ATOM 6074 O O . PHE C 1 97 ? 94.377 251.550 296.553 1.00 53.20 75 PHE C O 1
ATOM 6082 N N . CYS C 1 98 ? 95.138 250.529 298.404 1.00 54.09 76 CYS C N 1
ATOM 6083 C CA . CYS C 1 98 ? 94.626 251.471 299.326 1.00 55.40 76 CYS C CA 1
ATOM 6084 C C . CYS C 1 98 ? 95.649 252.622 299.502 1.00 55.96 76 CYS C C 1
ATOM 6085 O O . CYS C 1 98 ? 95.258 253.792 299.566 1.00 55.76 76 CYS C O 1
ATOM 6088 N N . LYS C 1 99 ? 96.948 252.304 299.455 1.00 56.80 77 LYS C N 1
ATOM 6089 C CA . LYS C 1 99 ? 98.023 253.330 299.349 1.00 57.93 77 LYS C CA 1
ATOM 6090 C C . LYS C 1 99 ? 97.874 254.207 298.097 1.00 57.06 77 LYS C C 1
ATOM 6091 O O . LYS C 1 99 ? 98.423 255.311 298.015 1.00 58.04 77 LYS C O 1
ATOM 6097 N N . MET C 1 100 ? 97.154 253.674 297.117 1.00 54.87 78 MET C N 1
ATOM 6098 C CA . MET C 1 100 ? 96.806 254.389 295.905 1.00 53.80 78 MET C CA 1
ATOM 6099 C C . MET C 1 100 ? 95.769 255.481 296.113 1.00 52.13 78 MET C C 1
ATOM 6100 O O . MET C 1 100 ? 95.581 256.292 295.212 1.00 53.19 78 MET C O 1
ATOM 6105 N N . GLY C 1 101 ? 95.074 255.503 297.253 1.00 49.67 79 GLY C N 1
ATOM 6106 C CA . GLY C 1 101 ? 94.157 256.614 297.561 1.00 48.39 79 GLY C CA 1
ATOM 6107 C C . GLY C 1 101 ? 92.839 256.250 298.212 1.00 46.14 79 GLY C C 1
ATOM 6108 O O . GLY C 1 101 ? 92.183 257.116 298.803 1.00 45.78 79 GLY C O 1
ATOM 6109 N N . PHE C 1 102 ? 92.433 254.986 298.064 1.00 44.26 80 PHE C N 1
ATOM 6110 C CA . PHE C 1 102 ? 91.268 254.439 298.770 1.00 42.11 80 PHE C CA 1
ATOM 6111 C C . PHE C 1 102 ? 91.519 254.442 300.287 1.00 40.82 80 PHE C C 1
ATOM 6112 O O . PHE C 1 102 ? 92.650 254.252 300.722 1.00 41.05 80 PHE C O 1
ATOM 6120 N N . GLY C 1 103 ? 90.462 254.634 301.079 1.00 39.13 81 GLY C N 1
ATOM 6121 C CA . GLY C 1 103 ? 90.540 254.591 302.553 1.00 37.90 81 GLY C CA 1
ATOM 6122 C C . GLY C 1 103 ? 90.367 253.211 303.169 1.00 36.52 81 GLY C C 1
ATOM 6123 O O . GLY C 1 103 ? 90.598 253.025 304.368 1.00 36.20 81 GLY C O 1
ATOM 6124 N N . PHE C 1 104 ? 89.934 252.255 302.347 1.00 35.46 82 PHE C N 1
ATOM 6125 C CA . PHE C 1 104 ? 89.742 250.862 302.764 1.00 34.48 82 PHE C CA 1
ATOM 6126 C C . PHE C 1 104 ? 89.579 249.946 301.539 1.00 33.75 82 PHE C C 1
ATOM 6127 O O . PHE C 1 104 ? 89.186 250.407 300.473 1.00 33.66 82 PHE C O 1
ATOM 6135 N N . VAL C 1 105 ? 89.911 248.671 301.673 1.00 33.09 83 VAL C N 1
ATOM 6136 C CA . VAL C 1 105 ? 89.646 247.700 300.597 1.00 32.88 83 VAL C CA 1
ATOM 6137 C C . VAL C 1 105 ? 88.972 246.490 301.241 1.00 32.31 83 VAL C C 1
ATOM 6138 O O . VAL C 1 105 ? 89.353 246.071 302.336 1.00 32.36 83 VAL C O 1
ATOM 6142 N N . GLU C 1 106 ? 87.941 245.964 300.597 1.00 31.79 84 GLU C N 1
ATOM 6143 C CA . GLU C 1 106 ? 87.141 244.893 301.184 1.00 31.49 84 GLU C CA 1
ATOM 6144 C C . GLU C 1 106 ? 87.448 243.668 300.353 1.00 31.67 84 GLU C C 1
ATOM 6145 O O . GLU C 1 106 ? 87.219 243.668 299.144 1.00 31.89 84 GLU C O 1
ATOM 6151 N N . VAL C 1 107 ? 87.952 242.623 301.001 1.00 31.59 85 VAL C N 1
ATOM 6152 C CA . VAL C 1 107 ? 88.686 241.567 300.321 1.00 31.78 85 VAL C CA 1
ATOM 6153 C C . VAL C 1 107 ? 87.724 240.453 299.878 1.00 31.66 85 VAL C C 1
ATOM 6154 O O . VAL C 1 107 ? 86.895 240.003 300.679 1.00 31.52 85 VAL C O 1
ATOM 6158 N N . GLY C 1 108 ? 87.885 240.034 298.606 1.00 31.85 86 GLY C N 1
ATOM 6159 C CA . GLY C 1 108 ? 86.916 239.272 297.747 1.00 31.75 86 GLY C CA 1
ATOM 6160 C C . GLY C 1 108 ? 85.518 238.910 298.183 1.00 31.37 86 GLY C C 1
ATOM 6161 O O . GLY C 1 108 ? 84.782 239.734 298.673 1.00 31.15 86 GLY C O 1
ATOM 6162 N N . THR C 1 109 ? 85.117 237.688 297.893 1.00 31.52 87 THR C N 1
ATOM 6163 C CA . THR C 1 109 ? 84.273 236.948 298.818 1.00 31.46 87 THR C CA 1
ATOM 6164 C C . THR C 1 109 ? 85.046 235.657 299.041 1.00 31.96 87 THR C C 1
ATOM 6165 O O . THR C 1 109 ? 85.561 235.046 298.090 1.00 32.38 87 THR C O 1
ATOM 6169 N N . ILE C 1 110 ? 85.162 235.269 300.300 1.00 31.96 88 ILE C N 1
ATOM 6170 C CA . ILE C 1 110 ? 86.126 234.275 300.663 1.00 32.51 88 ILE C CA 1
ATOM 6171 C C . ILE C 1 110 ? 85.323 233.062 301.073 1.00 32.76 88 ILE C C 1
ATOM 6172 O O . ILE C 1 110 ? 84.972 232.890 302.238 1.00 32.87 88 ILE C O 1
ATOM 6177 N N . THR C 1 111 ? 85.027 232.235 300.076 1.00 33.00 89 THR C N 1
ATOM 6178 C CA . THR C 1 111 ? 84.281 230.988 300.257 1.00 33.54 89 THR C CA 1
ATOM 6179 C C . THR C 1 111 ? 85.203 229.902 300.786 1.00 34.30 89 THR C C 1
ATOM 6180 O O . THR C 1 111 ? 86.314 229.788 300.294 1.00 34.57 89 THR C O 1
ATOM 6184 N N . PRO C 1 112 ? 84.738 229.066 301.733 1.00 34.85 90 PRO C N 1
ATOM 6185 C CA . PRO C 1 112 ? 85.676 228.131 302.351 1.00 35.82 90 PRO C CA 1
ATOM 6186 C C . PRO C 1 112 ? 86.460 227.217 301.361 1.00 36.68 90 PRO C C 1
ATOM 6187 O O . PRO C 1 112 ? 87.670 227.449 301.176 1.00 36.92 90 PRO C O 1
ATOM 6191 N N . LYS C 1 113 ? 85.817 226.221 300.737 1.00 37.27 91 LYS C N 1
ATOM 6192 C CA . LYS C 1 113 ? 86.495 225.395 299.708 1.00 37.94 91 LYS C CA 1
ATOM 6193 C C . LYS C 1 113 ? 86.964 226.289 298.544 1.00 37.51 91 LYS C C 1
ATOM 6194 O O . LYS C 1 113 ? 86.348 227.331 298.280 1.00 36.74 91 LYS C O 1
ATOM 6200 N N . PRO C 1 114 ? 88.073 225.920 297.864 1.00 38.19 92 PRO C N 1
ATOM 6201 C CA . PRO C 1 114 ? 88.442 226.741 296.709 1.00 37.86 92 PRO C CA 1
ATOM 6202 C C . PRO C 1 114 ? 87.333 226.681 295.687 1.00 37.65 92 PRO C C 1
ATOM 6203 O O . PRO C 1 114 ? 86.575 225.707 295.684 1.00 37.90 92 PRO C O 1
ATOM 6207 N N . GLN C 1 115 ? 87.202 227.714 294.860 1.00 37.39 93 GLN C N 1
ATOM 6208 C CA . GLN C 1 115 ? 86.072 227.768 293.925 1.00 37.34 93 GLN C CA 1
ATOM 6209 C C . GLN C 1 115 ? 86.373 228.285 292.523 1.00 37.75 93 GLN C C 1
ATOM 6210 O O . GLN C 1 115 ? 86.945 229.363 292.314 1.00 37.39 93 GLN C O 1
ATOM 6216 N N . LEU C 1 116 ? 85.873 227.498 291.577 1.00 38.76 94 LEU C N 1
ATOM 6217 C CA . LEU C 1 116 ? 86.195 227.580 290.163 1.00 39.49 94 LEU C CA 1
ATOM 6218 C C . LEU C 1 116 ? 85.759 228.936 289.617 1.00 39.03 94 LEU C C 1
ATOM 6219 O O . LEU C 1 116 ? 86.602 229.727 289.121 1.00 39.09 94 LEU C O 1
ATOM 6224 N N . GLY C 1 117 ? 84.451 229.196 289.776 1.00 38.62 95 GLY C N 1
ATOM 6225 C CA . GLY C 1 117 ? 83.773 230.320 289.158 1.00 38.22 95 GLY C CA 1
ATOM 6226 C C . GLY C 1 117 ? 83.114 229.898 287.859 1.00 38.70 95 GLY C C 1
ATOM 6227 O O . GLY C 1 117 ? 83.448 228.851 287.271 1.00 39.31 95 GLY C O 1
ATOM 6228 N N . ASN C 1 118 ? 82.172 230.730 287.415 1.00 38.49 96 ASN C N 1
ATOM 6229 C CA . ASN C 1 118 ? 81.375 230.466 286.205 1.00 38.72 96 ASN C CA 1
ATOM 6230 C C . ASN C 1 118 ? 82.185 230.522 284.933 1.00 39.19 96 ASN C C 1
ATOM 6231 O O . ASN C 1 118 ? 83.191 231.213 284.875 1.00 39.22 96 ASN C O 1
ATOM 6236 N N . PRO C 1 119 ? 81.727 229.823 283.895 1.00 39.76 97 PRO C N 1
ATOM 6237 C CA . PRO C 1 119 ? 82.528 229.775 282.692 1.00 40.51 97 PRO C CA 1
ATOM 6238 C C . PRO C 1 119 ? 82.519 231.125 281.986 1.00 40.70 97 PRO C C 1
ATOM 6239 O O . PRO C 1 119 ? 81.632 231.928 282.248 1.00 40.32 97 PRO C O 1
ATOM 6243 N N . LYS C 1 120 ? 83.490 231.364 281.105 1.00 41.72 98 LYS C N 1
ATOM 6244 C CA . LYS C 1 120 ? 83.615 232.651 280.378 1.00 42.14 98 LYS C CA 1
ATOM 6245 C C . LYS C 1 120 ? 82.960 232.670 278.965 1.00 42.67 98 LYS C C 1
ATOM 6246 O O . LYS C 1 120 ? 82.742 231.608 278.376 1.00 43.09 98 LYS C O 1
ATOM 6252 N N . PRO C 1 121 ? 82.632 233.843 278.407 1.00 42.74 99 PRO C N 1
ATOM 6253 C CA . PRO C 1 121 ? 82.665 235.141 279.067 1.00 42.34 99 PRO C CA 1
ATOM 6254 C C . PRO C 1 121 ? 81.604 235.355 280.148 1.00 41.73 99 PRO C C 1
ATOM 6255 O O . PRO C 1 121 ? 80.501 234.825 280.045 1.00 41.74 99 PRO C O 1
ATOM 6259 N N . ARG C 1 122 ? 81.978 236.133 281.168 1.00 41.41 100 ARG C N 1
ATOM 6260 C CA . ARG C 1 122 ? 81.249 236.238 282.451 1.00 40.75 100 ARG C CA 1
ATOM 6261 C C . ARG C 1 122 ? 81.281 237.636 283.118 1.00 40.32 100 ARG C C 1
ATOM 6262 O O . ARG C 1 122 ? 80.987 237.780 284.308 1.00 39.56 100 ARG C O 1
ATOM 6270 N N . ILE C 1 123 ? 81.634 238.659 282.355 1.00 40.78 101 ILE C N 1
ATOM 6271 C CA . ILE C 1 123 ? 81.672 240.028 282.850 1.00 40.60 101 ILE C CA 1
ATOM 6272 C C . ILE C 1 123 ? 81.637 240.891 281.596 1.00 41.15 101 ILE C C 1
ATOM 6273 O O . ILE C 1 123 ? 82.484 240.760 280.704 1.00 41.61 101 ILE C O 1
ATOM 6278 N N . PHE C 1 124 ? 80.616 241.731 281.523 1.00 41.14 102 PHE C N 1
ATOM 6279 C CA . PHE C 1 124 ? 80.261 242.415 280.303 1.00 42.06 102 PHE C CA 1
ATOM 6280 C C . PHE C 1 124 ? 80.156 243.891 280.605 1.00 42.28 102 PHE C C 1
ATOM 6281 O O . PHE C 1 124 ? 79.510 244.257 281.573 1.00 41.71 102 PHE C O 1
ATOM 6289 N N . ARG C 1 125 ? 80.800 244.732 279.797 1.00 43.48 103 ARG C N 1
ATOM 6290 C CA . ARG C 1 125 ? 80.688 246.186 279.961 1.00 44.28 103 ARG C CA 1
ATOM 6291 C C . ARG C 1 125 ? 79.608 246.790 279.070 1.00 45.17 103 ARG C C 1
ATOM 6292 O O . ARG C 1 125 ? 79.360 246.333 277.955 1.00 45.56 103 ARG C O 1
ATOM 6300 N N . LEU C 1 126 ? 79.001 247.846 279.595 1.00 45.65 104 LEU C N 1
ATOM 6301 C CA . LEU C 1 126 ? 77.942 248.580 278.935 1.00 46.88 104 LEU C CA 1
ATOM 6302 C C . LEU C 1 126 ? 78.370 250.055 278.910 1.00 48.09 104 LEU C C 1
ATOM 6303 O O . LEU C 1 126 ? 77.849 250.895 279.671 1.00 48.13 104 LEU C O 1
ATOM 6308 N N . ALA C 1 127 ? 79.345 250.347 278.040 1.00 49.36 105 ALA C N 1
ATOM 6309 C CA . ALA C 1 127 ? 79.919 251.697 277.885 1.00 50.23 105 ALA C CA 1
ATOM 6310 C C . ALA C 1 127 ? 78.841 252.753 277.639 1.00 51.07 105 ALA C C 1
ATOM 6311 O O . ALA C 1 127 ? 78.849 253.806 278.278 1.00 51.18 105 ALA C O 1
ATOM 6313 N N . LYS C 1 128 ? 77.890 252.437 276.757 1.00 51.89 106 LYS C N 1
ATOM 6314 C CA . LYS C 1 128 ? 76.738 253.321 276.475 1.00 52.65 106 LYS C CA 1
ATOM 6315 C C . LYS C 1 128 ? 75.917 253.621 277.739 1.00 51.26 106 LYS C C 1
ATOM 6316 O O . LYS C 1 128 ? 75.332 254.685 277.828 1.00 51.67 106 LYS C O 1
ATOM 6322 N N . ASP C 1 129 ? 75.881 252.692 278.699 1.00 49.64 107 ASP C N 1
ATOM 6323 C CA . ASP C 1 129 ? 75.258 252.926 280.016 1.00 48.71 107 ASP C CA 1
ATOM 6324 C C . ASP C 1 129 ? 76.204 253.334 281.155 1.00 47.76 107 ASP C C 1
ATOM 6325 O O . ASP C 1 129 ? 75.724 253.671 282.242 1.00 47.16 107 ASP C O 1
ATOM 6330 N N . HIS C 1 130 ? 77.518 253.318 280.914 1.00 47.48 108 HIS C N 1
ATOM 6331 C CA . HIS C 1 130 ? 78.517 253.528 281.966 1.00 46.93 108 HIS C CA 1
ATOM 6332 C C . HIS C 1 130 ? 78.295 252.497 283.096 1.00 45.77 108 HIS C C 1
ATOM 6333 O O . HIS C 1 130 ? 78.180 252.859 284.284 1.00 45.24 108 HIS C O 1
ATOM 6340 N N . ALA C 1 131 ? 78.239 251.220 282.700 1.00 45.28 109 ALA C N 1
ATOM 6341 C CA . ALA C 1 131 ? 77.805 250.123 283.585 1.00 44.37 109 ALA C CA 1
ATOM 6342 C C . ALA C 1 131 ? 78.514 248.792 283.319 1.00 43.79 109 ALA C C 1
ATOM 6343 O O . ALA C 1 131 ? 79.236 248.651 282.337 1.00 44.35 109 ALA C O 1
ATOM 6345 N N . ILE C 1 132 ? 78.309 247.829 284.220 1.00 42.74 110 ILE C N 1
ATOM 6346 C CA . ILE C 1 132 ? 78.921 246.494 284.128 1.00 42.22 110 ILE C CA 1
ATOM 6347 C C . ILE C 1 132 ? 77.931 245.410 284.615 1.00 41.95 110 ILE C C 1
ATOM 6348 O O . ILE C 1 132 ? 77.415 245.494 285.736 1.00 41.87 110 ILE C O 1
ATOM 6353 N N . ILE C 1 133 ? 77.654 244.417 283.759 1.00 41.93 111 ILE C N 1
ATOM 6354 C CA . ILE C 1 133 ? 76.932 243.191 284.145 1.00 41.23 111 ILE C CA 1
ATOM 6355 C C . ILE C 1 133 ? 77.991 242.109 284.216 1.00 40.71 111 ILE C C 1
ATOM 6356 O O . ILE C 1 133 ? 79.031 242.200 283.561 1.00 40.63 111 ILE C O 1
ATOM 6361 N N . ASN C 1 134 ? 77.737 241.097 285.034 1.00 40.30 112 ASN C N 1
ATOM 6362 C CA . ASN C 1 134 ? 78.727 240.062 285.300 1.00 40.14 112 ASN C CA 1
ATOM 6363 C C . ASN C 1 134 ? 78.167 238.883 286.074 1.00 39.67 112 ASN C C 1
ATOM 6364 O O . ASN C 1 134 ? 77.299 239.042 286.932 1.00 39.67 112 ASN C O 1
ATOM 6369 N N . ARG C 1 135 ? 78.724 237.712 285.804 1.00 39.40 113 ARG C N 1
ATOM 6370 C CA . ARG C 1 135 ? 78.378 236.488 286.511 1.00 38.98 113 ARG C CA 1
ATOM 6371 C C . ARG C 1 135 ? 79.659 235.653 286.726 1.00 38.45 113 ARG C C 1
ATOM 6372 O O . ARG C 1 135 ? 79.759 234.500 286.285 1.00 38.52 113 ARG C O 1
ATOM 6380 N N . CYS C 1 136 ? 80.631 236.274 287.413 1.00 37.55 114 CYS C N 1
ATOM 6381 C CA . CYS C 1 136 ? 81.938 235.657 287.705 1.00 37.16 114 CYS C CA 1
ATOM 6382 C C . CYS C 1 136 ? 81.755 234.408 288.586 1.00 36.89 114 CYS C C 1
ATOM 6383 O O . CYS C 1 136 ? 82.496 233.426 288.440 1.00 37.35 114 CYS C O 1
ATOM 6386 N N . GLY C 1 137 ? 80.771 234.468 289.491 1.00 36.11 115 GLY C N 1
ATOM 6387 C CA . GLY C 1 137 ? 80.209 233.294 290.172 1.00 35.80 115 GLY C CA 1
ATOM 6388 C C . GLY C 1 137 ? 80.909 232.769 291.408 1.00 35.38 115 GLY C C 1
ATOM 6389 O O . GLY C 1 137 ? 80.972 231.555 291.576 1.00 35.81 115 GLY C O 1
ATOM 6390 N N . PHE C 1 138 ? 81.385 233.672 292.276 1.00 34.60 116 PHE C N 1
ATOM 6391 C CA . PHE C 1 138 ? 82.262 233.351 293.427 1.00 34.38 116 PHE C CA 1
ATOM 6392 C C . PHE C 1 138 ? 83.591 232.658 293.030 1.00 34.61 116 PHE C C 1
ATOM 6393 O O . PHE C 1 138 ? 83.939 231.590 293.549 1.00 34.99 116 PHE C O 1
ATOM 6401 N N . ASN C 1 139 ? 84.319 233.293 292.103 1.00 34.32 117 ASN C N 1
ATOM 6402 C CA . ASN C 1 139 ? 85.659 232.854 291.667 1.00 34.57 117 ASN C CA 1
ATOM 6403 C C . ASN C 1 139 ? 86.716 233.057 292.765 1.00 34.37 117 ASN C C 1
ATOM 6404 O O . ASN C 1 139 ? 87.458 234.050 292.796 1.00 34.24 117 ASN C O 1
ATOM 6409 N N . SER C 1 140 ? 86.776 232.088 293.667 1.00 34.29 118 SER C N 1
ATOM 6410 C CA . SER C 1 140 ? 87.555 232.211 294.883 1.00 34.11 118 SER C CA 1
ATOM 6411 C C . SER C 1 140 ? 88.827 231.385 294.822 1.00 34.80 118 SER C C 1
ATOM 6412 O O . SER C 1 140 ? 89.057 230.637 293.877 1.00 35.33 118 SER C O 1
ATOM 6415 N N . ALA C 1 141 ? 89.667 231.567 295.831 1.00 34.86 119 ALA C N 1
ATOM 6416 C CA . ALA C 1 141 ? 90.891 230.786 295.988 1.00 35.72 119 ALA C CA 1
ATOM 6417 C C . ALA C 1 141 ? 90.949 230.014 297.302 1.00 35.95 119 ALA C C 1
ATOM 6418 O O . ALA C 1 141 ? 91.768 229.110 297.428 1.00 36.86 119 ALA C O 1
ATOM 6420 N N . GLY C 1 142 ? 90.124 230.382 298.283 1.00 35.25 120 GLY C N 1
ATOM 6421 C CA . GLY C 1 142 ? 89.890 229.551 299.461 1.00 35.55 120 GLY C CA 1
ATOM 6422 C C . GLY C 1 142 ? 90.439 230.123 300.745 1.00 35.51 120 GLY C C 1
ATOM 6423 O O . GLY C 1 142 ? 91.443 230.834 300.739 1.00 35.60 120 GLY C O 1
ATOM 6424 N N . LEU C 1 143 ? 89.779 229.792 301.853 1.00 35.51 121 LEU C N 1
ATOM 6425 C CA . LEU C 1 143 ? 90.249 230.188 303.174 1.00 35.66 121 LEU C CA 1
ATOM 6426 C C . LEU C 1 143 ? 91.633 229.601 303.478 1.00 36.92 121 LEU C C 1
ATOM 6427 O O . LEU C 1 143 ? 92.394 230.260 304.174 1.00 37.19 121 LEU C O 1
ATOM 6432 N N . ASP C 1 144 ? 91.964 228.397 302.973 1.00 37.87 122 ASP C N 1
ATOM 6433 C CA . ASP C 1 144 ? 93.326 227.819 303.130 1.00 39.08 122 ASP C CA 1
ATOM 6434 C C . ASP C 1 144 ? 94.406 228.673 302.447 1.00 39.03 122 ASP C C 1
ATOM 6435 O O . ASP C 1 144 ? 95.546 228.707 302.901 1.00 39.71 122 ASP C O 1
ATOM 6440 N N . VAL C 1 145 ? 94.044 229.312 301.336 1.00 38.32 123 VAL C N 1
ATOM 6441 C CA . VAL C 1 145 ? 94.930 230.194 300.597 1.00 38.49 123 VAL C CA 1
ATOM 6442 C C . VAL C 1 145 ? 94.936 231.566 301.244 1.00 37.98 123 VAL C C 1
ATOM 6443 O O . VAL C 1 145 ? 95.991 232.051 301.682 1.00 38.55 123 VAL C O 1
ATOM 6447 N N . VAL C 1 146 ? 93.756 232.183 301.304 1.00 37.12 124 VAL C N 1
ATOM 6448 C CA . VAL C 1 146 ? 93.635 233.629 301.600 1.00 36.65 124 VAL C CA 1
ATOM 6449 C C . VAL C 1 146 ? 94.103 234.019 303.025 1.00 37.13 124 VAL C C 1
ATOM 6450 O O . VAL C 1 146 ? 94.767 235.046 303.225 1.00 37.12 124 VAL C O 1
ATOM 6454 N N . GLU C 1 147 ? 93.776 233.190 304.001 1.00 37.72 125 GLU C N 1
ATOM 6455 C CA . GLU C 1 147 ? 94.140 233.458 305.379 1.00 38.20 125 GLU C CA 1
ATOM 6456 C C . GLU C 1 147 ? 95.623 233.835 305.520 1.00 39.47 125 GLU C C 1
ATOM 6457 O O . GLU C 1 147 ? 95.911 234.892 306.052 1.00 39.24 125 GLU C O 1
ATOM 6463 N N . PRO C 1 148 ? 96.563 233.005 305.018 1.00 41.13 126 PRO C N 1
ATOM 6464 C CA . PRO C 1 148 ? 97.959 233.431 304.955 1.00 42.42 126 PRO C CA 1
ATOM 6465 C C . PRO C 1 148 ? 98.210 234.778 304.271 1.00 42.45 126 PRO C C 1
ATOM 6466 O O . PRO C 1 148 ? 99.094 235.511 304.710 1.00 42.97 126 PRO C O 1
ATOM 6470 N N . ARG C 1 149 ? 97.477 235.095 303.200 1.00 42.19 127 ARG C N 1
ATOM 6471 C CA . ARG C 1 149 ? 97.606 236.427 302.580 1.00 42.10 127 ARG C CA 1
ATOM 6472 C C . ARG C 1 149 ? 97.133 237.513 303.540 1.00 41.72 127 ARG C C 1
ATOM 6473 O O . ARG C 1 149 ? 97.801 238.531 303.685 1.00 42.08 127 ARG C O 1
ATOM 6481 N N . LEU C 1 150 ? 96.006 237.293 304.215 1.00 41.40 128 LEU C N 1
ATOM 6482 C CA . LEU C 1 150 ? 95.573 238.226 305.267 1.00 41.07 128 LEU C CA 1
ATOM 6483 C C . LEU C 1 150 ? 96.504 238.141 306.506 1.00 42.08 128 LEU C C 1
ATOM 6484 O O . LEU C 1 150 ? 96.749 239.157 307.140 1.00 42.59 128 LEU C O 1
ATOM 6489 N N . GLU C 1 151 ? 97.041 236.967 306.841 1.00 42.86 129 GLU C N 1
ATOM 6490 C CA . GLU C 1 151 ? 97.996 236.840 307.953 1.00 43.78 129 GLU C CA 1
ATOM 6491 C C . GLU C 1 151 ? 99.170 237.796 307.654 1.00 44.33 129 GLU C C 1
ATOM 6492 O O . GLU C 1 151 ? 99.516 238.622 308.496 1.00 44.19 129 GLU C O 1
ATOM 6498 N N . LYS C 1 152 ? 99.705 237.707 306.426 1.00 44.87 130 LYS C N 1
ATOM 6499 C CA . LYS C 1 152 ? 100.814 238.545 305.907 1.00 45.56 130 LYS C CA 1
ATOM 6500 C C . LYS C 1 152 ? 100.463 240.011 305.998 1.00 44.82 130 LYS C C 1
ATOM 6501 O O . LYS C 1 152 ? 101.265 240.789 306.486 1.00 45.53 130 LYS C O 1
ATOM 6507 N N . VAL C 1 153 ? 99.269 240.373 305.522 1.00 43.88 131 VAL C N 1
ATOM 6508 C CA . VAL C 1 153 ? 98.764 241.774 305.552 1.00 43.20 131 VAL C CA 1
ATOM 6509 C C . VAL C 1 153 ? 98.534 242.277 307.000 1.00 43.04 131 VAL C C 1
ATOM 6510 O O . VAL C 1 153 ? 98.788 243.450 307.281 1.00 42.86 131 VAL C O 1
ATOM 6514 N N . SER C 1 154 ? 98.080 241.382 307.891 1.00 43.32 132 SER C N 1
ATOM 6515 C CA . SER C 1 154 ? 97.943 241.649 309.342 1.00 43.53 132 SER C CA 1
ATOM 6516 C C . SER C 1 154 ? 99.265 242.077 309.949 1.00 45.50 132 SER C C 1
ATOM 6517 O O . SER C 1 154 ? 99.323 242.986 310.774 1.00 45.53 132 SER C O 1
ATOM 6520 N N . ARG C 1 155 ? 100.318 241.388 309.537 1.00 47.71 133 ARG C N 1
ATOM 6521 C CA . ARG C 1 155 ? 101.655 241.690 309.978 1.00 49.81 133 ARG C CA 1
ATOM 6522 C C . ARG C 1 155 ? 102.011 243.007 309.333 1.00 50.87 133 ARG C C 1
ATOM 6523 O O . ARG C 1 155 ? 101.967 244.011 310.003 1.00 50.82 133 ARG C O 1
ATOM 6531 N N . ASP C 1 156 ? 102.254 243.033 308.026 1.00 53.08 134 ASP C N 1
ATOM 6532 C CA . ASP C 1 156 ? 103.017 244.154 307.432 1.00 55.85 134 ASP C CA 1
ATOM 6533 C C . ASP C 1 156 ? 102.299 245.531 307.305 1.00 56.63 134 ASP C C 1
ATOM 6534 O O . ASP C 1 156 ? 102.911 246.503 306.857 1.00 57.10 134 ASP C O 1
ATOM 6539 N N . ARG C 1 157 ? 101.038 245.613 307.744 1.00 57.99 135 ARG C N 1
ATOM 6540 C CA . ARG C 1 157 ? 100.318 246.904 307.940 1.00 59.15 135 ARG C CA 1
ATOM 6541 C C . ARG C 1 157 ? 100.932 247.920 308.935 1.00 61.03 135 ARG C C 1
ATOM 6542 O O . ARG C 1 157 ? 100.522 249.083 308.926 1.00 60.84 135 ARG C O 1
ATOM 6550 N N . TRP C 1 158 ? 101.846 247.486 309.808 1.00 63.92 136 TRP C N 1
ATOM 6551 C CA . TRP C 1 158 ? 102.508 248.382 310.762 1.00 67.00 136 TRP C CA 1
ATOM 6552 C C . TRP C 1 158 ? 103.951 248.745 310.370 1.00 72.78 136 TRP C C 1
ATOM 6553 O O . TRP C 1 158 ? 104.276 249.923 310.145 1.00 71.76 136 TRP C O 1
ATOM 6564 N N . HIS C 1 159 ? 104.789 247.716 310.255 1.00 80.57 137 HIS C N 1
ATOM 6565 C CA . HIS C 1 159 ? 106.260 247.860 310.094 1.00 88.06 137 HIS C CA 1
ATOM 6566 C C . HIS C 1 159 ? 106.675 248.685 308.889 1.00 91.83 137 HIS C C 1
ATOM 6567 O O . HIS C 1 159 ? 107.670 249.407 308.948 1.00 93.99 137 HIS C O 1
ATOM 6574 N N . ASP C 1 160 ? 105.907 248.568 307.804 1.00 94.84 138 ASP C N 1
ATOM 6575 C CA . ASP C 1 160 ? 106.240 249.206 306.522 1.00 97.86 138 ASP C CA 1
ATOM 6576 C C . ASP C 1 160 ? 106.027 250.745 306.471 1.00 100.90 138 ASP C C 1
ATOM 6577 O O . ASP C 1 160 ? 105.990 251.307 305.369 1.00 104.12 138 ASP C O 1
ATOM 6582 N N . ARG C 1 161 ? 105.869 251.428 307.619 1.00 101.46 139 ARG C N 1
ATOM 6583 C CA . ARG C 1 161 ? 106.089 252.900 307.716 1.00 101.78 139 ARG C CA 1
ATOM 6584 C C . ARG C 1 161 ? 105.042 253.773 306.984 1.00 103.55 139 ARG C C 1
ATOM 6585 O O . ARG C 1 161 ? 104.619 254.812 307.519 1.00 102.99 139 ARG C O 1
ATOM 6593 N N . LEU C 1 162 ? 104.597 253.324 305.802 1.00 104.18 140 LEU C N 1
ATOM 6594 C CA . LEU C 1 162 ? 104.067 254.210 304.761 1.00 102.93 140 LEU C CA 1
ATOM 6595 C C . LEU C 1 162 ? 102.636 254.646 305.068 1.00 100.64 140 LEU C C 1
ATOM 6596 O O . LEU C 1 162 ? 102.286 255.802 304.804 1.00 102.92 140 LEU C O 1
ATOM 6601 N N . GLU C 1 163 ? 101.803 253.747 305.607 1.00 95.12 141 GLU C N 1
ATOM 6602 C CA . GLU C 1 163 ? 100.543 254.207 306.187 1.00 90.60 141 GLU C CA 1
ATOM 6603 C C . GLU C 1 163 ? 99.930 253.410 307.338 1.00 86.07 141 GLU C C 1
ATOM 6604 O O . GLU C 1 163 ? 99.807 252.178 307.298 1.00 81.05 141 GLU C O 1
ATOM 6610 N N . ARG C 1 164 ? 99.640 254.190 308.388 1.00 84.30 142 ARG C N 1
ATOM 6611 C CA . ARG C 1 164 ? 98.547 253.985 309.341 1.00 80.54 142 ARG C CA 1
ATOM 6612 C C . ARG C 1 164 ? 97.358 253.307 308.699 1.00 75.88 142 ARG C C 1
ATOM 6613 O O . ARG C 1 164 ? 96.710 253.850 307.786 1.00 71.80 142 ARG C O 1
ATOM 6621 N N . HIS C 1 165 ? 97.066 252.145 309.266 1.00 73.92 143 HIS C N 1
ATOM 6622 C CA . HIS C 1 165 ? 96.297 251.075 308.631 1.00 72.45 143 HIS C CA 1
ATOM 6623 C C . HIS C 1 165 ? 95.071 251.526 307.795 1.00 67.72 143 HIS C C 1
ATOM 6624 O O . HIS C 1 165 ? 94.206 252.296 308.242 1.00 65.62 143 HIS C O 1
ATOM 6631 N N . CYS C 1 166 ? 95.067 251.066 306.548 1.00 63.35 144 CYS C N 1
ATOM 6632 C CA . CYS C 1 166 ? 93.859 250.974 305.747 1.00 59.81 144 CYS C CA 1
ATOM 6633 C C . CYS C 1 166 ? 92.844 250.226 306.532 1.00 54.69 144 CYS C C 1
ATOM 6634 O O . CYS C 1 166 ? 93.175 249.198 307.090 1.00 55.53 144 CYS C O 1
ATOM 6637 N N . VAL C 1 167 ? 91.602 250.668 306.541 1.00 49.44 145 VAL C N 1
ATOM 6638 C CA . VAL C 1 167 ? 90.583 249.790 307.080 1.00 46.03 145 VAL C CA 1
ATOM 6639 C C . VAL C 1 167 ? 90.504 248.564 306.125 1.00 44.66 145 VAL C C 1
ATOM 6640 O O . VAL C 1 167 ? 90.434 248.706 304.896 1.00 43.91 145 VAL C O 1
ATOM 6644 N N . LEU C 1 168 ? 90.623 247.369 306.712 1.00 43.10 146 LEU C N 1
ATOM 6645 C CA . LEU C 1 168 ? 90.656 246.095 305.978 1.00 42.12 146 LEU C CA 1
ATOM 6646 C C . LEU C 1 168 ? 89.306 245.374 306.091 1.00 40.49 146 LEU C C 1
ATOM 6647 O O . LEU C 1 168 ? 88.989 244.742 307.116 1.00 40.50 146 LEU C O 1
ATOM 6652 N N . GLY C 1 169 ? 88.513 245.476 305.029 1.00 38.61 147 GLY C N 1
ATOM 6653 C CA . GLY C 1 169 ? 87.240 244.791 304.964 1.00 36.91 147 GLY C CA 1
ATOM 6654 C C . GLY C 1 169 ? 87.595 243.373 304.672 1.00 35.93 147 GLY C C 1
ATOM 6655 O O . GLY C 1 169 ? 88.651 243.112 304.131 1.00 36.05 147 GLY C O 1
ATOM 6656 N N . VAL C 1 170 ? 86.730 242.459 305.060 1.00 34.86 148 VAL C N 1
ATOM 6657 C CA . VAL C 1 170 ? 86.943 241.056 304.803 1.00 34.51 148 VAL C CA 1
ATOM 6658 C C . VAL C 1 170 ? 85.598 240.446 304.498 1.00 33.79 148 VAL C C 1
ATOM 6659 O O . VAL C 1 170 ? 84.793 240.241 305.407 1.00 33.64 148 VAL C O 1
ATOM 6663 N N . ASN C 1 171 ? 85.345 240.179 303.222 1.00 33.17 149 ASN C N 1
ATOM 6664 C CA . ASN C 1 171 ? 84.085 239.584 302.831 1.00 32.83 149 ASN C CA 1
ATOM 6665 C C . ASN C 1 171 ? 84.125 238.065 302.957 1.00 33.29 149 ASN C C 1
ATOM 6666 O O . ASN C 1 171 ? 85.062 237.440 302.466 1.00 33.62 149 ASN C O 1
ATOM 6671 N N . ILE C 1 172 ? 83.098 237.489 303.601 1.00 33.42 150 ILE C N 1
ATOM 6672 C CA . ILE C 1 172 ? 82.906 236.018 303.707 1.00 33.90 150 ILE C CA 1
ATOM 6673 C C . ILE C 1 172 ? 81.645 235.572 302.956 1.00 33.97 150 ILE C C 1
ATOM 6674 O O . ILE C 1 172 ? 80.747 236.374 302.731 1.00 33.65 150 ILE C O 1
ATOM 6679 N N . GLY C 1 173 ? 81.602 234.304 302.551 1.00 34.55 151 GLY C N 1
ATOM 6680 C CA . GLY C 1 173 ? 80.464 233.767 301.808 1.00 35.00 151 GLY C CA 1
ATOM 6681 C C . GLY C 1 173 ? 80.339 232.268 301.940 1.00 36.01 151 GLY C C 1
ATOM 6682 O O . GLY C 1 173 ? 80.904 231.695 302.874 1.00 36.29 151 GLY C O 1
ATOM 6683 N N . LYS C 1 174 ? 79.576 231.656 301.018 1.00 36.78 152 LYS C N 1
ATOM 6684 C CA . LYS C 1 174 ? 79.431 230.178 300.894 1.00 37.92 152 LYS C CA 1
ATOM 6685 C C . LYS C 1 174 ? 79.765 229.639 299.495 1.00 38.55 152 LYS C C 1
ATOM 6686 O O . LYS C 1 174 ? 79.709 230.366 298.509 1.00 37.98 152 LYS C O 1
ATOM 6692 N N . ASN C 1 175 ? 80.067 228.343 299.429 1.00 40.06 153 ASN C N 1
ATOM 6693 C CA . ASN C 1 175 ? 80.516 227.669 298.184 1.00 41.00 153 ASN C CA 1
ATOM 6694 C C . ASN C 1 175 ? 79.353 227.407 297.203 1.00 42.31 153 ASN C C 1
ATOM 6695 O O . ASN C 1 175 ? 78.211 227.374 297.638 1.00 43.00 153 ASN C O 1
ATOM 6700 N N . LYS C 1 176 ? 79.635 227.173 295.917 1.00 43.57 154 LYS C N 1
ATOM 6701 C CA . LYS C 1 176 ? 78.602 227.195 294.849 1.00 45.10 154 LYS C CA 1
ATOM 6702 C C . LYS C 1 176 ? 77.216 226.763 295.344 1.00 46.94 154 LYS C C 1
ATOM 6703 O O . LYS C 1 176 ? 76.240 227.512 295.161 1.00 47.77 154 LYS C O 1
ATOM 6709 N N . ASP C 1 177 ? 77.124 225.569 295.951 1.00 48.81 155 ASP C N 1
ATOM 6710 C CA . ASP C 1 177 ? 75.984 225.241 296.857 1.00 50.19 155 ASP C CA 1
ATOM 6711 C C . ASP C 1 177 ? 76.304 224.177 297.935 1.00 49.94 155 ASP C C 1
ATOM 6712 O O . ASP C 1 177 ? 76.293 222.971 297.691 1.00 50.25 155 ASP C O 1
ATOM 6717 N N . THR C 1 178 ? 76.638 224.684 299.119 1.00 48.93 156 THR C N 1
ATOM 6718 C CA . THR C 1 178 ? 76.583 223.942 300.371 1.00 48.93 156 THR C CA 1
ATOM 6719 C C . THR C 1 178 ? 75.186 224.173 300.926 1.00 48.88 156 THR C C 1
ATOM 6720 O O . THR C 1 178 ? 74.691 225.305 300.906 1.00 48.03 156 THR C O 1
ATOM 6724 N N . VAL C 1 179 ? 74.547 223.110 301.407 1.00 49.66 157 VAL C N 1
ATOM 6725 C CA . VAL C 1 179 ? 73.158 223.209 301.869 1.00 50.02 157 VAL C CA 1
ATOM 6726 C C . VAL C 1 179 ? 73.005 224.112 303.111 1.00 49.90 157 VAL C C 1
ATOM 6727 O O . VAL C 1 179 ? 72.159 225.007 303.094 1.00 50.13 157 VAL C O 1
ATOM 6731 N N . ASN C 1 180 ? 73.841 223.929 304.142 1.00 49.78 158 ASN C N 1
ATOM 6732 C CA . ASN C 1 180 ? 73.846 224.810 305.350 1.00 49.36 158 ASN C CA 1
ATOM 6733 C C . ASN C 1 180 ? 74.807 226.007 305.232 1.00 47.67 158 ASN C C 1
ATOM 6734 O O . ASN C 1 180 ? 75.992 225.864 305.527 1.00 47.54 158 ASN C O 1
ATOM 6739 N N . ALA C 1 181 ? 74.311 227.183 304.834 1.00 46.46 159 ALA C N 1
ATOM 6740 C CA . ALA C 1 181 ? 75.169 228.373 304.685 1.00 44.76 159 ALA C CA 1
ATOM 6741 C C . ALA C 1 181 ? 75.776 228.772 306.017 1.00 44.61 159 ALA C C 1
ATOM 6742 O O . ALA C 1 181 ? 76.887 229.280 306.054 1.00 43.99 159 ALA C O 1
ATOM 6744 N N . GLU C 1 182 ? 75.050 228.516 307.105 1.00 45.59 160 GLU C N 1
ATOM 6745 C CA . GLU C 1 182 ? 75.565 228.703 308.477 1.00 46.09 160 GLU C CA 1
ATOM 6746 C C . GLU C 1 182 ? 77.023 228.167 308.613 1.00 45.87 160 GLU C C 1
ATOM 6747 O O . GLU C 1 182 ? 77.906 228.890 309.063 1.00 45.12 160 GLU C O 1
ATOM 6753 N N . ASP C 1 183 ? 77.262 226.931 308.172 1.00 46.47 161 ASP C N 1
ATOM 6754 C CA . ASP C 1 183 ? 78.589 226.270 308.252 1.00 46.79 161 ASP C CA 1
ATOM 6755 C C . ASP C 1 183 ? 79.730 226.968 307.483 1.00 45.64 161 ASP C C 1
ATOM 6756 O O . ASP C 1 183 ? 80.901 226.915 307.887 1.00 45.67 161 ASP C O 1
ATOM 6761 N N . ASP C 1 184 ? 79.390 227.565 306.347 1.00 44.72 162 ASP C N 1
ATOM 6762 C CA . ASP C 1 184 ? 80.360 228.272 305.518 1.00 43.85 162 ASP C CA 1
ATOM 6763 C C . ASP C 1 184 ? 80.593 229.690 306.072 1.00 43.17 162 ASP C C 1
ATOM 6764 O O . ASP C 1 184 ? 81.721 230.229 306.023 1.00 43.21 162 ASP C O 1
ATOM 6769 N N . ILE C 1 185 ? 79.531 230.293 306.604 1.00 42.70 163 ILE C N 1
ATOM 6770 C CA . ILE C 1 185 ? 79.654 231.576 307.295 1.00 41.88 163 ILE C CA 1
ATOM 6771 C C . ILE C 1 185 ? 80.411 231.419 308.607 1.00 41.80 163 ILE C C 1
ATOM 6772 O O . ILE C 1 185 ? 81.216 232.273 308.958 1.00 41.37 163 ILE C O 1
ATOM 6777 N N . ARG C 1 186 ? 80.132 230.336 309.320 1.00 42.17 164 ARG C N 1
ATOM 6778 C CA . ARG C 1 186 ? 80.874 229.973 310.522 1.00 42.37 164 ARG C CA 1
ATOM 6779 C C . ARG C 1 186 ? 82.373 229.924 310.208 1.00 41.50 164 ARG C C 1
ATOM 6780 O O . ARG C 1 186 ? 83.173 230.668 310.778 1.00 41.08 164 ARG C O 1
ATOM 6788 N N . GLU C 1 187 ? 82.730 229.055 309.272 1.00 41.07 165 GLU C N 1
ATOM 6789 C CA . GLU C 1 187 ? 84.122 228.748 308.989 1.00 40.86 165 GLU C CA 1
ATOM 6790 C C . GLU C 1 187 ? 84.884 229.983 308.493 1.00 39.19 165 GLU C C 1
ATOM 6791 O O . GLU C 1 187 ? 86.102 230.078 308.674 1.00 39.12 165 GLU C O 1
ATOM 6797 N N . GLY C 1 188 ? 84.171 230.919 307.870 1.00 37.57 166 GLY C N 1
ATOM 6798 C CA . GLY C 1 188 ? 84.758 232.198 307.505 1.00 36.28 166 GLY C CA 1
ATOM 6799 C C . GLY C 1 188 ? 85.273 232.961 308.718 1.00 35.64 166 GLY C C 1
ATOM 6800 O O . GLY C 1 188 ? 86.436 233.349 308.758 1.00 35.47 166 GLY C O 1
ATOM 6801 N N . VAL C 1 189 ? 84.405 233.132 309.718 1.00 35.20 167 VAL C N 1
ATOM 6802 C CA . VAL C 1 189 ? 84.693 233.947 310.909 1.00 34.69 167 VAL C CA 1
ATOM 6803 C C . VAL C 1 189 ? 85.961 233.436 311.564 1.00 35.02 167 VAL C C 1
ATOM 6804 O O . VAL C 1 189 ? 86.943 234.175 311.669 1.00 34.64 167 VAL C O 1
ATOM 6808 N N . LYS C 1 190 ? 85.935 232.165 311.974 1.00 35.64 168 LYS C N 1
ATOM 6809 C CA . LYS C 1 190 ? 87.082 231.527 312.650 1.00 36.27 168 LYS C CA 1
ATOM 6810 C C . LYS C 1 190 ? 88.412 231.953 312.044 1.00 35.87 168 LYS C C 1
ATOM 6811 O O . LYS C 1 190 ? 89.278 232.532 312.722 1.00 35.91 168 LYS C O 1
ATOM 6817 N N . ARG C 1 191 ? 88.522 231.690 310.745 1.00 35.42 169 ARG C N 1
ATOM 6818 C CA . ARG C 1 191 ? 89.789 231.699 310.051 1.00 35.46 169 ARG C CA 1
ATOM 6819 C C . ARG C 1 191 ? 90.233 233.145 309.836 1.00 34.77 169 ARG C C 1
ATOM 6820 O O . ARG C 1 191 ? 91.106 233.643 310.570 1.00 35.06 169 ARG C O 1
ATOM 6828 N N . VAL C 1 192 ? 89.597 233.843 308.904 1.00 34.00 170 VAL C N 1
ATOM 6829 C CA . VAL C 1 192 ? 89.997 235.233 308.594 1.00 33.53 170 VAL C CA 1
ATOM 6830 C C . VAL C 1 192 ? 89.549 236.333 309.623 1.00 33.13 170 VAL C C 1
ATOM 6831 O O . VAL C 1 192 ? 90.262 237.335 309.802 1.00 32.90 170 VAL C O 1
ATOM 6835 N N . GLY C 1 193 ? 88.400 236.125 310.295 1.00 33.11 171 GLY C N 1
ATOM 6836 C CA . GLY C 1 193 ? 87.694 237.156 311.114 1.00 32.59 171 GLY C CA 1
ATOM 6837 C C . GLY C 1 193 ? 88.570 238.092 311.920 1.00 32.53 171 GLY C C 1
ATOM 6838 O O . GLY C 1 193 ? 88.562 239.287 311.699 1.00 31.94 171 GLY C O 1
ATOM 6839 N N . ARG C 1 194 ? 89.353 237.523 312.826 1.00 33.19 172 ARG C N 1
ATOM 6840 C CA . ARG C 1 194 ? 90.335 238.262 313.628 1.00 33.35 172 ARG C CA 1
ATOM 6841 C C . ARG C 1 194 ? 91.293 239.197 312.892 1.00 33.33 172 ARG C C 1
ATOM 6842 O O . ARG C 1 194 ? 91.897 240.036 313.526 1.00 33.46 172 ARG C O 1
ATOM 6850 N N . PHE C 1 195 ? 91.464 239.050 311.584 1.00 33.52 173 PHE C N 1
ATOM 6851 C CA . PHE C 1 195 ? 92.256 240.017 310.800 1.00 33.69 173 PHE C CA 1
ATOM 6852 C C . PHE C 1 195 ? 91.469 241.222 310.339 1.00 33.03 173 PHE C C 1
ATOM 6853 O O . PHE C 1 195 ? 92.064 242.200 309.886 1.00 32.88 173 PHE C O 1
ATOM 6861 N N . ALA C 1 196 ? 90.142 241.120 310.418 1.00 32.88 174 ALA C N 1
ATOM 6862 C CA . ALA C 1 196 ? 89.211 242.107 309.857 1.00 32.46 174 ALA C CA 1
ATOM 6863 C C . ALA C 1 196 ? 88.839 243.268 310.798 1.00 32.31 174 ALA C C 1
ATOM 6864 O O . ALA C 1 196 ? 88.514 243.092 311.980 1.00 32.34 174 ALA C O 1
ATOM 6866 N N . ASP C 1 197 ? 88.855 244.458 310.221 1.00 32.16 175 ASP C N 1
ATOM 6867 C CA . ASP C 1 197 ? 88.346 245.634 310.884 1.00 32.13 175 ASP C CA 1
ATOM 6868 C C . ASP C 1 197 ? 86.815 245.588 310.773 1.00 31.80 175 ASP C C 1
ATOM 6869 O O . ASP C 1 197 ? 86.091 245.739 311.777 1.00 31.89 175 ASP C O 1
ATOM 6874 N N . TYR C 1 198 ? 86.329 245.343 309.557 1.00 31.47 176 TYR C N 1
ATOM 6875 C CA . TYR C 1 198 ? 84.932 245.008 309.372 1.00 31.17 176 TYR C CA 1
ATOM 6876 C C . TYR C 1 198 ? 84.768 243.749 308.504 1.00 31.43 176 TYR C C 1
ATOM 6877 O O . TYR C 1 198 ? 85.454 243.568 307.491 1.00 31.43 176 TYR C O 1
ATOM 6886 N N . LEU C 1 199 ? 83.864 242.884 308.966 1.00 31.78 177 LEU C N 1
ATOM 6887 C CA . LEU C 1 199 ? 83.630 241.545 308.443 1.00 32.21 177 LEU C CA 1
ATOM 6888 C C . LEU C 1 199 ? 82.227 241.548 307.844 1.00 32.23 177 LEU C C 1
ATOM 6889 O O . LEU C 1 199 ? 81.277 242.052 308.447 1.00 31.95 177 LEU C O 1
ATOM 6894 N N . VAL C 1 200 ? 82.108 240.979 306.659 1.00 32.61 178 VAL C N 1
ATOM 6895 C CA . VAL C 1 200 ? 80.941 241.179 305.831 1.00 33.07 178 VAL C CA 1
ATOM 6896 C C . VAL C 1 200 ? 80.385 239.831 305.418 1.00 34.17 178 VAL C C 1
ATOM 6897 O O . VAL C 1 200 ? 81.108 239.048 304.805 1.00 34.53 178 VAL C O 1
ATOM 6901 N N . ILE C 1 201 ? 79.116 239.555 305.739 1.00 35.32 179 ILE C N 1
ATOM 6902 C CA . ILE C 1 201 ? 78.451 238.322 305.287 1.00 36.47 179 ILE C CA 1
ATOM 6903 C C . ILE C 1 201 ? 77.742 238.657 303.982 1.00 37.26 179 ILE C C 1
ATOM 6904 O O . ILE C 1 201 ? 76.680 239.295 304.010 1.00 37.49 179 ILE C O 1
ATOM 6909 N N . ASN C 1 202 ? 78.326 238.266 302.843 1.00 38.23 180 ASN C N 1
ATOM 6910 C CA . ASN C 1 202 ? 77.605 238.386 301.592 1.00 39.36 180 ASN C CA 1
ATOM 6911 C C . ASN C 1 202 ? 76.528 237.319 301.583 1.00 41.89 180 ASN C C 1
ATOM 6912 O O . ASN C 1 202 ? 76.790 236.119 301.397 1.00 42.00 180 ASN C O 1
ATOM 6917 N N . LEU C 1 203 ? 75.320 237.803 301.859 1.00 45.04 181 LEU C N 1
ATOM 6918 C CA . LEU C 1 203 ? 74.085 237.079 301.678 1.00 47.98 181 LEU C CA 1
ATOM 6919 C C . LEU C 1 203 ? 73.284 237.833 300.631 1.00 49.96 181 LEU C C 1
ATOM 6920 O O . LEU C 1 203 ? 72.098 238.116 300.843 1.00 51.38 181 LEU C O 1
ATOM 6925 N N . SER C 1 204 ? 73.926 238.184 299.515 1.00 51.66 182 SER C N 1
ATOM 6926 C CA . SER C 1 204 ? 73.247 238.969 298.475 1.00 54.22 182 SER C CA 1
ATOM 6927 C C . SER C 1 204 ? 73.791 238.821 297.037 1.00 56.62 182 SER C C 1
ATOM 6928 O O . SER C 1 204 ? 73.559 239.710 296.197 1.00 57.72 182 SER C O 1
ATOM 6931 N N . SER C 1 205 ? 74.449 237.704 296.716 1.00 58.48 183 SER C N 1
ATOM 6932 C CA . SER C 1 205 ? 74.927 237.514 295.345 1.00 60.41 183 SER C CA 1
ATOM 6933 C C . SER C 1 205 ? 73.729 237.514 294.399 1.00 62.29 183 SER C C 1
ATOM 6934 O O . SER C 1 205 ? 72.636 237.093 294.793 1.00 62.67 183 SER C O 1
ATOM 6937 N N . PRO C 1 206 ? 73.923 238.024 293.168 1.00 64.15 184 PRO C N 1
ATOM 6938 C CA . PRO C 1 206 ? 72.968 237.771 292.097 1.00 66.09 184 PRO C CA 1
ATOM 6939 C C . PRO C 1 206 ? 73.279 236.482 291.335 1.00 68.28 184 PRO C C 1
ATOM 6940 O O . PRO C 1 206 ? 72.595 236.189 290.355 1.00 67.84 184 PRO C O 1
ATOM 6944 N N . ASN C 1 207 ? 74.281 235.715 291.778 1.00 71.48 185 ASN C N 1
ATOM 6945 C CA . ASN C 1 207 ? 74.694 234.495 291.090 1.00 75.48 185 ASN C CA 1
ATOM 6946 C C . ASN C 1 207 ? 75.065 233.350 292.033 1.00 77.58 185 ASN C C 1
ATOM 6947 O O . ASN C 1 207 ? 76.074 232.670 291.820 1.00 78.99 185 ASN C O 1
ATOM 6952 N N . THR C 1 208 ? 74.268 233.129 293.076 1.00 79.10 186 THR C N 1
ATOM 6953 C CA . THR C 1 208 ? 74.473 231.955 293.940 1.00 81.14 186 THR C CA 1
ATOM 6954 C C . THR C 1 208 ? 73.151 231.544 294.584 1.00 81.05 186 THR C C 1
ATOM 6955 O O . THR C 1 208 ? 72.367 232.397 295.012 1.00 79.76 186 THR C O 1
ATOM 6959 N N . LYS C 1 209 ? 72.941 230.225 294.645 1.00 81.77 187 LYS C N 1
ATOM 6960 C CA . LYS C 1 209 ? 71.626 229.620 294.875 1.00 81.95 187 LYS C CA 1
ATOM 6961 C C . LYS C 1 209 ? 71.208 229.688 296.338 1.00 80.59 187 LYS C C 1
ATOM 6962 O O . LYS C 1 209 ? 71.974 229.319 297.233 1.00 78.55 187 LYS C O 1
ATOM 6968 N N . GLY C 1 210 ? 69.982 230.153 296.563 1.00 81.31 188 GLY C N 1
ATOM 6969 C CA . GLY C 1 210 ? 69.424 230.268 297.900 1.00 83.21 188 GLY C CA 1
ATOM 6970 C C . GLY C 1 210 ? 70.371 230.990 298.830 1.00 83.90 188 GLY C C 1
ATOM 6971 O O . GLY C 1 210 ? 70.685 230.480 299.907 1.00 84.37 188 GLY C O 1
ATOM 6972 N N . LEU C 1 211 ? 70.889 232.126 298.345 1.00 83.95 189 LEU C N 1
ATOM 6973 C CA . LEU C 1 211 ? 71.622 233.121 299.145 1.00 82.05 189 LEU C CA 1
ATOM 6974 C C . LEU C 1 211 ? 70.823 234.435 299.277 1.00 81.73 189 LEU C C 1
ATOM 6975 O O . LEU C 1 211 ? 71.204 235.331 300.035 1.00 84.76 189 LEU C O 1
ATOM 6980 N N . ARG C 1 212 ? 69.700 234.532 298.572 1.00 79.02 190 ARG C N 1
ATOM 6981 C CA . ARG C 1 212 ? 68.904 235.736 298.548 1.00 76.60 190 ARG C CA 1
ATOM 6982 C C . ARG C 1 212 ? 67.615 235.529 299.362 1.00 74.35 190 ARG C C 1
ATOM 6983 O O . ARG C 1 212 ? 67.048 236.504 299.822 1.00 75.07 190 ARG C O 1
ATOM 6991 N N . THR C 1 213 ? 67.146 234.286 299.541 1.00 71.93 191 THR C N 1
ATOM 6992 C CA . THR C 1 213 ? 66.145 233.978 300.591 1.00 71.07 191 THR C CA 1
ATOM 6993 C C . THR C 1 213 ? 66.826 233.648 301.916 1.00 68.49 191 THR C C 1
ATOM 6994 O O . THR C 1 213 ? 66.170 233.452 302.934 1.00 67.93 191 THR C O 1
ATOM 6998 N N . LEU C 1 214 ? 68.150 233.633 301.915 1.00 66.27 192 LEU C N 1
ATOM 6999 C CA . LEU C 1 214 ? 68.886 233.765 303.158 1.00 66.08 192 LEU C CA 1
ATOM 7000 C C . LEU C 1 214 ? 68.862 235.202 303.731 1.00 65.51 192 LEU C C 1
ATOM 7001 O O . LEU C 1 214 ? 69.592 235.483 304.680 1.00 65.32 192 LEU C O 1
ATOM 7006 N N . GLN C 1 215 ? 68.050 236.105 303.156 1.00 65.49 193 GLN C N 1
ATOM 7007 C CA . GLN C 1 215 ? 67.687 237.417 303.778 1.00 64.56 193 GLN C CA 1
ATOM 7008 C C . GLN C 1 215 ? 66.286 237.504 304.455 1.00 64.96 193 GLN C C 1
ATOM 7009 O O . GLN C 1 215 ? 65.850 238.594 304.833 1.00 64.54 193 GLN C O 1
ATOM 7015 N N . GLN C 1 216 ? 65.577 236.390 304.597 1.00 65.64 194 GLN C N 1
ATOM 7016 C CA . GLN C 1 216 ? 64.284 236.404 305.286 1.00 66.82 194 GLN C CA 1
ATOM 7017 C C . GLN C 1 216 ? 64.506 236.563 306.797 1.00 66.80 194 GLN C C 1
ATOM 7018 O O . GLN C 1 216 ? 65.615 236.393 307.294 1.00 65.96 194 GLN C O 1
ATOM 7024 N N . ARG C 1 217 ? 63.449 236.951 307.499 1.00 68.16 195 ARG C N 1
ATOM 7025 C CA . ARG C 1 217 ? 63.314 236.765 308.953 1.00 69.47 195 ARG C CA 1
ATOM 7026 C C . ARG C 1 217 ? 63.940 235.441 309.481 1.00 68.94 195 ARG C C 1
ATOM 7027 O O . ARG C 1 217 ? 64.751 235.455 310.417 1.00 67.36 195 ARG C O 1
ATOM 7035 N N . ASP C 1 218 ? 63.544 234.325 308.858 1.00 69.53 196 ASP C N 1
ATOM 7036 C CA . ASP C 1 218 ? 64.016 232.965 309.193 1.00 70.03 196 ASP C CA 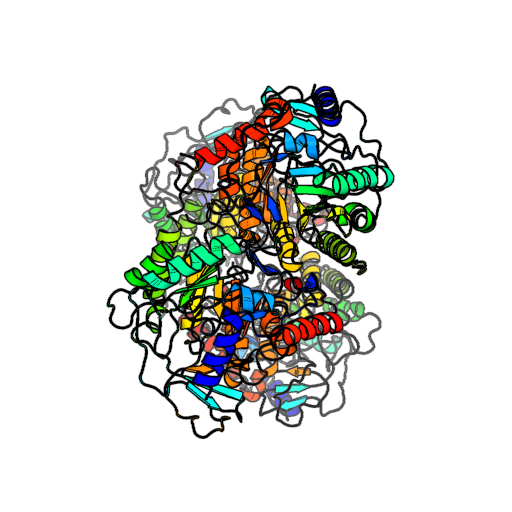1
ATOM 7037 C C . ASP C 1 218 ? 65.551 232.875 309.250 1.00 67.83 196 ASP C C 1
ATOM 7038 O O . ASP C 1 218 ? 66.137 232.666 310.311 1.00 67.83 196 ASP C O 1
ATOM 7043 N N . HIS C 1 219 ? 66.187 233.084 308.100 1.00 65.75 197 HIS C N 1
ATOM 7044 C CA . HIS C 1 219 ? 67.578 232.681 307.874 1.00 63.85 197 HIS C CA 1
ATOM 7045 C C . HIS C 1 219 ? 68.564 233.741 308.339 1.00 60.98 197 HIS C C 1
ATOM 7046 O O . HIS C 1 219 ? 69.569 233.409 308.963 1.00 60.90 197 HIS C O 1
ATOM 7053 N N . LEU C 1 220 ? 68.289 235.008 308.014 1.00 58.74 198 LEU C N 1
ATOM 7054 C CA . LEU C 1 220 ? 69.184 236.135 308.357 1.00 56.02 198 LEU C CA 1
ATOM 7055 C C . LEU C 1 220 ? 69.489 236.208 309.853 1.00 54.72 198 LEU C C 1
ATOM 7056 O O . LEU C 1 220 ? 70.654 236.256 310.247 1.00 53.83 198 LEU C O 1
ATOM 7061 N N . ARG C 1 221 ? 68.425 236.193 310.655 1.00 54.11 199 ARG C N 1
ATOM 7062 C CA . ARG C 1 221 ? 68.486 236.092 312.123 1.00 53.66 199 ARG C CA 1
ATOM 7063 C C . ARG C 1 221 ? 69.446 234.989 312.708 1.00 52.57 199 ARG C C 1
ATOM 7064 O O . ARG C 1 221 ? 70.037 235.193 313.781 1.00 52.15 199 ARG C O 1
ATOM 7072 N N . SER C 1 222 ? 69.596 233.850 312.012 1.00 51.41 200 SER C N 1
ATOM 7073 C CA . SER C 1 222 ? 70.546 232.763 312.398 1.00 50.40 200 SER C CA 1
ATOM 7074 C C . SER C 1 222 ? 71.924 232.877 311.771 1.00 47.94 200 SER C C 1
ATOM 7075 O O . SER C 1 222 ? 72.914 232.466 312.361 1.00 47.53 200 SER C O 1
ATOM 7078 N N . ILE C 1 223 ? 71.970 233.376 310.548 1.00 46.10 201 ILE C N 1
ATOM 7079 C CA . ILE C 1 223 ? 73.230 233.626 309.881 1.00 44.44 201 ILE C CA 1
ATOM 7080 C C . ILE C 1 223 ? 74.041 234.621 310.720 1.00 43.08 201 ILE C C 1
ATOM 7081 O O . ILE C 1 223 ? 75.246 234.446 310.888 1.00 42.72 201 ILE C O 1
ATOM 7086 N N . ILE C 1 224 ? 73.376 235.629 311.280 1.00 42.20 202 ILE C N 1
ATOM 7087 C CA . ILE C 1 224 ? 74.045 236.596 312.154 1.00 41.10 202 ILE C CA 1
ATOM 7088 C C . ILE C 1 224 ? 74.445 235.997 313.500 1.00 41.03 202 ILE C C 1
ATOM 7089 O O . ILE C 1 224 ? 75.622 236.040 313.844 1.00 40.59 202 ILE C O 1
ATOM 7094 N N . THR C 1 225 ? 73.497 235.458 314.267 1.00 41.34 203 THR C N 1
ATOM 7095 C CA . THR C 1 225 ? 73.846 234.932 315.593 1.00 41.58 203 THR C CA 1
ATOM 7096 C C . THR C 1 225 ? 74.950 233.871 315.498 1.00 41.24 203 THR C C 1
ATOM 7097 O O . THR C 1 225 ? 75.786 233.784 316.382 1.00 41.35 203 THR C O 1
ATOM 7101 N N . ALA C 1 226 ? 74.965 233.098 314.412 1.00 40.77 204 ALA C N 1
ATOM 7102 C CA . ALA C 1 226 ? 76.025 232.133 314.151 1.00 40.42 204 ALA C CA 1
ATOM 7103 C C . ALA C 1 226 ? 77.361 232.835 314.124 1.00 39.32 204 ALA C C 1
ATOM 7104 O O . ALA C 1 226 ? 78.277 232.471 314.853 1.00 39.42 204 ALA C O 1
ATOM 7106 N N . ALA C 1 227 ? 77.451 233.871 313.300 1.00 38.40 205 ALA C N 1
ATOM 7107 C CA . ALA C 1 227 ? 78.657 234.709 313.228 1.00 37.64 205 ALA C CA 1
ATOM 7108 C C . ALA C 1 227 ? 79.047 235.285 314.601 1.00 37.83 205 ALA C C 1
ATOM 7109 O O . ALA C 1 227 ? 80.169 235.082 315.040 1.00 37.98 205 ALA C O 1
ATOM 7111 N N . GLN C 1 228 ? 78.115 235.931 315.307 1.00 38.05 206 GLN C N 1
ATOM 7112 C CA . GLN C 1 228 ? 78.430 236.527 316.644 1.00 38.17 206 GLN C CA 1
ATOM 7113 C C . GLN C 1 228 ? 78.562 235.494 317.768 1.00 39.39 206 GLN C C 1
ATOM 7114 O O . GLN C 1 228 ? 78.923 235.852 318.878 1.00 39.66 206 GLN C O 1
ATOM 7120 N N . SER C 1 229 ? 78.242 234.230 317.478 1.00 40.39 207 SER C N 1
ATOM 7121 C CA . SER C 1 229 ? 78.733 233.082 318.261 1.00 41.58 207 SER C CA 1
ATOM 7122 C C . SER C 1 229 ? 80.132 232.635 317.823 1.00 41.43 207 SER C C 1
ATOM 7123 O O . SER C 1 229 ? 80.879 232.108 318.635 1.00 42.41 207 SER C O 1
ATOM 7126 N N . GLU C 1 230 ? 80.493 232.812 316.559 1.00 40.59 208 GLU C N 1
ATOM 7127 C CA . GLU C 1 230 ? 81.882 232.557 316.138 1.00 40.45 208 GLU C CA 1
ATOM 7128 C C . GLU C 1 230 ? 82.920 233.674 316.462 1.00 39.97 208 GLU C C 1
ATOM 7129 O O . GLU C 1 230 ? 84.095 233.380 316.736 1.00 40.02 208 GLU C O 1
ATOM 7135 N N . LEU C 1 231 ? 82.483 234.939 316.405 1.00 39.46 209 LEU C N 1
ATOM 7136 C CA . LEU C 1 231 ? 83.290 236.090 316.847 1.00 39.00 209 LEU C CA 1
ATOM 7137 C C . LEU C 1 231 ? 83.405 236.042 318.349 1.00 40.16 209 LEU C C 1
ATOM 7138 O O . LEU C 1 231 ? 84.405 236.480 318.919 1.00 40.13 209 LEU C O 1
ATOM 7143 N N . GLU C 1 232 ? 82.389 235.478 318.995 1.00 41.55 210 GLU C N 1
ATOM 7144 C CA . GLU C 1 232 ? 82.458 235.287 320.430 1.00 43.09 210 GLU C CA 1
ATOM 7145 C C . GLU C 1 232 ? 83.696 234.521 320.875 1.00 44.57 210 GLU C C 1
ATOM 7146 O O . GLU C 1 232 ? 84.206 234.778 321.962 1.00 45.69 210 GLU C O 1
ATOM 7152 N N . LYS C 1 233 ? 84.234 233.657 320.031 1.00 45.40 211 LYS C N 1
ATOM 7153 C CA . LYS C 1 233 ? 85.465 232.983 320.388 1.00 46.90 211 LYS C CA 1
ATOM 7154 C C . LYS C 1 233 ? 86.673 233.940 320.426 1.00 47.08 211 LYS C C 1
ATOM 7155 O O . LYS C 1 233 ? 87.324 234.238 319.416 1.00 45.57 211 LYS C O 1
ATOM 7161 N N . LEU C 1 234 ? 86.879 234.467 321.638 1.00 49.14 212 LEU C N 1
ATOM 7162 C CA . LEU C 1 234 ? 88.151 235.016 322.096 1.00 50.34 212 LEU C CA 1
ATOM 7163 C C . LEU C 1 234 ? 88.948 233.946 322.819 1.00 52.94 212 LEU C C 1
ATOM 7164 O O . LEU C 1 234 ? 88.575 233.439 323.895 1.00 52.95 212 LEU C O 1
ATOM 7169 N N . GLU C 1 235 ? 90.048 233.602 322.172 1.00 55.29 213 GLU C N 1
ATOM 7170 C CA . GLU C 1 235 ? 91.192 233.064 322.845 1.00 58.14 213 GLU C CA 1
ATOM 7171 C C . GLU C 1 235 ? 91.791 234.251 323.663 1.00 59.62 213 GLU C C 1
ATOM 7172 O O . GLU C 1 235 ? 92.241 235.295 323.114 1.00 58.01 213 GLU C O 1
ATOM 7178 N N . GLU C 1 236 ? 91.687 234.094 324.986 1.00 62.22 214 GLU C N 1
ATOM 7179 C CA . GLU C 1 236 ? 92.310 234.980 325.969 1.00 63.10 214 GLU C CA 1
ATOM 7180 C C . GLU C 1 236 ? 93.695 234.370 326.251 1.00 65.27 214 GLU C C 1
ATOM 7181 O O . GLU C 1 236 ? 93.820 233.305 326.869 1.00 67.01 214 GLU C O 1
ATOM 7187 N N . ARG C 1 237 ? 94.726 235.038 325.748 1.00 65.77 215 ARG C N 1
ATOM 7188 C CA . ARG C 1 237 ? 96.120 234.677 326.009 1.00 67.11 215 ARG C CA 1
ATOM 7189 C C . ARG C 1 237 ? 96.751 235.873 326.759 1.00 67.75 215 ARG C C 1
ATOM 7190 O O . ARG C 1 237 ? 96.896 235.826 327.993 1.00 68.17 215 ARG C O 1
ATOM 7198 N N . SER C 1 238 ? 97.041 236.956 326.025 1.00 67.00 216 SER C N 1
ATOM 7199 C CA . SER C 1 238 ? 97.711 238.164 326.557 1.00 66.80 216 SER C CA 1
ATOM 7200 C C . SER C 1 238 ? 99.068 237.870 327.245 1.00 68.94 216 SER C C 1
ATOM 7201 O O . SER C 1 238 ? 99.408 238.494 328.267 1.00 68.10 216 SER C O 1
ATOM 7204 N N . ARG C 1 239 ? 99.824 236.921 326.660 1.00 70.69 217 ARG C N 1
ATOM 7205 C CA . ARG C 1 239 ? 101.104 236.397 327.211 1.00 72.12 217 ARG C CA 1
ATOM 7206 C C . ARG C 1 239 ? 102.109 236.135 326.087 1.00 71.34 217 ARG C C 1
ATOM 7207 O O . ARG C 1 239 ? 101.723 235.897 324.946 1.00 68.84 217 ARG C O 1
ATOM 7215 N N . THR C 1 263 ? 103.297 249.907 318.412 1.00 71.66 241 THR C N 1
ATOM 7216 C CA . THR C 1 263 ? 102.690 249.768 317.086 1.00 71.81 241 THR C CA 1
ATOM 7217 C C . THR C 1 263 ? 103.409 248.747 316.188 1.00 73.69 241 THR C C 1
ATOM 7218 O O . THR C 1 263 ? 102.787 248.081 315.355 1.00 71.04 241 THR C O 1
ATOM 7222 N N . ARG C 1 264 ? 104.727 248.672 316.345 1.00 78.38 242 ARG C N 1
ATOM 7223 C CA . ARG C 1 264 ? 105.559 247.634 315.713 1.00 81.73 242 ARG C CA 1
ATOM 7224 C C . ARG C 1 264 ? 105.093 246.194 316.015 1.00 82.72 242 ARG C C 1
ATOM 7225 O O . ARG C 1 264 ? 105.114 245.331 315.129 1.00 83.07 242 ARG C O 1
ATOM 7233 N N . LYS C 1 265 ? 104.671 245.963 317.263 1.00 83.62 243 LYS C N 1
ATOM 7234 C CA . LYS C 1 265 ? 104.241 244.641 317.772 1.00 83.56 243 LYS C CA 1
ATOM 7235 C C . LYS C 1 265 ? 102.708 244.546 318.071 1.00 81.29 243 LYS C C 1
ATOM 7236 O O . LYS C 1 265 ? 102.284 243.752 318.934 1.00 79.98 243 LYS C O 1
ATOM 7242 N N . ALA C 1 266 ? 101.896 245.339 317.342 1.00 78.60 244 ALA C N 1
ATOM 7243 C CA . ALA C 1 266 ? 100.415 245.213 317.328 1.00 74.65 244 ALA C CA 1
ATOM 7244 C C . ALA C 1 266 ? 99.994 243.986 316.535 1.00 73.13 244 ALA C C 1
ATOM 7245 O O . ALA C 1 266 ? 98.929 243.432 316.788 1.00 70.74 244 ALA C O 1
ATOM 7247 N N . GLU C 1 267 ? 100.850 243.575 315.588 1.00 74.10 245 GLU C N 1
ATOM 7248 C CA . GLU C 1 267 ? 100.804 242.238 314.936 1.00 75.71 245 GLU C CA 1
ATOM 7249 C C . GLU C 1 267 ? 100.498 241.081 315.909 1.00 73.95 245 GLU C C 1
ATOM 7250 O O . GLU C 1 267 ? 99.760 240.167 315.564 1.00 76.38 245 GLU C O 1
ATOM 7256 N N . GLN C 1 268 ? 101.038 241.146 317.121 1.00 70.94 246 GLN C N 1
ATOM 7257 C CA . GLN C 1 268 ? 101.210 239.971 317.963 1.00 68.74 246 GLN C CA 1
ATOM 7258 C C . GLN C 1 268 ? 99.917 239.381 318.596 1.00 65.20 246 GLN C C 1
ATOM 7259 O O . GLN C 1 268 ? 99.864 238.150 318.782 1.00 65.74 246 GLN C O 1
ATOM 7265 N N . PHE C 1 269 ? 98.913 240.215 318.944 1.00 59.88 247 PHE C N 1
ATOM 7266 C CA . PHE C 1 269 ? 97.631 239.685 319.528 1.00 56.16 247 PHE C CA 1
ATOM 7267 C C . PHE C 1 269 ? 96.617 239.239 318.459 1.00 52.71 247 PHE C C 1
ATOM 7268 O O . PHE C 1 269 ? 96.757 238.153 317.926 1.00 52.30 247 PHE C O 1
ATOM 7276 N N . PHE C 1 270 ? 95.569 240.013 318.197 1.00 49.65 248 PHE C N 1
ATOM 7277 C CA . PHE C 1 270 ? 94.596 239.706 317.148 1.00 47.00 248 PHE C CA 1
ATOM 7278 C C . PHE C 1 270 ? 94.304 241.019 316.394 1.00 44.71 248 PHE C C 1
ATOM 7279 O O . PHE C 1 270 ? 93.308 241.684 316.673 1.00 42.56 248 PHE C O 1
ATOM 7287 N N . PRO C 1 271 ? 95.177 241.348 315.408 1.00 44.09 249 PRO C N 1
ATOM 7288 C CA . PRO C 1 271 ? 95.626 242.691 314.991 1.00 43.49 249 PRO C CA 1
ATOM 7289 C C . PRO C 1 271 ? 94.696 243.435 314.053 1.00 42.30 249 PRO C C 1
ATOM 7290 O O . PRO C 1 271 ? 94.609 243.054 312.891 1.00 42.64 249 PRO C O 1
ATOM 7294 N N . THR C 1 272 ? 94.051 244.511 314.525 1.00 41.35 250 THR C N 1
ATOM 7295 C CA . THR C 1 272 ? 92.785 245.022 313.897 1.00 39.98 250 THR C CA 1
ATOM 7296 C C . THR C 1 272 ? 92.619 246.563 313.764 1.00 38.92 250 THR C C 1
ATOM 7297 O O . THR C 1 272 ? 91.529 247.048 313.389 1.00 38.40 250 THR C O 1
ATOM 7301 N N . GLN C 1 273 ? 93.680 247.318 314.062 1.00 38.40 251 GLN C N 1
ATOM 7302 C CA . GLN C 1 273 ? 93.574 248.726 314.487 1.00 37.37 251 GLN C CA 1
ATOM 7303 C C . GLN C 1 273 ? 93.030 248.813 315.935 1.00 37.00 251 GLN C C 1
ATOM 7304 O O . GLN C 1 273 ? 93.732 249.244 316.844 1.00 37.30 251 GLN C O 1
ATOM 7310 N N . THR C 1 274 ? 91.812 248.321 316.140 1.00 36.41 252 THR C N 1
ATOM 7311 C CA . THR C 1 274 ? 91.005 248.585 317.321 1.00 36.18 252 THR C CA 1
ATOM 7312 C C . THR C 1 274 ? 90.748 247.329 318.129 1.00 36.48 252 THR C C 1
ATOM 7313 O O . THR C 1 274 ? 89.734 246.642 317.918 1.00 36.36 252 THR C O 1
ATOM 7317 N N . GLY C 1 275 ? 91.656 247.033 319.063 1.00 36.94 253 GLY C N 1
ATOM 7318 C CA . GLY C 1 275 ? 91.584 245.795 319.862 1.00 37.03 253 GLY C CA 1
ATOM 7319 C C . GLY C 1 275 ? 91.323 244.711 318.860 1.00 36.36 253 GLY C C 1
ATOM 7320 O O . GLY C 1 275 ? 92.123 244.548 317.936 1.00 36.29 253 GLY C O 1
ATOM 7321 N N . LYS C 1 276 ? 90.178 244.042 318.955 1.00 35.73 254 LYS C N 1
ATOM 7322 C CA . LYS C 1 276 ? 89.833 243.122 317.860 1.00 35.57 254 LYS C CA 1
ATOM 7323 C C . LYS C 1 276 ? 88.366 243.131 317.330 1.00 34.75 254 LYS C C 1
ATOM 7324 O O . LYS C 1 276 ? 88.130 243.695 316.249 1.00 34.34 254 LYS C O 1
ATOM 7330 N N . ARG C 1 277 ? 87.412 242.533 318.050 1.00 34.53 255 ARG C N 1
ATOM 7331 C CA . ARG C 1 277 ? 86.233 241.930 317.408 1.00 34.03 255 ARG C CA 1
ATOM 7332 C C . ARG C 1 277 ? 85.801 242.741 316.205 1.00 32.65 255 ARG C C 1
ATOM 7333 O O . ARG C 1 277 ? 85.468 243.898 316.368 1.00 32.64 255 ARG C O 1
ATOM 7341 N N . PRO C 1 278 ? 85.837 242.175 315.002 1.00 31.64 256 PRO C N 1
ATOM 7342 C CA . PRO C 1 278 ? 85.414 242.950 313.829 1.00 30.61 256 PRO C CA 1
ATOM 7343 C C . PRO C 1 278 ? 83.953 243.418 313.876 1.00 29.91 256 PRO C C 1
ATOM 7344 O O . PRO C 1 278 ? 83.094 242.704 314.369 1.00 30.05 256 PRO C O 1
ATOM 7348 N N . LEU C 1 279 ? 83.690 244.621 313.383 1.00 29.11 257 LEU C N 1
ATOM 7349 C CA . LEU C 1 279 ? 82.321 245.130 313.299 1.00 28.87 257 LEU C CA 1
ATOM 7350 C C . LEU C 1 279 ? 81.670 244.201 312.308 1.00 28.76 257 LEU C C 1
ATOM 7351 O O . LEU C 1 279 ? 82.183 244.087 311.201 1.00 28.69 257 LEU C O 1
ATOM 7356 N N . LEU C 1 280 ? 80.594 243.505 312.691 1.00 28.92 258 LEU C N 1
ATOM 7357 C CA . LEU C 1 280 ? 79.939 242.521 311.789 1.00 28.80 258 LEU C CA 1
ATOM 7358 C C . LEU C 1 280 ? 79.004 243.209 310.818 1.00 28.51 258 LEU C C 1
ATOM 7359 O O . LEU C 1 280 ? 78.221 244.049 311.237 1.00 28.64 258 LEU C O 1
ATOM 7364 N N . PHE C 1 281 ? 79.066 242.849 309.540 1.00 28.24 259 PHE C N 1
ATOM 7365 C CA . PHE C 1 281 ? 78.201 243.463 308.526 1.00 28.13 259 PHE C CA 1
ATOM 7366 C C . PHE C 1 281 ? 77.447 242.420 307.723 1.00 28.55 259 PHE C C 1
ATOM 7367 O O . PHE C 1 281 ? 77.864 241.270 307.663 1.00 28.74 259 PHE C O 1
ATOM 7375 N N . VAL C 1 282 ? 76.339 242.822 307.107 1.00 28.85 260 VAL C N 1
ATOM 7376 C CA . VAL C 1 282 ? 75.615 241.943 306.192 1.00 29.33 260 VAL C CA 1
ATOM 7377 C C . VAL C 1 282 ? 75.248 242.706 304.946 1.00 29.46 260 VAL C C 1
ATOM 7378 O O . VAL C 1 282 ? 74.581 243.739 305.017 1.00 29.50 260 VAL C O 1
ATOM 7382 N N . LYS C 1 283 ? 75.680 242.176 303.805 1.00 29.72 261 LYS C N 1
ATOM 7383 C CA . LYS C 1 283 ? 75.426 242.818 302.539 1.00 30.04 261 LYS C CA 1
ATOM 7384 C C . LYS C 1 283 ? 74.027 242.462 302.114 1.00 31.04 261 LYS C C 1
ATOM 7385 O O . LYS C 1 283 ? 73.582 241.317 302.282 1.00 31.36 261 LYS C O 1
ATOM 7391 N N . ILE C 1 284 ? 73.349 243.469 301.575 1.00 31.75 262 ILE C N 1
ATOM 7392 C CA . ILE C 1 284 ? 71.948 243.379 301.173 1.00 32.97 262 ILE C CA 1
ATOM 7393 C C . ILE C 1 284 ? 71.892 243.794 299.730 1.00 33.56 262 ILE C C 1
ATOM 7394 O O . ILE C 1 284 ? 72.927 244.185 299.170 1.00 33.12 262 ILE C O 1
ATOM 7399 N N . ALA C 1 285 ? 70.698 243.715 299.136 1.00 35.00 263 ALA C N 1
ATOM 7400 C CA . ALA C 1 285 ? 70.523 243.936 297.691 1.00 35.90 263 ALA C CA 1
ATOM 7401 C C . ALA C 1 285 ? 69.579 245.071 297.306 1.00 37.09 263 ALA C C 1
ATOM 7402 O O . ALA C 1 285 ? 68.565 245.290 297.956 1.00 37.81 263 ALA C O 1
ATOM 7404 N N . PRO C 1 286 ? 69.870 245.750 296.187 1.00 37.84 264 PRO C N 1
ATOM 7405 C CA . PRO C 1 286 ? 69.008 246.846 295.764 1.00 39.18 264 PRO C CA 1
ATOM 7406 C C . PRO C 1 286 ? 67.582 246.442 295.355 1.00 41.14 264 PRO C C 1
ATOM 7407 O O . PRO C 1 286 ? 66.776 247.330 295.108 1.00 42.09 264 PRO C O 1
ATOM 7411 N N . ASP C 1 287 ? 67.276 245.139 295.303 1.00 42.49 265 ASP C N 1
ATOM 7412 C CA . ASP C 1 287 ? 66.034 244.617 294.708 1.00 44.44 265 ASP C CA 1
ATOM 7413 C C . ASP C 1 287 ? 64.990 244.112 295.732 1.00 46.20 265 ASP C C 1
ATOM 7414 O O . ASP C 1 287 ? 64.020 243.429 295.353 1.00 47.39 265 ASP C O 1
ATOM 7419 N N . LEU C 1 288 ? 65.165 244.454 297.014 1.00 46.97 266 LEU C N 1
ATOM 7420 C CA . LEU C 1 288 ? 64.284 243.936 298.072 1.00 48.32 266 LEU C CA 1
ATOM 7421 C C . LEU C 1 288 ? 62.913 244.569 298.024 1.00 50.00 266 LEU C C 1
ATOM 7422 O O . LEU C 1 288 ? 62.762 245.727 297.643 1.00 49.54 266 LEU C O 1
ATOM 7427 N N . THR C 1 289 ? 61.918 243.780 298.416 1.00 52.13 267 THR C N 1
ATOM 7428 C CA . THR C 1 289 ? 60.546 244.255 298.496 1.00 54.58 267 THR C CA 1
ATOM 7429 C C . THR C 1 289 ? 60.480 245.246 299.633 1.00 55.50 267 THR C C 1
ATOM 7430 O O . THR C 1 289 ? 61.351 245.227 300.520 1.00 54.56 267 THR C O 1
ATOM 7434 N N . ASP C 1 290 ? 59.458 246.103 299.613 1.00 57.52 268 ASP C N 1
ATOM 7435 C CA . ASP C 1 290 ? 59.308 247.099 300.670 1.00 58.61 268 ASP C CA 1
ATOM 7436 C C . ASP C 1 290 ? 59.129 246.367 302.029 1.00 59.09 268 ASP C C 1
ATOM 7437 O O . ASP C 1 290 ? 59.714 246.789 303.022 1.00 58.92 268 ASP C O 1
ATOM 7442 N N . GLU C 1 291 ? 58.374 245.258 302.051 1.00 60.10 269 GLU C N 1
ATOM 7443 C CA . GLU C 1 291 ? 58.299 244.329 303.215 1.00 60.21 269 GLU C CA 1
ATOM 7444 C C . GLU C 1 291 ? 59.682 243.898 303.692 1.00 58.23 269 GLU C C 1
ATOM 7445 O O . GLU C 1 291 ? 60.039 244.080 304.848 1.00 56.97 269 GLU C O 1
ATOM 7451 N N . GLU C 1 292 ? 60.432 243.309 302.768 1.00 57.69 270 GLU C N 1
ATOM 7452 C CA . GLU C 1 292 ? 61.669 242.595 303.075 1.00 56.97 270 GLU C CA 1
ATOM 7453 C C . GLU C 1 292 ? 62.685 243.502 303.780 1.00 54.90 270 GLU C C 1
ATOM 7454 O O . GLU C 1 292 ? 63.263 243.114 304.798 1.00 53.98 270 GLU C O 1
ATOM 7460 N N . LYS C 1 293 ? 62.846 244.724 303.279 1.00 53.52 271 LYS C N 1
ATOM 7461 C CA . LYS C 1 293 ? 63.792 245.669 303.865 1.00 51.88 271 LYS C CA 1
ATOM 7462 C C . LYS C 1 293 ? 63.583 245.786 305.366 1.00 51.93 271 LYS C C 1
ATOM 7463 O O . LYS C 1 293 ? 64.518 245.569 306.131 1.00 51.12 271 LYS C O 1
ATOM 7469 N N . ARG C 1 294 ? 62.335 246.063 305.766 1.00 53.04 272 ARG C N 1
ATOM 7470 C CA . ARG C 1 294 ? 61.891 246.111 307.199 1.00 53.40 272 ARG C CA 1
ATOM 7471 C C . ARG C 1 294 ? 62.382 244.931 308.083 1.00 51.98 272 ARG C C 1
ATOM 7472 O O . ARG C 1 294 ? 62.586 245.071 309.296 1.00 51.80 272 ARG C O 1
ATOM 7480 N N . ASP C 1 295 ? 62.527 243.765 307.467 1.00 50.36 273 ASP C N 1
ATOM 7481 C CA . ASP C 1 295 ? 62.971 242.569 308.163 1.00 49.14 273 ASP C CA 1
ATOM 7482 C C . ASP C 1 295 ? 64.485 242.627 308.414 1.00 46.74 273 ASP C C 1
ATOM 7483 O O . ASP C 1 295 ? 64.958 242.206 309.475 1.00 46.53 273 ASP C O 1
ATOM 7488 N N . ILE C 1 296 ? 65.238 243.175 307.466 1.00 44.65 274 ILE C N 1
ATOM 7489 C CA . ILE C 1 296 ? 66.669 243.382 307.685 1.00 42.88 274 ILE C CA 1
ATOM 7490 C C . ILE C 1 296 ? 66.881 244.510 308.713 1.00 41.98 274 ILE C C 1
ATOM 7491 O O . ILE C 1 296 ? 67.821 244.467 309.508 1.00 41.13 274 ILE C O 1
ATOM 7496 N N . ALA C 1 297 ? 66.000 245.507 308.699 1.00 41.83 275 ALA C N 1
ATOM 7497 C CA . ALA C 1 297 ? 66.036 246.580 309.688 1.00 41.31 275 ALA C CA 1
ATOM 7498 C C . ALA C 1 297 ? 65.852 246.020 311.091 1.00 41.35 275 ALA C C 1
ATOM 7499 O O . ALA C 1 297 ? 66.706 246.206 311.945 1.00 40.45 275 ALA C O 1
ATOM 7501 N N . ASP C 1 298 ? 64.746 245.307 311.289 1.00 42.20 276 ASP C N 1
ATOM 7502 C CA . ASP C 1 298 ? 64.418 244.665 312.567 1.00 42.82 276 ASP C CA 1
ATOM 7503 C C . ASP C 1 298 ? 65.486 243.711 313.075 1.00 41.84 276 ASP C C 1
ATOM 7504 O O . ASP C 1 298 ? 65.908 243.830 314.221 1.00 41.85 276 ASP C O 1
ATOM 7509 N N . VAL C 1 299 ? 65.920 242.777 312.229 1.00 40.83 277 VAL C N 1
ATOM 7510 C CA . VAL C 1 299 ? 66.917 241.790 312.628 1.00 39.91 277 VAL C CA 1
ATOM 7511 C C . VAL C 1 299 ? 68.295 242.421 312.865 1.00 38.43 277 VAL C C 1
ATOM 7512 O O . VAL C 1 299 ? 69.106 241.844 313.587 1.00 38.33 277 VAL C O 1
ATOM 7516 N N . ALA C 1 300 ? 68.554 243.605 312.296 1.00 37.36 278 ALA C N 1
ATOM 7517 C CA . ALA C 1 300 ? 69.777 244.362 312.604 1.00 35.99 278 ALA C CA 1
ATOM 7518 C C . ALA C 1 300 ? 69.748 244.906 314.028 1.00 36.13 278 ALA C C 1
ATOM 7519 O O . ALA C 1 300 ? 70.630 244.591 314.829 1.00 35.70 278 ALA C O 1
ATOM 7521 N N . LEU C 1 301 ? 68.719 245.713 314.321 1.00 36.70 279 LEU C N 1
ATOM 7522 C CA . LEU C 1 301 ? 68.492 246.322 315.654 1.00 37.11 279 LEU C CA 1
ATOM 7523 C C . LEU C 1 301 ? 68.279 245.245 316.718 1.00 37.90 279 LEU C C 1
ATOM 7524 O O . LEU C 1 301 ? 68.820 245.345 317.825 1.00 38.01 279 LEU C O 1
ATOM 7529 N N . GLU C 1 302 ? 67.481 244.236 316.362 1.00 38.54 280 GLU C N 1
ATOM 7530 C CA . GLU C 1 302 ? 67.193 243.063 317.199 1.00 39.40 280 GLU C CA 1
ATOM 7531 C C . GLU C 1 302 ? 68.491 242.335 317.617 1.00 38.36 280 GLU C C 1
ATOM 7532 O O . GLU C 1 302 ? 68.684 242.070 318.794 1.00 38.84 280 GLU C O 1
ATOM 7538 N N . THR C 1 303 ? 69.396 242.071 316.674 1.00 36.89 281 THR C N 1
ATOM 7539 C CA . THR C 1 303 ? 70.637 241.335 316.962 1.00 36.08 281 THR C CA 1
ATOM 7540 C C . THR C 1 303 ? 71.882 242.222 317.072 1.00 34.82 281 THR C C 1
ATOM 7541 O O . THR C 1 303 ? 73.000 241.729 316.967 1.00 34.23 281 THR C O 1
ATOM 7545 N N . GLY C 1 304 ? 71.712 243.523 317.263 1.00 34.51 282 GLY C N 1
ATOM 7546 C CA . GLY C 1 304 ? 72.859 244.426 317.507 1.00 33.54 282 GLY C CA 1
ATOM 7547 C C . GLY C 1 304 ? 73.869 244.581 316.380 1.00 32.33 282 GLY C C 1
ATOM 7548 O O . GLY C 1 304 ? 75.054 244.849 316.625 1.00 31.69 282 GLY C O 1
ATOM 7549 N N . LEU C 1 305 ? 73.380 244.426 315.150 1.00 32.08 283 LEU C N 1
ATOM 7550 C CA . LEU C 1 305 ? 74.208 244.468 313.947 1.00 31.08 283 LEU C CA 1
ATOM 7551 C C . LEU C 1 305 ? 74.788 245.864 313.748 1.00 30.39 283 LEU C C 1
ATOM 7552 O O . LEU C 1 305 ? 74.121 246.890 313.971 1.00 30.51 283 LEU C O 1
ATOM 7557 N N . ASP C 1 306 ? 76.026 245.867 313.283 1.00 29.68 284 ASP C N 1
ATOM 7558 C CA . ASP C 1 306 ? 76.869 247.041 313.318 1.00 29.21 284 ASP C CA 1
ATOM 7559 C C . ASP C 1 306 ? 76.758 247.849 312.069 1.00 28.88 284 ASP C C 1
ATOM 7560 O O . ASP C 1 306 ? 76.783 249.081 312.126 1.00 28.86 284 ASP C O 1
ATOM 7565 N N . GLY C 1 307 ? 76.670 247.170 310.935 1.00 28.73 285 GLY C N 1
ATOM 7566 C CA . GLY C 1 307 ? 76.474 247.859 309.682 1.00 28.53 285 GLY C CA 1
ATOM 7567 C C . GLY C 1 307 ? 76.004 246.955 308.579 1.00 28.65 285 GLY C C 1
ATOM 7568 O O . GLY C 1 307 ? 76.090 245.741 308.697 1.00 28.82 285 GLY C O 1
ATOM 7569 N N . LEU C 1 308 ? 75.481 247.579 307.521 1.00 28.73 286 LEU C N 1
ATOM 7570 C CA . LEU C 1 308 ? 75.004 246.914 306.299 1.00 28.83 286 LEU C CA 1
ATOM 7571 C C . LEU C 1 308 ? 75.763 247.538 305.145 1.00 28.58 286 LEU C C 1
ATOM 7572 O O . LEU C 1 308 ? 75.895 248.762 305.074 1.00 28.44 286 LEU C O 1
ATOM 7577 N N . ILE C 1 309 ? 76.274 246.710 304.246 1.00 28.66 287 ILE C N 1
ATOM 7578 C CA . ILE C 1 309 ? 76.824 247.247 303.031 1.00 28.75 287 ILE C CA 1
ATOM 7579 C C . ILE C 1 309 ? 75.673 247.299 302.073 1.00 29.46 287 ILE C C 1
ATOM 7580 O O . ILE C 1 309 ? 75.132 246.259 301.692 1.00 29.58 287 ILE C O 1
ATOM 7585 N N . VAL C 1 310 ? 75.297 248.526 301.719 1.00 30.17 288 VAL C N 1
ATOM 7586 C CA . VAL C 1 310 ? 74.039 248.773 301.063 1.00 31.19 288 VAL C CA 1
ATOM 7587 C C . VAL C 1 310 ? 74.223 248.816 299.560 1.00 31.74 288 VAL C C 1
ATOM 7588 O O . VAL C 1 310 ? 74.768 249.774 298.988 1.00 31.45 288 VAL C O 1
ATOM 7592 N N . THR C 1 311 ? 73.814 247.661 299.017 1.00 32.72 289 THR C N 1
ATOM 7593 C CA . THR C 1 311 ? 73.362 247.338 297.654 1.00 33.61 289 THR C CA 1
ATOM 7594 C C . THR C 1 311 ? 74.448 246.639 296.922 1.00 33.69 289 THR C C 1
ATOM 7595 O O . THR C 1 311 ? 75.529 247.186 296.699 1.00 33.35 289 THR C O 1
ATOM 7599 N N . ASN C 1 312 ? 74.126 245.409 296.573 1.00 34.52 290 ASN C N 1
ATOM 7600 C CA . ASN C 1 312 ? 74.827 244.671 295.546 1.00 35.00 290 ASN C CA 1
ATOM 7601 C C . ASN C 1 312 ? 74.525 245.231 294.134 1.00 35.79 290 ASN C C 1
ATOM 7602 O O . ASN C 1 312 ? 73.905 246.295 293.962 1.00 36.11 290 ASN C O 1
ATOM 7607 N N . THR C 1 313 ? 74.995 244.512 293.129 1.00 36.32 291 THR C N 1
ATOM 7608 C CA . THR C 1 313 ? 74.532 244.711 291.784 1.00 37.45 291 THR C CA 1
ATOM 7609 C C . THR C 1 313 ? 73.069 244.308 291.691 1.00 38.86 291 THR C C 1
ATOM 7610 O O . THR C 1 313 ? 72.510 243.744 292.637 1.00 38.99 291 THR C O 1
ATOM 7614 N N . THR C 1 314 ? 72.439 244.585 290.560 1.00 40.55 292 THR C N 1
ATOM 7615 C CA . THR C 1 314 ? 71.002 244.352 290.447 1.00 42.34 292 THR C CA 1
ATOM 7616 C C . THR C 1 314 ? 70.622 243.491 289.248 1.00 44.15 292 THR C C 1
ATOM 7617 O O . THR C 1 314 ? 71.268 243.546 288.187 1.00 44.17 292 THR C O 1
ATOM 7621 N N . ILE C 1 315 ? 69.535 242.737 289.437 1.00 46.24 293 ILE C N 1
ATOM 7622 C CA . ILE C 1 315 ? 69.000 241.790 288.439 1.00 47.92 293 ILE C CA 1
ATOM 7623 C C . ILE C 1 315 ? 67.757 242.340 287.703 1.00 50.82 293 ILE C C 1
ATOM 7624 O O . ILE C 1 315 ? 67.195 241.663 286.816 1.00 51.39 293 ILE C O 1
ATOM 7629 N N . GLN C 1 316 ? 67.362 243.573 288.054 1.00 53.30 294 GLN C N 1
ATOM 7630 C CA . GLN C 1 316 ? 66.154 244.204 287.520 1.00 56.01 294 GLN C CA 1
ATOM 7631 C C . GLN C 1 316 ? 66.366 244.727 286.110 1.00 57.09 294 GLN C C 1
ATOM 7632 O O . GLN C 1 316 ? 65.564 244.432 285.221 1.00 58.36 294 GLN C O 1
ATOM 7638 N N . ARG C 1 317 ? 67.442 245.488 285.909 1.00 57.15 295 ARG C N 1
ATOM 7639 C CA . ARG C 1 317 ? 67.730 246.126 284.624 1.00 58.63 295 ARG C CA 1
ATOM 7640 C C . ARG C 1 317 ? 66.620 247.124 284.319 1.00 60.69 295 ARG C C 1
ATOM 7641 O O . ARG C 1 317 ? 65.495 246.707 284.015 1.00 62.07 295 ARG C O 1
ATOM 7649 N N . PRO C 1 318 ? 66.909 248.442 284.398 1.00 61.64 296 PRO C N 1
ATOM 7650 C CA . PRO C 1 318 ? 65.854 249.386 284.036 1.00 63.72 296 PRO C CA 1
ATOM 7651 C C . PRO C 1 318 ? 65.534 249.324 282.542 1.00 65.50 296 PRO C C 1
ATOM 7652 O O . PRO C 1 318 ? 66.126 248.535 281.795 1.00 65.84 296 PRO C O 1
ATOM 7656 N N . GLU C 1 319 ? 64.624 250.186 282.116 1.00 67.24 297 GLU C N 1
ATOM 7657 C CA . GLU C 1 319 ? 64.109 250.182 280.754 1.00 68.43 297 GLU C CA 1
ATOM 7658 C C . GLU C 1 319 ? 64.817 251.294 279.939 1.00 68.09 297 GLU C C 1
ATOM 7659 O O . GLU C 1 319 ? 64.364 251.645 278.840 1.00 69.20 297 GLU C O 1
ATOM 7665 N N . SER C 1 320 ? 65.926 251.816 280.494 1.00 66.08 298 SER C N 1
ATOM 7666 C CA . SER C 1 320 ? 66.721 252.911 279.934 1.00 65.32 298 SER C CA 1
ATOM 7667 C C . SER C 1 320 ? 68.154 252.492 279.569 1.00 63.65 298 SER C C 1
ATOM 7668 O O . SER C 1 320 ? 68.995 253.349 279.278 1.00 64.03 298 SER C O 1
ATOM 7671 N N . LEU C 1 321 ? 68.442 251.193 279.588 1.00 61.70 299 LEU C N 1
ATOM 7672 C CA . LEU C 1 321 ? 69.773 250.706 279.256 1.00 60.25 299 LEU C CA 1
ATOM 7673 C C . LEU C 1 321 ? 69.869 250.594 277.743 1.00 61.22 299 LEU C C 1
ATOM 7674 O O . LEU C 1 321 ? 68.976 250.023 277.125 1.00 61.90 299 LEU C O 1
ATOM 7679 N N . ARG C 1 322 ? 70.927 251.129 277.140 1.00 61.77 300 ARG C N 1
ATOM 7680 C CA . ARG C 1 322 ? 71.052 251.118 275.679 1.00 63.94 300 ARG C CA 1
ATOM 7681 C C . ARG C 1 322 ? 71.998 250.077 275.097 1.00 63.99 300 ARG C C 1
ATOM 7682 O O . ARG C 1 322 ? 71.694 249.535 274.029 1.00 64.58 300 ARG C O 1
ATOM 7690 N N . SER C 1 323 ? 73.118 249.798 275.785 1.00 63.76 301 SER C N 1
ATOM 7691 C CA . SER C 1 323 ? 74.297 249.120 275.164 1.00 63.74 301 SER C CA 1
ATOM 7692 C C . SER C 1 323 ? 74.050 247.691 274.668 1.00 64.36 301 SER C C 1
ATOM 7693 O O . SER C 1 323 ? 72.953 247.119 274.826 1.00 63.89 301 SER C O 1
ATOM 7696 N N . GLU C 1 324 ? 75.100 247.128 274.072 1.00 65.26 302 GLU C N 1
ATOM 7697 C CA . GLU C 1 324 ? 74.982 245.918 273.254 1.00 66.14 302 GLU C CA 1
ATOM 7698 C C . GLU C 1 324 ? 74.746 244.685 274.148 1.00 64.16 302 GLU C C 1
ATOM 7699 O O . GLU C 1 324 ? 73.931 243.811 273.818 1.00 64.07 302 GLU C O 1
ATOM 7705 N N . SER C 1 325 ? 75.450 244.654 275.286 1.00 61.92 303 SER C N 1
ATOM 7706 C CA . SER C 1 325 ? 75.402 243.552 276.257 1.00 59.77 303 SER C CA 1
ATOM 7707 C C . SER C 1 325 ? 74.556 243.933 277.499 1.00 57.78 303 SER C C 1
ATOM 7708 O O . SER C 1 325 ? 75.043 244.000 278.636 1.00 56.19 303 SER C O 1
ATOM 7711 N N . LYS C 1 326 ? 73.276 244.179 277.236 1.00 57.10 304 LYS C N 1
ATOM 7712 C CA . LYS C 1 326 ? 72.292 244.591 278.252 1.00 56.14 304 LYS C CA 1
ATOM 7713 C C . LYS C 1 326 ? 71.380 243.458 278.740 1.00 55.25 304 LYS C C 1
ATOM 7714 O O . LYS C 1 326 ? 70.841 243.530 279.848 1.00 54.77 304 LYS C O 1
ATOM 7720 N N . HIS C 1 327 ? 71.198 242.441 277.895 1.00 54.86 305 HIS C N 1
ATOM 7721 C CA . HIS C 1 327 ? 70.344 241.279 278.182 1.00 54.04 305 HIS C CA 1
ATOM 7722 C C . HIS C 1 327 ? 71.064 240.258 279.028 1.00 51.67 305 HIS C C 1
ATOM 7723 O O . HIS C 1 327 ? 70.418 239.416 279.663 1.00 50.60 305 HIS C O 1
ATOM 7730 N N . GLU C 1 328 ? 72.396 240.349 279.011 1.00 50.19 306 GLU C N 1
ATOM 7731 C CA . GLU C 1 328 ? 73.287 239.391 279.650 1.00 49.24 306 GLU C CA 1
ATOM 7732 C C . GLU C 1 328 ? 72.849 239.096 281.078 1.00 48.72 306 GLU C C 1
ATOM 7733 O O . GLU C 1 328 ? 72.422 240.015 281.790 1.00 48.81 306 GLU C O 1
ATOM 7739 N N . THR C 1 329 ? 72.933 237.817 281.478 1.00 48.01 307 THR C N 1
ATOM 7740 C CA . THR C 1 329 ? 72.536 237.387 282.831 1.00 46.88 307 THR C CA 1
ATOM 7741 C C . THR C 1 329 ? 73.668 237.735 283.801 1.00 45.50 307 THR C C 1
ATOM 7742 O O . THR C 1 329 ? 74.846 237.523 283.504 1.00 45.07 307 THR C O 1
ATOM 7746 N N . GLY C 1 330 ? 73.311 238.284 284.952 1.00 44.59 308 GLY C N 1
ATOM 7747 C CA . GLY C 1 330 ? 74.315 238.684 285.919 1.00 43.75 308 GLY C CA 1
ATOM 7748 C C . GLY C 1 330 ? 73.806 239.707 286.896 1.00 43.24 308 GLY C C 1
ATOM 7749 O O . GLY C 1 330 ? 72.609 239.785 287.150 1.00 43.64 308 GLY C O 1
ATOM 7750 N N . GLY C 1 331 ? 74.734 240.464 287.464 1.00 42.43 309 GLY C N 1
ATOM 7751 C CA . GLY C 1 331 ? 74.412 241.634 288.261 1.00 42.28 309 GLY C CA 1
ATOM 7752 C C . GLY C 1 331 ? 74.761 242.903 287.494 1.00 42.39 309 GLY C C 1
ATOM 7753 O O . GLY C 1 331 ? 75.887 243.051 287.024 1.00 41.92 309 GLY C O 1
ATOM 7754 N N . LEU C 1 332 ? 73.797 243.818 287.377 1.00 42.74 310 LEU C N 1
ATOM 7755 C CA . LEU C 1 332 ? 74.036 245.117 286.765 1.00 43.03 310 LEU C CA 1
ATOM 7756 C C . LEU C 1 332 ? 74.608 246.078 287.806 1.00 42.65 310 LEU C C 1
ATOM 7757 O O . LEU C 1 332 ? 74.164 246.074 288.964 1.00 42.17 310 LEU C O 1
ATOM 7762 N N . SER C 1 333 ? 75.558 246.913 287.362 1.00 42.81 311 SER C N 1
ATOM 7763 C CA . SER C 1 333 ? 76.335 247.819 288.221 1.00 42.51 311 SER C CA 1
ATOM 7764 C C . SER C 1 333 ? 76.330 249.251 287.693 1.00 43.34 311 SER C C 1
ATOM 7765 O O . SER C 1 333 ? 75.681 249.540 286.690 1.00 44.35 311 SER C O 1
ATOM 7768 N N . GLY C 1 334 ? 77.062 250.139 288.372 1.00 43.45 312 GLY C N 1
ATOM 7769 C CA . GLY C 1 334 ? 77.357 251.489 287.867 1.00 44.12 312 GLY C CA 1
ATOM 7770 C C . GLY C 1 334 ? 76.135 252.387 287.754 1.00 44.86 312 GLY C C 1
ATOM 7771 O O . GLY C 1 334 ? 75.079 252.070 288.306 1.00 44.74 312 GLY C O 1
ATOM 7772 N N . ARG C 1 335 ? 76.272 253.472 286.986 1.00 45.62 313 ARG C N 1
ATOM 7773 C CA . ARG C 1 335 ? 75.269 254.557 286.895 1.00 46.11 313 ARG C CA 1
ATOM 7774 C C . ARG C 1 335 ? 73.789 254.140 286.970 1.00 45.36 313 ARG C C 1
ATOM 7775 O O . ARG C 1 335 ? 73.053 254.715 287.745 1.00 45.20 313 ARG C O 1
ATOM 7783 N N . PRO C 1 336 ? 73.347 253.143 286.182 1.00 44.80 314 PRO C N 1
ATOM 7784 C CA . PRO C 1 336 ? 71.949 252.712 286.355 1.00 44.62 314 PRO C CA 1
ATOM 7785 C C . PRO C 1 336 ? 71.614 252.235 287.778 1.00 43.16 314 PRO C C 1
ATOM 7786 O O . PRO C 1 336 ? 70.496 252.440 288.254 1.00 43.53 314 PRO C O 1
ATOM 7790 N N . LEU C 1 337 ? 72.594 251.634 288.446 1.00 41.41 315 LEU C N 1
ATOM 7791 C CA . LEU C 1 337 ? 72.442 251.154 289.812 1.00 40.36 315 LEU C CA 1
ATOM 7792 C C . LEU C 1 337 ? 72.498 252.281 290.864 1.00 40.17 315 LEU C C 1
ATOM 7793 O O . LEU C 1 337 ? 72.452 251.991 292.052 1.00 39.50 315 LEU C O 1
ATOM 7798 N N . LYS C 1 338 ? 72.571 253.555 290.450 1.00 40.68 316 LYS C N 1
ATOM 7799 C CA . LYS C 1 338 ? 72.894 254.672 291.370 1.00 40.47 316 LYS C CA 1
ATOM 7800 C C . LYS C 1 338 ? 71.704 255.126 292.239 1.00 40.97 316 LYS C C 1
ATOM 7801 O O . LYS C 1 338 ? 71.767 255.067 293.480 1.00 40.48 316 LYS C O 1
ATOM 7807 N N . ALA C 1 339 ? 70.632 255.570 291.574 1.00 41.98 317 ALA C N 1
ATOM 7808 C CA . ALA C 1 339 ? 69.440 256.150 292.227 1.00 42.54 317 ALA C CA 1
ATOM 7809 C C . ALA C 1 339 ? 68.683 255.102 293.059 1.00 42.32 317 ALA C C 1
ATOM 7810 O O . ALA C 1 339 ? 68.231 255.365 294.186 1.00 42.29 317 ALA C O 1
ATOM 7812 N N . MET C 1 340 ? 68.537 253.923 292.457 1.00 42.05 318 MET C N 1
ATOM 7813 C CA . MET C 1 340 ? 68.105 252.703 293.140 1.00 41.68 318 MET C CA 1
ATOM 7814 C C . MET C 1 340 ? 68.826 252.508 294.513 1.00 40.85 318 MET C C 1
ATOM 7815 O O . MET C 1 340 ? 68.182 252.394 295.560 1.00 40.75 318 MET C O 1
ATOM 7820 N N . SER C 1 341 ? 70.159 252.543 294.481 1.00 40.26 319 SER C N 1
ATOM 7821 C CA . SER C 1 341 ? 71.019 252.230 295.627 1.00 39.61 319 SER C CA 1
ATOM 7822 C C . SER C 1 341 ? 71.066 253.299 296.688 1.00 40.09 319 SER C C 1
ATOM 7823 O O . SER C 1 341 ? 71.036 253.000 297.885 1.00 39.95 319 SER C O 1
ATOM 7826 N N . THR C 1 342 ? 71.224 254.543 296.246 1.00 40.89 320 THR C N 1
ATOM 7827 C CA . THR C 1 342 ? 71.184 255.695 297.158 1.00 41.32 320 THR C CA 1
ATOM 7828 C C . THR C 1 342 ? 69.856 255.786 297.918 1.00 42.25 320 THR C C 1
ATOM 7829 O O . THR C 1 342 ? 69.823 256.231 299.054 1.00 41.84 320 THR C O 1
ATOM 7833 N N . LYS C 1 343 ? 68.774 255.340 297.290 1.00 43.72 321 LYS C N 1
ATOM 7834 C CA . LYS C 1 343 ? 67.458 255.377 297.915 1.00 45.29 321 LYS C CA 1
ATOM 7835 C C . LYS C 1 343 ? 67.207 254.180 298.835 1.00 45.26 321 LYS C C 1
ATOM 7836 O O . LYS C 1 343 ? 66.437 254.277 299.788 1.00 45.53 321 LYS C O 1
ATOM 7842 N N . CYS C 1 344 ? 67.853 253.055 298.551 1.00 45.23 322 CYS C N 1
ATOM 7843 C CA . CYS C 1 344 ? 67.859 251.925 299.484 1.00 45.48 322 CYS C CA 1
ATOM 7844 C C . CYS C 1 344 ? 68.509 252.328 300.819 1.00 45.45 322 CYS C C 1
ATOM 7845 O O . CYS C 1 344 ? 67.987 252.004 301.879 1.00 45.42 322 CYS C O 1
ATOM 7848 N N . VAL C 1 345 ? 69.606 253.087 300.743 1.00 45.81 323 VAL C N 1
ATOM 7849 C CA . VAL C 1 345 ? 70.305 253.653 301.932 1.00 46.04 323 VAL C CA 1
ATOM 7850 C C . VAL C 1 345 ? 69.417 254.556 302.820 1.00 47.43 323 VAL C C 1
ATOM 7851 O O . VAL C 1 345 ? 69.555 254.538 304.041 1.00 47.51 323 VAL C O 1
ATOM 7855 N N . SER C 1 346 ? 68.542 255.358 302.216 1.00 49.04 324 SER C N 1
ATOM 7856 C CA . SER C 1 346 ? 67.613 256.207 302.981 1.00 50.52 324 SER C CA 1
ATOM 7857 C C . SER C 1 346 ? 66.725 255.361 303.915 1.00 51.52 324 SER C C 1
ATOM 7858 O O . SER C 1 346 ? 66.718 255.540 305.139 1.00 51.57 324 SER C O 1
ATOM 7861 N N . ASP C 1 347 ? 66.009 254.414 303.318 1.00 52.42 325 ASP C N 1
ATOM 7862 C CA . ASP C 1 347 ? 65.019 253.610 304.032 1.00 53.19 325 ASP C CA 1
ATOM 7863 C C . ASP C 1 347 ? 65.651 252.658 305.047 1.00 52.07 325 ASP C C 1
ATOM 7864 O O . ASP C 1 347 ? 65.059 252.377 306.085 1.00 52.06 325 ASP C O 1
ATOM 7869 N N . MET C 1 348 ? 66.865 252.201 304.760 1.00 50.85 326 MET C N 1
ATOM 7870 C CA . MET C 1 348 ? 67.621 251.397 305.718 1.00 50.33 326 MET C CA 1
ATOM 7871 C C . MET C 1 348 ? 68.100 252.212 306.919 1.00 50.10 326 MET C C 1
ATOM 7872 O O . MET C 1 348 ? 68.221 251.666 308.017 1.00 49.77 326 MET C O 1
ATOM 7877 N N . TYR C 1 349 ? 68.389 253.498 306.699 1.00 49.95 327 TYR C N 1
ATOM 7878 C CA . TYR C 1 349 ? 68.760 254.420 307.774 1.00 49.77 327 TYR C CA 1
ATOM 7879 C C . TYR C 1 349 ? 67.495 254.802 308.559 1.00 51.01 327 TYR C C 1
ATOM 7880 O O . TYR C 1 349 ? 67.511 254.722 309.789 1.00 51.78 327 TYR C O 1
ATOM 7889 N N . LYS C 1 350 ? 66.396 255.165 307.876 1.00 51.53 328 LYS C N 1
ATOM 7890 C CA . LYS C 1 350 ? 65.164 255.579 308.591 1.00 52.46 328 LYS C CA 1
ATOM 7891 C C . LYS C 1 350 ? 64.520 254.430 309.349 1.00 52.19 328 LYS C C 1
ATOM 7892 O O . LYS C 1 350 ? 63.959 254.648 310.415 1.00 52.57 328 LYS C O 1
ATOM 7898 N N . MET C 1 351 ? 64.613 253.215 308.807 1.00 51.47 329 MET C N 1
ATOM 7899 C CA . MET C 1 351 ? 64.072 252.019 309.476 1.00 51.65 329 MET C CA 1
ATOM 7900 C C . MET C 1 351 ? 65.020 251.415 310.515 1.00 49.86 329 MET C C 1
ATOM 7901 O O . MET C 1 351 ? 64.549 250.733 311.429 1.00 50.09 329 MET C O 1
ATOM 7906 N N . THR C 1 352 ? 66.333 251.650 310.380 1.00 47.78 330 THR C N 1
ATOM 7907 C CA . THR C 1 352 ? 67.273 251.395 311.488 1.00 46.60 330 THR C CA 1
ATOM 7908 C C . THR C 1 352 ? 67.266 252.549 312.508 1.00 46.59 330 THR C C 1
ATOM 7909 O O . THR C 1 352 ? 67.888 252.432 313.568 1.00 46.45 330 THR C O 1
ATOM 7913 N N . ASN C 1 353 ? 66.573 253.649 312.194 1.00 46.55 331 ASN C N 1
ATOM 7914 C CA . ASN C 1 353 ? 66.358 254.761 313.127 1.00 46.75 331 ASN C CA 1
ATOM 7915 C C . ASN C 1 353 ? 67.692 255.453 313.524 1.00 45.03 331 ASN C C 1
ATOM 7916 O O . ASN C 1 353 ? 67.811 255.998 314.618 1.00 45.07 331 ASN C O 1
ATOM 7921 N N . GLY C 1 354 ? 68.671 255.437 312.608 1.00 43.48 332 GLY C N 1
ATOM 7922 C CA . GLY C 1 354 ? 70.036 255.938 312.843 1.00 42.09 332 GLY C CA 1
ATOM 7923 C C . GLY C 1 354 ? 71.058 254.881 313.253 1.00 40.99 332 GLY C C 1
ATOM 7924 O O . GLY C 1 354 ? 72.226 254.984 312.901 1.00 40.25 332 GLY C O 1
ATOM 7925 N N . GLN C 1 355 ? 70.592 253.813 313.902 1.00 41.04 333 GLN C N 1
ATOM 7926 C CA . GLN C 1 355 ? 71.386 252.969 314.846 1.00 40.32 333 GLN C CA 1
ATOM 7927 C C . GLN C 1 355 ? 72.407 251.958 314.203 1.00 38.76 333 GLN C C 1
ATOM 7928 O O . GLN C 1 355 ? 73.177 251.282 314.908 1.00 37.90 333 GLN C O 1
ATOM 7934 N N . VAL C 1 356 ? 72.380 251.861 312.873 1.00 37.94 334 VAL C N 1
ATOM 7935 C CA . VAL C 1 356 ? 73.163 250.902 312.098 1.00 36.85 334 VAL C CA 1
ATOM 7936 C C . VAL C 1 356 ? 74.031 251.701 311.107 1.00 35.98 334 VAL C C 1
ATOM 7937 O O . VAL C 1 356 ? 73.596 252.760 310.604 1.00 36.59 334 VAL C O 1
ATOM 7941 N N . ALA C 1 357 ? 75.250 251.213 310.844 1.00 34.75 335 ALA C N 1
ATOM 7942 C CA . ALA C 1 357 ? 76.304 252.011 310.175 1.00 33.89 335 ALA C CA 1
ATOM 7943 C C . ALA C 1 357 ? 76.443 251.735 308.671 1.00 33.35 335 ALA C C 1
ATOM 7944 O O . ALA C 1 357 ? 77.215 250.894 308.250 1.00 33.11 335 ALA C O 1
ATOM 7946 N N . ILE C 1 358 ? 75.732 252.501 307.866 1.00 33.32 336 ILE C N 1
ATOM 7947 C CA . ILE C 1 358 ? 75.609 252.220 306.447 1.00 33.13 336 ILE C CA 1
ATOM 7948 C C . ILE C 1 358 ? 76.816 252.719 305.660 1.00 32.71 336 ILE C C 1
ATOM 7949 O O . ILE C 1 358 ? 77.192 253.872 305.771 1.00 32.73 336 ILE C O 1
ATOM 7954 N N . ILE C 1 359 ? 77.413 251.823 304.883 1.00 32.50 337 ILE C N 1
ATOM 7955 C CA . ILE C 1 359 ? 78.471 252.129 303.918 1.00 32.47 337 ILE C CA 1
ATOM 7956 C C . ILE C 1 359 ? 77.821 251.748 302.609 1.00 33.12 337 ILE C C 1
ATOM 7957 O O . ILE C 1 359 ? 77.317 250.641 302.510 1.00 33.32 337 ILE C O 1
ATOM 7962 N N . ALA C 1 360 ? 77.814 252.625 301.608 1.00 33.93 338 ALA C N 1
ATOM 7963 C CA . ALA C 1 360 ? 77.094 252.325 300.343 1.00 34.73 338 ALA C CA 1
ATOM 7964 C C . ALA C 1 360 ? 77.964 251.810 299.156 1.00 35.00 338 ALA C C 1
ATOM 7965 O O . ALA C 1 360 ? 79.195 251.826 299.219 1.00 34.56 338 ALA C O 1
ATOM 7967 N N . SER C 1 361 ? 77.288 251.328 298.101 1.00 35.90 339 SER C N 1
ATOM 7968 C CA . SER C 1 361 ? 77.896 251.035 296.768 1.00 36.40 339 SER C CA 1
ATOM 7969 C C . SER C 1 361 ? 76.847 251.100 295.654 1.00 37.21 339 SER C C 1
ATOM 7970 O O . SER C 1 361 ? 75.659 251.151 295.935 1.00 37.60 339 SER C O 1
ATOM 7973 N N . GLY C 1 362 ? 77.286 251.079 294.401 1.00 37.89 340 GLY C N 1
ATOM 7974 C CA . GLY C 1 362 ? 76.367 251.147 293.263 1.00 39.08 340 GLY C CA 1
ATOM 7975 C C . GLY C 1 362 ? 76.466 252.492 292.581 1.00 40.54 340 GLY C C 1
ATOM 7976 O O . GLY C 1 362 ? 76.054 253.500 293.149 1.00 40.76 340 GLY C O 1
ATOM 7977 N N . GLY C 1 363 ? 77.025 252.504 291.365 1.00 42.03 341 GLY C N 1
ATOM 7978 C CA . GLY C 1 363 ? 77.251 253.723 290.580 1.00 43.79 341 GLY C CA 1
ATOM 7979 C C . GLY C 1 363 ? 77.833 254.939 291.291 1.00 45.08 341 GLY C C 1
ATOM 7980 O O . GLY C 1 363 ? 77.458 256.070 290.965 1.00 45.89 341 GLY C O 1
ATOM 7981 N N . ILE C 1 364 ? 78.746 254.717 292.244 1.00 45.67 342 ILE C N 1
ATOM 7982 C CA . ILE C 1 364 ? 79.447 255.812 292.910 1.00 46.67 342 ILE C CA 1
ATOM 7983 C C . ILE C 1 364 ? 80.669 256.179 292.058 1.00 48.40 342 ILE C C 1
ATOM 7984 O O . ILE C 1 364 ? 81.712 255.543 292.153 1.00 48.54 342 ILE C O 1
ATOM 7989 N N . GLU C 1 365 ? 80.471 257.178 291.190 1.00 50.77 343 GLU C N 1
ATOM 7990 C CA . GLU C 1 365 ? 81.519 257.870 290.427 1.00 52.69 343 GLU C CA 1
ATOM 7991 C C . GLU C 1 365 ? 81.280 259.382 290.544 1.00 53.89 343 GLU C C 1
ATOM 7992 O O . GLU C 1 365 ? 80.171 259.855 290.273 1.00 54.92 343 GLU C O 1
ATOM 7998 N N . THR C 1 366 ? 82.317 260.126 290.930 1.00 54.36 344 THR C N 1
ATOM 7999 C CA . THR C 1 366 ? 82.237 261.579 291.320 1.00 54.79 344 THR C CA 1
ATOM 8000 C C . THR C 1 366 ? 81.764 261.818 292.792 1.00 52.82 344 THR C C 1
ATOM 8001 O O . THR C 1 366 ? 80.855 261.143 293.303 1.00 51.99 344 THR C O 1
ATOM 8005 N N . GLY C 1 367 ? 82.404 262.782 293.453 1.00 51.40 345 GLY C N 1
ATOM 8006 C CA . GLY C 1 367 ? 82.125 263.108 294.846 1.00 49.99 345 GLY C CA 1
ATOM 8007 C C . GLY C 1 367 ? 80.677 263.452 295.115 1.00 49.08 345 GLY C C 1
ATOM 8008 O O . GLY C 1 367 ? 80.109 263.049 296.146 1.00 48.45 345 GLY C O 1
ATOM 8009 N N . LEU C 1 368 ? 80.073 264.185 294.182 1.00 48.60 346 LEU C N 1
ATOM 8010 C CA . LEU C 1 368 ? 78.677 264.582 294.308 1.00 47.70 346 LEU C CA 1
ATOM 8011 C C . LEU C 1 368 ? 77.798 263.359 294.618 1.00 45.96 346 LEU C C 1
ATOM 8012 O O . LEU C 1 368 ? 77.027 263.374 295.573 1.00 45.51 346 LEU C O 1
ATOM 8017 N N . ASP C 1 369 ? 77.997 262.278 293.864 1.00 44.57 347 ASP C N 1
ATOM 8018 C CA . ASP C 1 369 ? 77.221 261.048 294.033 1.00 43.23 347 ASP C CA 1
ATOM 8019 C C . ASP C 1 369 ? 77.437 260.431 295.394 1.00 41.91 347 ASP C C 1
ATOM 8020 O O . ASP C 1 369 ? 76.529 259.843 295.966 1.00 41.39 347 ASP C O 1
ATOM 8025 N N . ALA C 1 370 ? 78.653 260.551 295.903 1.00 41.50 348 ALA C N 1
ATOM 8026 C CA . ALA C 1 370 ? 78.924 260.171 297.281 1.00 40.77 348 ALA C CA 1
ATOM 8027 C C . ALA C 1 370 ? 78.075 261.070 298.154 1.00 40.89 348 ALA C C 1
ATOM 8028 O O . ALA C 1 370 ? 77.166 260.583 298.826 1.00 40.53 348 ALA C O 1
ATOM 8030 N N . TYR C 1 371 ? 78.325 262.378 298.064 1.00 41.37 349 TYR C N 1
ATOM 8031 C CA . TYR C 1 371 ? 77.715 263.367 298.958 1.00 41.72 349 TYR C CA 1
ATOM 8032 C C . TYR C 1 371 ? 76.246 263.035 299.294 1.00 42.04 349 TYR C C 1
ATOM 8033 O O . TYR C 1 371 ? 75.895 262.870 300.473 1.00 41.67 349 TYR C O 1
ATOM 8042 N N . LYS C 1 372 ? 75.426 262.863 298.257 1.00 42.75 350 LYS C N 1
ATOM 8043 C CA . LYS C 1 372 ? 73.979 262.606 298.408 1.00 43.26 350 LYS C CA 1
ATOM 8044 C C . LYS C 1 372 ? 73.633 261.361 299.216 1.00 42.57 350 LYS C C 1
ATOM 8045 O O . LYS C 1 372 ? 72.640 261.349 299.950 1.00 42.68 350 LYS C O 1
ATOM 8051 N N . ARG C 1 373 ? 74.443 260.317 299.060 1.00 41.96 351 ARG C N 1
ATOM 8052 C CA . ARG C 1 373 ? 74.291 259.080 299.844 1.00 41.54 351 ARG C CA 1
ATOM 8053 C C . ARG C 1 373 ? 74.667 259.277 301.314 1.00 41.14 351 ARG C C 1
ATOM 8054 O O . ARG C 1 373 ? 73.990 258.772 302.242 1.00 40.84 351 ARG C O 1
ATOM 8062 N N . ILE C 1 374 ? 75.769 260.002 301.501 1.00 40.86 352 ILE C N 1
ATOM 8063 C CA . ILE C 1 374 ? 76.262 260.353 302.815 1.00 40.19 352 ILE C CA 1
ATOM 8064 C C . ILE C 1 374 ? 75.198 261.161 303.548 1.00 41.02 352 ILE C C 1
ATOM 8065 O O . ILE C 1 374 ? 74.876 260.875 304.701 1.00 40.90 352 ILE C O 1
ATOM 8070 N N . ARG C 1 375 ? 74.621 262.129 302.851 1.00 42.05 353 ARG C N 1
ATOM 8071 C CA . ARG C 1 375 ? 73.435 262.810 303.355 1.00 43.26 353 ARG C CA 1
ATOM 8072 C C . ARG C 1 375 ? 72.237 261.869 303.620 1.00 43.30 353 ARG C C 1
ATOM 8073 O O . ARG C 1 375 ? 71.486 262.064 304.582 1.00 44.07 353 ARG C O 1
ATOM 8081 N N . ALA C 1 376 ? 72.059 260.865 302.762 1.00 42.47 354 ALA C N 1
ATOM 8082 C CA . ALA C 1 376 ? 70.979 259.877 302.905 1.00 42.05 354 ALA C CA 1
ATOM 8083 C C . ALA C 1 376 ? 71.192 258.768 303.966 1.00 40.65 354 ALA C C 1
ATOM 8084 O O . ALA C 1 376 ? 70.308 257.926 304.138 1.00 40.99 354 ALA C O 1
ATOM 8086 N N . GLY C 1 377 ? 72.333 258.760 304.662 1.00 38.91 355 GLY C N 1
ATOM 8087 C CA . GLY C 1 377 ? 72.576 257.807 305.747 1.00 37.65 355 GLY C CA 1
ATOM 8088 C C . GLY C 1 377 ? 73.927 257.132 305.745 1.00 36.20 355 GLY C C 1
ATOM 8089 O O . GLY C 1 377 ? 74.305 256.503 306.741 1.00 35.66 355 GLY C O 1
ATOM 8090 N N . ALA C 1 378 ? 74.665 257.253 304.646 1.00 35.50 356 ALA C N 1
ATOM 8091 C CA . ALA C 1 378 ? 75.887 256.469 304.458 1.00 34.64 356 ALA C CA 1
ATOM 8092 C C . ALA C 1 378 ? 77.102 257.127 305.083 1.00 34.04 356 ALA C C 1
ATOM 8093 O O . ALA C 1 378 ? 77.391 258.279 304.776 1.00 34.60 356 ALA C O 1
ATOM 8095 N N . SER C 1 379 ? 77.843 256.400 305.916 1.00 33.02 357 SER C N 1
ATOM 8096 C CA . SER C 1 379 ? 79.065 256.946 306.519 1.00 32.42 357 SER C CA 1
ATOM 8097 C C . SER C 1 379 ? 80.294 256.847 305.592 1.00 32.01 357 SER C C 1
ATOM 8098 O O . SER C 1 379 ? 81.135 257.740 305.589 1.00 31.96 357 SER C O 1
ATOM 8101 N N . ALA C 1 380 ? 80.367 255.775 304.800 1.00 31.74 358 ALA C N 1
ATOM 8102 C CA . ALA C 1 380 ? 81.420 255.564 303.780 1.00 31.63 358 ALA C CA 1
ATOM 8103 C C . ALA C 1 380 ? 80.838 255.083 302.436 1.00 31.68 358 ALA C C 1
ATOM 8104 O O . ALA C 1 380 ? 79.631 254.825 302.301 1.00 31.56 358 ALA C O 1
ATOM 8106 N N . VAL C 1 381 ? 81.708 254.991 301.437 1.00 31.86 359 VAL C N 1
ATOM 8107 C CA . VAL C 1 381 ? 81.303 254.560 300.104 1.00 32.30 359 VAL C CA 1
ATOM 8108 C C . VAL C 1 381 ? 82.344 253.629 299.446 1.00 32.54 359 VAL C C 1
ATOM 8109 O O . VAL C 1 381 ? 83.544 253.711 299.741 1.00 32.63 359 VAL C O 1
ATOM 8113 N N . GLU C 1 382 ? 81.866 252.750 298.557 1.00 32.82 360 GLU C N 1
ATOM 8114 C CA . GLU C 1 382 ? 82.715 251.789 297.852 1.00 33.08 360 GLU C CA 1
ATOM 8115 C C . GLU C 1 382 ? 82.743 252.050 296.325 1.00 34.01 360 GLU C C 1
ATOM 8116 O O . GLU C 1 382 ? 81.780 252.565 295.734 1.00 34.35 360 GLU C O 1
ATOM 8122 N N . VAL C 1 383 ? 83.862 251.693 295.701 1.00 34.69 361 VAL C N 1
ATOM 8123 C CA . VAL C 1 383 ? 84.129 252.055 294.321 1.00 35.80 361 VAL C CA 1
ATOM 8124 C C . VAL C 1 383 ? 84.690 250.825 293.634 1.00 36.64 361 VAL C C 1
ATOM 8125 O O . VAL C 1 383 ? 85.807 250.425 293.941 1.00 36.64 361 VAL C O 1
ATOM 8129 N N . TYR C 1 384 ? 83.882 250.218 292.744 1.00 37.84 362 TYR C N 1
ATOM 8130 C CA . TYR C 1 384 ? 84.333 249.201 291.744 1.00 38.90 362 TYR C CA 1
ATOM 8131 C C . TYR C 1 384 ? 84.195 249.758 290.317 1.00 40.09 362 TYR C C 1
ATOM 8132 O O . TYR C 1 384 ? 85.199 250.029 289.647 1.00 40.73 362 TYR C O 1
ATOM 8141 N N . THR C 1 385 ? 82.955 249.916 289.871 1.00 40.64 363 THR C N 1
ATOM 8142 C CA . THR C 1 385 ? 82.642 250.085 288.460 1.00 42.18 363 THR C CA 1
ATOM 8143 C C . THR C 1 385 ? 83.185 251.386 287.921 1.00 43.48 363 THR C C 1
ATOM 8144 O O . THR C 1 385 ? 83.651 251.459 286.790 1.00 44.08 363 THR C O 1
ATOM 8148 N N . SER C 1 386 ? 83.082 252.415 288.748 1.00 44.41 364 SER C N 1
ATOM 8149 C CA . SER C 1 386 ? 83.803 253.662 288.575 1.00 45.72 364 SER C CA 1
ATOM 8150 C C . SER C 1 386 ? 85.233 253.360 288.212 1.00 46.35 364 SER C C 1
ATOM 8151 O O . SER C 1 386 ? 85.741 253.888 287.246 1.00 47.08 364 SER C O 1
ATOM 8154 N N . MET C 1 387 ? 85.857 252.486 288.996 1.00 46.57 365 MET C N 1
ATOM 8155 C CA . MET C 1 387 ? 87.275 252.151 288.846 1.00 48.03 365 MET C CA 1
ATOM 8156 C C . MET C 1 387 ? 87.662 251.434 287.547 1.00 49.08 365 MET C C 1
ATOM 8157 O O . MET C 1 387 ? 88.778 251.630 287.072 1.00 49.52 365 MET C O 1
ATOM 8162 N N . ILE C 1 388 ? 86.764 250.599 287.002 1.00 49.72 366 ILE C N 1
ATOM 8163 C CA . ILE C 1 388 ? 86.907 249.996 285.632 1.00 50.33 366 ILE C CA 1
ATOM 8164 C C . ILE C 1 388 ? 86.893 251.074 284.531 1.00 51.27 366 ILE C C 1
ATOM 8165 O O . ILE C 1 388 ? 87.655 250.975 283.564 1.00 51.68 366 ILE C O 1
ATOM 8170 N N . TYR C 1 389 ? 86.027 252.083 284.689 1.00 51.62 367 TYR C N 1
ATOM 8171 C CA . TYR C 1 389 ? 85.930 253.216 283.754 1.00 53.13 367 TYR C CA 1
ATOM 8172 C C . TYR C 1 389 ? 86.918 254.357 284.081 1.00 54.18 367 TYR C C 1
ATOM 8173 O O . TYR C 1 389 ? 87.852 254.609 283.319 1.00 55.40 367 TYR C O 1
ATOM 8182 N N . ARG C 1 390 ? 86.718 255.027 285.216 1.00 54.05 368 ARG C N 1
ATOM 8183 C CA . ARG C 1 390 ? 87.439 256.272 285.535 1.00 54.73 368 ARG C CA 1
ATOM 8184 C C . ARG C 1 390 ? 88.961 256.067 285.767 1.00 55.17 368 ARG C C 1
ATOM 8185 O O . ARG C 1 390 ? 89.727 257.015 285.636 1.00 55.89 368 ARG C O 1
ATOM 8193 N N . GLY C 1 391 ? 89.391 254.839 286.074 1.00 55.21 369 GLY C N 1
ATOM 8194 C CA . GLY C 1 391 ? 90.804 254.525 286.376 1.00 56.51 369 GLY C CA 1
ATOM 8195 C C . GLY C 1 391 ? 90.995 254.344 287.883 1.00 56.83 369 GLY C C 1
ATOM 8196 O O . GLY C 1 391 ? 90.018 254.416 288.636 1.00 56.82 369 GLY C O 1
ATOM 8197 N N . PRO C 1 392 ? 92.248 254.103 288.352 1.00 57.62 370 PRO C N 1
ATOM 8198 C CA . PRO C 1 392 ? 92.493 254.096 289.820 1.00 55.99 370 PRO C CA 1
ATOM 8199 C C . PRO C 1 392 ? 92.653 255.490 290.446 1.00 55.10 370 PRO C C 1
ATOM 8200 O O . PRO C 1 392 ? 92.834 255.582 291.664 1.00 53.89 370 PRO C O 1
ATOM 8204 N N . ILE C 1 393 ? 92.561 256.550 289.631 1.00 55.06 371 ILE C N 1
ATOM 8205 C CA . ILE C 1 393 ? 92.648 257.933 290.116 1.00 54.93 371 ILE C CA 1
ATOM 8206 C C . ILE C 1 393 ? 91.278 258.406 290.611 1.00 53.66 371 ILE C C 1
ATOM 8207 O O . ILE C 1 393 ? 91.166 259.514 291.111 1.00 54.00 371 ILE C O 1
ATOM 8212 N N . VAL C 1 394 ? 90.240 257.580 290.462 1.00 52.51 372 VAL C N 1
ATOM 8213 C CA . VAL C 1 394 ? 88.941 257.822 291.096 1.00 51.60 372 VAL C CA 1
ATOM 8214 C C . VAL C 1 394 ? 89.054 257.990 292.611 1.00 51.63 372 VAL C C 1
ATOM 8215 O O . VAL C 1 394 ? 88.386 258.836 293.197 1.00 51.08 372 VAL C O 1
ATOM 8219 N N . ALA C 1 395 ? 89.920 257.190 293.227 1.00 52.93 373 ALA C N 1
ATOM 8220 C CA . ALA C 1 395 ? 90.058 257.138 294.688 1.00 53.66 373 ALA C CA 1
ATOM 8221 C C . ALA C 1 395 ? 90.465 258.481 295.277 1.00 55.32 373 ALA C C 1
ATOM 8222 O O . ALA C 1 395 ? 90.007 258.835 296.360 1.00 54.98 373 ALA C O 1
ATOM 8224 N N . ARG C 1 396 ? 91.330 259.205 294.562 1.00 57.52 374 ARG C N 1
ATOM 8225 C CA . ARG C 1 396 ? 91.698 260.587 294.911 1.00 58.81 374 ARG C CA 1
ATOM 8226 C C . ARG C 1 396 ? 90.671 261.604 294.413 1.00 58.76 374 ARG C C 1
ATOM 8227 O O . ARG C 1 396 ? 90.339 262.555 295.116 1.00 58.00 374 ARG C O 1
ATOM 8235 N N . ARG C 1 397 ? 90.203 261.411 293.185 1.00 59.56 375 ARG C N 1
ATOM 8236 C CA . ARG C 1 397 ? 89.292 262.357 292.542 1.00 60.11 375 ARG C CA 1
ATOM 8237 C C . ARG C 1 397 ? 87.984 262.507 293.320 1.00 57.95 375 ARG C C 1
ATOM 8238 O O . ARG C 1 397 ? 87.490 263.624 293.487 1.00 58.29 375 ARG C O 1
ATOM 8246 N N . VAL C 1 398 ? 87.440 261.396 293.812 1.00 55.00 376 VAL C N 1
ATOM 8247 C CA . VAL C 1 398 ? 86.163 261.438 294.514 1.00 52.91 376 VAL C CA 1
ATOM 8248 C C . VAL C 1 398 ? 86.332 262.010 295.915 1.00 51.64 376 VAL C C 1
ATOM 8249 O O . VAL C 1 398 ? 85.432 262.684 296.387 1.00 51.61 376 VAL C O 1
ATOM 8253 N N . LYS C 1 399 ? 87.483 261.792 296.554 1.00 50.44 377 LYS C N 1
ATOM 8254 C CA . LYS C 1 399 ? 87.801 262.480 297.829 1.00 49.66 377 LYS C CA 1
ATOM 8255 C C . LYS C 1 399 ? 87.905 264.016 297.663 1.00 50.31 377 LYS C C 1
ATOM 8256 O O . LYS C 1 399 ? 87.220 264.772 298.345 1.00 49.88 377 LYS C O 1
ATOM 8262 N N . ASP C 1 400 ? 88.769 264.452 296.746 1.00 51.25 378 ASP C N 1
ATOM 8263 C CA . ASP C 1 400 ? 89.070 265.878 296.536 1.00 52.30 378 ASP C CA 1
ATOM 8264 C C . ASP C 1 400 ? 87.910 266.642 295.888 1.00 52.47 378 ASP C C 1
ATOM 8265 O O . ASP C 1 400 ? 87.846 267.871 295.987 1.00 52.72 378 ASP C O 1
ATOM 8270 N N . GLU C 1 401 ? 87.018 265.919 295.201 1.00 52.24 379 GLU C N 1
ATOM 8271 C CA . GLU C 1 401 ? 85.722 266.472 294.794 1.00 52.41 379 GLU C CA 1
ATOM 8272 C C . GLU C 1 401 ? 84.907 266.637 296.083 1.00 50.62 379 GLU C C 1
ATOM 8273 O O . GLU C 1 401 ? 84.639 267.766 296.512 1.00 51.05 379 GLU C O 1
ATOM 8279 N N . LEU C 1 402 ? 84.593 265.510 296.725 1.00 47.98 380 LEU C N 1
ATOM 8280 C CA . LEU C 1 402 ? 83.797 265.474 297.967 1.00 46.31 380 LEU C CA 1
ATOM 8281 C C . LEU C 1 402 ? 84.155 266.592 298.958 1.00 45.85 380 LEU C C 1
ATOM 8282 O O . LEU C 1 402 ? 83.369 267.515 299.172 1.00 46.09 380 LEU C O 1
ATOM 8287 N N . LEU C 1 403 ? 85.364 266.529 299.505 1.00 44.95 381 LEU C N 1
ATOM 8288 C CA . LEU C 1 403 ? 85.892 267.543 300.431 1.00 44.72 381 LEU C CA 1
ATOM 8289 C C . LEU C 1 403 ? 85.519 268.971 299.993 1.00 45.97 381 LEU C C 1
ATOM 8290 O O . LEU C 1 403 ? 85.191 269.818 300.822 1.00 45.88 381 LEU C O 1
ATOM 8295 N N . ASN C 1 404 ? 85.568 269.207 298.680 1.00 47.04 382 ASN C N 1
ATOM 8296 C CA . ASN C 1 404 ? 85.258 270.496 298.088 1.00 48.46 382 ASN C CA 1
ATOM 8297 C C . ASN C 1 404 ? 83.771 270.776 298.073 1.00 48.99 382 ASN C C 1
ATOM 8298 O O . ASN C 1 404 ? 83.363 271.921 298.291 1.00 49.56 382 ASN C O 1
ATOM 8303 N N . ILE C 1 405 ? 82.969 269.736 297.819 1.00 49.04 383 ILE C N 1
ATOM 8304 C CA . ILE C 1 405 ? 81.492 269.832 297.925 1.00 50.02 383 ILE C CA 1
ATOM 8305 C C . ILE C 1 405 ? 81.142 270.355 299.316 1.00 50.70 383 ILE C C 1
ATOM 8306 O O . ILE C 1 405 ? 80.216 271.151 299.487 1.00 51.48 383 ILE C O 1
ATOM 8311 N N . LEU C 1 406 ? 81.901 269.899 300.303 1.00 51.05 384 LEU C N 1
ATOM 8312 C CA . LEU C 1 406 ? 81.710 270.332 301.670 1.00 51.79 384 LEU C CA 1
ATOM 8313 C C . LEU C 1 406 ? 82.171 271.772 301.873 1.00 54.07 384 LEU C C 1
ATOM 8314 O O . LEU C 1 406 ? 81.479 272.528 302.551 1.00 54.92 384 LEU C O 1
ATOM 8319 N N . ASN C 1 407 ? 83.283 272.192 301.262 1.00 56.24 385 ASN C N 1
ATOM 8320 C CA . ASN C 1 407 ? 83.733 273.615 301.378 1.00 58.56 385 ASN C CA 1
ATOM 8321 C C . ASN C 1 407 ? 82.867 274.641 300.613 1.00 60.54 385 ASN C C 1
ATOM 8322 O O . ASN C 1 407 ? 83.386 275.476 299.870 1.00 61.98 385 ASN C O 1
ATOM 8327 N N . GLN C 1 408 ? 81.559 274.607 300.839 1.00 61.19 386 GLN C N 1
ATOM 8328 C CA . GLN C 1 408 ? 80.629 275.457 300.119 1.00 63.38 386 GLN C CA 1
ATOM 8329 C C . GLN C 1 408 ? 79.226 275.245 300.647 1.00 62.89 386 GLN C C 1
ATOM 8330 O O . GLN C 1 408 ? 78.620 276.183 301.173 1.00 64.02 386 GLN C O 1
ATOM 8336 N N . ALA C 1 409 ? 78.737 274.004 300.514 1.00 61.37 387 ALA C N 1
ATOM 8337 C CA . ALA C 1 409 ? 77.384 273.604 300.939 1.00 60.46 387 ALA C CA 1
ATOM 8338 C C . ALA C 1 409 ? 77.098 274.058 302.378 1.00 59.52 387 ALA C C 1
ATOM 8339 O O . ALA C 1 409 ? 75.960 274.452 302.696 1.00 60.38 387 ALA C O 1
ATOM 8341 N N . GLY C 1 410 ? 78.142 274.014 303.217 1.00 57.20 388 GLY C N 1
ATOM 8342 C CA . GLY C 1 410 ? 78.133 274.623 304.550 1.00 55.96 388 GLY C CA 1
ATOM 8343 C C . GLY C 1 410 ? 78.959 273.812 305.525 1.00 53.52 388 GLY C C 1
ATOM 8344 O O . GLY C 1 410 ? 79.927 274.309 306.092 1.00 53.38 388 GLY C O 1
ATOM 8345 N N . ILE C 1 411 ? 78.568 272.549 305.687 1.00 51.34 389 ILE C N 1
ATOM 8346 C CA . ILE C 1 411 ? 79.261 271.586 306.560 1.00 49.33 389 ILE C CA 1
ATOM 8347 C C . ILE C 1 411 ? 80.737 271.460 306.171 1.00 48.23 389 ILE C C 1
ATOM 8348 O O . ILE C 1 411 ? 81.115 271.657 305.028 1.00 48.85 389 ILE C O 1
ATOM 8353 N N . TYR C 1 412 ? 81.587 271.172 307.127 1.00 46.78 390 TYR C N 1
ATOM 8354 C CA . TYR C 1 412 ? 83.016 271.179 306.847 1.00 46.46 390 TYR C CA 1
ATOM 8355 C C . TYR C 1 412 ? 83.471 269.765 306.491 1.00 44.87 390 TYR C C 1
ATOM 8356 O O . TYR C 1 412 ? 84.194 269.562 305.501 1.00 44.41 390 TYR C O 1
ATOM 8365 N N . ASN C 1 413 ? 82.991 268.792 307.263 1.00 43.72 391 ASN C N 1
ATOM 8366 C CA . ASN C 1 413 ? 83.532 267.427 307.228 1.00 42.74 391 ASN C CA 1
ATOM 8367 C C . ASN C 1 413 ? 82.503 266.299 306.992 1.00 41.84 391 ASN C C 1
ATOM 8368 O O . ASN C 1 413 ? 81.351 266.344 307.478 1.00 41.82 391 ASN C O 1
ATOM 8373 N N . VAL C 1 414 ? 82.968 265.286 306.251 1.00 40.91 392 VAL C N 1
ATOM 8374 C CA . VAL C 1 414 ? 82.133 264.150 305.807 1.00 39.99 392 VAL C CA 1
ATOM 8375 C C . VAL C 1 414 ? 81.558 263.378 307.004 1.00 39.81 392 VAL C C 1
ATOM 8376 O O . VAL C 1 414 ? 80.494 262.782 306.885 1.00 39.50 392 VAL C O 1
ATOM 8380 N N . GLN C 1 415 ? 82.227 263.432 308.158 1.00 40.09 393 GLN C N 1
ATOM 8381 C CA . GLN C 1 415 ? 81.680 262.865 309.396 1.00 40.23 393 GLN C CA 1
ATOM 8382 C C . GLN C 1 415 ? 80.288 263.427 309.750 1.00 40.71 393 GLN C C 1
ATOM 8383 O O . GLN C 1 415 ? 79.285 262.748 309.557 1.00 40.33 393 GLN C O 1
ATOM 8389 N N . ASP C 1 416 ? 80.217 264.671 310.223 1.00 41.66 394 ASP C N 1
ATOM 8390 C CA . ASP C 1 416 ? 78.910 265.286 310.535 0.50 42.63 394 ASP C CA 1
ATOM 8391 C C . ASP C 1 416 ? 78.097 265.652 309.264 1.00 43.69 394 ASP C C 1
ATOM 8392 O O . ASP C 1 416 ? 77.066 266.317 309.356 1.00 45.02 394 ASP C O 1
ATOM 8397 N N . ALA C 1 417 ? 78.540 265.208 308.091 1.00 43.80 395 ALA C N 1
ATOM 8398 C CA . ALA C 1 417 ? 77.717 265.271 306.886 1.00 44.80 395 ALA C CA 1
ATOM 8399 C C . ALA C 1 417 ? 76.717 264.108 306.702 1.00 44.91 395 ALA C C 1
ATOM 8400 O O . ALA C 1 417 ? 75.917 264.133 305.768 1.00 45.51 395 ALA C O 1
ATOM 8402 N N . ILE C 1 418 ? 76.752 263.094 307.563 1.00 44.70 396 ILE C N 1
ATOM 8403 C CA . ILE C 1 418 ? 75.976 261.873 307.325 1.00 44.55 396 ILE C CA 1
ATOM 8404 C C . ILE C 1 418 ? 74.555 262.079 307.807 1.00 46.42 396 ILE C C 1
ATOM 8405 O O . ILE C 1 418 ? 74.309 262.942 308.643 1.00 47.49 396 ILE C O 1
ATOM 8410 N N . GLY C 1 419 ? 73.605 261.328 307.267 1.00 47.97 397 GLY C N 1
ATOM 8411 C CA . GLY C 1 419 ? 72.229 261.341 307.798 1.00 49.99 397 GLY C CA 1
ATOM 8412 C C . GLY C 1 419 ? 71.583 262.715 307.743 1.00 51.93 397 GLY C C 1
ATOM 8413 O O . GLY C 1 419 ? 70.682 263.034 308.515 1.00 52.52 397 GLY C O 1
ATOM 8414 N N . LEU C 1 420 ? 72.046 263.502 306.782 1.00 53.76 398 LEU C N 1
ATOM 8415 C CA . LEU C 1 420 ? 71.689 264.895 306.623 1.00 56.60 398 LEU C CA 1
ATOM 8416 C C . LEU C 1 420 ? 70.618 265.057 305.529 1.00 59.20 398 LEU C C 1
ATOM 8417 O O . LEU C 1 420 ? 70.501 266.135 304.956 1.00 60.61 398 LEU C O 1
ATOM 8422 N N . ASP C 1 421 ? 69.867 264.000 305.206 1.00 60.92 399 ASP C N 1
ATOM 8423 C CA . ASP C 1 421 ? 68.661 264.142 304.387 1.00 63.53 399 ASP C CA 1
ATOM 8424 C C . ASP C 1 421 ? 67.396 264.137 305.245 1.00 67.00 399 ASP C C 1
ATOM 8425 O O . ASP C 1 421 ? 66.290 264.299 304.724 1.00 68.33 399 ASP C O 1
ATOM 8430 N N . HIS C 1 422 ? 67.562 264.020 306.561 1.00 69.60 400 HIS C N 1
ATOM 8431 C CA . HIS C 1 422 ? 66.434 263.906 307.465 1.00 73.05 400 HIS C CA 1
ATOM 8432 C C . HIS C 1 422 ? 66.264 265.189 308.312 1.00 76.87 400 HIS C C 1
ATOM 8433 O O . HIS C 1 422 ? 66.272 265.166 309.544 1.00 77.30 400 HIS C O 1
ATOM 8440 N N . ARG C 1 423 ? 66.161 266.308 307.581 1.00 81.15 401 ARG C N 1
ATOM 8441 C CA . ARG C 1 423 ? 65.535 267.578 308.013 1.00 85.04 401 ARG C CA 1
ATOM 8442 C C . ARG C 1 423 ? 64.839 268.201 306.755 1.00 89.11 401 ARG C C 1
ATOM 8443 O O . ARG C 1 423 ? 65.538 268.782 305.900 1.00 91.10 401 ARG C O 1
ATOM 8451 N N . PRO C 1 424 ? 63.480 268.088 306.630 1.00 90.95 402 PRO C N 1
ATOM 8452 C CA . PRO C 1 424 ? 62.815 268.431 305.346 1.00 90.91 402 PRO C CA 1
ATOM 8453 C C . PRO C 1 424 ? 62.758 269.928 305.036 1.00 91.14 402 PRO C C 1
ATOM 8454 O O . PRO C 1 424 ? 63.017 270.323 303.899 1.00 89.63 402 PRO C O 1
ATOM 8458 N N . ASP D 1 40 ? 88.399 266.798 357.677 1.00 61.95 18 ASP D N 1
ATOM 8459 C CA . ASP D 1 40 ? 87.627 267.748 356.826 1.00 60.69 18 ASP D CA 1
ATOM 8460 C C . ASP D 1 40 ? 87.685 267.255 355.392 1.00 60.26 18 ASP D C 1
ATOM 8461 O O . ASP D 1 40 ? 88.774 267.073 354.869 1.00 59.92 18 ASP D O 1
ATOM 8466 N N . PRO D 1 41 ? 86.526 267.037 354.746 1.00 60.79 19 PRO D N 1
ATOM 8467 C CA . PRO D 1 41 ? 86.570 266.685 353.315 1.00 61.35 19 PRO D CA 1
ATOM 8468 C C . PRO D 1 41 ? 87.170 267.774 352.376 1.00 62.32 19 PRO D C 1
ATOM 8469 O O . PRO D 1 41 ? 87.524 267.457 351.223 1.00 63.93 19 PRO D O 1
ATOM 8473 N N . GLU D 1 42 ? 87.254 269.023 352.858 1.00 62.34 20 GLU D N 1
ATOM 8474 C CA . GLU D 1 42 ? 87.992 270.120 352.190 1.00 61.77 20 GLU D CA 1
ATOM 8475 C C . GLU D 1 42 ? 89.498 269.846 352.263 1.00 62.37 20 GLU D C 1
ATOM 8476 O O . GLU D 1 42 ? 90.205 269.934 351.258 1.00 62.85 20 GLU D O 1
ATOM 8482 N N . LEU D 1 43 ? 89.979 269.502 353.457 1.00 62.77 21 LEU D N 1
ATOM 8483 C CA . LEU D 1 43 ? 91.410 269.255 353.700 1.00 62.89 21 LEU D CA 1
ATOM 8484 C C . LEU D 1 43 ? 91.765 267.865 353.199 1.00 61.07 21 LEU D C 1
ATOM 8485 O O . LEU D 1 43 ? 92.865 267.647 352.703 1.00 60.86 21 LEU D O 1
ATOM 8490 N N . ALA D 1 44 ? 90.826 266.931 353.343 1.00 59.68 22 ALA D N 1
ATOM 8491 C CA . ALA D 1 44 ? 90.936 265.603 352.741 1.00 59.38 22 ALA D CA 1
ATOM 8492 C C . ALA D 1 44 ? 91.011 265.726 351.227 1.00 58.03 22 ALA D C 1
ATOM 8493 O O . ALA D 1 44 ? 91.735 264.966 350.587 1.00 58.96 22 ALA D O 1
ATOM 8495 N N . HIS D 1 45 ? 90.269 266.671 350.649 1.00 56.02 23 HIS D N 1
ATOM 8496 C CA . HIS D 1 45 ? 90.457 266.996 349.243 1.00 53.97 23 HIS D CA 1
ATOM 8497 C C . HIS D 1 45 ? 91.841 267.635 349.074 1.00 53.93 23 HIS D C 1
ATOM 8498 O O . HIS D 1 45 ? 92.724 267.034 348.469 1.00 5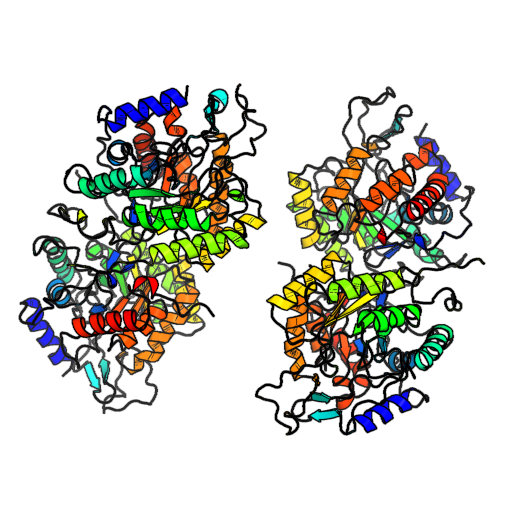4.33 23 HIS D O 1
ATOM 8505 N N . ASP D 1 46 ? 92.051 268.807 349.667 1.00 53.62 24 ASP D N 1
ATOM 8506 C CA . ASP D 1 46 ? 93.212 269.646 349.324 1.00 53.52 24 ASP D CA 1
ATOM 8507 C C . ASP D 1 46 ? 94.599 269.056 349.518 1.00 54.42 24 ASP D C 1
ATOM 8508 O O . ASP D 1 46 ? 95.540 269.565 348.913 1.00 54.63 24 ASP D O 1
ATOM 8513 N N . MET D 1 47 ? 94.734 268.009 350.335 1.00 55.12 25 MET D N 1
ATOM 8514 C CA . MET D 1 47 ? 96.022 267.328 350.482 1.00 56.30 25 MET D CA 1
ATOM 8515 C C . MET D 1 47 ? 96.182 266.178 349.506 1.00 55.41 25 MET D C 1
ATOM 8516 O O . MET D 1 47 ? 97.189 266.122 348.819 1.00 56.19 25 MET D O 1
ATOM 8521 N N . VAL D 1 48 ? 95.199 265.294 349.373 1.00 54.10 26 VAL D N 1
ATOM 8522 C CA . VAL D 1 48 ? 95.251 264.294 348.282 1.00 53.36 26 VAL D CA 1
ATOM 8523 C C . VAL D 1 48 ? 95.680 264.982 346.971 1.00 53.02 26 VAL D C 1
ATOM 8524 O O . VAL D 1 48 ? 96.455 264.422 346.187 1.00 53.10 26 VAL D O 1
ATOM 8528 N N . MET D 1 49 ? 95.179 266.207 346.777 1.00 52.59 27 MET D N 1
ATOM 8529 C CA . MET D 1 49 ? 95.569 267.085 345.677 1.00 51.75 27 MET D CA 1
ATOM 8530 C C . MET D 1 49 ? 97.019 267.496 345.725 1.00 53.13 27 MET D C 1
ATOM 8531 O O . MET D 1 49 ? 97.698 267.505 344.712 1.00 53.00 27 MET D O 1
ATOM 8536 N N . TRP D 1 50 ? 97.467 267.911 346.897 1.00 55.01 28 TRP D N 1
ATOM 8537 C CA . TRP D 1 50 ? 98.862 268.244 347.091 1.00 57.38 28 TRP D CA 1
ATOM 8538 C C . TRP D 1 50 ? 99.738 267.212 346.403 1.00 58.35 28 TRP D C 1
ATOM 8539 O O . TRP D 1 50 ? 100.548 267.560 345.549 1.00 58.82 28 TRP D O 1
ATOM 8550 N N . LEU D 1 51 ? 99.535 265.949 346.759 1.00 59.42 29 LEU D N 1
ATOM 8551 C CA . LEU D 1 51 ? 100.403 264.861 346.302 1.00 61.19 29 LEU D CA 1
ATOM 8552 C C . LEU D 1 51 ? 100.450 264.782 344.776 1.00 59.85 29 LEU D C 1
ATOM 8553 O O . LEU D 1 51 ? 101.519 264.930 344.165 1.00 59.31 29 LEU D O 1
ATOM 8558 N N . ALA D 1 52 ? 99.270 264.575 344.193 1.00 58.54 30 ALA D N 1
ATOM 8559 C CA . ALA D 1 52 ? 99.113 264.298 342.770 1.00 57.76 30 ALA D CA 1
ATOM 8560 C C . ALA D 1 52 ? 99.931 265.237 341.895 1.00 58.00 30 ALA D C 1
ATOM 8561 O O . ALA D 1 52 ? 100.673 264.757 341.043 1.00 59.73 30 ALA D O 1
ATOM 8563 N N . ALA D 1 53 ? 99.859 266.545 342.138 1.00 57.22 31 ALA D N 1
ATOM 8564 C CA . ALA D 1 53 ? 100.619 267.522 341.341 1.00 57.39 31 ALA D CA 1
ATOM 8565 C C . ALA D 1 53 ? 102.089 267.147 341.218 1.00 59.24 31 ALA D C 1
ATOM 8566 O O . ALA D 1 53 ? 102.638 267.093 340.112 1.00 59.03 31 ALA D O 1
ATOM 8568 N N . LYS D 1 54 ? 102.704 266.861 342.360 1.00 61.22 32 LYS D N 1
ATOM 8569 C CA . LYS D 1 54 ? 104.076 266.380 342.394 1.00 63.39 32 LYS D CA 1
ATOM 8570 C C . LYS D 1 54 ? 104.172 264.954 341.917 1.00 64.32 32 LYS D C 1
ATOM 8571 O O . LYS D 1 54 ? 105.180 264.572 341.346 1.00 65.66 32 LYS D O 1
ATOM 8577 N N . GLY D 1 55 ? 103.121 264.178 342.151 1.00 64.76 33 GLY D N 1
ATOM 8578 C CA . GLY D 1 55 ? 103.105 262.747 341.864 1.00 65.89 33 GLY D CA 1
ATOM 8579 C C . GLY D 1 55 ? 103.622 261.970 343.067 1.00 68.26 33 GLY D C 1
ATOM 8580 O O . GLY D 1 55 ? 104.362 260.991 342.914 1.00 69.34 33 GLY D O 1
ATOM 8581 N N . TYR D 1 56 ? 103.224 262.414 344.261 1.00 69.20 34 TYR D N 1
ATOM 8582 C CA . TYR D 1 56 ? 103.636 261.808 345.535 1.00 70.82 34 TYR D CA 1
ATOM 8583 C C . TYR D 1 56 ? 102.714 260.650 345.984 1.00 71.10 34 TYR D C 1
ATOM 8584 O O . TYR D 1 56 ? 103.079 259.866 346.872 1.00 71.57 34 TYR D O 1
ATOM 8593 N N . LEU D 1 57 ? 101.533 260.541 345.371 1.00 70.64 35 LEU D N 1
ATOM 8594 C CA . LEU D 1 57 ? 100.685 259.359 345.535 1.00 71.58 35 LEU D CA 1
ATOM 8595 C C . LEU D 1 57 ? 101.261 258.150 344.798 1.00 72.77 35 LEU D C 1
ATOM 8596 O O . LEU D 1 57 ? 102.112 258.315 343.923 1.00 73.74 35 LEU D O 1
ATOM 8601 N N . PRO D 1 58 ? 100.786 256.928 345.130 1.00 73.67 36 PRO D N 1
ATOM 8602 C CA . PRO D 1 58 ? 101.134 255.735 344.344 1.00 74.30 36 PRO D CA 1
ATOM 8603 C C . PRO D 1 58 ? 100.653 255.830 342.886 1.00 73.30 36 PRO D C 1
ATOM 8604 O O . PRO D 1 58 ? 100.423 256.936 342.391 1.00 72.86 36 PRO D O 1
ATOM 8608 N N . TYR D 1 59 ? 100.520 254.691 342.205 1.00 73.21 37 TYR D N 1
ATOM 8609 C CA . TYR D 1 59 ? 100.126 254.652 340.793 1.00 71.32 37 TYR D CA 1
ATOM 8610 C C . TYR D 1 59 ? 99.057 253.570 340.572 1.00 70.68 37 TYR D C 1
ATOM 8611 O O . TYR D 1 59 ? 98.219 253.329 341.448 1.00 70.50 37 TYR D O 1
ATOM 8620 N N . ASP D 1 60 ? 99.012 253.022 339.363 1.00 70.67 38 ASP D N 1
ATOM 8621 C CA . ASP D 1 60 ? 98.563 251.659 339.123 1.00 71.38 38 ASP D CA 1
ATOM 8622 C C . ASP D 1 60 ? 99.540 251.086 338.092 1.00 72.57 38 ASP D C 1
ATOM 8623 O O . ASP D 1 60 ? 99.396 251.314 336.889 1.00 70.73 38 ASP D O 1
ATOM 8628 N N . LEU D 1 61 ? 100.557 250.375 338.581 1.00 75.59 39 LEU D N 1
ATOM 8629 C CA . LEU D 1 61 ? 101.518 249.669 337.722 1.00 77.83 39 LEU D CA 1
ATOM 8630 C C . LEU D 1 61 ? 100.871 248.598 336.828 1.00 79.14 39 LEU D C 1
ATOM 8631 O O . LEU D 1 61 ? 101.456 248.245 335.800 1.00 81.04 39 LEU D O 1
ATOM 8636 N N . GLU D 1 62 ? 99.694 248.089 337.244 1.00 79.41 40 GLU D N 1
ATOM 8637 C CA . GLU D 1 62 ? 98.995 246.914 336.655 1.00 78.98 40 GLU D CA 1
ATOM 8638 C C . GLU D 1 62 ? 98.641 246.958 335.153 1.00 77.62 40 GLU D C 1
ATOM 8639 O O . GLU D 1 62 ? 98.771 245.935 334.471 1.00 79.54 40 GLU D O 1
ATOM 8645 N N . ARG D 1 63 ? 98.164 248.110 334.665 1.00 74.72 41 ARG D N 1
ATOM 8646 C CA . ARG D 1 63 ? 97.712 248.302 333.260 1.00 72.42 41 ARG D CA 1
ATOM 8647 C C . ARG D 1 63 ? 96.474 247.458 332.891 1.00 69.84 41 ARG D C 1
ATOM 8648 O O . ARG D 1 63 ? 96.425 246.240 333.084 1.00 68.90 41 ARG D O 1
ATOM 8656 N N . ASP D 1 64 ? 95.507 248.132 332.286 1.00 67.27 42 ASP D N 1
ATOM 8657 C CA . ASP D 1 64 ? 94.123 247.684 332.290 1.00 65.95 42 ASP D CA 1
ATOM 8658 C C . ASP D 1 64 ? 93.917 246.666 331.171 1.00 65.44 42 ASP D C 1
ATOM 8659 O O . ASP D 1 64 ? 94.460 246.854 330.078 1.00 65.85 42 ASP D O 1
ATOM 8664 N N . ASP D 1 65 ? 93.150 245.598 331.435 1.00 63.96 43 ASP D N 1
ATOM 8665 C CA . ASP D 1 65 ? 92.806 244.599 330.392 1.00 62.36 43 ASP D CA 1
ATOM 8666 C C . ASP D 1 65 ? 91.872 245.193 329.325 1.00 59.41 43 ASP D C 1
ATOM 8667 O O . ASP D 1 65 ? 90.834 245.764 329.676 1.00 59.57 43 ASP D O 1
ATOM 8672 N N . PRO D 1 66 ? 92.190 245.002 328.024 1.00 56.54 44 PRO D N 1
ATOM 8673 C CA . PRO D 1 66 ? 91.538 245.734 326.923 1.00 53.95 44 PRO D CA 1
ATOM 8674 C C . PRO D 1 66 ? 90.046 245.529 326.849 1.00 51.45 44 PRO D C 1
ATOM 8675 O O . PRO D 1 66 ? 89.382 246.206 326.084 1.00 50.19 44 PRO D O 1
ATOM 8679 N N . GLU D 1 67 ? 89.546 244.592 327.647 1.00 50.44 45 GLU D N 1
ATOM 8680 C CA . GLU D 1 67 ? 88.128 244.489 327.991 1.00 49.46 45 GLU D CA 1
ATOM 8681 C C . GLU D 1 67 ? 87.552 245.766 328.619 1.00 47.17 45 GLU D C 1
ATOM 8682 O O . GLU D 1 67 ? 86.352 245.959 328.630 1.00 46.48 45 GLU D O 1
ATOM 8688 N N . LEU D 1 68 ? 88.404 246.636 329.129 1.00 45.55 46 LEU D N 1
ATOM 8689 C CA . LEU D 1 68 ? 87.973 247.888 329.705 1.00 43.86 46 LEU D CA 1
ATOM 8690 C C . LEU D 1 68 ? 88.018 249.079 328.712 1.00 41.97 46 LEU D C 1
ATOM 8691 O O . LEU D 1 68 ? 87.570 250.164 329.064 1.00 41.48 46 LEU D O 1
ATOM 8696 N N . SER D 1 69 ? 88.548 248.901 327.494 1.00 40.59 47 SER D N 1
ATOM 8697 C CA . SER D 1 69 ? 88.488 249.960 326.458 1.00 39.03 47 SER D CA 1
ATOM 8698 C C . SER D 1 69 ? 87.038 250.211 326.033 1.00 37.79 47 SER D C 1
ATOM 8699 O O . SER D 1 69 ? 86.318 249.261 325.765 1.00 38.20 47 SER D O 1
ATOM 8702 N N . VAL D 1 70 ? 86.612 251.473 325.954 1.00 36.26 48 VAL D N 1
ATOM 8703 C CA . VAL D 1 70 ? 85.224 251.830 325.560 1.00 35.18 48 VAL D CA 1
ATOM 8704 C C . VAL D 1 70 ? 85.202 252.968 324.529 1.00 34.02 48 VAL D C 1
ATOM 8705 O O . VAL D 1 70 ? 85.430 254.125 324.875 1.00 33.55 48 VAL D O 1
ATOM 8709 N N . ASN D 1 71 ? 84.933 252.634 323.269 1.00 33.31 49 ASN D N 1
ATOM 8710 C CA . ASN D 1 71 ? 84.857 253.632 322.213 1.00 32.53 49 ASN D CA 1
ATOM 8711 C C . ASN D 1 71 ? 83.528 254.288 322.287 1.00 31.76 49 ASN D C 1
ATOM 8712 O O . ASN D 1 71 ? 82.543 253.710 321.897 1.00 31.60 49 ASN D O 1
ATOM 8717 N N . ILE D 1 72 ? 83.535 255.504 322.816 1.00 31.20 50 ILE D N 1
ATOM 8718 C CA . ILE D 1 72 ? 82.375 256.406 322.829 1.00 30.90 50 ILE D CA 1
ATOM 8719 C C . ILE D 1 72 ? 82.622 257.470 321.747 1.00 30.68 50 ILE D C 1
ATOM 8720 O O . ILE D 1 72 ? 83.552 258.268 321.853 1.00 30.28 50 ILE D O 1
ATOM 8725 N N . LYS D 1 73 ? 81.833 257.371 320.670 1.00 30.93 51 LYS D N 1
ATOM 8726 C CA . LYS D 1 73 ? 81.751 258.330 319.545 1.00 31.04 51 LYS D CA 1
ATOM 8727 C C . LYS D 1 73 ? 83.111 258.848 319.007 1.00 30.98 51 LYS D C 1
ATOM 8728 O O . LYS D 1 73 ? 83.232 259.993 318.552 1.00 31.03 51 LYS D O 1
ATOM 8734 N N . GLY D 1 74 ? 84.111 257.970 319.020 1.00 30.99 52 GLY D N 1
ATOM 8735 C CA . GLY D 1 74 ? 85.432 258.273 318.490 1.00 31.20 52 GLY D CA 1
ATOM 8736 C C . GLY D 1 74 ? 86.504 258.399 319.542 1.00 31.08 52 GLY D C 1
ATOM 8737 O O . GLY D 1 74 ? 87.694 258.485 319.210 1.00 31.38 52 GLY D O 1
ATOM 8738 N N . LEU D 1 75 ? 86.093 258.383 320.806 1.00 30.87 53 LEU D N 1
ATOM 8739 C CA . LEU D 1 75 ? 86.978 258.657 321.921 1.00 30.93 53 LEU D CA 1
ATOM 8740 C C . LEU D 1 75 ? 87.149 257.345 322.687 1.00 31.22 53 LEU D C 1
ATOM 8741 O O . LEU D 1 75 ? 86.238 256.935 323.380 1.00 31.27 53 LEU D O 1
ATOM 8746 N N . THR D 1 76 ? 88.264 256.646 322.503 1.00 31.79 54 THR D N 1
ATOM 8747 C CA . THR D 1 76 ? 88.558 255.455 323.294 1.00 32.29 54 THR D CA 1
ATOM 8748 C C . THR D 1 76 ? 88.871 255.817 324.723 1.00 32.57 54 THR D C 1
ATOM 8749 O O . THR D 1 76 ? 89.825 256.546 325.013 1.00 32.50 54 THR D O 1
ATOM 8753 N N . PHE D 1 77 ? 88.046 255.296 325.613 1.00 33.11 55 PHE D N 1
ATOM 8754 C CA . PHE D 1 77 ? 88.310 255.302 327.038 1.00 33.58 55 PHE D CA 1
ATOM 8755 C C . PHE D 1 77 ? 88.924 253.914 327.308 1.00 35.10 55 PHE D C 1
ATOM 8756 O O . PHE D 1 77 ? 88.243 252.897 327.153 1.00 35.37 55 PHE D O 1
ATOM 8764 N N . HIS D 1 78 ? 90.193 253.861 327.708 1.00 36.35 56 HIS D N 1
ATOM 8765 C CA . HIS D 1 78 ? 90.895 252.566 327.877 1.00 37.59 56 HIS D CA 1
ATOM 8766 C C . HIS D 1 78 ? 90.457 251.892 329.180 1.00 37.48 56 HIS D C 1
ATOM 8767 O O . HIS D 1 78 ? 90.641 250.690 329.387 1.00 38.06 56 HIS D O 1
ATOM 8774 N N . THR D 1 79 ? 89.893 252.707 330.062 1.00 36.70 57 THR D N 1
ATOM 8775 C CA . THR D 1 79 ? 89.203 252.267 331.243 1.00 36.46 57 THR D CA 1
ATOM 8776 C C . THR D 1 79 ? 87.961 253.132 331.278 1.00 35.35 57 THR D C 1
ATOM 8777 O O . THR D 1 79 ? 88.026 254.254 330.831 1.00 34.69 57 THR D O 1
ATOM 8781 N N . PRO D 1 80 ? 86.832 252.626 331.793 1.00 35.22 58 PRO D N 1
ATOM 8782 C CA . PRO D 1 80 ? 85.602 253.443 331.890 1.00 34.68 58 PRO D CA 1
ATOM 8783 C C . PRO D 1 80 ? 85.311 254.088 333.269 1.00 34.36 58 PRO D C 1
ATOM 8784 O O . PRO D 1 80 ? 84.272 254.750 333.428 1.00 33.91 58 PRO D O 1
ATOM 8788 N N . VAL D 1 81 ? 86.201 253.877 334.243 1.00 34.45 59 VAL D N 1
ATOM 8789 C CA . VAL D 1 81 ? 86.179 254.598 335.516 1.00 34.17 59 VAL D CA 1
ATOM 8790 C C . VAL D 1 81 ? 87.070 255.824 335.397 1.00 33.62 59 VAL D C 1
ATOM 8791 O O . VAL D 1 81 ? 88.179 255.728 334.897 1.00 33.62 59 VAL D O 1
ATOM 8795 N N . GLY D 1 82 ? 86.573 256.967 335.856 1.00 33.19 60 GLY D N 1
ATOM 8796 C CA . GLY D 1 82 ? 87.310 258.235 335.791 1.00 33.02 60 GLY D CA 1
ATOM 8797 C C . GLY D 1 82 ? 87.007 259.196 336.940 1.00 32.94 60 GLY D C 1
ATOM 8798 O O . GLY D 1 82 ? 85.986 259.058 337.655 1.00 33.12 60 GLY D O 1
ATOM 8799 N N . LEU D 1 83 ? 87.902 260.167 337.133 1.00 32.58 61 LEU D N 1
ATOM 8800 C CA . LEU D 1 83 ? 87.762 261.117 338.233 1.00 32.23 61 LEU D CA 1
ATOM 8801 C C . LEU D 1 83 ? 86.682 262.138 337.873 1.00 31.48 61 LEU D C 1
ATOM 8802 O O . LEU D 1 83 ? 86.690 262.736 336.796 1.00 31.00 61 LEU D O 1
ATOM 8807 N N . ALA D 1 84 ? 85.752 262.311 338.803 1.00 31.40 62 ALA D N 1
ATOM 8808 C CA . ALA D 1 84 ? 84.549 263.110 338.607 1.00 30.95 62 ALA D CA 1
ATOM 8809 C C . ALA D 1 84 ? 84.845 264.596 338.552 1.00 30.76 62 ALA D C 1
ATOM 8810 O O . ALA D 1 84 ? 85.978 265.039 338.783 1.00 30.90 62 ALA D O 1
ATOM 8812 N N . ALA D 1 85 ? 83.801 265.361 338.253 1.00 30.48 63 ALA D N 1
ATOM 8813 C CA . ALA D 1 85 ? 83.969 266.711 337.755 1.00 30.27 63 ALA D CA 1
ATOM 8814 C C . ALA D 1 85 ? 84.699 267.603 338.744 1.00 30.36 63 ALA D C 1
ATOM 8815 O O . ALA D 1 85 ? 85.758 268.109 338.412 1.00 30.43 63 ALA D O 1
ATOM 8817 N N . GLY D 1 86 ? 84.180 267.749 339.961 1.00 30.37 64 GLY D N 1
ATOM 8818 C CA . GLY D 1 86 ? 84.731 268.731 340.905 1.00 30.57 64 GLY D CA 1
ATOM 8819 C C . GLY D 1 86 ? 86.075 268.509 341.608 1.00 30.92 64 GLY D C 1
ATOM 8820 O O . GLY D 1 86 ? 86.432 269.305 342.470 1.00 30.97 64 GLY D O 1
ATOM 8821 N N . PHE D 1 87 ? 86.826 267.453 341.264 1.00 31.12 65 PHE D N 1
ATOM 8822 C CA . PHE D 1 87 ? 88.016 267.044 342.043 1.00 31.61 65 PHE D CA 1
ATOM 8823 C C . PHE D 1 87 ? 89.274 267.814 341.696 1.00 31.76 65 PHE D C 1
ATOM 8824 O O . PHE D 1 87 ? 89.938 268.330 342.597 1.00 32.32 65 PHE D O 1
ATOM 8832 N N . ASP D 1 88 ? 89.626 267.850 340.410 1.00 31.39 66 ASP D N 1
ATOM 8833 C CA . ASP D 1 88 ? 90.726 268.694 339.943 1.00 31.64 66 ASP D CA 1
ATOM 8834 C C . ASP D 1 88 ? 90.120 269.959 339.369 1.00 31.22 66 ASP D C 1
ATOM 8835 O O . ASP D 1 88 ? 89.847 270.065 338.174 1.00 30.71 66 ASP D O 1
ATOM 8840 N N . LYS D 1 89 ? 89.921 270.926 340.254 1.00 31.44 67 LYS D N 1
ATOM 8841 C CA . LYS D 1 89 ? 89.012 272.034 339.993 1.00 31.17 67 LYS D CA 1
ATOM 8842 C C . LYS D 1 89 ? 89.504 272.893 338.818 1.00 31.38 67 LYS D C 1
ATOM 8843 O O . LYS D 1 89 ? 88.691 273.458 338.056 1.00 31.02 67 LYS D O 1
ATOM 8849 N N . ASN D 1 90 ? 90.837 272.968 338.687 1.00 32.05 68 ASN D N 1
ATOM 8850 C CA . ASN D 1 90 ? 91.525 273.892 337.783 1.00 32.43 68 ASN D CA 1
ATOM 8851 C C . ASN D 1 90 ? 92.779 273.321 337.127 1.00 33.02 68 ASN D C 1
ATOM 8852 O O . ASN D 1 90 ? 93.713 274.062 336.847 1.00 33.43 68 ASN D O 1
ATOM 8857 N N . ALA D 1 91 ? 92.790 272.015 336.885 1.00 33.33 69 ALA D N 1
ATOM 8858 C CA . ALA D 1 91 ? 93.868 271.333 336.154 1.00 34.30 69 ALA D CA 1
ATOM 8859 C C . ALA D 1 91 ? 95.172 271.272 336.963 1.00 35.79 69 ALA D C 1
ATOM 8860 O O . ALA D 1 91 ? 96.290 271.280 336.407 1.00 36.40 69 ALA D O 1
ATOM 8862 N N . GLU D 1 92 ? 95.009 271.155 338.280 1.00 36.79 70 GLU D N 1
ATOM 8863 C CA . GLU D 1 92 ? 96.144 271.164 339.217 1.00 38.55 70 GLU D CA 1
ATOM 8864 C C . GLU D 1 92 ? 97.070 269.944 338.943 1.00 39.75 70 GLU D C 1
ATOM 8865 O O . GLU D 1 92 ? 98.252 270.004 339.300 1.00 40.81 70 GLU D O 1
ATOM 8871 N N . ALA D 1 93 ? 96.525 268.877 338.309 1.00 39.97 71 ALA D N 1
ATOM 8872 C CA . ALA D 1 93 ? 97.280 267.683 337.788 1.00 41.07 71 ALA D CA 1
ATOM 8873 C C . ALA D 1 93 ? 96.389 266.545 337.168 1.00 40.76 71 ALA D C 1
ATOM 8874 O O . ALA D 1 93 ? 96.208 265.471 337.778 1.00 40.63 71 ALA D O 1
ATOM 8876 N N . PRO D 1 94 ? 95.836 266.774 335.958 1.00 40.64 72 PRO D N 1
ATOM 8877 C CA . PRO D 1 94 ? 95.041 265.759 335.271 1.00 40.41 72 PRO D CA 1
ATOM 8878 C C . PRO D 1 94 ? 95.787 264.455 335.031 1.00 41.67 72 PRO D C 1
ATOM 8879 O O . PRO D 1 94 ? 95.331 263.412 335.472 1.00 41.75 72 PRO D O 1
ATOM 8883 N N . LEU D 1 95 ? 96.942 264.529 334.378 1.00 43.44 73 LEU D N 1
ATOM 8884 C CA . LEU D 1 95 ? 97.660 263.331 333.920 1.00 44.80 73 LEU D CA 1
ATOM 8885 C C . LEU D 1 95 ? 98.114 262.442 335.085 1.00 46.46 73 LEU D C 1
ATOM 8886 O O . LEU D 1 95 ? 98.023 261.221 334.996 1.00 46.71 73 LEU D O 1
ATOM 8891 N N . ASN D 1 96 ? 98.547 263.062 336.184 1.00 48.09 74 ASN D N 1
ATOM 8892 C CA . ASN D 1 96 ? 99.121 262.339 337.318 1.00 49.74 74 ASN D CA 1
ATOM 8893 C C . ASN D 1 96 ? 98.068 261.455 337.976 1.00 50.67 74 ASN D C 1
ATOM 8894 O O . ASN D 1 96 ? 98.400 260.381 338.441 1.00 51.64 74 ASN D O 1
ATOM 8899 N N . PHE D 1 97 ? 96.813 261.916 338.048 1.00 51.92 75 PHE D N 1
ATOM 8900 C CA . PHE D 1 97 ? 95.687 261.098 338.604 1.00 53.42 75 PHE D CA 1
ATOM 8901 C C . PHE D 1 97 ? 95.387 259.961 337.666 1.00 54.42 75 PHE D C 1
ATOM 8902 O O . PHE D 1 97 ? 95.335 258.790 338.031 1.00 54.22 75 PHE D O 1
ATOM 8910 N N . CYS D 1 98 ? 95.170 260.365 336.433 1.00 56.25 76 CYS D N 1
ATOM 8911 C CA . CYS D 1 98 ? 94.813 259.485 335.366 1.00 58.48 76 CYS D CA 1
ATOM 8912 C C . CYS D 1 98 ? 95.778 258.281 335.310 1.00 57.71 76 CYS D C 1
ATOM 8913 O O . CYS D 1 98 ? 95.330 257.137 335.242 1.00 58.16 76 CYS D O 1
ATOM 8916 N N . LYS D 1 99 ? 97.081 258.539 335.451 1.00 56.73 77 LYS D N 1
ATOM 8917 C CA . LYS D 1 99 ? 98.116 257.479 335.533 1.00 56.38 77 LYS D CA 1
ATOM 8918 C C . LYS D 1 99 ? 98.076 256.621 336.824 1.00 56.23 77 LYS D C 1
ATOM 8919 O O . LYS D 1 99 ? 98.889 255.706 336.974 1.00 56.66 77 LYS D O 1
ATOM 8925 N N . MET D 1 100 ? 97.154 256.932 337.742 1.00 55.14 78 MET D N 1
ATOM 8926 C CA . MET D 1 100 ? 96.920 256.187 338.987 1.00 55.63 78 MET D CA 1
ATOM 8927 C C . MET D 1 100 ? 95.775 255.152 338.836 1.00 53.31 78 MET D C 1
ATOM 8928 O O . MET D 1 100 ? 95.485 254.375 339.766 1.00 53.81 78 MET D O 1
ATOM 8933 N N . GLY D 1 101 ? 95.126 255.156 337.669 1.00 49.97 79 GLY D N 1
ATOM 8934 C CA . GLY D 1 101 ? 94.128 254.154 337.315 1.00 48.21 79 GLY D CA 1
ATOM 8935 C C . GLY D 1 101 ? 92.957 254.740 336.538 1.00 45.71 79 GLY D C 1
ATOM 8936 O O . GLY D 1 101 ? 92.491 254.139 335.553 1.00 45.21 79 GLY D O 1
ATOM 8937 N N . PHE D 1 102 ? 92.479 255.909 336.975 1.00 43.57 80 PHE D N 1
ATOM 8938 C CA . PHE D 1 102 ? 91.317 256.552 336.353 1.00 41.42 80 PHE D CA 1
ATOM 8939 C C . PHE D 1 102 ? 91.560 256.652 334.850 1.00 40.94 80 PHE D C 1
ATOM 8940 O O . PHE D 1 102 ? 92.597 257.149 334.416 1.00 41.03 80 PHE D O 1
ATOM 8948 N N . GLY D 1 103 ? 90.610 256.130 334.072 1.00 40.41 81 GLY D N 1
ATOM 8949 C CA . GLY D 1 103 ? 90.620 256.229 332.604 1.00 39.87 81 GLY D CA 1
ATOM 8950 C C . GLY D 1 103 ? 90.471 257.627 332.021 1.00 38.95 81 GLY D C 1
ATOM 8951 O O . GLY D 1 103 ? 90.656 257.828 330.824 1.00 39.23 81 GLY D O 1
ATOM 8952 N N . PHE D 1 104 ? 90.081 258.583 332.855 1.00 38.17 82 PHE D N 1
ATOM 8953 C CA . PHE D 1 104 ? 90.077 259.995 332.492 1.00 37.11 82 PHE D CA 1
ATOM 8954 C C . PHE D 1 104 ? 90.182 260.861 333.750 1.00 36.39 82 PHE D C 1
ATOM 8955 O O . PHE D 1 104 ? 90.296 260.357 334.874 1.00 36.56 82 PHE D O 1
ATOM 8963 N N . VAL D 1 105 ? 90.195 262.161 333.541 1.00 35.22 83 VAL D N 1
ATOM 8964 C CA . VAL D 1 105 ? 89.870 263.089 334.594 1.00 34.70 83 VAL D CA 1
ATOM 8965 C C . VAL D 1 105 ? 89.077 264.155 333.905 1.00 33.92 83 VAL D C 1
ATOM 8966 O O . VAL D 1 105 ? 89.374 264.504 332.765 1.00 33.89 83 VAL D O 1
ATOM 8970 N N . GLU D 1 106 ? 88.043 264.633 334.575 1.00 33.29 84 GLU D N 1
ATOM 8971 C CA . GLU D 1 106 ? 87.233 265.698 334.042 1.00 32.83 84 GLU D CA 1
ATOM 8972 C C . GLU D 1 106 ? 87.712 266.930 334.776 1.00 32.63 84 GLU D C 1
ATOM 8973 O O . GLU D 1 106 ? 87.468 267.045 335.973 1.00 32.95 84 GLU D O 1
ATOM 8979 N N . VAL D 1 107 ? 88.398 267.829 334.068 1.00 32.16 85 VAL D N 1
ATOM 8980 C CA . VAL D 1 107 ? 89.050 268.971 334.684 1.00 31.98 85 VAL D CA 1
ATOM 8981 C C . VAL D 1 107 ? 87.987 269.941 335.101 1.00 31.56 85 VAL D C 1
ATOM 8982 O O . VAL D 1 107 ? 87.249 270.439 334.240 1.00 30.90 85 VAL D O 1
ATOM 8986 N N . GLY D 1 108 ? 87.949 270.143 336.438 1.00 31.79 86 GLY D N 1
ATOM 8987 C CA . GLY D 1 108 ? 86.984 270.950 337.286 1.00 31.55 86 GLY D CA 1
ATOM 8988 C C . GLY D 1 108 ? 86.008 271.911 336.663 1.00 31.05 86 GLY D C 1
ATOM 8989 O O . GLY D 1 108 ? 86.194 272.280 335.504 1.00 31.43 86 GLY D O 1
ATOM 8990 N N . THR D 1 109 ? 84.969 272.351 337.370 1.00 30.32 87 THR D N 1
ATOM 8991 C CA . THR D 1 109 ? 84.149 273.357 336.687 1.00 29.96 87 THR D CA 1
ATOM 8992 C C . THR D 1 109 ? 85.053 274.596 336.585 1.00 29.87 87 THR D C 1
ATOM 8993 O O . THR D 1 109 ? 85.642 275.036 337.588 1.00 30.10 87 THR D O 1
ATOM 8997 N N . ILE D 1 110 ? 85.246 275.043 335.337 1.00 29.41 88 ILE D N 1
ATOM 8998 C CA . ILE D 1 110 ? 86.016 276.238 335.003 1.00 29.40 88 ILE D CA 1
ATOM 8999 C C . ILE D 1 110 ? 85.033 277.341 334.626 1.00 29.34 88 ILE D C 1
ATOM 9000 O O . ILE D 1 110 ? 84.123 277.126 333.829 1.00 29.31 88 ILE D O 1
ATOM 9005 N N . THR D 1 111 ? 85.243 278.523 335.190 1.00 29.41 89 THR D N 1
ATOM 9006 C CA . THR D 1 111 ? 84.385 279.679 334.966 1.00 29.53 89 THR D CA 1
ATOM 9007 C C . THR D 1 111 ? 85.270 280.827 334.475 1.00 29.79 89 THR D C 1
ATOM 9008 O O . THR D 1 111 ? 86.344 281.033 335.042 1.00 30.00 89 THR D O 1
ATOM 9012 N N . PRO D 1 112 ? 84.839 281.582 333.440 1.00 29.84 90 PRO D N 1
ATOM 9013 C CA . PRO D 1 112 ? 85.693 282.613 332.809 1.00 30.23 90 PRO D CA 1
ATOM 9014 C C . PRO D 1 112 ? 86.495 283.564 333.728 1.00 30.37 90 PRO D C 1
ATOM 9015 O O . PRO D 1 112 ? 87.721 283.403 333.811 1.00 30.50 90 PRO D O 1
ATOM 9019 N N . LYS D 1 113 ? 85.853 284.528 334.395 1.00 30.36 91 LYS D N 1
ATOM 9020 C CA . LYS D 1 113 ? 86.579 285.368 335.346 1.00 30.53 91 LYS D CA 1
ATOM 9021 C C . LYS D 1 113 ? 86.815 284.523 336.605 1.00 29.91 91 LYS D C 1
ATOM 9022 O O . LYS D 1 113 ? 85.972 283.703 336.965 1.00 29.41 91 LYS D O 1
ATOM 9028 N N . PRO D 1 114 ? 87.976 284.697 337.257 1.00 30.00 92 PRO D N 1
ATOM 9029 C CA . PRO D 1 114 ? 88.313 283.861 338.385 1.00 29.63 92 PRO D CA 1
ATOM 9030 C C . PRO D 1 114 ? 87.389 284.197 339.508 1.00 29.61 92 PRO D C 1
ATOM 9031 O O . PRO D 1 114 ? 87.027 285.363 339.652 1.00 30.06 92 PRO D O 1
ATOM 9035 N N . GLN D 1 115 ? 87.030 283.181 340.290 1.00 29.25 93 GLN D N 1
ATOM 9036 C CA . GLN D 1 115 ? 85.917 283.230 341.256 1.00 29.18 93 GLN D CA 1
ATOM 9037 C C . GLN D 1 115 ? 86.341 282.678 342.618 1.00 29.38 93 GLN D C 1
ATOM 9038 O O . GLN D 1 115 ? 87.072 281.692 342.683 1.00 29.27 93 GLN D O 1
ATOM 9044 N N . LEU D 1 116 ? 85.857 283.289 343.698 1.00 29.82 94 LEU D N 1
ATOM 9045 C CA . LEU D 1 116 ? 86.318 282.940 345.056 1.00 30.15 94 LEU D CA 1
ATOM 9046 C C . LEU D 1 116 ? 85.618 281.701 345.636 1.00 29.89 94 LEU D C 1
ATOM 9047 O O . LEU D 1 116 ? 86.280 280.876 346.306 1.00 30.01 94 LEU D O 1
ATOM 9052 N N . GLY D 1 117 ? 84.302 281.597 345.390 1.00 29.70 95 GLY D N 1
ATOM 9053 C CA . GLY D 1 117 ? 83.461 280.511 345.902 1.00 29.64 95 GLY D CA 1
ATOM 9054 C C . GLY D 1 117 ? 82.942 280.843 347.277 1.00 30.28 95 GLY D C 1
ATOM 9055 O O . GLY D 1 117 ? 83.394 281.805 347.874 1.00 30.76 95 GLY D O 1
ATOM 9056 N N . ASN D 1 118 ? 82.016 280.044 347.801 1.00 30.53 96 ASN D N 1
ATOM 9057 C CA . ASN D 1 118 ? 81.243 280.443 349.003 1.00 31.27 96 ASN D CA 1
ATOM 9058 C C . ASN D 1 118 ? 81.968 280.298 350.344 1.00 32.25 96 ASN D C 1
ATOM 9059 O O . ASN D 1 118 ? 82.903 279.514 350.456 1.00 32.30 96 ASN D O 1
ATOM 9064 N N . PRO D 1 119 ? 81.526 281.056 351.368 1.00 33.45 97 PRO D N 1
ATOM 9065 C CA . PRO D 1 119 ? 82.035 280.937 352.723 1.00 34.60 97 PRO D CA 1
ATOM 9066 C C . PRO D 1 119 ? 82.257 279.515 353.212 1.00 35.57 97 PRO D C 1
ATOM 9067 O O . PRO D 1 119 ? 81.490 278.607 352.892 1.00 35.26 97 PRO D O 1
ATOM 9071 N N . LYS D 1 120 ? 83.311 279.367 354.007 1.00 37.49 98 LYS D N 1
ATOM 9072 C CA . LYS D 1 120 ? 83.849 278.082 354.490 1.00 39.05 98 LYS D CA 1
ATOM 9073 C C . LYS D 1 120 ? 83.564 277.927 356.026 1.00 40.33 98 LYS D C 1
ATOM 9074 O O . LYS D 1 120 ? 83.550 278.925 356.738 1.00 41.19 98 LYS D O 1
ATOM 9080 N N . PRO D 1 121 ? 83.362 276.722 356.561 1.00 41.08 99 PRO D N 1
ATOM 9081 C CA . PRO D 1 121 ? 83.442 275.476 355.829 1.00 41.22 99 PRO D CA 1
ATOM 9082 C C . PRO D 1 121 ? 82.321 275.392 354.801 1.00 41.16 99 PRO D C 1
ATOM 9083 O O . PRO D 1 121 ? 81.273 276.050 354.962 1.00 40.70 99 PRO D O 1
ATOM 9087 N N . ARG D 1 122 ? 82.608 274.659 353.722 1.00 41.47 100 ARG D N 1
ATOM 9088 C CA . ARG D 1 122 ? 81.690 274.525 352.600 1.00 41.52 100 ARG D CA 1
ATOM 9089 C C . ARG D 1 122 ? 81.533 273.073 352.119 1.00 42.00 100 ARG D C 1
ATOM 9090 O O . ARG D 1 122 ? 80.943 272.821 351.057 1.00 41.91 100 ARG D O 1
ATOM 9098 N N . ILE D 1 123 ? 82.006 272.115 352.911 1.00 42.99 101 ILE D N 1
ATOM 9099 C CA . ILE D 1 123 ? 81.977 270.709 352.503 1.00 43.25 101 ILE D CA 1
ATOM 9100 C C . ILE D 1 123 ? 81.943 269.891 353.783 1.00 44.06 101 ILE D C 1
ATOM 9101 O O . ILE D 1 123 ? 82.667 270.199 354.729 1.00 44.47 101 ILE D O 1
ATOM 9106 N N . PHE D 1 124 ? 81.078 268.878 353.805 1.00 44.26 102 PHE D N 1
ATOM 9107 C CA . PHE D 1 124 ? 80.706 268.173 355.027 1.00 45.22 102 PHE D CA 1
ATOM 9108 C C . PHE D 1 124 ? 80.693 266.651 354.795 1.00 45.82 102 PHE D C 1
ATOM 9109 O O . PHE D 1 124 ? 80.137 266.185 353.797 1.00 45.12 102 PHE D O 1
ATOM 9117 N N . ARG D 1 125 ? 81.285 265.894 355.727 1.00 47.14 103 ARG D N 1
ATOM 9118 C CA . ARG D 1 125 ? 81.501 264.439 355.589 1.00 48.04 103 ARG D CA 1
ATOM 9119 C C . ARG D 1 125 ? 80.561 263.591 356.461 1.00 48.02 103 ARG D C 1
ATOM 9120 O O . ARG D 1 125 ? 80.825 263.383 357.633 1.00 48.61 103 ARG D O 1
ATOM 9128 N N . LEU D 1 126 ? 79.486 263.083 355.862 1.00 47.43 104 LEU D N 1
ATOM 9129 C CA . LEU D 1 126 ? 78.501 262.229 356.541 1.00 48.07 104 LEU D CA 1
ATOM 9130 C C . LEU D 1 126 ? 78.878 260.746 356.433 1.00 48.76 104 LEU D C 1
ATOM 9131 O O . LEU D 1 126 ? 78.318 260.018 355.613 1.00 48.32 104 LEU D O 1
ATOM 9136 N N . ALA D 1 127 ? 79.814 260.307 357.275 1.00 49.82 105 ALA D N 1
ATOM 9137 C CA . ALA D 1 127 ? 80.422 258.959 357.184 1.00 50.63 105 ALA D CA 1
ATOM 9138 C C . ALA D 1 127 ? 79.484 257.765 357.473 1.00 51.58 105 ALA D C 1
ATOM 9139 O O . ALA D 1 127 ? 79.758 256.620 357.070 1.00 51.09 105 ALA D O 1
ATOM 9141 N N . LYS D 1 128 ? 78.390 258.052 358.169 1.00 52.63 106 LYS D N 1
ATOM 9142 C CA . LYS D 1 128 ? 77.357 257.065 358.479 1.00 54.11 106 LYS D CA 1
ATOM 9143 C C . LYS D 1 128 ? 76.353 256.906 357.328 1.00 53.92 106 LYS D C 1
ATOM 9144 O O . LYS D 1 128 ? 75.558 255.948 357.311 1.00 55.13 106 LYS D O 1
ATOM 9150 N N . ASP D 1 129 ? 76.363 257.858 356.400 1.00 52.91 107 ASP D N 1
ATOM 9151 C CA . ASP D 1 129 ? 75.587 257.772 355.164 1.00 52.43 107 ASP D CA 1
ATOM 9152 C C . ASP D 1 129 ? 76.482 257.447 353.968 1.00 52.18 107 ASP D C 1
ATOM 9153 O O . ASP D 1 129 ? 75.989 257.165 352.870 1.00 50.92 107 ASP D O 1
ATOM 9158 N N . HIS D 1 130 ? 77.799 257.460 354.218 1.00 53.42 108 HIS D N 1
ATOM 9159 C CA . HIS D 1 130 ? 78.859 257.506 353.196 1.00 53.33 108 HIS D CA 1
ATOM 9160 C C . HIS D 1 130 ? 78.623 258.636 352.163 1.00 51.25 108 HIS D C 1
ATOM 9161 O O . HIS D 1 130 ? 78.939 258.534 350.973 1.00 50.76 108 HIS D O 1
ATOM 9168 N N . ALA D 1 131 ? 78.096 259.736 352.677 1.00 49.83 109 ALA D N 1
ATOM 9169 C CA . ALA D 1 131 ? 77.639 260.813 351.860 1.00 48.16 109 ALA D CA 1
ATOM 9170 C C . ALA D 1 131 ? 78.468 262.005 352.220 1.00 47.17 109 ALA D C 1
ATOM 9171 O O . ALA D 1 131 ? 79.026 262.067 353.308 1.00 48.36 109 ALA D O 1
ATOM 9173 N N . ILE D 1 132 ? 78.550 262.940 351.289 1.00 45.05 110 ILE D N 1
ATOM 9174 C CA . ILE D 1 132 ? 79.158 264.225 351.515 1.00 43.71 110 ILE D CA 1
ATOM 9175 C C . ILE D 1 132 ? 78.153 265.231 350.986 1.00 42.76 110 ILE D C 1
ATOM 9176 O O . ILE D 1 132 ? 77.576 265.030 349.919 1.00 42.49 110 ILE D O 1
ATOM 9181 N N . ILE D 1 133 ? 77.914 266.295 351.743 1.00 42.26 111 ILE D N 1
ATOM 9182 C CA . ILE D 1 133 ? 77.130 267.432 351.248 1.00 41.21 111 ILE D CA 1
ATOM 9183 C C . ILE D 1 133 ? 78.094 268.607 351.181 1.00 40.21 111 ILE D C 1
ATOM 9184 O O . ILE D 1 133 ? 79.032 268.686 351.996 1.00 40.30 111 ILE D O 1
ATOM 9189 N N . ASN D 1 134 ? 77.871 269.501 350.209 1.00 38.99 112 ASN D N 1
ATOM 9190 C CA . ASN D 1 134 ? 78.783 270.650 349.957 1.00 38.10 112 ASN D CA 1
ATOM 9191 C C . ASN D 1 134 ? 78.132 271.891 349.318 1.00 37.03 112 ASN D C 1
ATOM 9192 O O . ASN D 1 134 ? 76.990 271.838 348.848 1.00 37.13 112 ASN D O 1
ATOM 9197 N N . ARG D 1 135 ? 78.874 272.997 349.326 1.00 35.94 113 ARG D N 1
ATOM 9198 C CA . ARG D 1 135 ? 78.458 274.254 348.682 1.00 35.09 113 ARG D CA 1
ATOM 9199 C C . ARG D 1 135 ? 79.689 275.102 348.354 1.00 33.91 113 ARG D C 1
ATOM 9200 O O . ARG D 1 135 ? 79.912 276.195 348.888 1.00 33.75 113 ARG D O 1
ATOM 9208 N N . CYS D 1 136 ? 80.486 274.550 347.446 1.00 32.57 114 CYS D N 1
ATOM 9209 C CA . CYS D 1 136 ? 81.738 275.152 347.060 1.00 31.76 114 CYS D CA 1
ATOM 9210 C C . CYS D 1 136 ? 81.544 276.419 346.205 1.00 31.32 114 CYS D C 1
ATOM 9211 O O . CYS D 1 136 ? 82.477 277.224 346.102 1.00 31.67 114 CYS D O 1
ATOM 9214 N N . GLY D 1 137 ? 80.352 276.618 345.627 1.00 30.55 115 GLY D N 1
ATOM 9215 C CA . GLY D 1 137 ? 79.945 277.935 345.077 1.00 30.14 115 GLY D CA 1
ATOM 9216 C C . GLY D 1 137 ? 80.644 278.366 343.805 1.00 29.47 115 GLY D C 1
ATOM 9217 O O . GLY D 1 137 ? 80.766 279.558 343.539 1.00 29.42 115 GLY D O 1
ATOM 9218 N N . PHE D 1 138 ? 81.043 277.361 343.023 1.00 28.79 116 PHE D N 1
ATOM 9219 C CA . PHE D 1 138 ? 81.941 277.453 341.873 1.00 28.41 116 PHE D CA 1
ATOM 9220 C C . PHE D 1 138 ? 83.233 278.178 342.189 1.00 28.31 116 PHE D C 1
ATOM 9221 O O . PHE D 1 138 ? 83.351 279.356 341.883 1.00 28.69 116 PHE D O 1
ATOM 9229 N N . ASN D 1 139 ? 84.210 277.497 342.772 1.00 27.93 117 ASN D N 1
ATOM 9230 C CA . ASN D 1 139 ? 85.513 278.143 343.012 1.00 28.11 117 ASN D CA 1
ATOM 9231 C C . ASN D 1 139 ? 86.512 277.806 341.908 1.00 27.98 117 ASN D C 1
ATOM 9232 O O . ASN D 1 139 ? 86.977 276.671 341.846 1.00 27.96 117 ASN D O 1
ATOM 9237 N N . SER D 1 140 ? 86.847 278.795 341.061 1.00 27.99 118 SER D N 1
ATOM 9238 C CA . SER D 1 140 ? 87.754 278.622 339.904 1.00 27.84 118 SER D CA 1
ATOM 9239 C C . SER D 1 140 ? 88.834 279.732 339.807 1.00 28.29 118 SER D C 1
ATOM 9240 O O . SER D 1 140 ? 88.568 280.886 340.131 1.00 28.57 118 SER D O 1
ATOM 9243 N N . ALA D 1 141 ? 90.041 279.379 339.354 1.00 28.42 119 ALA D N 1
ATOM 9244 C CA . ALA D 1 141 ? 91.132 280.351 339.131 1.00 29.03 119 ALA D CA 1
ATOM 9245 C C . ALA D 1 141 ? 91.092 281.020 337.718 1.00 29.10 119 ALA D C 1
ATOM 9246 O O . ALA D 1 141 ? 91.962 281.832 337.372 1.00 29.72 119 ALA D O 1
ATOM 9248 N N . GLY D 1 142 ? 90.066 280.699 336.923 1.00 28.56 120 GLY D N 1
ATOM 9249 C CA . GLY D 1 142 ? 89.747 281.443 335.700 1.00 28.69 120 GLY D CA 1
ATOM 9250 C C . GLY D 1 142 ? 90.282 280.734 334.486 1.00 28.62 120 GLY D C 1
ATOM 9251 O O . GLY D 1 142 ? 91.281 280.031 334.601 1.00 28.78 120 GLY D O 1
ATOM 9252 N N . LEU D 1 143 ? 89.626 280.912 333.332 1.00 28.50 121 LEU D N 1
ATOM 9253 C CA . LEU D 1 143 ? 90.158 280.434 332.050 1.00 28.58 121 LEU D CA 1
ATOM 9254 C C . LEU D 1 143 ? 91.566 280.959 331.844 1.00 29.40 121 LEU D C 1
ATOM 9255 O O . LEU D 1 143 ? 92.434 280.235 331.356 1.00 29.46 121 LEU D O 1
ATOM 9260 N N . ASP D 1 144 ? 91.755 282.231 332.216 1.00 30.12 122 ASP D N 1
ATOM 9261 C CA . ASP D 1 144 ? 93.053 282.912 332.232 1.00 31.06 122 ASP D CA 1
ATOM 9262 C C . ASP D 1 144 ? 94.143 282.075 332.871 1.00 31.24 122 ASP D C 1
ATOM 9263 O O . ASP D 1 144 ? 95.282 282.097 332.421 1.00 31.85 122 ASP D O 1
ATOM 9268 N N . VAL D 1 145 ? 93.787 281.379 333.944 1.00 30.94 123 VAL D N 1
ATOM 9269 C CA . VAL D 1 145 ? 94.665 280.423 334.582 1.00 31.25 123 VAL D CA 1
ATOM 9270 C C . VAL D 1 145 ? 94.619 279.069 333.907 1.00 31.21 123 VAL D C 1
ATOM 9271 O O . VAL D 1 145 ? 95.664 278.549 333.517 1.00 31.74 123 VAL D O 1
ATOM 9275 N N . VAL D 1 146 ? 93.425 278.487 333.787 1.00 31.00 124 VAL D N 1
ATOM 9276 C CA . VAL D 1 146 ? 93.300 277.072 333.366 1.00 30.93 124 VAL D CA 1
ATOM 9277 C C . VAL D 1 146 ? 93.745 276.852 331.925 1.00 31.71 124 VAL D C 1
ATOM 9278 O O . VAL D 1 146 ? 94.395 275.851 331.650 1.00 31.78 124 VAL D O 1
ATOM 9282 N N . GLU D 1 147 ? 93.442 277.790 331.030 1.00 32.72 125 GLU D N 1
ATOM 9283 C CA . GLU D 1 147 ? 93.836 277.645 329.626 1.00 33.85 125 GLU D CA 1
ATOM 9284 C C . GLU D 1 147 ? 95.343 277.404 329.403 1.00 35.25 125 GLU D C 1
ATOM 9285 O O . GLU D 1 147 ? 95.689 276.537 328.610 1.00 35.46 125 GLU D O 1
ATOM 9291 N N . PRO D 1 148 ? 96.232 278.189 330.053 1.00 36.76 126 PRO D N 1
ATOM 9292 C CA . PRO D 1 148 ? 97.679 277.885 330.066 1.00 38.09 126 PRO D CA 1
ATOM 9293 C C . PRO D 1 148 ? 98.101 276.545 330.674 1.00 38.72 126 PRO D C 1
ATOM 9294 O O . PRO D 1 148 ? 99.111 275.971 330.250 1.00 39.28 126 PRO D O 1
ATOM 9298 N N . ARG D 1 149 ? 97.346 276.076 331.662 1.00 39.14 127 ARG D N 1
ATOM 9299 C CA . ARG D 1 149 ? 97.627 274.804 332.309 1.00 40.00 127 ARG D CA 1
ATOM 9300 C C . ARG D 1 149 ? 97.305 273.715 331.330 1.00 39.72 127 ARG D C 1
ATOM 9301 O O . ARG D 1 149 ? 98.099 272.823 331.124 1.00 40.08 127 ARG D O 1
ATOM 9309 N N . LEU D 1 150 ? 96.134 273.810 330.711 1.00 39.44 128 LEU D N 1
ATOM 9310 C CA . LEU D 1 150 ? 95.688 272.800 329.761 1.00 39.42 128 LEU D CA 1
ATOM 9311 C C . LEU D 1 150 ? 96.529 272.806 328.478 1.00 40.79 128 LEU D C 1
ATOM 9312 O O . LEU D 1 150 ? 96.611 271.769 327.839 1.00 41.64 128 LEU D O 1
ATOM 9317 N N . GLU D 1 151 ? 97.158 273.922 328.092 1.00 42.02 129 GLU D N 1
ATOM 9318 C CA . GLU D 1 151 ? 98.135 273.875 326.985 1.00 43.41 129 GLU D CA 1
ATOM 9319 C C . GLU D 1 151 ? 99.250 272.922 327.399 1.00 44.55 129 GLU D C 1
ATOM 9320 O O . GLU D 1 151 ? 99.628 272.044 326.622 1.00 44.72 129 GLU D O 1
ATOM 9326 N N . LYS D 1 152 ? 99.759 273.128 328.629 1.00 45.47 130 LYS D N 1
ATOM 9327 C CA . LYS D 1 152 ? 100.786 272.280 329.290 1.00 46.17 130 LYS D CA 1
ATOM 9328 C C . LYS D 1 152 ? 100.406 270.799 329.365 1.00 44.72 130 LYS D C 1
ATOM 9329 O O . LYS D 1 152 ? 101.282 269.958 329.311 1.00 44.97 130 LYS D O 1
ATOM 9335 N N . VAL D 1 153 ? 99.117 270.497 329.494 1.00 43.03 131 VAL D N 1
ATOM 9336 C CA . VAL D 1 153 ? 98.623 269.124 329.414 1.00 42.26 131 VAL D CA 1
ATOM 9337 C C . VAL D 1 153 ? 98.591 268.690 327.959 1.00 42.18 131 VAL D C 1
ATOM 9338 O O . VAL D 1 153 ? 99.025 267.591 327.638 1.00 42.19 131 VAL D O 1
ATOM 9342 N N . SER D 1 154 ? 98.030 269.554 327.109 1.00 42.19 132 SER D N 1
ATOM 9343 C CA . SER D 1 154 ? 98.013 269.409 325.641 1.00 42.48 132 SER D CA 1
ATOM 9344 C C . SER D 1 154 ? 99.296 268.848 325.036 1.00 44.32 132 SER D C 1
ATOM 9345 O O . SER D 1 154 ? 99.233 267.909 324.241 1.00 44.33 132 SER D O 1
ATOM 9348 N N . ARG D 1 155 ? 100.440 269.420 325.436 1.00 46.50 133 ARG D N 1
ATOM 9349 C CA . ARG D 1 155 ? 101.779 269.066 324.897 1.00 48.23 133 ARG D CA 1
ATOM 9350 C C . ARG D 1 155 ? 102.395 267.855 325.556 1.00 49.63 133 ARG D C 1
ATOM 9351 O O . ARG D 1 155 ? 102.837 266.977 324.857 1.00 50.32 133 ARG D O 1
ATOM 9359 N N . ASP D 1 156 ? 102.420 267.796 326.885 1.00 51.56 134 ASP D N 1
ATOM 9360 C CA . ASP D 1 156 ? 103.099 266.687 327.595 1.00 54.11 134 ASP D CA 1
ATOM 9361 C C . ASP D 1 156 ? 102.268 265.379 327.831 1.00 55.47 134 ASP D C 1
ATOM 9362 O O . ASP D 1 156 ? 102.730 264.471 328.536 1.00 55.33 134 ASP D O 1
ATOM 9367 N N . ARG D 1 157 ? 101.080 265.268 327.220 1.00 57.78 135 ARG D N 1
ATOM 9368 C CA . ARG D 1 157 ? 100.269 264.012 327.271 1.00 60.00 135 ARG D CA 1
ATOM 9369 C C . ARG D 1 157 ? 100.722 262.903 326.282 1.00 61.37 135 ARG D C 1
ATOM 9370 O O . ARG D 1 157 ? 100.242 261.750 326.335 1.00 60.47 135 ARG D O 1
ATOM 9378 N N . TRP D 1 158 ? 101.619 263.281 325.372 1.00 63.35 136 TRP D N 1
ATOM 9379 C CA . TRP D 1 158 ? 102.266 262.360 324.449 1.00 65.24 136 TRP D CA 1
ATOM 9380 C C . TRP D 1 158 ? 103.788 262.210 324.739 1.00 69.40 136 TRP D C 1
ATOM 9381 O O . TRP D 1 158 ? 104.330 261.101 324.662 1.00 69.44 136 TRP D O 1
ATOM 9392 N N . HIS D 1 159 ? 104.465 263.315 325.076 1.00 73.79 137 HIS D N 1
ATOM 9393 C CA . HIS D 1 159 ? 105.929 263.317 325.355 1.00 79.17 137 HIS D CA 1
ATOM 9394 C C . HIS D 1 159 ? 106.425 262.263 326.370 1.00 82.88 137 HIS D C 1
ATOM 9395 O O . HIS D 1 159 ? 107.518 261.717 326.186 1.00 86.01 137 HIS D O 1
ATOM 9402 N N . ASP D 1 160 ? 105.627 261.971 327.406 1.00 85.31 138 ASP D N 1
ATOM 9403 C CA . ASP D 1 160 ? 106.034 261.077 328.523 1.00 88.02 138 ASP D CA 1
ATOM 9404 C C . ASP D 1 160 ? 106.181 259.596 328.051 1.00 89.84 138 ASP D C 1
ATOM 9405 O O . ASP D 1 160 ? 106.858 259.331 327.042 1.00 91.94 138 ASP D O 1
ATOM 9410 N N . ARG D 1 161 ? 105.590 258.633 328.776 1.00 90.02 139 ARG D N 1
ATOM 9411 C CA . ARG D 1 161 ? 105.432 257.278 328.252 1.00 89.89 139 ARG D CA 1
ATOM 9412 C C . ARG D 1 161 ? 104.535 257.461 327.045 1.00 88.78 139 ARG D C 1
ATOM 9413 O O . ARG D 1 161 ? 103.340 257.668 327.206 1.00 86.69 139 ARG D O 1
ATOM 9421 N N . LEU D 1 162 ? 105.140 257.480 325.853 1.00 90.51 140 LEU D N 1
ATOM 9422 C CA . LEU D 1 162 ? 104.407 257.726 324.605 1.00 90.60 140 LEU D CA 1
ATOM 9423 C C . LEU D 1 162 ? 103.135 256.896 324.734 1.00 89.35 140 LEU D C 1
ATOM 9424 O O . LEU D 1 162 ? 103.193 255.667 324.738 1.00 91.59 140 LEU D O 1
ATOM 9429 N N . GLU D 1 163 ? 102.013 257.581 324.955 1.00 87.35 141 GLU D N 1
ATOM 9430 C CA . GLU D 1 163 ? 100.741 256.920 325.257 1.00 84.90 141 GLU D CA 1
ATOM 9431 C C . GLU D 1 163 ? 99.557 257.552 324.530 1.00 85.18 141 GLU D C 1
ATOM 9432 O O . GLU D 1 163 ? 99.649 258.652 323.951 1.00 86.71 141 GLU D O 1
ATOM 9438 N N . ARG D 1 164 ? 98.451 256.811 324.575 1.00 83.75 142 ARG D N 1
ATOM 9439 C CA . ARG D 1 164 ? 97.152 257.303 324.165 1.00 80.63 142 ARG D CA 1
ATOM 9440 C C . ARG D 1 164 ? 96.752 258.287 325.239 1.00 78.36 142 ARG D C 1
ATOM 9441 O O . ARG D 1 164 ? 96.953 258.032 326.433 1.00 76.84 142 ARG D O 1
ATOM 9449 N N . HIS D 1 165 ? 96.193 259.404 324.780 1.00 77.46 143 HIS D N 1
ATOM 9450 C CA . HIS D 1 165 ? 95.788 260.541 325.608 1.00 75.83 143 HIS D CA 1
ATOM 9451 C C . HIS D 1 165 ? 95.166 260.020 326.888 1.00 75.31 143 HIS D C 1
ATOM 9452 O O . HIS D 1 165 ? 94.246 259.180 326.845 1.00 75.07 143 HIS D O 1
ATOM 9459 N N . CYS D 1 166 ? 95.705 260.499 328.014 1.00 73.85 144 CYS D N 1
ATOM 9460 C CA . CYS D 1 166 ? 95.083 260.282 329.321 1.00 71.67 144 CYS D CA 1
ATOM 9461 C C . CYS D 1 166 ? 93.754 261.098 329.401 1.00 66.06 144 CYS D C 1
ATOM 9462 O O . CYS D 1 166 ? 93.725 262.260 329.837 1.00 65.64 144 CYS D O 1
ATOM 9465 N N . VAL D 1 167 ? 92.673 260.387 329.058 1.00 59.68 145 VAL D N 1
ATOM 9466 C CA . VAL D 1 167 ? 91.535 260.865 328.239 1.00 54.81 145 VAL D CA 1
ATOM 9467 C C . VAL D 1 167 ? 91.114 262.331 328.319 1.00 51.05 145 VAL D C 1
ATOM 9468 O O . VAL D 1 167 ? 90.975 262.955 327.281 1.00 49.95 145 VAL D O 1
ATOM 9472 N N . LEU D 1 168 ? 90.859 262.860 329.511 1.00 47.48 146 LEU D N 1
ATOM 9473 C CA . LEU D 1 168 ? 90.694 264.320 329.689 1.00 45.20 146 LEU D CA 1
ATOM 9474 C C . LEU D 1 168 ? 89.467 264.965 329.027 1.00 42.96 146 LEU D C 1
ATOM 9475 O O . LEU D 1 168 ? 89.420 265.174 327.801 1.00 41.99 146 LEU D O 1
ATOM 9480 N N . GLY D 1 169 ? 88.503 265.320 329.869 1.00 40.89 147 GLY D N 1
ATOM 9481 C CA . GLY D 1 169 ? 87.413 266.199 329.481 1.00 39.31 147 GLY D CA 1
ATOM 9482 C C . GLY D 1 169 ? 87.478 267.464 330.302 1.00 38.08 147 GLY D C 1
ATOM 9483 O O . GLY D 1 169 ? 87.981 267.436 331.418 1.00 37.87 147 GLY D O 1
ATOM 9484 N N . VAL D 1 170 ? 86.957 268.560 329.741 1.00 37.00 148 VAL D N 1
ATOM 9485 C CA . VAL D 1 170 ? 87.021 269.903 330.344 1.00 36.32 148 VAL D CA 1
ATOM 9486 C C . VAL D 1 170 ? 85.602 270.425 330.651 1.00 35.37 148 VAL D C 1
ATOM 9487 O O . VAL D 1 170 ? 84.825 270.717 329.753 1.00 34.92 148 VAL D O 1
ATOM 9491 N N . ASN D 1 171 ? 85.274 270.529 331.931 1.00 34.75 149 ASN D N 1
ATOM 9492 C CA . ASN D 1 171 ? 83.947 270.968 332.353 1.00 34.45 149 ASN D CA 1
ATOM 9493 C C . ASN D 1 171 ? 83.959 272.490 332.460 1.00 34.44 149 ASN D C 1
ATOM 9494 O O . ASN D 1 171 ? 84.903 273.055 332.995 1.00 34.64 149 ASN D O 1
ATOM 9499 N N . ILE D 1 172 ? 82.930 273.153 331.938 1.00 34.39 150 ILE D N 1
ATOM 9500 C CA . ILE D 1 172 ? 82.793 274.613 332.073 1.00 34.64 150 ILE D CA 1
ATOM 9501 C C . ILE D 1 172 ? 81.477 274.986 332.756 1.00 35.02 150 ILE D C 1
ATOM 9502 O O . ILE D 1 172 ? 80.515 274.224 332.745 1.00 35.06 150 ILE D O 1
ATOM 9507 N N . GLY D 1 173 ? 81.452 276.150 333.382 1.00 35.71 151 GLY D N 1
ATOM 9508 C CA . GLY D 1 173 ? 80.227 276.692 333.951 1.00 36.50 151 GLY D CA 1
ATOM 9509 C C . GLY D 1 173 ? 80.099 278.137 333.536 1.00 37.59 151 GLY D C 1
ATOM 9510 O O . GLY D 1 173 ? 80.537 278.525 332.444 1.00 37.37 151 GLY D O 1
ATOM 9511 N N . LYS D 1 174 ? 79.475 278.922 334.407 1.00 38.91 152 LYS D N 1
ATOM 9512 C CA . LYS D 1 174 ? 79.560 280.367 334.327 1.00 40.44 152 LYS D CA 1
ATOM 9513 C C . LYS D 1 174 ? 79.840 280.951 335.693 1.00 41.75 152 LYS D C 1
ATOM 9514 O O . LYS D 1 174 ? 79.710 280.262 336.721 1.00 41.65 152 LYS D O 1
ATOM 9520 N N . ASN D 1 175 ? 80.230 282.227 335.690 1.00 43.64 153 ASN D N 1
ATOM 9521 C CA . ASN D 1 175 ? 80.364 283.004 336.925 1.00 45.09 153 ASN D CA 1
ATOM 9522 C C . ASN D 1 175 ? 78.971 283.287 337.469 1.00 46.66 153 ASN D C 1
ATOM 9523 O O . ASN D 1 175 ? 78.029 283.378 336.681 1.00 47.70 153 ASN D O 1
ATOM 9528 N N . LYS D 1 176 ? 78.830 283.424 338.790 1.00 47.86 154 LYS D N 1
ATOM 9529 C CA . LYS D 1 176 ? 77.517 283.696 339.399 1.00 49.25 154 LYS D CA 1
ATOM 9530 C C . LYS D 1 176 ? 76.894 284.973 338.816 1.00 49.90 154 LYS D C 1
ATOM 9531 O O . LYS D 1 176 ? 75.880 284.892 338.117 1.00 50.96 154 LYS D O 1
ATOM 9537 N N . ASP D 1 177 ? 77.505 286.133 339.046 1.00 49.62 155 ASP D N 1
ATOM 9538 C CA . ASP D 1 177 ? 76.903 287.391 338.619 1.00 50.34 155 ASP D CA 1
ATOM 9539 C C . ASP D 1 177 ? 77.108 287.627 337.136 1.00 50.16 155 ASP D C 1
ATOM 9540 O O . ASP D 1 177 ? 77.861 288.509 336.709 1.00 50.59 155 ASP D O 1
ATOM 9545 N N . THR D 1 178 ? 76.413 286.807 336.361 1.00 49.81 156 THR D N 1
ATOM 9546 C CA . THR D 1 178 ? 76.356 286.930 334.916 1.00 50.16 156 THR D CA 1
ATOM 9547 C C . THR D 1 178 ? 74.895 286.725 334.525 1.00 51.11 156 THR D C 1
ATOM 9548 O O . THR D 1 178 ? 74.274 285.694 334.838 1.00 50.84 156 THR D O 1
ATOM 9552 N N . VAL D 1 179 ? 74.359 287.744 333.870 1.00 51.96 157 VAL D N 1
ATOM 9553 C CA . VAL D 1 179 ? 73.043 287.683 333.255 1.00 52.38 157 VAL D CA 1
ATOM 9554 C C . VAL D 1 179 ? 72.932 286.590 332.144 1.00 52.58 157 VAL D C 1
ATOM 9555 O O . VAL D 1 179 ? 72.132 285.648 332.274 1.00 52.20 157 VAL D O 1
ATOM 9559 N N . ASN D 1 180 ? 73.764 286.697 331.100 1.00 53.00 158 ASN D N 1
ATOM 9560 C CA . ASN D 1 180 ? 73.851 285.709 330.002 1.00 52.56 158 ASN D CA 1
ATOM 9561 C C . ASN D 1 180 ? 74.640 284.493 330.448 1.00 50.91 158 ASN D C 1
ATOM 9562 O O . ASN D 1 180 ? 75.749 284.634 330.977 1.00 50.28 158 ASN D O 1
ATOM 9567 N N . ALA D 1 181 ? 74.097 283.303 330.206 1.00 50.32 159 ALA D N 1
ATOM 9568 C CA . ALA D 1 181 ? 74.877 282.051 330.326 1.00 48.88 159 ALA D CA 1
ATOM 9569 C C . ALA D 1 181 ? 75.561 281.697 328.986 1.00 47.94 159 ALA D C 1
ATOM 9570 O O . ALA D 1 181 ? 76.666 281.148 328.986 1.00 46.59 159 ALA D O 1
ATOM 9572 N N . GLU D 1 182 ? 74.893 282.016 327.865 1.00 47.95 160 GLU D N 1
ATOM 9573 C CA . GLU D 1 182 ? 75.507 282.002 326.525 1.00 47.56 160 GLU D CA 1
ATOM 9574 C C . GLU D 1 182 ? 76.970 282.496 326.599 1.00 46.56 160 GLU D C 1
ATOM 9575 O O . GLU D 1 182 ? 77.881 281.697 326.368 1.00 45.53 160 GLU D O 1
ATOM 9581 N N . ASP D 1 183 ? 77.168 283.776 326.956 1.00 46.38 161 ASP D N 1
ATOM 9582 C CA . ASP D 1 183 ? 78.503 284.406 327.132 1.00 45.95 161 ASP D CA 1
ATOM 9583 C C . ASP D 1 183 ? 79.535 283.520 327.806 1.00 43.94 161 ASP D C 1
ATOM 9584 O O . ASP D 1 183 ? 80.593 283.245 327.238 1.00 43.63 161 ASP D O 1
ATOM 9589 N N . ASP D 1 184 ? 79.220 283.097 329.027 1.00 42.17 162 ASP D N 1
ATOM 9590 C CA . ASP D 1 184 ? 80.176 282.364 329.863 1.00 40.60 162 ASP D CA 1
ATOM 9591 C C . ASP D 1 184 ? 80.335 280.873 329.469 1.00 39.28 162 ASP D C 1
ATOM 9592 O O . ASP D 1 184 ? 81.405 280.260 329.692 1.00 38.64 162 ASP D O 1
ATOM 9597 N N . ILE D 1 185 ? 79.271 280.293 328.909 1.00 38.45 163 ILE D N 1
ATOM 9598 C CA . ILE D 1 185 ? 79.375 279.003 328.248 1.00 37.21 163 ILE D CA 1
ATOM 9599 C C . ILE D 1 185 ? 80.107 279.191 326.916 1.00 36.87 163 ILE D C 1
ATOM 9600 O O . ILE D 1 185 ? 80.794 278.277 326.467 1.00 36.69 163 ILE D O 1
ATOM 9605 N N . ARG D 1 186 ? 79.993 280.366 326.299 1.00 36.74 164 ARG D N 1
ATOM 9606 C CA . ARG D 1 186 ? 80.719 280.642 325.057 1.00 36.59 164 ARG D CA 1
ATOM 9607 C C . ARG D 1 186 ? 82.237 280.602 325.269 1.00 35.73 164 ARG D C 1
ATOM 9608 O O . ARG D 1 186 ? 82.936 279.784 324.684 1.00 35.31 164 ARG D O 1
ATOM 9616 N N . GLU D 1 187 ? 82.721 281.456 326.153 1.00 35.40 165 GLU D N 1
ATOM 9617 C CA . GLU D 1 187 ? 84.158 281.656 326.345 1.00 35.14 165 GLU D CA 1
ATOM 9618 C C . GLU D 1 187 ? 84.898 280.407 326.816 1.00 33.88 165 GLU D C 1
ATOM 9619 O O . GLU D 1 187 ? 86.061 280.253 326.526 1.00 33.75 165 GLU D O 1
ATOM 9625 N N . GLY D 1 188 ? 84.232 279.528 327.551 1.00 32.94 166 GLY D N 1
ATOM 9626 C CA . GLY D 1 188 ? 84.826 278.249 327.949 1.00 32.10 166 GLY D CA 1
ATOM 9627 C C . GLY D 1 188 ? 85.009 277.237 326.815 1.00 31.68 166 GLY D C 1
ATOM 9628 O O . GLY D 1 188 ? 85.818 276.305 326.922 1.00 31.24 166 GLY D O 1
ATOM 9629 N N . VAL D 1 189 ? 84.237 277.391 325.743 1.00 31.69 167 VAL D N 1
ATOM 9630 C CA . VAL D 1 189 ? 84.471 276.617 324.541 1.00 31.53 167 VAL D CA 1
ATOM 9631 C C . VAL D 1 189 ? 85.689 277.237 323.888 1.00 31.91 167 VAL D C 1
ATOM 9632 O O . VAL D 1 189 ? 86.748 276.632 323.876 1.00 31.65 167 VAL D O 1
ATOM 9636 N N . LYS D 1 190 ? 85.529 278.481 323.434 1.00 32.64 168 LYS D N 1
ATOM 9637 C CA . LYS D 1 190 ? 86.584 279.326 322.822 1.00 33.36 168 LYS D CA 1
ATOM 9638 C C . LYS D 1 190 ? 88.002 279.172 323.360 1.00 33.17 168 LYS D C 1
ATOM 9639 O O . LYS D 1 190 ? 88.960 279.282 322.595 1.00 33.54 168 LYS D O 1
ATOM 9645 N N . ARG D 1 191 ? 88.119 278.948 324.668 1.00 32.71 169 ARG D N 1
ATOM 9646 C CA . ARG D 1 191 ? 89.385 279.098 325.402 1.00 32.87 169 ARG D CA 1
ATOM 9647 C C . ARG D 1 191 ? 90.013 277.798 325.897 1.00 32.29 169 ARG D C 1
ATOM 9648 O O . ARG D 1 191 ? 91.246 277.658 325.860 1.00 32.55 169 ARG D O 1
ATOM 9656 N N . VAL D 1 192 ? 89.180 276.877 326.386 1.00 31.58 170 VAL D N 1
ATOM 9657 C CA . VAL D 1 192 ? 89.657 275.570 326.878 1.00 31.13 170 VAL D CA 1
ATOM 9658 C C . VAL D 1 192 ? 88.941 274.374 326.219 1.00 30.69 170 VAL D C 1
ATOM 9659 O O . VAL D 1 192 ? 88.739 273.332 326.863 1.00 30.18 170 VAL D O 1
ATOM 9663 N N . GLY D 1 193 ? 88.600 274.533 324.932 1.00 30.93 171 GLY D N 1
ATOM 9664 C CA . GLY D 1 193 ? 87.828 273.536 324.163 1.00 30.65 171 GLY D CA 1
ATOM 9665 C C . GLY D 1 193 ? 88.750 272.712 323.288 1.00 30.71 171 GLY D C 1
ATOM 9666 O O . GLY D 1 193 ? 88.770 271.472 323.331 1.00 30.28 171 GLY D O 1
ATOM 9667 N N . ARG D 1 194 ? 89.524 273.428 322.489 1.00 31.22 172 ARG D N 1
ATOM 9668 C CA . ARG D 1 194 ? 90.641 272.846 321.734 1.00 31.50 172 ARG D CA 1
ATOM 9669 C C . ARG D 1 194 ? 91.539 271.790 322.445 1.00 31.25 172 ARG D C 1
ATOM 9670 O O . ARG D 1 194 ? 92.222 271.043 321.750 1.00 31.56 172 ARG D O 1
ATOM 9678 N N . PHE D 1 195 ? 91.553 271.741 323.788 1.00 30.87 173 PHE D N 1
ATOM 9679 C CA . PHE D 1 195 ? 92.374 270.769 324.548 1.00 30.72 173 PHE D CA 1
ATOM 9680 C C . PHE D 1 195 ? 91.591 269.566 324.998 1.00 30.31 173 PHE D C 1
ATOM 9681 O O . PHE D 1 195 ? 92.164 268.664 325.573 1.00 30.18 173 PHE D O 1
ATOM 9689 N N . ALA D 1 196 ? 90.294 269.554 324.734 1.00 30.43 174 ALA D N 1
ATOM 9690 C CA . ALA D 1 196 ? 89.367 268.626 325.401 1.00 30.58 174 ALA D CA 1
ATOM 9691 C C . ALA D 1 196 ? 88.881 267.424 324.556 1.00 30.82 174 ALA D C 1
ATOM 9692 O O . ALA D 1 196 ? 88.450 267.573 323.407 1.00 31.12 174 ALA D O 1
ATOM 9694 N N . ASP D 1 197 ? 88.903 266.235 325.140 1.00 30.91 175 ASP D N 1
ATOM 9695 C CA . ASP D 1 197 ? 88.336 265.098 324.445 1.00 31.19 175 ASP D CA 1
ATOM 9696 C C . ASP D 1 197 ? 86.818 265.152 324.504 1.00 30.82 175 ASP D C 1
ATOM 9697 O O . ASP D 1 197 ? 86.139 264.799 323.529 1.00 31.13 175 ASP D O 1
ATOM 9702 N N . TYR D 1 198 ? 86.282 265.607 325.630 1.00 30.23 176 TYR D N 1
ATOM 9703 C CA . TYR D 1 198 ? 84.891 265.994 325.663 1.00 29.93 176 TYR D CA 1
ATOM 9704 C C . TYR D 1 198 ? 84.730 267.250 326.508 1.00 30.15 176 TYR D C 1
ATOM 9705 O O . TYR D 1 198 ? 85.394 267.398 327.517 1.00 30.17 176 TYR D O 1
ATOM 9714 N N . LEU D 1 199 ? 83.884 268.170 326.044 1.00 30.62 177 LEU D N 1
ATOM 9715 C CA . LEU D 1 199 ? 83.486 269.355 326.805 1.00 30.85 177 LEU D CA 1
ATOM 9716 C C . LEU D 1 199 ? 82.165 269.038 327.512 1.00 30.96 177 LEU D C 1
ATOM 9717 O O . LEU D 1 199 ? 81.257 268.427 326.941 1.00 30.87 177 LEU D O 1
ATOM 9722 N N . VAL D 1 200 ? 82.085 269.478 328.764 1.00 31.20 178 VAL D N 1
ATOM 9723 C CA . VAL D 1 200 ? 80.872 269.410 329.575 1.00 31.26 178 VAL D CA 1
ATOM 9724 C C . VAL D 1 200 ? 80.389 270.847 329.837 1.00 31.64 178 VAL D C 1
ATOM 9725 O O . VAL D 1 200 ? 81.192 271.741 330.138 1.00 31.90 178 VAL D O 1
ATOM 9729 N N . ILE D 1 201 ? 79.087 271.059 329.712 1.00 31.87 179 ILE D N 1
ATOM 9730 C CA . ILE D 1 201 ? 78.468 272.317 330.034 1.00 32.20 179 ILE D CA 1
ATOM 9731 C C . ILE D 1 201 ? 77.736 272.053 331.341 1.00 32.55 179 ILE D C 1
ATOM 9732 O O . ILE D 1 201 ? 76.729 271.339 331.341 1.00 32.66 179 ILE D O 1
ATOM 9737 N N . ASN D 1 202 ? 78.240 272.598 332.452 1.00 32.97 180 ASN D N 1
ATOM 9738 C CA . ASN D 1 202 ? 77.554 272.446 333.732 1.00 33.67 180 ASN D CA 1
ATOM 9739 C C . ASN D 1 202 ? 76.366 273.384 333.793 1.00 35.24 180 ASN D C 1
ATOM 9740 O O . ASN D 1 202 ? 76.525 274.598 333.892 1.00 35.44 180 ASN D O 1
ATOM 9745 N N . LEU D 1 203 ? 75.178 272.802 333.671 1.00 37.09 181 LEU D N 1
ATOM 9746 C CA . LEU D 1 203 ? 73.928 273.522 333.794 1.00 39.07 181 LEU D CA 1
ATOM 9747 C C . LEU D 1 203 ? 73.248 273.145 335.091 1.00 40.83 181 LEU D C 1
ATOM 9748 O O . LEU D 1 203 ? 72.220 273.718 335.434 1.00 42.03 181 LEU D O 1
ATOM 9753 N N . SER D 1 204 ? 73.817 272.192 335.823 1.00 42.56 182 SER D N 1
ATOM 9754 C CA . SER D 1 204 ? 73.040 271.404 336.786 1.00 44.69 182 SER D CA 1
ATOM 9755 C C . SER D 1 204 ? 73.316 271.638 338.284 1.00 47.22 182 SER D C 1
ATOM 9756 O O . SER D 1 204 ? 72.780 270.882 339.112 1.00 48.14 182 SER D O 1
ATOM 9759 N N . SER D 1 205 ? 74.117 272.662 338.633 1.00 49.83 183 SER D N 1
ATOM 9760 C CA . SER D 1 205 ? 74.465 272.972 340.049 1.00 51.80 183 SER D CA 1
ATOM 9761 C C . SER D 1 205 ? 73.272 273.374 340.964 1.00 55.25 183 SER D C 1
ATOM 9762 O O . SER D 1 205 ? 72.350 274.110 340.534 1.00 55.94 183 SER D O 1
ATOM 9765 N N . PRO D 1 206 ? 73.287 272.885 342.233 1.00 57.93 184 PRO D N 1
ATOM 9766 C CA . PRO D 1 206 ? 72.362 273.341 343.284 1.00 59.28 184 PRO D CA 1
ATOM 9767 C C . PRO D 1 206 ? 72.973 274.412 344.198 1.00 60.11 184 PRO D C 1
ATOM 9768 O O . PRO D 1 206 ? 72.401 274.711 345.245 1.00 59.07 184 PRO D O 1
ATOM 9772 N N . ASN D 1 207 ? 74.127 274.957 343.790 1.00 61.98 185 ASN D N 1
ATOM 9773 C CA . ASN D 1 207 ? 74.880 275.974 344.528 1.00 63.38 185 ASN D CA 1
ATOM 9774 C C . ASN D 1 207 ? 75.125 277.262 343.707 1.00 65.65 185 ASN D C 1
ATOM 9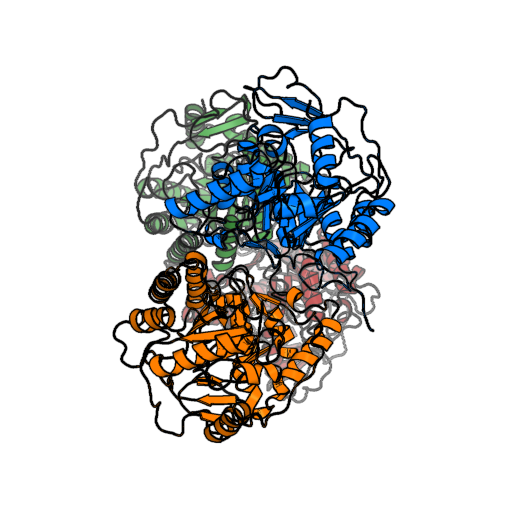775 O O . ASN D 1 207 ? 76.016 278.061 344.045 1.00 64.73 185 ASN D O 1
ATOM 9780 N N . THR D 1 208 ? 74.347 277.461 342.637 1.00 69.12 186 THR D N 1
ATOM 9781 C CA . THR D 1 208 ? 74.515 278.622 341.744 1.00 72.96 186 THR D CA 1
ATOM 9782 C C . THR D 1 208 ? 73.173 279.036 341.134 1.00 74.52 186 THR D C 1
ATOM 9783 O O . THR D 1 208 ? 72.364 278.172 340.734 1.00 72.08 186 THR D O 1
ATOM 9787 N N . LYS D 1 209 ? 72.965 280.354 341.032 1.00 77.22 187 LYS D N 1
ATOM 9788 C CA . LYS D 1 209 ? 71.627 280.906 340.720 1.00 79.90 187 LYS D CA 1
ATOM 9789 C C . LYS D 1 209 ? 71.360 281.084 339.223 1.00 80.58 187 LYS D C 1
ATOM 9790 O O . LYS D 1 209 ? 72.236 281.545 338.467 1.00 78.51 187 LYS D O 1
ATOM 9796 N N . GLY D 1 210 ? 70.131 280.729 338.828 1.00 81.60 188 GLY D N 1
ATOM 9797 C CA . GLY D 1 210 ? 69.685 280.802 337.438 1.00 83.52 188 GLY D CA 1
ATOM 9798 C C . GLY D 1 210 ? 70.451 279.904 336.474 1.00 84.46 188 GLY D C 1
ATOM 9799 O O . GLY D 1 210 ? 70.495 280.193 335.269 1.00 85.52 188 GLY D O 1
ATOM 9800 N N . LEU D 1 211 ? 71.048 278.824 337.001 1.00 83.77 189 LEU D N 1
ATOM 9801 C CA . LEU D 1 211 ? 71.886 277.888 336.224 1.00 81.03 189 LEU D CA 1
ATOM 9802 C C . LEU D 1 211 ? 71.124 276.571 336.028 1.00 79.98 189 LEU D C 1
ATOM 9803 O O . LEU D 1 211 ? 71.025 276.073 334.900 1.00 80.40 189 LEU D O 1
ATOM 9808 N N . ARG D 1 212 ? 70.607 276.009 337.130 1.00 77.88 190 ARG D N 1
ATOM 9809 C CA . ARG D 1 212 ? 69.575 274.951 337.074 1.00 75.60 190 ARG D CA 1
ATOM 9810 C C . ARG D 1 212 ? 68.443 275.315 336.108 1.00 74.57 190 ARG D C 1
ATOM 9811 O O . ARG D 1 212 ? 68.082 274.484 335.281 1.00 74.50 190 ARG D O 1
ATOM 9819 N N . THR D 1 213 ? 67.964 276.568 336.152 1.00 72.97 191 THR D N 1
ATOM 9820 C CA . THR D 1 213 ? 66.875 277.064 335.270 1.00 73.19 191 THR D CA 1
ATOM 9821 C C . THR D 1 213 ? 67.228 277.178 333.768 1.00 72.12 191 THR D C 1
ATOM 9822 O O . THR D 1 213 ? 66.422 277.697 332.981 1.00 72.47 191 THR D O 1
ATOM 9826 N N . LEU D 1 214 ? 68.429 276.730 333.387 1.00 70.13 192 LEU D N 1
ATOM 9827 C CA . LEU D 1 214 ? 68.864 276.652 331.993 1.00 68.92 192 LEU D CA 1
ATOM 9828 C C . LEU D 1 214 ? 68.494 275.298 331.352 1.00 69.19 192 LEU D C 1
ATOM 9829 O O . LEU D 1 214 ? 68.441 275.193 330.128 1.00 69.44 192 LEU D O 1
ATOM 9834 N N . GLN D 1 215 ? 68.178 274.288 332.170 1.00 69.09 193 GLN D N 1
ATOM 9835 C CA . GLN D 1 215 ? 67.839 272.932 331.686 1.00 68.71 193 GLN D CA 1
ATOM 9836 C C . GLN D 1 215 ? 66.352 272.789 331.323 1.00 68.64 193 GLN D C 1
ATOM 9837 O O . GLN D 1 215 ? 65.766 271.717 331.522 1.00 67.86 193 GLN D O 1
ATOM 9843 N N . GLN D 1 216 ? 65.754 273.859 330.796 1.00 68.37 194 GLN D N 1
ATOM 9844 C CA . GLN D 1 216 ? 64.329 273.925 330.508 1.00 68.66 194 GLN D CA 1
ATOM 9845 C C . GLN D 1 216 ? 64.225 273.990 329.018 1.00 67.76 194 GLN D C 1
ATOM 9846 O O . GLN D 1 216 ? 64.721 274.945 328.435 1.00 67.46 194 GLN D O 1
ATOM 9852 N N . ARG D 1 217 ? 63.599 272.994 328.402 1.00 67.25 195 ARG D N 1
ATOM 9853 C CA . ARG D 1 217 ? 63.437 272.958 326.955 1.00 68.98 195 ARG D CA 1
ATOM 9854 C C . ARG D 1 217 ? 63.920 274.233 326.274 1.00 68.69 195 ARG D C 1
ATOM 9855 O O . ARG D 1 217 ? 64.923 274.219 325.565 1.00 66.85 195 ARG D O 1
ATOM 9863 N N . ASP D 1 218 ? 63.212 275.333 326.547 1.00 70.08 196 ASP D N 1
ATOM 9864 C CA . ASP D 1 218 ? 63.384 276.610 325.828 1.00 70.49 196 ASP D CA 1
ATOM 9865 C C . ASP D 1 218 ? 64.760 277.256 326.062 1.00 68.36 196 ASP D C 1
ATOM 9866 O O . ASP D 1 218 ? 65.393 277.729 325.109 1.00 69.20 196 ASP D O 1
ATOM 9871 N N . HIS D 1 219 ? 65.224 277.263 327.310 1.00 65.10 197 HIS D N 1
ATOM 9872 C CA . HIS D 1 219 ? 66.561 277.774 327.613 1.00 62.38 197 HIS D CA 1
ATOM 9873 C C . HIS D 1 219 ? 67.706 276.838 327.158 1.00 59.65 197 HIS D C 1
ATOM 9874 O O . HIS D 1 219 ? 68.679 277.313 326.576 1.00 58.68 197 HIS D O 1
ATOM 9881 N N . LEU D 1 220 ? 67.572 275.532 327.421 1.00 57.64 198 LEU D N 1
ATOM 9882 C CA . LEU D 1 220 ? 68.620 274.502 327.159 1.00 55.13 198 LEU D CA 1
ATOM 9883 C C . LEU D 1 220 ? 69.272 274.537 325.773 1.00 55.01 198 LEU D C 1
ATOM 9884 O O . LEU D 1 220 ? 70.482 274.725 325.657 1.00 54.19 198 LEU D O 1
ATOM 9889 N N . ARG D 1 221 ? 68.463 274.328 324.740 1.00 55.88 199 ARG D N 1
ATOM 9890 C CA . ARG D 1 221 ? 68.902 274.392 323.332 1.00 55.94 199 ARG D CA 1
ATOM 9891 C C . ARG D 1 221 ? 69.956 275.488 323.080 1.00 54.10 199 ARG D C 1
ATOM 9892 O O . ARG D 1 221 ? 71.056 275.189 322.628 1.00 52.55 199 ARG D O 1
ATOM 9900 N N . SER D 1 222 ? 69.615 276.736 323.419 1.00 53.69 200 SER D N 1
ATOM 9901 C CA . SER D 1 222 ? 70.474 277.928 323.161 1.00 52.90 200 SER D CA 1
ATOM 9902 C C . SER D 1 222 ? 71.930 277.733 323.534 1.00 50.33 200 SER D C 1
ATOM 9903 O O . SER D 1 222 ? 72.828 278.030 322.742 1.00 50.18 200 SER D O 1
ATOM 9906 N N . ILE D 1 223 ? 72.136 277.220 324.740 1.00 48.02 201 ILE D N 1
ATOM 9907 C CA . ILE D 1 223 ? 73.465 277.070 325.306 1.00 45.91 201 ILE D CA 1
ATOM 9908 C C . ILE D 1 223 ? 74.185 275.969 324.541 1.00 44.76 201 ILE D C 1
ATOM 9909 O O . ILE D 1 223 ? 75.357 276.125 324.204 1.00 44.26 201 ILE D O 1
ATOM 9914 N N . ILE D 1 224 ? 73.467 274.881 324.249 1.00 44.12 202 ILE D N 1
ATOM 9915 C CA . ILE D 1 224 ? 74.015 273.763 323.482 1.00 43.05 202 ILE D CA 1
ATOM 9916 C C . ILE D 1 224 ? 74.391 274.242 322.098 1.00 43.27 202 ILE D C 1
ATOM 9917 O O . ILE D 1 224 ? 75.375 273.774 321.556 1.00 42.65 202 ILE D O 1
ATOM 9922 N N . THR D 1 225 ? 73.604 275.167 321.539 1.00 44.35 203 THR D N 1
ATOM 9923 C CA . THR D 1 225 ? 73.787 275.637 320.154 1.00 45.18 203 THR D CA 1
ATOM 9924 C C . THR D 1 225 ? 74.875 276.704 320.027 1.00 45.10 203 THR D C 1
ATOM 9925 O O . THR D 1 225 ? 75.782 276.579 319.191 1.00 45.12 203 THR D O 1
ATOM 9929 N N . ALA D 1 226 ? 74.760 277.756 320.836 1.00 45.08 204 ALA D N 1
ATOM 9930 C CA . ALA D 1 226 ? 75.827 278.749 320.980 1.00 44.86 204 ALA D CA 1
ATOM 9931 C C . ALA D 1 226 ? 77.176 278.058 321.192 1.00 43.96 204 ALA D C 1
ATOM 9932 O O . ALA D 1 226 ? 78.141 278.362 320.495 1.00 43.66 204 ALA D O 1
ATOM 9934 N N . ALA D 1 227 ? 77.214 277.104 322.128 1.00 43.61 205 ALA D N 1
ATOM 9935 C CA . ALA D 1 227 ? 78.446 276.348 322.448 1.00 43.34 205 ALA D CA 1
ATOM 9936 C C . ALA D 1 227 ? 78.995 275.490 321.290 1.00 43.55 205 ALA D C 1
ATOM 9937 O O . ALA D 1 227 ? 80.212 275.420 321.114 1.00 43.84 205 ALA D O 1
ATOM 9939 N N . GLN D 1 228 ? 78.133 274.839 320.510 1.00 43.79 206 GLN D N 1
ATOM 9940 C CA . GLN D 1 228 ? 78.620 274.158 319.302 1.00 43.77 206 GLN D CA 1
ATOM 9941 C C . GLN D 1 228 ? 78.987 275.157 318.212 1.00 44.17 206 GLN D C 1
ATOM 9942 O O . GLN D 1 228 ? 79.830 274.862 317.369 1.00 44.06 206 GLN D O 1
ATOM 9948 N N . SER D 1 229 ? 78.385 276.343 318.247 1.00 44.66 207 SER D N 1
ATOM 9949 C CA . SER D 1 229 ? 78.786 277.425 317.345 1.00 45.63 207 SER D CA 1
ATOM 9950 C C . SER D 1 229 ? 80.190 277.987 317.624 1.00 45.29 207 SER D C 1
ATOM 9951 O O . SER D 1 229 ? 80.749 278.686 316.778 1.00 46.51 207 SER D O 1
ATOM 9954 N N . GLU D 1 230 ? 80.750 277.724 318.800 1.00 43.98 208 GLU D N 1
ATOM 9955 C CA . GLU D 1 230 ? 82.177 277.958 319.021 1.00 43.21 208 GLU D CA 1
ATOM 9956 C C . GLU D 1 230 ? 82.989 276.735 318.629 1.00 42.58 208 GLU D C 1
ATOM 9957 O O . GLU D 1 230 ? 84.092 276.886 318.099 1.00 43.03 208 GLU D O 1
ATOM 9963 N N . LEU D 1 231 ? 82.468 275.531 318.872 1.00 41.53 209 LEU D N 1
ATOM 9964 C CA . LEU D 1 231 ? 83.115 274.350 318.345 1.00 41.00 209 LEU D CA 1
ATOM 9965 C C . LEU D 1 231 ? 83.332 274.593 316.864 1.00 42.25 209 LEU D C 1
ATOM 9966 O O . LEU D 1 231 ? 84.451 274.441 316.383 1.00 42.20 209 LEU D O 1
ATOM 9971 N N . GLU D 1 232 ? 82.261 275.019 316.176 1.00 43.57 210 GLU D N 1
ATOM 9972 C CA . GLU D 1 232 ? 82.301 275.478 314.766 1.00 44.84 210 GLU D CA 1
ATOM 9973 C C . GLU D 1 232 ? 83.509 276.324 314.407 1.00 45.91 210 GLU D C 1
ATOM 9974 O O . GLU D 1 232 ? 83.904 276.323 313.251 1.00 46.67 210 GLU D O 1
ATOM 9980 N N . LYS D 1 233 ? 84.064 277.067 315.368 1.00 46.56 211 LYS D N 1
ATOM 9981 C CA . LYS D 1 233 ? 85.420 277.630 315.241 1.00 47.61 211 LYS D CA 1
ATOM 9982 C C . LYS D 1 233 ? 86.462 276.475 315.299 1.00 47.73 211 LYS D C 1
ATOM 9983 O O . LYS D 1 233 ? 87.117 276.234 316.323 1.00 46.36 211 LYS D O 1
ATOM 9989 N N . LEU D 1 234 ? 86.535 275.747 314.177 1.00 49.47 212 LEU D N 1
ATOM 9990 C CA . LEU D 1 234 ? 87.522 274.710 313.874 1.00 50.24 212 LEU D CA 1
ATOM 9991 C C . LEU D 1 234 ? 88.324 275.253 312.680 1.00 53.49 212 LEU D C 1
ATOM 9992 O O . LEU D 1 234 ? 87.763 275.564 311.620 1.00 54.25 212 LEU D O 1
ATOM 9997 N N . GLU D 1 235 ? 89.635 275.377 312.873 1.00 56.48 213 GLU D N 1
ATOM 9998 C CA . GLU D 1 235 ? 90.511 276.085 311.947 1.00 58.98 213 GLU D CA 1
ATOM 9999 C C . GLU D 1 235 ? 91.490 275.101 311.341 1.00 60.33 213 GLU D C 1
ATOM 10000 O O . GLU D 1 235 ? 91.820 274.058 311.916 1.00 57.86 213 GLU D O 1
ATOM 10006 N N . GLU D 1 236 ? 91.944 275.492 310.161 1.00 64.43 214 GLU D N 1
ATOM 10007 C CA . GLU D 1 236 ? 92.811 274.718 309.318 1.00 67.29 214 GLU D CA 1
ATOM 10008 C C . GLU D 1 236 ? 94.182 275.439 309.236 1.00 72.29 214 GLU D C 1
ATOM 10009 O O . GLU D 1 236 ? 94.332 276.617 309.651 1.00 72.12 214 GLU D O 1
ATOM 10015 N N . ARG D 1 237 ? 95.165 274.728 308.675 1.00 77.00 215 ARG D N 1
ATOM 10016 C CA . ARG D 1 237 ? 96.579 274.844 309.096 1.00 79.40 215 ARG D CA 1
ATOM 10017 C C . ARG D 1 237 ? 97.624 275.031 307.956 1.00 82.37 215 ARG D C 1
ATOM 10018 O O . ARG D 1 237 ? 97.252 275.227 306.792 1.00 82.64 215 ARG D O 1
ATOM 10026 N N . SER D 1 238 ? 98.915 275.032 308.337 1.00 84.01 216 SER D N 1
ATOM 10027 C CA . SER D 1 238 ? 100.088 274.869 307.434 1.00 85.14 216 SER D CA 1
ATOM 10028 C C . SER D 1 238 ? 100.508 276.142 306.658 1.00 86.42 216 SER D C 1
ATOM 10029 O O . SER D 1 238 ? 101.068 276.047 305.556 1.00 86.97 216 SER D O 1
ATOM 10032 N N . ARG D 1 239 ? 100.249 277.319 307.237 1.00 86.74 217 ARG D N 1
ATOM 10033 C CA . ARG D 1 239 ? 100.402 278.606 306.526 1.00 88.52 217 ARG D CA 1
ATOM 10034 C C . ARG D 1 239 ? 100.872 279.703 307.485 1.00 87.00 217 ARG D C 1
ATOM 10035 O O . ARG D 1 239 ? 100.569 279.664 308.678 1.00 83.31 217 ARG D O 1
ATOM 10043 N N . THR D 1 263 ? 100.886 258.690 318.000 1.00 117.37 241 THR D N 1
ATOM 10044 C CA . THR D 1 263 ? 100.647 260.127 318.149 1.00 115.13 241 THR D CA 1
ATOM 10045 C C . THR D 1 263 ? 101.909 260.800 318.756 1.00 113.03 241 THR D C 1
ATOM 10046 O O . THR D 1 263 ? 101.951 261.193 319.928 1.00 112.79 241 THR D O 1
ATOM 10050 N N . ARG D 1 264 ? 102.934 260.894 317.907 1.00 108.66 242 ARG D N 1
ATOM 10051 C CA . ARG D 1 264 ? 104.268 261.421 318.255 1.00 104.77 242 ARG D CA 1
ATOM 10052 C C . ARG D 1 264 ? 104.246 262.973 318.449 1.00 105.07 242 ARG D C 1
ATOM 10053 O O . ARG D 1 264 ? 103.229 263.520 318.921 1.00 99.64 242 ARG D O 1
ATOM 10061 N N . LYS D 1 265 ? 105.349 263.669 318.114 1.00 106.73 243 LYS D N 1
ATOM 10062 C CA . LYS D 1 265 ? 105.437 265.155 318.186 1.00 104.11 243 LYS D CA 1
ATOM 10063 C C . LYS D 1 265 ? 104.470 265.945 317.238 1.00 100.82 243 LYS D C 1
ATOM 10064 O O . LYS D 1 265 ? 104.409 267.171 317.341 1.00 100.38 243 LYS D O 1
ATOM 10070 N N . ALA D 1 266 ? 103.732 265.275 316.333 1.00 97.07 244 ALA D N 1
ATOM 10071 C CA . ALA D 1 266 ? 102.611 265.901 315.581 1.00 91.63 244 ALA D CA 1
ATOM 10072 C C . ALA D 1 266 ? 101.324 265.963 316.438 1.00 86.17 244 ALA D C 1
ATOM 10073 O O . ALA D 1 266 ? 100.346 265.245 316.206 1.00 83.97 244 ALA D O 1
ATOM 10075 N N . GLU D 1 267 ? 101.404 266.800 317.472 1.00 82.08 245 GLU D N 1
ATOM 10076 C CA . GLU D 1 267 ? 100.283 267.278 318.303 1.00 77.67 245 GLU D CA 1
ATOM 10077 C C . GLU D 1 267 ? 99.998 268.778 318.075 1.00 77.82 245 GLU D C 1
ATOM 10078 O O . GLU D 1 267 ? 98.972 269.287 318.525 1.00 75.83 245 GLU D O 1
ATOM 10084 N N . GLN D 1 268 ? 100.934 269.481 317.416 1.00 78.56 246 GLN D N 1
ATOM 10085 C CA . GLN D 1 268 ? 100.779 270.877 316.965 1.00 76.92 246 GLN D CA 1
ATOM 10086 C C . GLN D 1 268 ? 99.467 271.103 316.169 1.00 74.72 246 GLN D C 1
ATOM 10087 O O . GLN D 1 268 ? 99.126 272.255 315.870 1.00 74.55 246 GLN D O 1
ATOM 10093 N N . PHE D 1 269 ? 98.766 270.007 315.802 1.00 71.80 247 PHE D N 1
ATOM 10094 C CA . PHE D 1 269 ? 97.293 269.993 315.585 1.00 67.23 247 PHE D CA 1
ATOM 10095 C C . PHE D 1 269 ? 96.627 270.664 316.817 1.00 61.89 247 PHE D C 1
ATOM 10096 O O . PHE D 1 269 ? 97.232 271.510 317.481 1.00 61.29 247 PHE D O 1
ATOM 10104 N N . PHE D 1 270 ? 95.368 270.343 317.101 1.00 56.42 248 PHE D N 1
ATOM 10105 C CA . PHE D 1 270 ? 94.740 270.728 318.361 1.00 51.98 248 PHE D CA 1
ATOM 10106 C C . PHE D 1 270 ? 94.457 269.387 319.071 1.00 48.54 248 PHE D C 1
ATOM 10107 O O . PHE D 1 270 ? 93.590 268.648 318.647 1.00 47.11 248 PHE D O 1
ATOM 10115 N N . PRO D 1 271 ? 95.199 269.079 320.151 1.00 46.27 249 PRO D N 1
ATOM 10116 C CA . PRO D 1 271 ? 95.622 267.698 320.490 1.00 45.30 249 PRO D CA 1
ATOM 10117 C C . PRO D 1 271 ? 94.655 266.789 321.288 1.00 43.38 249 PRO D C 1
ATOM 10118 O O . PRO D 1 271 ? 94.685 266.790 322.515 1.00 43.89 249 PRO D O 1
ATOM 10122 N N . THR D 1 272 ? 93.847 265.971 320.638 1.00 41.00 250 THR D N 1
ATOM 10123 C CA . THR D 1 272 ? 92.674 265.469 321.345 1.00 38.99 250 THR D CA 1
ATOM 10124 C C . THR D 1 272 ? 92.465 263.964 321.271 1.00 38.18 250 THR D C 1
ATOM 10125 O O . THR D 1 272 ? 91.438 263.477 321.755 1.00 37.67 250 THR D O 1
ATOM 10129 N N . GLN D 1 273 ? 93.418 263.211 320.711 1.00 37.60 251 GLN D N 1
ATOM 10130 C CA . GLN D 1 273 ? 93.208 261.765 320.410 1.00 36.67 251 GLN D CA 1
ATOM 10131 C C . GLN D 1 273 ? 92.370 261.614 319.107 1.00 36.31 251 GLN D C 1
ATOM 10132 O O . GLN D 1 273 ? 92.759 260.858 318.200 1.00 36.81 251 GLN D O 1
ATOM 10138 N N . THR D 1 274 ? 91.251 262.337 319.013 1.00 35.38 252 THR D N 1
ATOM 10139 C CA . THR D 1 274 ? 90.654 262.704 317.726 1.00 35.21 252 THR D CA 1
ATOM 10140 C C . THR D 1 274 ? 91.340 263.919 317.076 1.00 35.37 252 THR D C 1
ATOM 10141 O O . THR D 1 274 ? 92.316 264.480 317.612 1.00 35.54 252 THR D O 1
ATOM 10145 N N . GLY D 1 275 ? 90.830 264.302 315.900 1.00 35.25 253 GLY D N 1
ATOM 10146 C CA . GLY D 1 275 ? 91.192 265.563 315.237 1.00 35.20 253 GLY D CA 1
ATOM 10147 C C . GLY D 1 275 ? 90.353 266.663 315.831 1.00 34.38 253 GLY D C 1
ATOM 10148 O O . GLY D 1 275 ? 89.533 267.275 315.157 1.00 34.41 253 GLY D O 1
ATOM 10149 N N . LYS D 1 276 ? 90.607 266.893 317.114 1.00 33.60 254 LYS D N 1
ATOM 10150 C CA . LYS D 1 276 ? 89.796 267.707 318.054 1.00 32.92 254 LYS D CA 1
ATOM 10151 C C . LYS D 1 276 ? 88.285 267.802 317.809 1.00 32.30 254 LYS D C 1
ATOM 10152 O O . LYS D 1 276 ? 87.732 267.000 317.058 1.00 32.27 254 LYS D O 1
ATOM 10158 N N . ARG D 1 277 ? 87.651 268.759 318.501 1.00 31.76 255 ARG D N 1
ATOM 10159 C CA . ARG D 1 277 ? 86.227 268.999 318.511 1.00 31.32 255 ARG D CA 1
ATOM 10160 C C . ARG D 1 277 ? 85.819 268.000 319.540 1.00 30.53 255 ARG D C 1
ATOM 10161 O O . ARG D 1 277 ? 85.623 266.834 319.237 1.00 30.60 255 ARG D O 1
ATOM 10169 N N . PRO D 1 278 ? 85.790 268.420 320.792 1.00 29.95 256 PRO D N 1
ATOM 10170 C CA . PRO D 1 278 ? 85.367 267.473 321.801 1.00 29.42 256 PRO D CA 1
ATOM 10171 C C . PRO D 1 278 ? 83.909 267.046 321.557 1.00 29.37 256 PRO D C 1
ATOM 10172 O O . PRO D 1 278 ? 83.153 267.756 320.905 1.00 29.70 256 PRO D O 1
ATOM 10176 N N . LEU D 1 279 ? 83.515 265.891 322.045 1.00 29.07 257 LEU D N 1
ATOM 10177 C CA . LEU D 1 279 ? 82.105 265.587 322.051 1.00 29.34 257 LEU D CA 1
ATOM 10178 C C . LEU D 1 279 ? 81.450 266.531 323.044 1.00 29.49 257 LEU D C 1
ATOM 10179 O O . LEU D 1 279 ? 81.948 266.672 324.155 1.00 29.29 257 LEU D O 1
ATOM 10184 N N . LEU D 1 280 ? 80.340 267.159 322.638 1.00 30.06 258 LEU D N 1
ATOM 10185 C CA . LEU D 1 280 ? 79.580 268.136 323.455 1.00 30.08 258 LEU D CA 1
ATOM 10186 C C . LEU D 1 280 ? 78.735 267.408 324.482 1.00 29.93 258 LEU D C 1
ATOM 10187 O O . LEU D 1 280 ? 77.893 266.608 324.123 1.00 30.11 258 LEU D O 1
ATOM 10192 N N . PHE D 1 281 ? 78.996 267.662 325.759 1.00 29.80 259 PHE D N 1
ATOM 10193 C CA . PHE D 1 281 ? 78.199 267.107 326.859 1.00 29.96 259 PHE D CA 1
ATOM 10194 C C . PHE D 1 281 ? 77.521 268.235 327.650 1.00 30.40 259 PHE D C 1
ATOM 10195 O O . PHE D 1 281 ? 78.101 269.322 327.816 1.00 30.49 259 PHE D O 1
ATOM 10203 N N . VAL D 1 282 ? 76.316 267.958 328.157 1.00 30.77 260 VAL D N 1
ATOM 10204 C CA . VAL D 1 282 ? 75.637 268.822 329.118 1.00 31.04 260 VAL D CA 1
ATOM 10205 C C . VAL D 1 282 ? 75.537 268.005 330.402 1.00 31.05 260 VAL D C 1
ATOM 10206 O O . VAL D 1 282 ? 74.935 266.956 330.402 1.00 31.21 260 VAL D O 1
ATOM 10210 N N . LYS D 1 283 ? 76.133 268.458 331.492 1.00 31.20 261 LYS D N 1
ATOM 10211 C CA . LYS D 1 283 ? 75.857 267.828 332.783 1.00 31.74 261 LYS D CA 1
ATOM 10212 C C . LYS D 1 283 ? 74.470 268.249 333.350 1.00 32.87 261 LYS D C 1
ATOM 10213 O O . LYS D 1 283 ? 74.216 269.444 333.613 1.00 33.11 261 LYS D O 1
ATOM 10219 N N . ILE D 1 284 ? 73.593 267.255 333.554 1.00 33.75 262 ILE D N 1
ATOM 10220 C CA . ILE D 1 284 ? 72.249 267.489 334.090 1.00 34.71 262 ILE D CA 1
ATOM 10221 C C . ILE D 1 284 ? 72.083 267.034 335.545 1.00 35.16 262 ILE D C 1
ATOM 10222 O O . ILE D 1 284 ? 72.861 266.223 336.083 1.00 34.47 262 ILE D O 1
ATOM 10227 N N . ALA D 1 285 ? 71.031 267.592 336.149 1.00 36.27 263 ALA D N 1
ATOM 10228 C CA . ALA D 1 285 ? 70.699 267.414 337.560 1.00 36.65 263 ALA D CA 1
ATOM 10229 C C . ALA D 1 285 ? 69.987 266.066 337.803 1.00 37.30 263 ALA D C 1
ATOM 10230 O O . ALA D 1 285 ? 69.380 265.482 336.869 1.00 37.65 263 ALA D O 1
ATOM 10232 N N . PRO D 1 286 ? 70.066 265.561 339.053 1.00 37.42 264 PRO D N 1
ATOM 10233 C CA . PRO D 1 286 ? 69.327 264.346 339.393 1.00 38.24 264 PRO D CA 1
ATOM 10234 C C . PRO D 1 286 ? 67.815 264.589 339.556 1.00 39.77 264 PRO D C 1
ATOM 10235 O O . PRO D 1 286 ? 66.994 263.807 339.079 1.00 40.07 264 PRO D O 1
ATOM 10239 N N . ASP D 1 287 ? 67.474 265.716 340.166 1.00 41.02 265 ASP D N 1
ATOM 10240 C CA . ASP D 1 287 ? 66.136 265.983 340.670 1.00 42.80 265 ASP D CA 1
ATOM 10241 C C . ASP D 1 287 ? 65.280 266.707 339.612 1.00 44.11 265 ASP D C 1
ATOM 10242 O O . ASP D 1 287 ? 64.781 267.813 339.868 1.00 44.94 265 ASP D O 1
ATOM 10247 N N . LEU D 1 288 ? 65.095 266.101 338.440 1.00 45.00 266 LEU D N 1
ATOM 10248 C CA . LEU D 1 288 ? 64.287 266.722 337.379 1.00 46.54 266 LEU D CA 1
ATOM 10249 C C . LEU D 1 288 ? 62.861 266.174 337.412 1.00 48.78 266 LEU D C 1
ATOM 10250 O O . LEU D 1 288 ? 62.632 265.046 337.861 1.00 48.31 266 LEU D O 1
ATOM 10255 N N . THR D 1 289 ? 61.908 266.981 336.939 1.00 51.64 267 THR D N 1
ATOM 10256 C CA . THR D 1 289 ? 60.543 266.500 336.698 1.00 55.24 267 THR D CA 1
ATOM 10257 C C . THR D 1 289 ? 60.640 265.405 335.648 1.00 57.91 267 THR D C 1
ATOM 10258 O O . THR D 1 289 ? 61.396 265.546 334.683 1.00 58.23 267 THR D O 1
ATOM 10262 N N . ASP D 1 290 ? 59.882 264.322 335.806 1.00 61.24 268 ASP D N 1
ATOM 10263 C CA . ASP D 1 290 ? 59.879 263.277 334.770 1.00 62.46 268 ASP D CA 1
ATOM 10264 C C . ASP D 1 290 ? 59.132 263.710 333.493 1.00 64.16 268 ASP D C 1
ATOM 10265 O O . ASP D 1 290 ? 59.291 263.085 332.453 1.00 64.46 268 ASP D O 1
ATOM 10270 N N . GLU D 1 291 ? 58.353 264.792 333.576 1.00 65.99 269 GLU D N 1
ATOM 10271 C CA . GLU D 1 291 ? 57.947 265.568 332.400 1.00 66.97 269 GLU D CA 1
ATOM 10272 C C . GLU D 1 291 ? 59.193 266.208 331.763 1.00 65.50 269 GLU D C 1
ATOM 10273 O O . GLU D 1 291 ? 59.487 266.004 330.594 1.00 64.97 269 GLU D O 1
ATOM 10279 N N . GLU D 1 292 ? 59.912 266.963 332.584 1.00 65.18 270 GLU D N 1
ATOM 10280 C CA . GLU D 1 292 ? 61.104 267.730 332.219 1.00 64.90 270 GLU D CA 1
ATOM 10281 C C . GLU D 1 292 ? 62.234 266.858 331.678 1.00 63.78 270 GLU D C 1
ATOM 10282 O O . GLU D 1 292 ? 62.976 267.293 330.791 1.00 63.78 270 GLU D O 1
ATOM 10288 N N . LYS D 1 293 ? 62.379 265.642 332.208 1.00 62.80 271 LYS D N 1
ATOM 10289 C CA . LYS D 1 293 ? 63.453 264.746 331.767 1.00 61.12 271 LYS D CA 1
ATOM 10290 C C . LYS D 1 293 ? 63.309 264.428 330.286 1.00 61.28 271 LYS D C 1
ATOM 10291 O O . LYS D 1 293 ? 64.316 264.388 329.573 1.00 60.27 271 LYS D O 1
ATOM 10297 N N . ARG D 1 294 ? 62.068 264.230 329.828 1.00 62.30 272 ARG D N 1
ATOM 10298 C CA . ARG D 1 294 ? 61.796 264.184 328.397 1.00 63.17 272 ARG D CA 1
ATOM 10299 C C . ARG D 1 294 ? 62.474 265.348 327.677 1.00 61.76 272 ARG D C 1
ATOM 10300 O O . ARG D 1 294 ? 63.267 265.117 326.763 1.00 62.40 272 ARG D O 1
ATOM 10308 N N . ASP D 1 295 ? 62.205 266.579 328.115 1.00 59.89 273 ASP D N 1
ATOM 10309 C CA . ASP D 1 295 ? 62.735 267.789 327.443 1.00 57.82 273 ASP D CA 1
ATOM 10310 C C . ASP D 1 295 ? 64.256 267.840 327.295 1.00 55.56 273 ASP D C 1
ATOM 10311 O O . ASP D 1 295 ? 64.760 268.249 326.257 1.00 54.61 273 ASP D O 1
ATOM 10316 N N . ILE D 1 296 ? 64.980 267.435 328.325 1.00 54.03 274 ILE D N 1
ATOM 10317 C CA . ILE D 1 296 ? 66.426 267.333 328.205 1.00 52.91 274 ILE D CA 1
ATOM 10318 C C . ILE D 1 296 ? 66.765 266.355 327.085 1.00 52.06 274 ILE D C 1
ATOM 10319 O O . ILE D 1 296 ? 67.587 266.658 326.222 1.00 51.88 274 ILE D O 1
ATOM 10324 N N . ALA D 1 297 ? 66.122 265.195 327.104 1.00 51.53 275 ALA D N 1
ATOM 10325 C CA . ALA D 1 297 ? 66.428 264.140 326.149 1.00 51.44 275 ALA D CA 1
ATOM 10326 C C . ALA D 1 297 ? 66.050 264.504 324.712 1.00 52.05 275 ALA D C 1
ATOM 10327 O O . ALA D 1 297 ? 66.888 264.465 323.814 1.00 51.65 275 ALA D O 1
ATOM 10329 N N . ASP D 1 298 ? 64.793 264.875 324.505 1.00 53.39 276 ASP D N 1
ATOM 10330 C CA . ASP D 1 298 ? 64.288 265.231 323.164 1.00 54.31 276 ASP D CA 1
ATOM 10331 C C . ASP D 1 298 ? 65.120 266.363 322.555 1.00 53.24 276 ASP D C 1
ATOM 10332 O O . ASP D 1 298 ? 65.379 266.371 321.348 1.00 53.86 276 ASP D O 1
ATOM 10337 N N . VAL D 1 299 ? 65.548 267.298 323.405 1.00 51.52 277 VAL D N 1
ATOM 10338 C CA . VAL D 1 299 ? 66.459 268.363 322.999 1.00 49.98 277 VAL D CA 1
ATOM 10339 C C . VAL D 1 299 ? 67.837 267.811 322.667 1.00 47.87 277 VAL D C 1
ATOM 10340 O O . VAL D 1 299 ? 68.428 268.239 321.680 1.00 48.04 277 VAL D O 1
ATOM 10344 N N . ALA D 1 300 ? 68.353 266.878 323.468 1.00 45.81 278 ALA D N 1
ATOM 10345 C CA . ALA D 1 300 ? 69.633 266.240 323.133 1.00 44.09 278 ALA D CA 1
ATOM 10346 C C . ALA D 1 300 ? 69.610 265.801 321.670 1.00 44.10 278 ALA D C 1
ATOM 10347 O O . ALA D 1 300 ? 70.570 266.050 320.921 1.00 43.67 278 ALA D O 1
ATOM 10349 N N . LEU D 1 301 ? 68.478 265.210 321.269 1.00 44.42 279 LEU D N 1
ATOM 10350 C CA . LEU D 1 301 ? 68.258 264.744 319.897 1.00 44.54 279 LEU D CA 1
ATOM 10351 C C . LEU D 1 301 ? 68.087 265.895 318.919 1.00 44.93 279 LEU D C 1
ATOM 10352 O O . LEU D 1 301 ? 68.932 266.058 318.049 1.00 44.48 279 LEU D O 1
ATOM 10357 N N . GLU D 1 302 ? 67.023 266.687 319.068 1.00 45.74 280 GLU D N 1
ATOM 10358 C CA . GLU D 1 302 ? 66.871 268.001 318.379 1.00 46.55 280 GLU D CA 1
ATOM 10359 C C . GLU D 1 302 ? 68.224 268.706 317.979 1.00 45.44 280 GLU D C 1
ATOM 10360 O O . GLU D 1 302 ? 68.450 268.996 316.785 1.00 46.14 280 GLU D O 1
ATOM 10366 N N . THR D 1 303 ? 69.120 268.926 318.959 1.00 43.49 281 THR D N 1
ATOM 10367 C CA . THR D 1 303 ? 70.411 269.668 318.772 1.00 41.97 281 THR D CA 1
ATOM 10368 C C . THR D 1 303 ? 71.617 268.866 318.253 1.00 40.28 281 THR D C 1
ATOM 10369 O O . THR D 1 303 ? 72.637 269.455 317.863 1.00 39.73 281 THR D O 1
ATOM 10373 N N . GLY D 1 304 ? 71.513 267.541 318.287 1.00 39.05 282 GLY D N 1
ATOM 10374 C CA . GLY D 1 304 ? 72.633 266.679 317.945 1.00 37.66 282 GLY D CA 1
ATOM 10375 C C . GLY D 1 304 ? 73.711 266.766 319.002 1.00 35.86 282 GLY D C 1
ATOM 10376 O O . GLY D 1 304 ? 74.893 266.873 318.662 1.00 35.56 282 GLY D O 1
ATOM 10377 N N . LEU D 1 305 ? 73.298 266.734 320.274 1.00 34.56 283 LEU D N 1
ATOM 10378 C CA . LEU D 1 305 ? 74.232 266.731 321.398 1.00 32.88 283 LEU D CA 1
ATOM 10379 C C . LEU D 1 305 ? 74.805 265.318 321.542 1.00 31.82 283 LEU D C 1
ATOM 10380 O O . LEU D 1 305 ? 74.098 264.320 321.322 1.00 31.95 283 LEU D O 1
ATOM 10385 N N . ASP D 1 306 ? 76.089 265.267 321.914 1.00 30.57 284 ASP D N 1
ATOM 10386 C CA . ASP D 1 306 ? 76.928 264.063 321.834 1.00 29.78 284 ASP D CA 1
ATOM 10387 C C . ASP D 1 306 ? 76.864 263.195 323.075 1.00 29.15 284 ASP D C 1
ATOM 10388 O O . ASP D 1 306 ? 76.869 261.973 322.983 1.00 29.06 284 ASP D O 1
ATOM 10393 N N . GLY D 1 307 ? 76.825 263.843 324.233 1.00 28.75 285 GLY D N 1
ATOM 10394 C CA . GLY D 1 307 ? 76.700 263.169 325.522 1.00 28.37 285 GLY D CA 1
ATOM 10395 C C . GLY D 1 307 ? 75.975 263.984 326.588 1.00 28.33 285 GLY D C 1
ATOM 10396 O O . GLY D 1 307 ? 75.525 265.116 326.367 1.00 28.47 285 GLY D O 1
ATOM 10397 N N . LEU D 1 308 ? 75.841 263.352 327.746 1.00 28.12 286 LEU D N 1
ATOM 10398 C CA . LEU D 1 308 ? 75.254 263.944 328.953 1.00 28.11 286 LEU D CA 1
ATOM 10399 C C . LEU D 1 308 ? 75.965 263.322 330.175 1.00 27.79 286 LEU D C 1
ATOM 10400 O O . LEU D 1 308 ? 76.221 262.108 330.190 1.00 27.76 286 LEU D O 1
ATOM 10405 N N . ILE D 1 309 ? 76.300 264.139 331.178 1.00 27.62 287 ILE D N 1
ATOM 10406 C CA . ILE D 1 309 ? 76.817 263.603 332.428 1.00 27.47 287 ILE D CA 1
ATOM 10407 C C . ILE D 1 309 ? 75.637 263.439 333.341 1.00 27.92 287 ILE D C 1
ATOM 10408 O O . ILE D 1 309 ? 75.041 264.431 333.728 1.00 28.04 287 ILE D O 1
ATOM 10413 N N . VAL D 1 310 ? 75.295 262.186 333.658 1.00 28.30 288 VAL D N 1
ATOM 10414 C CA . VAL D 1 310 ? 74.016 261.878 334.277 1.00 28.99 288 VAL D CA 1
ATOM 10415 C C . VAL D 1 310 ? 74.190 261.860 335.772 1.00 29.33 288 VAL D C 1
ATOM 10416 O O . VAL D 1 310 ? 74.900 261.020 336.318 1.00 29.09 288 VAL D O 1
ATOM 10420 N N . THR D 1 311 ? 73.457 262.810 336.365 1.00 30.15 289 THR D N 1
ATOM 10421 C CA . THR D 1 311 ? 73.421 263.265 337.781 1.00 30.71 289 THR D CA 1
ATOM 10422 C C . THR D 1 311 ? 74.614 264.012 338.386 1.00 30.59 289 THR D C 1
ATOM 10423 O O . THR D 1 311 ? 75.766 263.548 338.445 1.00 30.12 289 THR D O 1
ATOM 10427 N N . ASN D 1 312 ? 74.233 265.191 338.865 1.00 31.21 290 ASN D N 1
ATOM 10428 C CA . ASN D 1 312 ? 75.017 266.018 339.723 1.00 31.44 290 ASN D CA 1
ATOM 10429 C C . ASN D 1 312 ? 74.668 265.719 341.189 1.00 31.92 290 ASN D C 1
ATOM 10430 O O . ASN D 1 312 ? 73.878 264.827 341.487 1.00 32.42 290 ASN D O 1
ATOM 10435 N N . THR D 1 313 ? 75.280 266.447 342.104 1.00 32.00 291 THR D N 1
ATOM 10436 C CA . THR D 1 313 ? 74.817 266.484 343.472 1.00 32.76 291 THR D CA 1
ATOM 10437 C C . THR D 1 313 ? 73.349 266.956 343.541 1.00 33.58 291 THR D C 1
ATOM 10438 O O . THR D 1 313 ? 72.912 267.725 342.679 1.00 33.48 291 THR D O 1
ATOM 10442 N N . THR D 1 314 ? 72.612 266.500 344.564 1.00 34.65 292 THR D N 1
ATOM 10443 C CA . THR D 1 314 ? 71.123 266.613 344.619 1.00 35.76 292 THR D CA 1
ATOM 10444 C C . THR D 1 314 ? 70.544 267.517 345.714 1.00 36.92 292 THR D C 1
ATOM 10445 O O . THR D 1 314 ? 71.066 267.570 346.816 1.00 37.14 292 THR D O 1
ATOM 10449 N N . ILE D 1 315 ? 69.430 268.180 345.412 1.00 38.21 293 ILE D N 1
ATOM 10450 C CA . ILE D 1 315 ? 68.736 269.010 346.411 1.00 39.68 293 ILE D CA 1
ATOM 10451 C C . ILE D 1 315 ? 67.919 268.186 347.406 1.00 41.76 293 ILE D C 1
ATOM 10452 O O . ILE D 1 315 ? 67.594 268.671 348.505 1.00 42.66 293 ILE D O 1
ATOM 10457 N N . GLN D 1 316 ? 67.576 266.955 347.036 1.00 43.21 294 GLN D N 1
ATOM 10458 C CA . GLN D 1 316 ? 66.767 266.098 347.908 1.00 44.95 294 GLN D CA 1
ATOM 10459 C C . GLN D 1 316 ? 67.497 265.669 349.182 1.00 45.59 294 GLN D C 1
ATOM 10460 O O . GLN D 1 316 ? 68.725 265.798 349.296 1.00 44.37 294 GLN D O 1
ATOM 10466 N N . ARG D 1 317 ? 66.707 265.171 350.134 1.00 47.56 295 ARG D N 1
ATOM 10467 C CA . ARG D 1 317 ? 67.223 264.572 351.352 1.00 48.77 295 ARG D CA 1
ATOM 10468 C C . ARG D 1 317 ? 66.278 263.469 351.860 1.00 50.23 295 ARG D C 1
ATOM 10469 O O . ARG D 1 317 ? 65.752 263.581 352.980 1.00 50.67 295 ARG D O 1
ATOM 10477 N N . PRO D 1 318 ? 66.076 262.387 351.061 1.00 51.00 296 PRO D N 1
ATOM 10478 C CA . PRO D 1 318 ? 65.123 261.357 351.514 1.00 53.13 296 PRO D CA 1
ATOM 10479 C C . PRO D 1 318 ? 65.586 260.814 352.864 1.00 54.57 296 PRO D C 1
ATOM 10480 O O . PRO D 1 318 ? 66.737 260.360 352.954 1.00 54.84 296 PRO D O 1
ATOM 10484 N N . GLU D 1 319 ? 64.748 260.902 353.906 1.00 55.68 297 GLU D N 1
ATOM 10485 C CA . GLU D 1 319 ? 65.188 260.476 355.237 1.00 56.24 297 GLU D CA 1
ATOM 10486 C C . GLU D 1 319 ? 65.342 258.956 355.362 1.00 56.61 297 GLU D C 1
ATOM 10487 O O . GLU D 1 319 ? 64.440 258.232 355.778 1.00 58.50 297 GLU D O 1
ATOM 10493 N N . SER D 1 320 ? 66.498 258.491 354.929 1.00 55.04 298 SER D N 1
ATOM 10494 C CA . SER D 1 320 ? 67.110 257.291 355.436 1.00 54.98 298 SER D CA 1
ATOM 10495 C C . SER D 1 320 ? 68.570 257.699 355.679 1.00 54.23 298 SER D C 1
ATOM 10496 O O . SER D 1 320 ? 69.499 256.910 355.434 1.00 53.87 298 SER D O 1
ATOM 10499 N N . LEU D 1 321 ? 68.728 258.947 356.182 1.00 53.83 299 LEU D N 1
ATOM 10500 C CA . LEU D 1 321 ? 70.014 259.678 356.334 1.00 52.67 299 LEU D CA 1
ATOM 10501 C C . LEU D 1 321 ? 70.370 259.839 357.823 1.00 53.52 299 LEU D C 1
ATOM 10502 O O . LEU D 1 321 ? 69.491 259.703 358.681 1.00 54.34 299 LEU D O 1
ATOM 10507 N N . ARG D 1 322 ? 71.632 260.181 358.123 1.00 53.37 300 ARG D N 1
ATOM 10508 C CA . ARG D 1 322 ? 72.215 259.954 359.471 1.00 54.55 300 ARG D CA 1
ATOM 10509 C C . ARG D 1 322 ? 73.044 261.090 360.116 1.00 54.23 300 ARG D C 1
ATOM 10510 O O . ARG D 1 322 ? 72.573 261.693 361.098 1.00 55.07 300 ARG D O 1
ATOM 10518 N N . SER D 1 323 ? 74.260 261.372 359.615 1.00 52.87 301 SER D N 1
ATOM 10519 C CA . SER D 1 323 ? 75.225 262.231 360.381 1.00 52.26 301 SER D CA 1
ATOM 10520 C C . SER D 1 323 ? 74.665 263.649 360.663 1.00 51.72 301 SER D C 1
ATOM 10521 O O . SER D 1 323 ? 73.656 264.057 360.063 1.00 51.40 301 SER D O 1
ATOM 10524 N N . GLU D 1 324 ? 75.320 264.379 361.573 1.00 51.55 302 GLU D N 1
ATOM 10525 C CA . GLU D 1 324 ? 74.768 265.638 362.135 1.00 51.23 302 GLU D CA 1
ATOM 10526 C C . GLU D 1 324 ? 74.393 266.697 361.111 1.00 49.81 302 GLU D C 1
ATOM 10527 O O . GLU D 1 324 ? 73.463 267.475 361.347 1.00 49.88 302 GLU D O 1
ATOM 10533 N N . SER D 1 325 ? 75.120 266.708 359.992 1.00 48.19 303 SER D N 1
ATOM 10534 C CA . SER D 1 325 ? 74.968 267.702 358.921 1.00 46.78 303 SER D CA 1
ATOM 10535 C C . SER D 1 325 ? 73.947 267.373 357.794 1.00 45.41 303 SER D C 1
ATOM 10536 O O . SER D 1 325 ? 73.787 268.162 356.858 1.00 44.63 303 SER D O 1
ATOM 10539 N N . LYS D 1 326 ? 73.264 266.234 357.888 1.00 44.89 304 LYS D N 1
ATOM 10540 C CA . LYS D 1 326 ? 72.132 265.877 357.000 1.00 44.20 304 LYS D CA 1
ATOM 10541 C C . LYS D 1 326 ? 71.272 267.036 356.433 1.00 43.53 304 LYS D C 1
ATOM 10542 O O . LYS D 1 326 ? 70.860 267.008 355.273 1.00 42.84 304 LYS D O 1
ATOM 10548 N N . HIS D 1 327 ? 71.009 268.032 357.269 1.00 43.62 305 HIS D N 1
ATOM 10549 C CA . HIS D 1 327 ? 70.216 269.242 356.915 1.00 43.35 305 HIS D CA 1
ATOM 10550 C C . HIS D 1 327 ? 70.885 270.296 356.023 1.00 42.03 305 HIS D C 1
ATOM 10551 O O . HIS D 1 327 ? 70.201 271.192 355.492 1.00 41.59 305 HIS D O 1
ATOM 10558 N N . GLU D 1 328 ? 72.214 270.213 355.910 1.00 41.17 306 GLU D N 1
ATOM 10559 C CA . GLU D 1 328 ? 73.014 271.286 355.333 1.00 40.11 306 GLU D CA 1
ATOM 10560 C C . GLU D 1 328 ? 72.624 271.650 353.928 1.00 39.35 306 GLU D C 1
ATOM 10561 O O . GLU D 1 328 ? 72.161 270.797 353.174 1.00 39.26 306 GLU D O 1
ATOM 10567 N N . THR D 1 329 ? 72.808 272.921 353.583 1.00 38.81 307 THR D N 1
ATOM 10568 C CA . THR D 1 329 ? 72.285 273.434 352.315 1.00 38.22 307 THR D CA 1
ATOM 10569 C C . THR D 1 329 ? 73.219 273.054 351.190 1.00 36.86 307 THR D C 1
ATOM 10570 O O . THR D 1 329 ? 74.424 273.012 351.379 1.00 36.27 307 THR D O 1
ATOM 10574 N N . GLY D 1 330 ? 72.647 272.749 350.036 1.00 36.32 308 GLY D N 1
ATOM 10575 C CA . GLY D 1 330 ? 73.434 272.433 348.855 1.00 35.67 308 GLY D CA 1
ATOM 10576 C C . GLY D 1 330 ? 73.298 271.002 348.366 1.00 35.55 308 GLY D C 1
ATOM 10577 O O . GLY D 1 330 ? 72.344 270.301 348.712 1.00 36.02 308 GLY D O 1
ATOM 10578 N N . GLY D 1 331 ? 74.268 270.579 347.557 1.00 34.91 309 GLY D N 1
ATOM 10579 C CA . GLY D 1 331 ? 74.191 269.337 346.812 1.00 34.81 309 GLY D CA 1
ATOM 10580 C C . GLY D 1 331 ? 74.708 268.133 347.580 1.00 35.26 309 GLY D C 1
ATOM 10581 O O . GLY D 1 331 ? 75.875 268.113 348.004 1.00 35.09 309 GLY D O 1
ATOM 10582 N N . LEU D 1 332 ? 73.834 267.130 347.744 1.00 36.00 310 LEU D N 1
ATOM 10583 C CA . LEU D 1 332 ? 74.163 265.859 348.417 1.00 36.53 310 LEU D CA 1
ATOM 10584 C C . LEU D 1 332 ? 74.862 264.964 347.438 1.00 36.40 310 LEU D C 1
ATOM 10585 O O . LEU D 1 332 ? 74.537 264.966 346.257 1.00 35.92 310 LEU D O 1
ATOM 10590 N N . SER D 1 333 ? 75.816 264.199 347.956 1.00 37.12 311 SER D N 1
ATOM 10591 C CA . SER D 1 333 ? 76.700 263.374 347.155 1.00 37.31 311 SER D CA 1
ATOM 10592 C C . SER D 1 333 ? 76.913 261.994 347.797 1.00 38.30 311 SER D C 1
ATOM 10593 O O . SER D 1 333 ? 76.892 261.853 349.020 1.00 38.75 311 SER D O 1
ATOM 10596 N N . GLY D 1 334 ? 77.103 260.983 346.949 1.00 38.93 312 GLY D N 1
ATOM 10597 C CA . GLY D 1 334 ? 77.483 259.634 347.374 1.00 40.05 312 GLY D CA 1
ATOM 10598 C C . GLY D 1 334 ? 76.358 258.618 347.331 1.00 41.02 312 GLY D C 1
ATOM 10599 O O . GLY D 1 334 ? 75.495 258.672 346.459 1.00 40.62 312 GLY D O 1
ATOM 10600 N N . ARG D 1 335 ? 76.377 257.705 348.300 1.00 42.53 313 ARG D N 1
ATOM 10601 C CA . ARG D 1 335 ? 75.442 256.576 348.385 1.00 43.64 313 ARG D CA 1
ATOM 10602 C C . ARG D 1 335 ? 73.973 256.954 348.135 1.00 43.21 313 ARG D C 1
ATOM 10603 O O . ARG D 1 335 ? 73.342 256.353 347.273 1.00 43.00 313 ARG D O 1
ATOM 10611 N N . PRO D 1 336 ? 73.432 257.976 348.830 1.00 42.95 314 PRO D N 1
ATOM 10612 C CA . PRO D 1 336 ? 72.040 258.340 348.506 1.00 43.20 314 PRO D CA 1
ATOM 10613 C C . PRO D 1 336 ? 71.761 258.735 347.040 1.00 42.53 314 PRO D C 1
ATOM 10614 O O . PRO D 1 336 ? 70.592 258.800 346.651 1.00 43.40 314 PRO D O 1
ATOM 10618 N N . LEU D 1 337 ? 72.790 259.009 346.242 1.00 41.36 315 LEU D N 1
ATOM 10619 C CA . LEU D 1 337 ? 72.574 259.193 344.815 1.00 40.77 315 LEU D CA 1
ATOM 10620 C C . LEU D 1 337 ? 72.294 257.886 344.105 1.00 41.06 315 LEU D C 1
ATOM 10621 O O . LEU D 1 337 ? 71.708 257.938 343.036 1.00 40.79 315 LEU D O 1
ATOM 10626 N N . LYS D 1 338 ? 72.692 256.742 344.692 1.00 41.75 316 LYS D N 1
ATOM 10627 C CA . LYS D 1 338 ? 72.775 255.438 343.977 1.00 42.13 316 LYS D CA 1
ATOM 10628 C C . LYS D 1 338 ? 71.540 255.136 343.124 1.00 42.70 316 LYS D C 1
ATOM 10629 O O . LYS D 1 338 ? 71.619 255.091 341.883 1.00 42.14 316 LYS D O 1
ATOM 10635 N N . ALA D 1 339 ? 70.408 254.934 343.796 1.00 43.69 317 ALA D N 1
ATOM 10636 C CA . ALA D 1 339 ? 69.199 254.514 343.112 1.00 44.64 317 ALA D CA 1
ATOM 10637 C C . ALA D 1 339 ? 68.517 255.665 342.343 1.00 44.61 317 ALA D C 1
ATOM 10638 O O . ALA D 1 339 ? 67.783 255.418 341.387 1.00 44.87 317 ALA D O 1
ATOM 10640 N N . MET D 1 340 ? 68.786 256.910 342.740 1.00 44.57 318 MET D N 1
ATOM 10641 C CA . MET D 1 340 ? 68.431 258.091 341.919 1.00 44.60 318 MET D CA 1
ATOM 10642 C C . MET D 1 340 ? 69.184 258.050 340.589 1.00 43.80 318 MET D C 1
ATOM 10643 O O . MET D 1 340 ? 68.601 257.987 339.497 1.00 43.85 318 MET D O 1
ATOM 10648 N N . SER D 1 341 ? 70.504 258.059 340.730 1.00 43.03 319 SER D N 1
ATOM 10649 C CA . SER D 1 341 ? 71.421 258.271 339.643 1.00 42.22 319 SER D CA 1
ATOM 10650 C C . SER D 1 341 ? 71.453 257.091 338.705 1.00 42.68 319 SER D C 1
ATOM 10651 O O . SER D 1 341 ? 71.600 257.278 337.500 1.00 42.66 319 SER D O 1
ATOM 10654 N N . THR D 1 342 ? 71.324 255.882 339.244 1.00 43.40 320 THR D N 1
ATOM 10655 C CA . THR D 1 342 ? 71.225 254.715 338.384 1.00 44.13 320 THR D CA 1
ATOM 10656 C C . THR D 1 342 ? 69.917 254.830 337.537 1.00 45.15 320 THR D C 1
ATOM 10657 O O . THR D 1 342 ? 69.909 254.503 336.340 1.00 45.26 320 THR D O 1
ATOM 10661 N N . LYS D 1 343 ? 68.838 255.329 338.149 1.00 45.81 321 LYS D N 1
ATOM 10662 C CA . LYS D 1 343 ? 67.551 255.446 337.453 1.00 46.33 321 LYS D CA 1
ATOM 10663 C C . LYS D 1 343 ? 67.517 256.606 336.493 1.00 45.19 321 LYS D C 1
ATOM 10664 O O . LYS D 1 343 ? 66.893 256.511 335.435 1.00 45.54 321 LYS D O 1
ATOM 10670 N N . CYS D 1 344 ? 68.206 257.689 336.833 1.00 43.88 322 CYS D N 1
ATOM 10671 C CA . CYS D 1 344 ? 68.235 258.841 335.938 1.00 43.05 322 CYS D CA 1
ATOM 10672 C C . CYS D 1 344 ? 68.788 258.395 334.588 1.00 42.08 322 CYS D C 1
ATOM 10673 O O . CYS D 1 344 ? 68.292 258.848 333.554 1.00 42.14 322 CYS D O 1
ATOM 10676 N N . VAL D 1 345 ? 69.758 257.465 334.621 1.00 41.00 323 VAL D N 1
ATOM 10677 C CA . VAL D 1 345 ? 70.431 256.938 333.418 1.00 40.18 323 VAL D CA 1
ATOM 10678 C C . VAL D 1 345 ? 69.455 256.133 332.571 1.00 41.07 323 VAL D C 1
ATOM 10679 O O . VAL D 1 345 ? 69.467 256.235 331.346 1.00 40.90 323 VAL D O 1
ATOM 10683 N N . SER D 1 346 ? 68.623 255.328 333.231 1.00 42.23 324 SER D N 1
ATOM 10684 C CA . SER D 1 346 ? 67.649 254.468 332.547 1.00 43.37 324 SER D CA 1
ATOM 10685 C C . SER D 1 346 ? 66.710 255.278 331.661 1.00 44.17 324 SER D C 1
ATOM 10686 O O . SER D 1 346 ? 66.686 255.098 330.445 1.00 44.48 324 SER D O 1
ATOM 10689 N N . ASP D 1 347 ? 65.971 256.195 332.274 1.00 44.84 325 ASP D N 1
ATOM 10690 C CA . ASP D 1 347 ? 64.948 256.947 331.562 1.00 45.97 325 ASP D CA 1
ATOM 10691 C C . ASP D 1 347 ? 65.572 257.837 330.498 1.00 44.85 325 ASP D C 1
ATOM 10692 O O . ASP D 1 347 ? 65.005 258.033 329.437 1.00 44.95 325 ASP D O 1
ATOM 10697 N N . MET D 1 348 ? 66.752 258.362 330.792 1.00 43.85 326 MET D N 1
ATOM 10698 C CA . MET D 1 348 ? 67.465 259.227 329.851 1.00 43.45 326 MET D CA 1
ATOM 10699 C C . MET D 1 348 ? 68.056 258.471 328.662 1.00 42.95 326 MET D C 1
ATOM 10700 O O . MET D 1 348 ? 68.102 259.021 327.556 1.00 42.94 326 MET D O 1
ATOM 10705 N N . TYR D 1 349 ? 68.525 257.241 328.895 1.00 42.42 327 TYR D N 1
ATOM 10706 C CA . TYR D 1 349 ? 68.998 256.402 327.815 1.00 42.04 327 TYR D CA 1
ATOM 10707 C C . TYR D 1 349 ? 67.821 256.138 326.908 1.00 43.69 327 TYR D C 1
ATOM 10708 O O . TYR D 1 349 ? 67.812 256.617 325.783 1.00 43.85 327 TYR D O 1
ATOM 10717 N N . LYS D 1 350 ? 66.791 255.454 327.410 1.00 45.36 328 LYS D N 1
ATOM 10718 C CA . LYS D 1 350 ? 65.672 255.060 326.551 1.00 47.11 328 LYS D CA 1
ATOM 10719 C C . LYS D 1 350 ? 65.165 256.227 325.714 1.00 48.13 328 LYS D C 1
ATOM 10720 O O . LYS D 1 350 ? 64.887 256.048 324.552 1.00 48.40 328 LYS D O 1
ATOM 10726 N N . MET D 1 351 ? 65.124 257.427 326.293 1.00 49.24 329 MET D N 1
ATOM 10727 C CA . MET D 1 351 ? 64.565 258.615 325.622 1.00 50.73 329 MET D CA 1
ATOM 10728 C C . MET D 1 351 ? 65.479 259.212 324.537 1.00 50.09 329 MET D C 1
ATOM 10729 O O . MET D 1 351 ? 64.985 259.631 323.491 1.00 51.56 329 MET D O 1
ATOM 10734 N N . THR D 1 352 ? 66.793 259.255 324.748 1.00 48.22 330 THR D N 1
ATOM 10735 C CA . THR D 1 352 ? 67.681 259.540 323.622 1.00 47.19 330 THR D CA 1
ATOM 10736 C C . THR D 1 352 ? 67.792 258.293 322.718 1.00 47.69 330 THR D C 1
ATOM 10737 O O . THR D 1 352 ? 68.502 258.337 321.709 1.00 47.64 330 THR D O 1
ATOM 10741 N N . ASN D 1 353 ? 67.126 257.187 323.107 1.00 48.13 331 ASN D N 1
ATOM 10742 C CA . ASN D 1 353 ? 66.857 256.013 322.248 1.00 48.42 331 ASN D CA 1
ATOM 10743 C C . ASN D 1 353 ? 68.156 255.408 321.721 1.00 46.77 331 ASN D C 1
ATOM 10744 O O . ASN D 1 353 ? 68.286 255.110 320.530 1.00 46.52 331 ASN D O 1
ATOM 10749 N N . GLY D 1 354 ? 69.115 255.279 322.644 1.00 45.09 332 GLY D N 1
ATOM 10750 C CA . GLY D 1 354 ? 70.435 254.764 322.375 1.00 43.99 332 GLY D CA 1
ATOM 10751 C C . GLY D 1 354 ? 71.444 255.719 321.772 1.00 43.34 332 GLY D C 1
ATOM 10752 O O . GLY D 1 354 ? 72.642 255.473 321.881 1.00 42.89 332 GLY D O 1
ATOM 10753 N N . GLN D 1 355 ? 70.989 256.814 321.160 1.00 43.59 333 GLN D N 1
ATOM 10754 C CA . GLN D 1 355 ? 71.829 257.612 320.233 1.00 43.19 333 GLN D CA 1
ATOM 10755 C C . GLN D 1 355 ? 72.870 258.464 320.941 1.00 41.43 333 GLN D C 1
ATOM 10756 O O . GLN D 1 355 ? 74.043 258.418 320.607 1.00 40.66 333 GLN D O 1
ATOM 10762 N N . VAL D 1 356 ? 72.400 259.248 321.904 1.00 40.78 334 VAL D N 1
ATOM 10763 C CA . VAL D 1 356 ? 73.210 260.192 322.638 1.00 39.67 334 VAL D CA 1
ATOM 10764 C C . VAL D 1 356 ? 73.803 259.467 323.815 1.00 38.55 334 VAL D C 1
ATOM 10765 O O . VAL D 1 356 ? 73.092 258.780 324.542 1.00 38.69 334 VAL D O 1
ATOM 10769 N N . ALA D 1 357 ? 75.094 259.683 324.033 1.00 37.47 335 ALA D N 1
ATOM 10770 C CA . ALA D 1 357 ? 75.847 258.975 325.071 1.00 36.59 335 ALA D CA 1
ATOM 10771 C C . ALA D 1 357 ? 75.469 259.392 326.495 1.00 35.97 335 ALA D C 1
ATOM 10772 O O . ALA D 1 357 ? 74.814 260.409 326.709 1.00 35.88 335 ALA D O 1
ATOM 10774 N N . ILE D 1 358 ? 75.872 258.557 327.451 1.00 35.40 336 ILE D N 1
ATOM 10775 C CA . ILE D 1 358 ? 75.639 258.771 328.884 1.00 34.90 336 ILE D CA 1
ATOM 10776 C C . ILE D 1 358 ? 76.861 258.307 329.679 1.00 34.36 336 ILE D C 1
ATOM 10777 O O . ILE D 1 358 ? 77.201 257.120 329.672 1.00 34.45 336 ILE D O 1
ATOM 10782 N N . ILE D 1 359 ? 77.530 259.261 330.319 1.00 33.71 337 ILE D N 1
ATOM 10783 C CA . ILE D 1 359 ? 78.544 258.979 331.313 1.00 33.35 337 ILE D CA 1
ATOM 10784 C C . ILE D 1 359 ? 77.820 259.204 332.635 1.00 33.56 337 ILE D C 1
ATOM 10785 O O . ILE D 1 359 ? 77.195 260.239 332.823 1.00 33.70 337 ILE D O 1
ATOM 10790 N N . ALA D 1 360 ? 77.900 258.252 333.551 1.00 33.80 338 ALA D N 1
ATOM 10791 C CA . ALA D 1 360 ? 77.162 258.354 334.800 1.00 34.39 338 ALA D CA 1
ATOM 10792 C C . ALA D 1 360 ? 78.026 258.744 336.003 1.00 34.65 338 ALA D C 1
ATOM 10793 O O . ALA D 1 360 ? 79.174 258.323 336.091 1.00 34.64 338 ALA D O 1
ATOM 10795 N N . SER D 1 361 ? 77.457 259.533 336.927 1.00 35.22 339 SER D N 1
ATOM 10796 C CA . SER D 1 361 ? 78.068 259.839 338.250 1.00 35.43 339 SER D CA 1
ATOM 10797 C C . SER D 1 361 ? 77.055 259.606 339.370 1.00 36.29 339 SER D C 1
ATOM 10798 O O . SER D 1 361 ? 75.857 259.541 339.092 1.00 36.57 339 SER D O 1
ATOM 10801 N N . GLY D 1 362 ? 77.529 259.453 340.613 1.00 37.02 340 GLY D N 1
ATOM 10802 C CA . GLY D 1 362 ? 76.636 259.347 341.790 1.00 38.09 340 GLY D CA 1
ATOM 10803 C C . GLY D 1 362 ? 76.655 258.039 342.560 1.00 39.37 340 GLY D C 1
ATOM 10804 O O . GLY D 1 362 ? 76.002 257.071 342.186 1.00 39.42 340 GLY D O 1
ATOM 10805 N N . GLY D 1 363 ? 77.387 258.023 343.663 1.00 40.77 341 GLY D N 1
ATOM 10806 C CA . GLY D 1 363 ? 77.491 256.846 344.517 1.00 42.54 341 GLY D CA 1
ATOM 10807 C C . GLY D 1 363 ? 78.222 255.644 343.943 1.00 43.61 341 GLY D C 1
ATOM 10808 O O . GLY D 1 363 ? 78.077 254.539 344.481 1.00 44.00 341 GLY D O 1
ATOM 10809 N N . ILE D 1 364 ? 79.027 255.844 342.892 1.00 44.44 342 ILE D N 1
ATOM 10810 C CA . ILE D 1 364 ? 79.753 254.728 342.266 1.00 46.03 342 ILE D CA 1
ATOM 10811 C C . ILE D 1 364 ? 80.948 254.377 343.129 1.00 47.62 342 ILE D C 1
ATOM 10812 O O . ILE D 1 364 ? 82.025 254.943 342.968 1.00 47.46 342 ILE D O 1
ATOM 10817 N N . GLU D 1 365 ? 80.713 253.469 344.071 1.00 49.99 343 GLU D N 1
ATOM 10818 C CA . GLU D 1 365 ? 81.767 252.716 344.755 1.00 52.10 343 GLU D CA 1
ATOM 10819 C C . GLU D 1 365 ? 81.487 251.240 344.394 1.00 53.40 343 GLU D C 1
ATOM 10820 O O . GLU D 1 365 ? 80.330 250.869 344.222 1.00 54.52 343 GLU D O 1
ATOM 10826 N N . THR D 1 366 ? 82.513 250.403 344.281 1.00 54.02 344 THR D N 1
ATOM 10827 C CA . THR D 1 366 ? 82.353 248.964 343.889 1.00 54.89 344 THR D CA 1
ATOM 10828 C C . THR D 1 366 ? 81.917 248.730 342.407 1.00 54.64 344 THR D C 1
ATOM 10829 O O . THR D 1 366 ? 80.823 249.144 341.986 1.00 53.84 344 THR D O 1
ATOM 10833 N N . GLY D 1 367 ? 82.774 248.038 341.645 1.00 54.66 345 GLY D N 1
ATOM 10834 C CA . GLY D 1 367 ? 82.475 247.609 340.274 1.00 53.98 345 GLY D CA 1
ATOM 10835 C C . GLY D 1 367 ? 81.093 247.018 340.033 1.00 53.70 345 GLY D C 1
ATOM 10836 O O . GLY D 1 367 ? 80.535 247.194 338.943 1.00 53.25 345 GLY D O 1
ATOM 10837 N N . LEU D 1 368 ? 80.539 246.330 341.035 1.00 53.59 346 LEU D N 1
ATOM 10838 C CA . LEU D 1 368 ? 79.152 245.865 340.967 1.00 53.25 346 LEU D CA 1
ATOM 10839 C C . LEU D 1 368 ? 78.195 247.048 340.744 1.00 51.07 346 LEU D C 1
ATOM 10840 O O . LEU D 1 368 ? 77.292 246.950 339.919 1.00 49.88 346 LEU D O 1
ATOM 10845 N N . ASP D 1 369 ? 78.411 248.165 341.447 1.00 49.86 347 ASP D N 1
ATOM 10846 C CA . ASP D 1 369 ? 77.647 249.400 341.175 1.00 48.78 347 ASP D CA 1
ATOM 10847 C C . ASP D 1 369 ? 77.941 249.848 339.766 1.00 47.16 347 ASP D C 1
ATOM 10848 O O . ASP D 1 369 ? 77.013 250.153 339.008 1.00 47.59 347 ASP D O 1
ATOM 10853 N N . ALA D 1 370 ? 79.235 249.910 339.438 1.00 45.37 348 ALA D N 1
ATOM 10854 C CA . ALA D 1 370 ? 79.686 250.371 338.124 1.00 43.58 348 ALA D CA 1
ATOM 10855 C C . ALA D 1 370 ? 79.013 249.586 337.005 1.00 42.85 348 ALA D C 1
ATOM 10856 O O . ALA D 1 370 ? 78.558 250.160 336.013 1.00 41.78 348 ALA D O 1
ATOM 10858 N N . TYR D 1 371 ? 78.921 248.276 337.205 1.00 42.93 349 TYR D N 1
ATOM 10859 C CA . TYR D 1 371 ? 78.251 247.379 336.272 1.00 42.70 349 TYR D CA 1
ATOM 10860 C C . TYR D 1 371 ? 76.815 247.775 336.064 1.00 42.42 349 TYR D C 1
ATOM 10861 O O . TYR D 1 371 ? 76.379 247.920 334.929 1.00 41.95 349 TYR D O 1
ATOM 10870 N N . LYS D 1 372 ? 76.101 247.960 337.170 1.00 42.70 350 LYS D N 1
ATOM 10871 C CA . LYS D 1 372 ? 74.666 248.237 337.140 1.00 43.03 350 LYS D CA 1
ATOM 10872 C C . LYS D 1 372 ? 74.334 249.562 336.459 1.00 42.07 350 LYS D C 1
ATOM 10873 O O . LYS D 1 372 ? 73.312 249.659 335.775 1.00 41.88 350 LYS D O 1
ATOM 10879 N N . ARG D 1 373 ? 75.190 250.568 336.670 1.00 41.34 351 ARG D N 1
ATOM 10880 C CA . ARG D 1 373 ? 75.123 251.846 335.931 1.00 40.69 351 ARG D CA 1
ATOM 10881 C C . ARG D 1 373 ? 75.496 251.715 334.490 1.00 40.18 351 ARG D C 1
ATOM 10882 O O . ARG D 1 373 ? 74.890 252.365 333.641 1.00 40.01 351 ARG D O 1
ATOM 10890 N N . ILE D 1 374 ? 76.532 250.920 334.224 1.00 39.98 352 ILE D N 1
ATOM 10891 C CA . ILE D 1 374 ? 76.943 250.626 332.846 1.00 39.37 352 ILE D CA 1
ATOM 10892 C C . ILE D 1 374 ? 75.773 249.993 332.086 1.00 39.59 352 ILE D C 1
ATOM 10893 O O . ILE D 1 374 ? 75.425 250.460 330.997 1.00 39.34 352 ILE D O 1
ATOM 10898 N N . ARG D 1 375 ? 75.181 248.955 332.692 1.00 40.07 353 ARG D N 1
ATOM 10899 C CA . ARG D 1 375 ? 73.978 248.253 332.181 1.00 40.59 353 ARG D CA 1
ATOM 10900 C C . ARG D 1 375 ? 72.729 249.139 331.945 1.00 39.97 353 ARG D C 1
ATOM 10901 O O . ARG D 1 375 ? 71.834 248.772 331.166 1.00 40.53 353 ARG D O 1
ATOM 10909 N N . ALA D 1 376 ? 72.642 250.264 332.646 1.00 38.54 354 ALA D N 1
ATOM 10910 C CA . ALA D 1 376 ? 71.547 251.187 332.443 1.00 37.98 354 ALA D CA 1
ATOM 10911 C C . ALA D 1 376 ? 71.681 252.046 331.187 1.00 36.89 354 ALA D C 1
ATOM 10912 O O . ALA D 1 376 ? 70.719 252.704 330.828 1.00 37.31 354 ALA D O 1
ATOM 10914 N N . GLY D 1 377 ? 72.839 252.060 330.524 1.00 35.59 355 GLY D N 1
ATOM 10915 C CA . GLY D 1 377 ? 73.082 252.945 329.357 1.00 34.63 355 GLY D CA 1
ATOM 10916 C C . GLY D 1 377 ? 74.314 253.830 329.468 1.00 33.31 355 GLY D C 1
ATOM 10917 O O . GLY D 1 377 ? 74.700 254.503 328.509 1.00 32.69 355 GLY D O 1
ATOM 10918 N N . ALA D 1 378 ? 74.922 253.827 330.649 1.00 32.74 356 ALA D N 1
ATOM 10919 C CA . ALA D 1 378 ? 76.133 254.562 330.894 1.00 31.90 356 ALA D CA 1
ATOM 10920 C C . ALA D 1 378 ? 77.288 253.887 330.191 1.00 31.50 356 ALA D C 1
ATOM 10921 O O . ALA D 1 378 ? 77.473 252.682 330.360 1.00 31.74 356 ALA D O 1
ATOM 10923 N N . SER D 1 379 ? 78.052 254.659 329.414 1.00 30.85 357 SER D N 1
ATOM 10924 C CA . SER D 1 379 ? 79.255 254.150 328.741 1.00 30.64 357 SER D CA 1
ATOM 10925 C C . SER D 1 379 ? 80.521 254.250 329.587 1.00 30.43 357 SER D C 1
ATOM 10926 O O . SER D 1 379 ? 81.561 253.652 329.251 1.00 30.35 357 SER D O 1
ATOM 10929 N N . ALA D 1 380 ? 80.430 255.020 330.670 1.00 30.34 358 ALA D N 1
ATOM 10930 C CA . ALA D 1 380 ? 81.549 255.227 331.590 1.00 30.36 358 ALA D CA 1
ATOM 10931 C C . ALA D 1 380 ? 81.028 255.782 332.878 1.00 30.34 358 ALA D C 1
ATOM 10932 O O . ALA D 1 380 ? 80.021 256.475 332.907 1.00 30.08 358 ALA D O 1
ATOM 10934 N N . VAL D 1 381 ? 81.760 255.502 333.935 1.00 30.75 359 VAL D N 1
ATOM 10935 C CA . VAL D 1 381 ? 81.385 255.940 335.251 1.00 31.16 359 VAL D CA 1
ATOM 10936 C C . VAL D 1 381 ? 82.439 256.892 335.759 1.00 31.15 359 VAL D C 1
ATOM 10937 O O . VAL D 1 381 ? 83.577 256.877 335.307 1.00 31.07 359 VAL D O 1
ATOM 10941 N N . GLU D 1 382 ? 82.024 257.734 336.687 1.00 31.49 360 GLU D N 1
ATOM 10942 C CA . GLU D 1 382 ? 82.848 258.801 337.214 1.00 31.72 360 GLU D CA 1
ATOM 10943 C C . GLU D 1 382 ? 82.852 258.659 338.718 1.00 32.20 360 GLU D C 1
ATOM 10944 O O . GLU D 1 382 ? 81.893 258.144 339.285 1.00 32.54 360 GLU D O 1
ATOM 10950 N N . VAL D 1 383 ? 83.900 259.134 339.374 1.00 32.44 361 VAL D N 1
ATOM 10951 C CA . VAL D 1 383 ? 84.005 258.933 340.807 1.00 33.27 361 VAL D CA 1
ATOM 10952 C C . VAL D 1 383 ? 84.597 260.161 341.516 1.00 33.45 361 VAL D C 1
ATOM 10953 O O . VAL D 1 383 ? 85.731 260.519 341.223 1.00 33.51 361 VAL D O 1
ATOM 10957 N N . TYR D 1 384 ? 83.803 260.828 342.381 1.00 33.73 362 TYR D N 1
ATOM 10958 C CA . TYR D 1 384 ? 84.315 261.790 343.402 1.00 34.23 362 TYR D CA 1
ATOM 10959 C C . TYR D 1 384 ? 84.253 261.177 344.822 1.00 35.50 362 TYR D C 1
ATOM 10960 O O . TYR D 1 384 ? 85.273 260.713 345.345 1.00 36.18 362 TYR D O 1
ATOM 10969 N N . THR D 1 385 ? 83.062 261.188 345.438 1.00 36.09 363 THR D N 1
ATOM 10970 C CA . THR D 1 385 ? 82.891 260.959 346.878 1.00 37.10 363 THR D CA 1
ATOM 10971 C C . THR D 1 385 ? 83.422 259.630 347.242 1.00 38.40 363 THR D C 1
ATOM 10972 O O . THR D 1 385 ? 84.022 259.459 348.288 1.00 39.09 363 THR D O 1
ATOM 10976 N N . SER D 1 386 ? 83.172 258.696 346.336 1.00 39.32 364 SER D N 1
ATOM 10977 C CA . SER D 1 386 ? 83.612 257.316 346.418 1.00 40.85 364 SER D CA 1
ATOM 10978 C C . SER D 1 386 ? 85.114 257.114 346.675 1.00 41.81 364 SER D C 1
ATOM 10979 O O . SER D 1 386 ? 85.515 255.987 346.973 1.00 42.85 364 SER D O 1
ATOM 10982 N N . MET D 1 387 ? 85.933 258.166 346.536 1.00 42.04 365 MET D N 1
ATOM 10983 C CA . MET D 1 387 ? 87.367 258.080 346.814 1.00 43.40 365 MET D CA 1
ATOM 10984 C C . MET D 1 387 ? 87.884 258.933 347.952 1.00 44.99 365 MET D C 1
ATOM 10985 O O . MET D 1 387 ? 89.093 258.998 348.125 1.00 46.21 365 MET D O 1
ATOM 10990 N N . ILE D 1 388 ? 87.011 259.606 348.708 1.00 45.99 366 ILE D N 1
ATOM 10991 C CA . ILE D 1 388 ? 87.447 260.361 349.897 1.00 46.81 366 ILE D CA 1
ATOM 10992 C C . ILE D 1 388 ? 87.578 259.352 351.032 1.00 48.99 366 ILE D C 1
ATOM 10993 O O . ILE D 1 388 ? 88.641 259.254 351.663 1.00 49.29 366 ILE D O 1
ATOM 10998 N N . TYR D 1 389 ? 86.502 258.578 351.234 1.00 50.85 367 TYR D N 1
ATOM 10999 C CA . TYR D 1 389 ? 86.442 257.493 352.238 1.00 53.57 367 TYR D CA 1
ATOM 11000 C C . TYR D 1 389 ? 87.419 256.373 351.915 1.00 54.51 367 TYR D C 1
ATOM 11001 O O . TYR D 1 389 ? 88.317 256.077 352.710 1.00 55.39 367 TYR D O 1
ATOM 11010 N N . ARG D 1 390 ? 87.252 255.777 350.732 1.00 54.79 368 ARG D N 1
ATOM 11011 C CA . ARG D 1 390 ? 88.095 254.653 350.309 1.00 56.39 368 ARG D CA 1
ATOM 11012 C C . ARG D 1 390 ? 89.515 255.120 349.894 1.00 56.34 368 ARG D C 1
ATOM 11013 O O . ARG D 1 390 ? 90.356 254.296 349.501 1.00 56.89 368 ARG D O 1
ATOM 11021 N N . GLY D 1 391 ? 89.778 256.430 349.976 1.00 55.42 369 GLY D N 1
ATOM 11022 C CA . GLY D 1 391 ? 91.102 256.978 349.747 1.00 55.26 369 GLY D CA 1
ATOM 11023 C C . GLY D 1 391 ? 91.334 257.126 348.255 1.00 54.18 369 GLY D C 1
ATOM 11024 O O . GLY D 1 391 ? 90.458 256.767 347.458 1.00 53.19 369 GLY D O 1
ATOM 11025 N N . PRO D 1 392 ? 92.502 257.673 347.863 1.00 54.23 370 PRO D N 1
ATOM 11026 C CA . PRO D 1 392 ? 92.888 257.884 346.456 1.00 53.05 370 PRO D CA 1
ATOM 11027 C C . PRO D 1 392 ? 92.615 256.719 345.518 1.00 51.80 370 PRO D C 1
ATOM 11028 O O . PRO D 1 392 ? 91.712 256.819 344.684 1.00 50.45 370 PRO D O 1
ATOM 11032 N N . ILE D 1 393 ? 93.318 255.606 345.685 1.00 51.85 371 ILE D N 1
ATOM 11033 C CA . ILE D 1 393 ? 93.261 254.556 344.684 1.00 51.37 371 ILE D CA 1
ATOM 11034 C C . ILE D 1 393 ? 92.021 253.691 344.942 1.00 50.18 371 ILE D C 1
ATOM 11035 O O . ILE D 1 393 ? 92.089 252.619 345.535 1.00 50.53 371 ILE D O 1
ATOM 11040 N N . VAL D 1 394 ? 90.879 254.232 344.533 1.00 48.48 372 VAL D N 1
ATOM 11041 C CA . VAL D 1 394 ? 89.666 253.462 344.278 1.00 48.00 372 VAL D CA 1
ATOM 11042 C C . VAL D 1 394 ? 89.725 252.932 342.837 1.00 47.57 372 VAL D C 1
ATOM 11043 O O . VAL D 1 394 ? 89.021 251.977 342.491 1.00 47.17 372 VAL D O 1
ATOM 11047 N N . ALA D 1 395 ? 90.572 253.564 342.017 1.00 47.54 373 ALA D N 1
ATOM 11048 C CA . ALA D 1 395 ? 90.650 253.304 340.593 1.00 47.61 373 ALA D CA 1
ATOM 11049 C C . ALA D 1 395 ? 90.797 251.819 340.298 1.00 49.45 373 ALA D C 1
ATOM 11050 O O . ALA D 1 395 ? 89.852 251.212 339.788 1.00 49.23 373 ALA D O 1
ATOM 11052 N N . ARG D 1 396 ? 91.938 251.225 340.668 1.00 52.03 374 ARG D N 1
ATOM 11053 C CA . ARG D 1 396 ? 92.163 249.765 340.515 1.00 54.08 374 ARG D CA 1
ATOM 11054 C C . ARG D 1 396 ? 91.034 248.890 341.068 1.00 55.69 374 ARG D C 1
ATOM 11055 O O . ARG D 1 396 ? 90.802 247.825 340.503 1.00 56.64 374 ARG D O 1
ATOM 11063 N N . ARG D 1 397 ? 90.345 249.315 342.141 1.00 56.71 375 ARG D N 1
ATOM 11064 C CA . ARG D 1 397 ? 89.292 248.484 342.747 1.00 57.62 375 ARG D CA 1
ATOM 11065 C C . ARG D 1 397 ? 88.006 248.429 341.939 1.00 56.54 375 ARG D C 1
ATOM 11066 O O . ARG D 1 397 ? 87.370 247.367 341.893 1.00 57.74 375 ARG D O 1
ATOM 11074 N N . VAL D 1 398 ? 87.612 249.543 341.318 1.00 54.63 376 VAL D N 1
ATOM 11075 C CA . VAL D 1 398 ? 86.393 249.542 340.484 1.00 53.26 376 VAL D CA 1
ATOM 11076 C C . VAL D 1 398 ? 86.711 248.836 339.151 1.00 52.25 376 VAL D C 1
ATOM 11077 O O . VAL D 1 398 ? 85.984 247.916 338.748 1.00 51.81 376 VAL D O 1
ATOM 11081 N N . LYS D 1 399 ? 87.817 249.238 338.512 1.00 51.33 377 LYS D N 1
ATOM 11082 C CA . LYS D 1 399 ? 88.342 248.567 337.300 1.00 51.18 377 LYS D CA 1
ATOM 11083 C C . LYS D 1 399 ? 88.357 247.037 337.403 1.00 52.19 377 LYS D C 1
ATOM 11084 O O . LYS D 1 399 ? 87.984 246.354 336.451 1.00 52.14 377 LYS D O 1
ATOM 11090 N N . ASP D 1 400 ? 88.813 246.526 338.556 1.00 53.04 378 ASP D N 1
ATOM 11091 C CA . ASP D 1 400 ? 89.011 245.082 338.801 1.00 53.62 378 ASP D CA 1
ATOM 11092 C C . ASP D 1 400 ? 87.760 244.348 339.255 1.00 53.43 378 ASP D C 1
ATOM 11093 O O . ASP D 1 400 ? 87.617 243.169 338.944 1.00 54.84 378 ASP D O 1
ATOM 11098 N N . GLU D 1 401 ? 86.875 244.997 340.009 1.00 52.16 379 GLU D N 1
ATOM 11099 C CA . GLU D 1 401 ? 85.589 244.366 340.307 1.00 51.92 379 GLU D CA 1
ATOM 11100 C C . GLU D 1 401 ? 84.861 244.150 338.994 1.00 50.31 379 GLU D C 1
ATOM 11101 O O . GLU D 1 401 ? 84.646 243.016 338.581 1.00 50.67 379 GLU D O 1
ATOM 11107 N N . LEU D 1 402 ? 84.552 245.243 338.312 1.00 48.19 380 LEU D N 1
ATOM 11108 C CA . LEU D 1 402 ? 83.803 245.199 337.055 1.00 47.04 380 LEU D CA 1
ATOM 11109 C C . LEU D 1 402 ? 84.302 244.123 336.070 1.00 46.66 380 LEU D C 1
ATOM 11110 O O . LEU D 1 402 ? 83.507 243.453 335.421 1.00 46.24 380 LEU D O 1
ATOM 11115 N N . LEU D 1 403 ? 85.619 243.970 335.977 1.00 46.38 381 LEU D N 1
ATOM 11116 C CA . LEU D 1 403 ? 86.254 243.003 335.074 1.00 46.35 381 LEU D CA 1
ATOM 11117 C C . LEU D 1 403 ? 85.839 241.582 335.476 1.00 46.94 381 LEU D C 1
ATOM 11118 O O . LEU D 1 403 ? 85.440 240.777 334.630 1.00 46.87 381 LEU D O 1
ATOM 11123 N N . ASN D 1 404 ? 85.927 241.298 336.773 1.00 47.24 382 ASN D N 1
ATOM 11124 C CA . ASN D 1 404 ? 85.436 240.043 337.330 1.00 48.15 382 ASN D CA 1
ATOM 11125 C C . ASN D 1 404 ? 83.903 239.948 337.237 1.00 48.00 382 ASN D C 1
ATOM 11126 O O . ASN D 1 404 ? 83.395 238.920 336.793 1.00 48.10 382 ASN D O 1
ATOM 11131 N N . ILE D 1 405 ? 83.184 241.020 337.610 1.00 47.64 383 ILE D N 1
ATOM 11132 C CA . ILE D 1 405 ? 81.706 241.106 337.430 1.00 47.47 383 ILE D CA 1
ATOM 11133 C C . ILE D 1 405 ? 81.351 240.750 335.971 1.00 47.76 383 ILE D C 1
ATOM 11134 O O . ILE D 1 405 ? 80.346 240.078 335.718 1.00 48.31 383 ILE D O 1
ATOM 11139 N N . LEU D 1 406 ? 82.186 241.215 335.030 1.00 47.47 384 LEU D N 1
ATOM 11140 C CA . LEU D 1 406 ? 82.054 240.915 333.596 1.00 47.34 384 LEU D CA 1
ATOM 11141 C C . LEU D 1 406 ? 82.619 239.542 333.170 1.00 48.39 384 LEU D C 1
ATOM 11142 O O . LEU D 1 406 ? 82.529 239.192 332.000 1.00 47.83 384 LEU D O 1
ATOM 11147 N N . ASN D 1 407 ? 83.223 238.794 334.096 1.00 49.91 385 ASN D N 1
ATOM 11148 C CA . ASN D 1 407 ? 83.558 237.370 333.880 1.00 51.76 385 ASN D CA 1
ATOM 11149 C C . ASN D 1 407 ? 82.529 236.447 334.560 1.00 53.32 385 ASN D C 1
ATOM 11150 O O . ASN D 1 407 ? 82.082 235.460 333.965 1.00 54.00 385 ASN D O 1
ATOM 11155 N N . GLN D 1 408 ? 82.136 236.771 335.794 1.00 54.07 386 GLN D N 1
ATOM 11156 C CA . GLN D 1 408 ? 81.027 236.059 336.441 1.00 55.20 386 GLN D CA 1
ATOM 11157 C C . GLN D 1 408 ? 79.766 236.152 335.559 1.00 54.75 386 GLN D C 1
ATOM 11158 O O . GLN D 1 408 ? 78.866 235.320 335.695 1.00 55.63 386 GLN D O 1
ATOM 11164 N N . ALA D 1 409 ? 79.706 237.160 334.674 1.00 53.53 387 ALA D N 1
ATOM 11165 C CA . ALA D 1 409 ? 78.555 237.376 333.776 1.00 53.47 387 ALA D CA 1
ATOM 11166 C C . ALA D 1 409 ? 78.594 236.613 332.442 1.00 53.39 387 ALA D C 1
ATOM 11167 O O . ALA D 1 409 ? 77.553 236.187 331.932 1.00 54.11 387 ALA D O 1
ATOM 11169 N N . GLY D 1 410 ? 79.775 236.459 331.866 1.00 52.61 388 GLY D N 1
ATOM 11170 C CA . GLY D 1 410 ? 79.865 235.990 330.495 1.00 52.28 388 GLY D CA 1
ATOM 11171 C C . GLY D 1 410 ? 79.502 237.079 329.505 1.00 50.98 388 GLY D C 1
ATOM 11172 O O . GLY D 1 410 ? 78.954 236.776 328.449 1.00 51.05 388 GLY D O 1
ATOM 11173 N N . ILE D 1 411 ? 79.756 238.342 329.881 1.00 49.94 389 ILE D N 1
ATOM 11174 C CA . ILE D 1 411 ? 79.986 239.457 328.935 1.00 48.80 389 ILE D CA 1
ATOM 11175 C C . ILE D 1 411 ? 81.365 240.032 329.270 1.00 48.57 389 ILE D C 1
ATOM 11176 O O . ILE D 1 411 ? 81.510 240.963 330.056 1.00 47.97 389 ILE D O 1
ATOM 11181 N N . TYR D 1 412 ? 82.387 239.452 328.662 1.00 49.41 390 TYR D N 1
ATOM 11182 C CA . TYR D 1 412 ? 83.757 239.960 328.792 1.00 49.75 390 TYR D CA 1
ATOM 11183 C C . TYR D 1 412 ? 83.705 241.274 328.001 1.00 49.27 390 TYR D C 1
ATOM 11184 O O . TYR D 1 412 ? 82.899 241.370 327.078 1.00 49.75 390 TYR D O 1
ATOM 11193 N N . ASN D 1 413 ? 84.503 242.283 328.343 1.00 48.87 391 ASN D N 1
ATOM 11194 C CA . ASN D 1 413 ? 84.455 243.600 327.635 1.00 48.31 391 ASN D CA 1
ATOM 11195 C C . ASN D 1 413 ? 83.239 244.452 328.103 1.00 47.18 391 ASN D C 1
ATOM 11196 O O . ASN D 1 413 ? 82.121 243.938 328.247 1.00 47.89 391 ASN D O 1
ATOM 11201 N N . VAL D 1 414 ? 83.459 245.755 328.302 1.00 45.19 392 VAL D N 1
ATOM 11202 C CA . VAL D 1 414 ? 82.448 246.677 328.859 1.00 43.67 392 VAL D CA 1
ATOM 11203 C C . VAL D 1 414 ? 81.478 247.230 327.800 1.00 42.57 392 VAL D C 1
ATOM 11204 O O . VAL D 1 414 ? 80.353 247.620 328.129 1.00 41.93 392 VAL D O 1
ATOM 11208 N N . GLN D 1 415 ? 81.896 247.278 326.539 1.00 41.90 393 GLN D N 1
ATOM 11209 C CA . GLN D 1 415 ? 81.054 247.893 325.527 1.00 41.49 393 GLN D CA 1
ATOM 11210 C C . GLN D 1 415 ? 79.823 247.062 325.216 1.00 41.79 393 GLN D C 1
ATOM 11211 O O . GLN D 1 415 ? 78.736 247.599 325.009 1.00 41.70 393 GLN D O 1
ATOM 11217 N N . ASP D 1 416 ? 79.986 245.753 325.206 1.00 42.17 394 ASP D N 1
ATOM 11218 C CA . ASP D 1 416 ? 78.854 244.883 324.980 0.50 42.87 394 ASP D CA 1
ATOM 11219 C C . ASP D 1 416 ? 77.951 244.847 326.221 1.00 42.80 394 ASP D C 1
ATOM 11220 O O . ASP D 1 416 ? 76.745 244.716 326.084 1.00 43.25 394 ASP D O 1
ATOM 11225 N N . ALA D 1 417 ? 78.518 245.060 327.411 1.00 42.32 395 ALA D N 1
ATOM 11226 C CA . ALA D 1 417 ? 77.724 245.251 328.656 1.00 42.13 395 ALA D CA 1
ATOM 11227 C C . ALA D 1 417 ? 76.797 246.484 328.726 1.00 41.26 395 ALA D C 1
ATOM 11228 O O . ALA D 1 417 ? 75.883 246.502 329.553 1.00 41.36 395 ALA D O 1
ATOM 11230 N N . ILE D 1 418 ? 77.019 247.501 327.892 1.00 40.25 396 ILE D N 1
ATOM 11231 C CA . ILE D 1 418 ? 76.288 248.770 328.024 1.00 39.61 396 ILE D CA 1
ATOM 11232 C C . ILE D 1 418 ? 74.864 248.675 327.522 1.00 40.07 396 ILE D C 1
ATOM 11233 O O . ILE D 1 418 ? 74.656 248.415 326.358 1.00 40.08 396 ILE D O 1
ATOM 11238 N N . GLY D 1 419 ? 73.901 248.918 328.405 1.00 40.84 397 GLY D N 1
ATOM 11239 C CA . GLY D 1 419 ? 72.477 249.033 328.042 1.00 42.12 397 GLY D CA 1
ATOM 11240 C C . GLY D 1 419 ? 71.614 247.776 328.032 1.00 43.87 397 GLY D C 1
ATOM 11241 O O . GLY D 1 419 ? 70.430 247.848 327.698 1.00 44.02 397 GLY D O 1
ATOM 11242 N N . LEU D 1 420 ? 72.182 246.633 328.415 1.00 45.54 398 LEU D N 1
ATOM 11243 C CA . LEU D 1 420 ? 71.496 245.360 328.240 1.00 47.78 398 LEU D CA 1
ATOM 11244 C C . LEU D 1 420 ? 70.143 245.322 328.859 1.00 50.50 398 LEU D C 1
ATOM 11245 O O . LEU D 1 420 ? 69.240 244.805 328.233 1.00 51.61 398 LEU D O 1
ATOM 11250 N N . ASP D 1 421 ? 69.999 245.863 330.072 1.00 53.14 399 ASP D N 1
ATOM 11251 C CA . ASP D 1 421 ? 68.685 245.982 330.758 1.00 56.25 399 ASP D CA 1
ATOM 11252 C C . ASP D 1 421 ? 67.503 246.247 329.796 1.00 59.20 399 ASP D C 1
ATOM 11253 O O . ASP D 1 421 ? 66.370 245.798 330.062 1.00 60.36 399 ASP D O 1
ATOM 11258 N N . HIS D 1 422 ? 67.793 246.954 328.687 1.00 61.18 400 HIS D N 1
ATOM 11259 C CA . HIS D 1 422 ? 66.795 247.474 327.742 1.00 63.69 400 HIS D CA 1
ATOM 11260 C C . HIS D 1 422 ? 66.394 246.482 326.643 1.00 67.47 400 HIS D C 1
ATOM 11261 O O . HIS D 1 422 ? 66.759 246.623 325.470 1.00 65.79 400 HIS D O 1
ATOM 11268 N N . ARG D 1 423 ? 65.609 245.496 327.103 1.00 73.48 401 ARG D N 1
ATOM 11269 C CA . ARG D 1 423 ? 65.122 244.305 326.367 1.00 78.75 401 ARG D CA 1
ATOM 11270 C C . ARG D 1 423 ? 64.363 243.430 327.435 1.00 82.97 401 ARG D C 1
ATOM 11271 O O . ARG D 1 423 ? 64.809 243.377 328.599 1.00 81.77 401 ARG D O 1
ATOM 11279 N N . PRO D 1 424 ? 63.203 242.795 327.071 1.00 88.10 402 PRO D N 1
ATOM 11280 C CA . PRO D 1 424 ? 62.508 241.865 327.992 1.00 89.17 402 PRO D CA 1
ATOM 11281 C C . PRO D 1 424 ? 62.886 240.385 327.778 1.00 89.29 402 PRO D C 1
ATOM 11282 O O . PRO D 1 424 ? 63.869 239.889 328.347 1.00 87.65 402 PRO D O 1
#

CATH classification: 3.20.20.70

Foldseek 3Di:
DVPVLLVVLLVCLLVQVDDFDDPQADQLQFFQAVRQTQSHQEAADQARQAQLRRFVSLCRRFHSGYEHHAAWAAFAQFDDPPFKDALVVALKMFGASLGGYNHLVRSLVSLVVCLQCQCDPPNDPRRFYHYHYAYDQDDDDRLVGLLVCCLGVVLSHLEYEYEQAFPNGHCRLVQLALVSVLSSLLSSVVSLVPDDDDPCCNPASGGSDNTRHQYEYEHALPDDPVRLLSSQVSCVVSVRQAYAQHDFDQDQDPPRDRPCSVDGGGMAADVCQVSFLVRQLSRCVSNVVRHAYEYEGHDQALCSVLSSLLSAHSHYHDDSNCSVVNSCSSVRNSVRVQVCCVVVPNGGRNVSHPNVPDD/DVVVVLCVQPVCQLVPNDDADPDPLPQLQWADQPNDIQSHQEAADEQSQQQLSDFLRLCRRFGSEYEHHEAFAAADQFDDPPAWDAQPVQLKIFGARQRHHHHLVRRQVSLLVCLQCQCVVPNDNRHQYEYHYFHDAPDPQRLVRLLVVCVRRVLSHQAYEYELAFQHHPCSLVCLALPNVLVSLLSNVVSLVPADDDPCVSPCSPQSRGVDNGSHQYEYEHALDDDLVRLLSNLVSCQVSVRSAYEFHDFDQDQDPPRPRPCSPPGTGMAAPVQLVSRLCRQLSNCLSNVLRHAYAYEGHQLALVSQLSSQLSAHRHYHDDSSCPVPNSCSSVGNRVRVQVVCVVVPHRRSNVSGNNVRDD/DLVVLLVVVLVCQLVQNDDFDPPPQDCLQWAAAPNRIQSHQEAADAARQAQLSDFPSLCRRFGSAHAHHAAWAPQAQFDDPPFKDDQVVQLKIFGRRPRNHGHLVRRLVSLLVVLQPQQPVPSDDDRQYHYHYFHYLDDPDRLVRLLVSCQRNQLSHQAYEYELAFLHHPNSQVCLALPNVLSSVVSNVVSLVDDDDDPVSNCCSPHSRGSGNTRHQYEYEHALPDDPVSLLSNLCSCLVVVHAAYAFHDFDQPQDPPRDGDCRVPRGGMAADVFQVSRLVSLLCSCVSNVNRHAYEYGGNPFALVSVLSSQLSAHLHYHDDSNCSPVPSCSSVRNRVRNQVVCVPVPHRHSHVSGPNVPPD/DVVVLLVVLLVCLLVLNDDFPPPQFDQLQWFDAPLATQSHQEAADAARQQQPSDFVSLLRRFGSGYAHRAAAAAADQFDDPPFKAQQVVLLKIFGQRRRGHGHLVRRLVSLVVLLQVQCVPVNDQGSQYAYEYEYHQPDPDRLVGLLVCCVRVQLSGQAYEYEQAWQNGPCSLVCLALVNVLSSLQSSVVSLVPQDDDDCVHNPSVQSHHSPSGSHQYEYEHALDDDLVSLLSNQVSCVVNVHAAYEQHDFHQDQPPVGDDPCSPPGTGMAADVCQVSQLVSLQSSCVSNPLGHAYATEGNDQALVSVLSSQQSRHSHYHDDSNQSVVHSNSNVRNSVRVQVVCVVVVNRHSNVSGNNVPDD

Organism: Eimeria tenella (NCBI:txid5802)

Solvent-accessible surface area: 60752 Å² total; per-residue (Å²): 108,5,21,85,34,26,62,108,32,18,129,67,0,46,119,15,179,22,74,84,38,137,138,157,36,73,54,27,2,56,2,29,9,100,15,2,57,5,66,2,0,0,0,1,9,14,20,0,1,40,21,1,74,7,2,26,29,0,10,63,9,5,3,4,0,1,1,0,0,2,1,0,24,151,88,28,161,36,45,114,116,95,32,14,30,80,0,43,142,19,71,0,6,0,39,50,25,4,8,38,3,27,0,0,107,62,0,36,76,84,0,60,133,10,0,72,58,6,51,112,106,142,136,49,131,11,13,1,4,0,0,0,2,2,7,13,103,100,20,136,84,12,41,71,17,3,87,63,1,6,97,63,0,0,47,0,0,0,2,0,0,0,6,0,1,13,30,33,5,106,30,0,122,65,21,6,82,96,113,82,2,79,47,1,0,62,8,0,48,50,19,10,112,89,32,118,124,100,135,226,37,89,136,64,61,0,2,34,68,30,45,66,3,26,2,5,0,15,4,10,3,42,29,83,102,144,37,13,120,22,1,0,62,1,1,67,98,22,46,2,37,0,1,0,2,0,17,21,1,97,95,82,56,167,113,20,167,27,144,31,74,137,40,108,8,0,0,16,3,118,36,1,54,69,48,0,23,121,12,0,3,48,0,42,118,41,0,81,27,61,4,16,1,0,0,12,11,6,2,42,41,0,86,11,0,24,103,1,0,62,4,2,0,13,0,0,1,4,45,14,9,3,22,65,131,20,29,68,1,0,82,74,0,8,65,56,0,30,97,25,0,74,133,46,43,51,100,41,0,79,51,0,35,2,32,69,47,165,103,110,4,38,104,36,26,52,96,33,11,126,58,1,39,134,49,189,30,73,102,19,152,50,173,45,40,57,30,4,29,4,34,6,110,8,2,50,0,62,2,0,0,0,0,5,18,21,2,2,27,31,1,87,2,5,10,38,0,10,30,11,6,1,8,0,2,0,0,0,5,0,0,10,134,88,37,169,28,58,114,140,89,19,19,35,83,0,62,114,13,54,0,6,0,31,63,22,9,11,35,5,25,0,5,109,64,0,15,70,87,0,52,107,15,3,92,48,2,33,102,46,120,130,13,145,24,6,1,5,0,0,0,0,1,14,8,96,122,35,149,63,22,44,83,21,4,72,79,0,5,101,72,0,3,70,3,0,0,0,0,0,0,8,3,0,11,22,30,1,173,35,1,86,78,16,2,72,84,80,95,1,87,46,4,0,60,11,0,53,34,20,12,114,104,56,95,103,116,110,220,154,154,106,22,37,86,103,66,5,1,53,48,53,32,101,1,15,4,0,0,14,1,6,12,31,54,85,72,155,52,22,127,33,1,0,71,1,1,49,71,21,48,5,28,0,0,0,0,1,16,25,0,98,84,48,69,165,78,11,181,36,152,25,78,129,34,110,7,0,1,13,3,109,30,4,49,72,38,0,53,102,7,0,21,4,0,29,98,14,0,72,33,52,5,12,1,0,0,9,8,5,3,15,38,0,81,16,0,37,126,2,0,56,2,1,0,18,0,0,0,0,51,9,3,3,29,61,127,17,32,70,2,0,79,113,1,2,64,49,0,28,105,38,2,75,134,39,57,74,85,18,0,78,70,0,39,12,51,80,35,159,162,115,4,27,115,27,26,74,89,37,14,159,68,1,38,162,25,190,31,104,78,27,171,85,165,38,48,57,28,1,40,0,29,6,105,13,1,46,0,71,6,0,0,0,0,8,8,20,0,2,35,28,6,68,9,1,34,35,0,4,30,13,6,6,6,0,1,1,0,0,11,0,0,13,135,86,23,181,23,52,108,125,100,24,11,34,77,0,57,124,12,71,0,5,0,30,52,17,14,19,29,15,25,0,1,105,62,0,36,65,86,0,86,117,12,6,101,36,6,47,82,100,224,92,74,182,3,10,0,0,0,0,1,0,0,5,11,116,81,44,155,80,4,33,84,10,0,87,65,0,4,82,62,0,0,68,0,0,0,1,0,0,0,11,0,4,7,26,35,9,117,51,0,111,79,22,1,58,99,106,59,1,90,47,0,1,68,9,0,54,57,30,15,108,115,35,91,101,86,92,235,135,185,112,24,32,104,111,30,0,2,58,40,48,38,70,6,18,3,0,0,16,2,16,8,44,32,85,96,111,8,28,126,14,1,2,76,0,0,61,99,21,53,7,36,0,0,0,0,0,21,27,1,96,106,48,44,174,99,8,172,12,159,31,78,141,29,100,2,0,0,8,3,110,33,4,52,66,54,0,21,140,9,0,21,35,0,48,127,35,0,88,27,84,3,5,0,0,0,14,10,6,2,19,44,0,88,8,0,27,90,1,0,64,5,0,0,13,0,0,3,0,51,15,6,4,21,59,82,19,32,86,1,0,75,92,0,2,49,56,0,24,95,50,0,79,166,67,52,48,92,31,0,69,65,0,29,18,64,63,94,198,186,80,6,20,96,30,21,67,99,26,15,126,48,0,51,127,25,149,15,80,115,27,174,90,210,53,76,81,22,5,44,1,40,6,93,13,0,36,2,51,2,0,0,0,1,4,9,30,0,1,29,18,6,44,8,4,12,40,2,9,57,7,10,4,9,0,0,1,0,0,9,0,0,18,156,73,35,160,23,52,115,136,86,33,11,39,106,0,54,143,12,66,0,3,0,26,58,26,13,16,39,6,41,0,0,98,59,0,42,74,95,0,66,122,8,4,120,40,3,10,128,71,205,120,46,161,0,15,0,0,0,0,0,0,0,5,19,93,141,35,158,73,7,59,81,15,0,71,71,0,7,91,56,0,1,82,0,0,0,1,1,0,0,9,0,3,7,32,35,13,123,35,0,125,54,9,4,66,80,116,96,2,116,46,5,0,64,7,0,39,37,16,6,116,109,38,97,59,70,109,244,86,187,160,57,30,151,97,63,5,2,56,50,65,30,66,0,19,3,0,0,12,0,8,7,37,24,84,94,140,28,22,101,28,1,0,48,0,0,51,83,24,51,6,36,0,1,0,0,2,20,27,0,107,80,68,64,123,105,16,149,37,160,20,65,135,32,101,6,0,0,18,1,97,32,3,62,73,39,0,30,125,2,0,19,33,0,44,102,12,0,78,35,83,5,10,0,0,0,14,12,4,1,12,45,0,76,12,0,22,114,4,0,66,3,1,0,15,0,0,1,2,47,6,5,2,22,66,89,19,29,58,1,1,88,109,0,4,50,53,0,42,93,15,3,91,127,49,52,41,88,30,0,80,75,0,33,9,74,83,78,197,154

Nearest PDB structures (foldseek):
  6aje-assembly1_A  TM=9.943E-01  e=9.326E-67  Eimeria tenella
  6aj5-assembly3_C  TM=9.917E-01  e=2.573E-66  Eimeria tenella
  6aj5-assembly1_A  TM=9.943E-01  e=3.561E-65  Eimeria tenella
  6aje-assembly3_C  TM=9.863E-01  e=5.229E-64  Eimeria tenella
  3zws-assembly1_A  TM=9.667E-01  e=3.195E-44  Homo sapiens

Sequence (1445 aa):
DPELAHDMVMWLAAKGYLPYDLERDDPELSVNIKGLTFHTPVGLAAGFDKNAEAPLNFCKMGFGFVEVGTITPKPQLGNPKPRIFRLAKDHAIINRCGFNSAGLDVVEPRLEKVSRDRWHDRLERHCVLGVNIGKNKDTVNAEDDIREGVKRVGRFADYLVINLSSPNTKGLRTLQQRDHLRSIITAAQSELEKLEERSRAEQFFPTQTGKRPLLFVKIAPDLTDEEKRDIADVALETGLDGLIVTNTTIQRPESLRSESKHETGGLSGRPLKAMSTKCVSDMYKMTNGQVAIIASGGIETGLDAYKRIRAGASAVEVYTSMIYRGPIVARRVKDELLNILNQAGIYNVQDAIGLDHRPDPELAHDMVMWLAAKGYLPYDLERDDPELSVNIKGLTFHTPVGLAAGFDKNAEAPLNFCKMGFGFVEVGTITPKPQLGNPKPRIFRLAKDHAIINRCGFNSAGLDVVEPRLEKVSRDRWHDRLERHCVLGVNIGKNKDTVNAEDDIREGVKRVGRFADYLVINLSSPNTKGLRTLQQRDHLRSIITAAQSELEKLEERSRTRKAEQFFPTQTGKRPLLFVKIAPDLTDEEKRDIADVALETGLDGLIVTNTTIQRPESLRSESKHETGGLSGRPLKAMSTKCVSDMYKMTNGQVAIIASGGIETGLDAYKRIRAGASAVEVYTSMIYRGPIVARRVKDELLNILNQAGIYNVQDAIGLDHRPDPELAHDMVMWLAAKGYLPYDLERDDPELSVNIKGLTFHTPVGLAAGFDKNAEAPLNFCKMGFGFVEVGTITPKPQLGNPKPRIFRLAKDHAIINRCGFNSAGLDVVEPRLEKVSRDRWHDRLERHCVLGVNIGKNKDTVNAEDDIREGVKRVGRFADYLVINLSSPNTKGLRTLQQRDHLRSIITAAQSELEKLEERSRTRKAEQFFPTQTGKRPLLFVKIAPDLTDEEKRDIADVALETGLDGLIVTNTTIQRPESLRSESKHETGGLSGRPLKAMSTKCVSDMYKMTNGQVAIIASGGIETGLDAYKRIRAGASAVEVYTSMIYRGPIVARRVKDELLNILNQAGIYNVQDAIGLDHRPDPELAHDMVMWLAAKGYLPYDLERDDPELSVNIKGLTFHTPVGLAAGFDKNAEAPLNFCKMGFGFVEVGTITPKPQLGNPKPRIFRLAKDHAIINRCGFNSAGLDVVEPRLEKVSRDRWHDRLERHCVLGVNIGKNKDTVNAEDDIREGVKRVGRFADYLVINLSSPNTKGLRTLQQRDHLRSIITAAQSELEKLEERSRTRKAEQFFPTQTGKRPLLFVKIAPDLTDEEKRDIADVALETGLDGLIVTNTTIQRPESLRSESKHETGGLSGRPLKAMSTKCVSDMYKMTNGQVAIIASGGIETGLDAYKRIRAGASAVEVYTSMIYRGPIVARRVKDELLNILNQAGIYNVQDAIGLDHRP

B-factor: mean 47.82, std 14.8, range [23.64, 117.37]

InterPro domains:
  IPR001295 Dihydroorotate dehydrogenase, conserved site [PS00911] (81-100)
  IPR001295 Dihydroorotate dehydrogenase, conserved site [PS00912] (336-356)
  IPR005719 Dihydroorotate dehydrogenase, class 2 [TIGR01036] (18-216)
  IPR005719 Dihydroorotate dehydrogenase, class 2 [cd04738] (18-380)
  IPR005720 Dihydroorotate dehydrogenase, catalytic [PF01180] (46-384)
  IPR013785 Aldolase-type TIM barrel [G3DSA:3.20.20.70] (7-402)
  IPR050074 Dihydroorotate dehydrogenase [PTHR48109] (16-401)

Secondary structure (DSSP, 8-state):
-HHHHHHHHHHHHHHT-SPP--S---GGG-EEETTEEES-SEEE-TTSSTTSSSHHHHHHTT-SEEEEEEE-SS----SPSS-EEE-GGGSEEEE--------HHHHHHHHHHHHHHTSSGGG----EEEEEE---TT-S-THHHHHH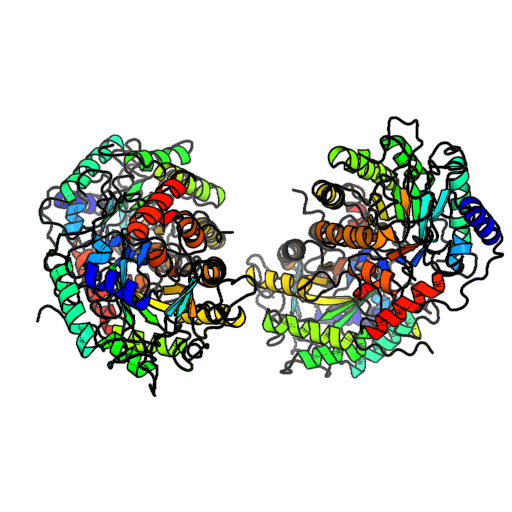HHHTTTTT-SEEEEE---TTSTT-GGG-SHHHHHHHHHHHHHHHT----S----SSS-SSSSS----EEE--S---HHHHHHHHHHHHHHT--EEE----B----SS--STTTT-SSEEEEGGGHHHHHHHHHHHHTTTTT-SEEEE-SS--SHHHHHHHHHHT-SEEEESHHHHHT-TTHHHHHHHHHHHHHHHHS--SSGGGTTTTS--/-HHHHHHHHHHHHHTS-S--------TTS-B-SBTB-BSSSEEE-SSSSTT-SSHHHHHHTT-SEEEEEEE-SS----SPSP-EEEETTTTEEEE--------HHHHHHHHHHHHHHHHHTT--S--EEEEEE---SS-S-HHHHHHHHHHTTSSS-SEEEEE---TTSTT-TTS-STTHHHHHHHHHHHHHT--------TTTTSSS-SSSSS--EEEEEE-S---HHHHHHHHHHHHHHT--EEEE---BS---TT--SSGGG--SEEEEHHHHHHHHHHHHHHHTTTTT-SEEEE-SS--SHHHHHHHHHTT-SEEEESHHHHHH-STHHHHHHHHHHHHHTTTS--SGGGGTTTT---/-HHHHHHHHHHHHHHS-S----S---SSS-EEETTEEESSSEEE-SSSSTT-S-HHHHHHTT-SEEEEEEE-SS----PPSS-EEEEGGGTEEEE--------HHHHHHHHHHHHHHTTTTSS-S--EEEEEE---TT-S-HHHHHHHHHHHHGGG-SEEEEE---SSSTTSSGGGSHHHHHHHHHHHHHHTT--------TTGGGSS-SSSSS-PEEEEEE-TT--HHHHHHHHHHHHHTT--EEEE---BSS--TT--STT-S-SS-B-STTHHHHHHHHHHHHHHHHTT-S-EEE-SS--SHHHHHHHHHTTEEEEEESHHHHHH-TTHHHHHHHHHHHHHHHHS---SSTTTTTT---/-HHHHHHHHHHHHHHT-S---TT---GGG-EEETTEEESSSEEE-TTSSTT-S-HHHHHTTT-S-BEEEEE-SS-B--S-S--EEEETTTTEEEE-----B--HHHHHHHHHHHHHHHHHSS--S----EEEE---SS-S-HHHHHHHHHHHHSTT-SEEEEE---SSSTTTGGG-SHHHHHHHHHHHHHHHT---------STT-S--BSBSS-PEEEEEE-SS--HHHHHHHHHHHHHHT--EEEE--SBS---S---STTTT-SSEEEEGGGHHHHHHHHHHHHHHHTTTS--EE-SS--SHHHHHHHHTTT-SEEEESGGGTSS-S--HHHHHHHHHHHHHHTT--SHHHHTTTTS--